Protein AF-0000000068918480 (afdb_homodimer)

Secondary structure (DSSP, 8-state):
-----TTS-TTS----EEESS--S--B-TTT-PBPPTT--EEEETTTTEEEETTTTT--SEE-SBTTBTTSPEEEEE-TT------SS----S--PPPPTTS-B-TTT-PBP-SEEEEETTTTEEEEHHHHSSPPPSEE--SSS-SS--EEEPSS--S-B-TTT-SBTTSSS--EEEETTTTEEEEHHHHHH--SEE-BTT-SS-EEEES----TTS-----BBTTT-PBPPTTS-EEEETT--S-EEEHHHHT-TTTB-S---TT------------SEEE-SSSEEEETT-SSEEEEE-S-----SS--B-TTT-PBP-TT--EEEESSSS-EEEHHHHT--SEE--TT-SS-EEEESS--S-EEEETTEEEES-EE-TTT--EE-S-EEEE-STT---EEEHHHHT--SEEE-TT-SSEEEEESS---BTTT--S-S-SSEEEETTTTEEEEHHHHT--SEE--TT-SSPEEEE---SS--S-EEE-TTT--EEETTS-EEE-TTT--EEEHHHHH-S-TB--SSEEEEETTEEEEEEE---SSPPBBTTT--B--SSEEEEETTTTEEESSHHHHHHHHHHHHHHHHHHHHHHHHHTT--/-----TTS-TTS----EEESS-SS--B-TTT-PBPPTT--EEEETTTTEEEETTTTT--SEE-SBTTBTTSPEEEEE-TT------SS----S--PPPPTTS-B-TTT-PBP-SEEEEETTTTEEEEHHHHSSPPPSEE--SSS-SS--EEEPSS--S-B-TTT-SBTTSSS--EEEETTTTEEEEHHHHHH--SEE--TTSSS-EEEES----TTS-----BBTTT-PBPPTTS-EEEETT--S-EEEHHHHT-TTT--S---TT------------SEEE-SSSEEEETT-SSEEEEE-S-----SS--B-TTT-PBP-TT--EEEESSSS-EEEHHHHT--SEE--TT-SS-EEEESS--S-EEEETTEEEES-EE-TTT--EE-S-EEEE-STT---EEEHHHHT--SEEE-TT-SSEEEEESS---BTTT--S-S-SSEEEETTTTEEEEHHHHT--SEE--TT-SSPEEEE---SS--S-EEE-TTT--EEETTS-EEE-TTT--EEEHHHHH-S-TB--SSEEEEETTEEEEEEE---SSPPBBTTT-SB--SSEEEEETTTTEEESSHHHHHHHHHHHHHHHHHHHHHHHHHTT--

InterPro domains:
  IPR004146 DC1 [PF03107] (143-190)
  IPR004146 DC1 [PF03107] (201-253)
  IPR004146 DC1 [PF03107] (293-341)
  IPR004146 DC1 [PF03107] (350-408)
  IPR004146 DC1 [PF03107] (470-517)
  IPR046349 C1-like domain superfamily [SSF57889] (108-204)
  IPR046349 C1-like domain superfamily [SSF57889] (324-421)
  IPR046349 C1-like domain superfamily [SSF57889] (441-529)
  IPR053192 Vacuole Formation Regulator [PTHR32410] (22-569)
  IPR054483 DC1-like, C-terminal [PF22926] (538-579)

Organism: Brassica napus (NCBI:txid3708)

Foldseek 3Di:
DQPDQLADPDDDRQPFDWDQFDQDWDQAPQPRDIDDHRAIWTAGPVVRHIHHPLRRLDYQWDACFLLDHPFIWGKAAAPPQPDRDDLFDPLDPDADADDPVADAAQALRHGAGRIWIADPVVRHIHHPNCRGPGDDQWDAFDAADPDGIKGWDNYQDQAAALQFGHGRSRGRFTWTADPVVGHIHTPCSRHPQAAWFDWLLDPAIWGKDSFQDDPPDDLPDEAASAARHDDHRNGIWIDGPVDPSYTHGSCRCPDVFTGVRDHCVVPPPPPCVVVQPWQWADPDPFWIRGVLDDAIWGKDAAQDPPLQQAAAAQAQRDTDDRHFIWTAGPVDSHIHTPVRRGDTQWGRDRRGRAIWGKDAFDPDFDDPDDPKTKGQWDAAQQQRAIARGIKTAGPDPPGGHIHGPLNRPDDQWDDAPLHDAIWGKHQDFDQAPAPRDRPRTNIWTADPVVRHIHGPNRRSADQWHDDNVDSDIWGKDQADPPPPDDWDAAPQPRDIDDRNHIWIADPVPGHTHHSCQRCNRRNHYHAQGWMAIVNAIKGKHAQPDVVAFAAPQPRHGQRTRIWIAHPVVRGIHNDPVSVVVVVVVVVVVVVVVVVVVVVVVPPD/DQPDQLADPDDDRQPWDWDQFDQDWDQAPAPRDIDDHRAIWTAGPVVRHIHHPLRRLDYQWDACFLLDHPFIWGKAAAPPAPDRDDLFDPQDADADADDPPADAAQALRHGAGRIWIADPVVRHIHHPNCRRPGDDQWAAFDAADPDGIWGWDNYQDQAAALQFGHGRSRGRFTWTADPVVGHIHTPCSRHPQAAWFDWLLDPAIWGKDSFQDDPPDDLPDEAASAARHDDHRNGIWIDGPVPPSYIHGSCRCPDVFTGVRDHCVVPPPPPCVVVQPWQWADPDPFWIRGVLDDAIWGKDAAQDPPLQQAAAAQAQLDTDDRHFIWTAGPVDSHIHTPVRRGDTQWGRDRRGRAIWGKDAFDPDFDDPDDPKGKGQWDAAQAQRAIARGIKTAGPDPPGGHIHGPLVRVDDQWDDAPLHDAIWGKHQDFDQAPAPRDRPRTNIWTADPVVRHIHGPNRRSADQWHDDNVDSDIWGKDQADPPPPDDWDAAPQPRDIDDRNHIWIADPVPGHTHHSCQRCNRRNHYHAQGWMAIVNAIKGKHAQPDVVAFAAPQPRHGQRTRIWIAHPVVRGIHNDPVSVVVNVVVVVVVVVVVVVVVVVVVPPD

Nearest PDB structures (foldseek):
  4b6d-assembly3_C  TM=8.065E-01  e=4.496E-01  Homo sapiens
  7mfe-assembly1_A  TM=3.381E-01  e=8.169E-01  Homo sapiens
  3a9h-assembly1_A  TM=1.470E-01  e=2.171E+00  Pyrobaculum aerophilum
  4b6d-assembly3_C  TM=8.067E-01  e=5.357E-01  Homo sapiens
  7egb-assembly1_2  TM=3.037E-01  e=7.216E-02  Homo sapiens

Structure (mmCIF, N/CA/C/O backbone):
data_AF-0000000068918480-model_v1
#
loop_
_entity.id
_entity.type
_entity.pdbx_description
1 polymer '(rape) hypothetical protein'
#
loop_
_atom_site.group_PDB
_atom_site.id
_atom_site.type_symbol
_atom_site.label_atom_id
_atom_site.label_alt_id
_atom_site.label_comp_id
_atom_site.label_asym_id
_atom_site.label_entity_id
_atom_site.label_seq_id
_atom_site.pdbx_PDB_ins_code
_atom_site.Cartn_x
_atom_site.Cartn_y
_atom_site.Cartn_z
_atom_site.occupancy
_atom_site.B_iso_or_equiv
_atom_site.auth_seq_id
_atom_site.auth_comp_id
_atom_site.auth_asym_id
_atom_site.auth_atom_id
_atom_site.pdbx_PDB_model_num
ATOM 1 N N . MET A 1 1 ? 25.484 34.281 -13.383 1 24.31 1 MET A N 1
ATOM 2 C CA . MET A 1 1 ? 25.312 32.812 -13.391 1 24.31 1 MET A CA 1
ATOM 3 C C . MET A 1 1 ? 25.578 32.25 -14.781 1 24.31 1 MET A C 1
ATOM 5 O O . MET A 1 1 ? 24.906 32.594 -15.742 1 24.31 1 MET A O 1
ATOM 9 N N . ALA A 1 2 ? 26.781 31.938 -15.188 1 30.66 2 ALA A N 1
ATOM 10 C CA . ALA A 1 2 ? 27.312 31.516 -16.484 1 30.66 2 ALA A CA 1
ATOM 11 C C . ALA A 1 2 ? 26.547 30.312 -17.031 1 30.66 2 ALA A C 1
ATOM 13 O O . ALA A 1 2 ? 26.344 29.328 -16.312 1 30.66 2 ALA A O 1
ATOM 14 N N . HIS A 1 3 ? 25.672 30.344 -17.984 1 34.75 3 HIS A N 1
ATOM 15 C CA . HIS A 1 3 ? 24.703 29.406 -18.547 1 34.75 3 HIS A CA 1
ATOM 16 C C . HIS A 1 3 ? 25.391 28.203 -19.188 1 34.75 3 HIS A C 1
ATOM 18 O O . HIS A 1 3 ? 26.328 28.375 -19.969 1 34.75 3 HIS A O 1
ATOM 24 N N . GLU A 1 4 ? 25.656 27.109 -18.688 1 46.12 4 GLU A N 1
ATOM 25 C CA . GLU A 1 4 ? 26.219 25.797 -19 1 46.12 4 GLU A CA 1
ATOM 26 C C . GLU A 1 4 ? 25.609 25.219 -20.281 1 46.12 4 GLU A C 1
ATOM 28 O O . GLU A 1 4 ? 24.391 25.203 -20.438 1 46.12 4 GLU A O 1
ATOM 33 N N . CYS A 1 5 ? 26.438 25.203 -21.391 1 55.38 5 CYS A N 1
ATOM 34 C CA . CYS A 1 5 ? 26 24.562 -22.625 1 55.38 5 CYS A CA 1
ATOM 35 C C . CYS A 1 5 ? 25.5 23.141 -22.344 1 55.38 5 CYS A C 1
ATOM 37 O O . CYS A 1 5 ? 26.234 22.312 -21.828 1 55.38 5 CYS A O 1
ATOM 39 N N . PRO A 1 6 ? 24.328 22.984 -22.234 1 54.62 6 PRO A N 1
ATOM 40 C CA . PRO A 1 6 ? 23.75 21.688 -21.891 1 54.62 6 PRO A CA 1
ATOM 41 C C . PRO A 1 6 ? 24.281 20.547 -22.766 1 54.62 6 PRO A C 1
ATOM 43 O O . PRO A 1 6 ? 24.062 19.375 -22.453 1 54.62 6 PRO A O 1
ATOM 46 N N . PHE A 1 7 ? 24.922 20.891 -23.969 1 57.16 7 PHE A N 1
ATOM 47 C CA . PHE A 1 7 ? 25.375 19.859 -24.891 1 57.16 7 PHE A CA 1
ATOM 48 C C . PHE A 1 7 ? 26.781 19.391 -24.547 1 57.16 7 PHE A C 1
ATOM 50 O O . PHE A 1 7 ? 27.25 18.375 -25.078 1 57.16 7 PHE A O 1
ATOM 57 N N . SER A 1 8 ? 27.641 20.25 -24.031 1 51.16 8 SER A N 1
ATOM 58 C CA . SER A 1 8 ? 28.984 19.828 -23.672 1 51.16 8 SER A CA 1
ATOM 59 C C . SER A 1 8 ? 29 19.094 -22.328 1 51.16 8 SER A C 1
ATOM 61 O O . SER A 1 8 ? 28.062 19.219 -21.547 1 51.16 8 SER A O 1
ATOM 63 N N . ASP A 1 9 ? 29.984 18.125 -22.078 1 47.19 9 ASP A N 1
ATOM 64 C CA . ASP A 1 9 ? 30.234 17.562 -20.75 1 47.19 9 ASP A CA 1
ATOM 65 C C . ASP A 1 9 ? 30.078 18.625 -19.656 1 47.19 9 ASP A C 1
ATOM 67 O O . ASP A 1 9 ? 30.125 19.828 -19.953 1 47.19 9 ASP A O 1
ATOM 71 N N . HIS A 1 10 ? 30.172 18.266 -18.234 1 39.88 10 HIS A N 1
ATOM 72 C CA . HIS A 1 10 ? 29.797 19 -17.031 1 39.88 10 HIS A CA 1
ATOM 73 C C . HIS A 1 10 ? 30.266 20.438 -17.094 1 39.88 10 HIS A C 1
ATOM 75 O O . HIS A 1 10 ? 29.641 21.328 -16.5 1 39.88 10 HIS A O 1
ATOM 81 N N . LEU A 1 11 ? 31.625 20.719 -17.078 1 36.25 11 LEU A N 1
ATOM 82 C CA . LEU A 1 11 ? 32.281 21.812 -16.375 1 36.25 11 LEU A CA 1
ATOM 83 C C . LEU A 1 11 ? 32.125 23.125 -17.156 1 36.25 11 LEU A C 1
ATOM 85 O O . LEU A 1 11 ? 32.562 24.188 -16.688 1 36.25 11 LEU A O 1
ATOM 89 N N . SER A 1 12 ? 32.125 23.156 -18.469 1 37.53 12 SER A N 1
ATOM 90 C CA . SER A 1 12 ? 32.469 24.453 -19.016 1 37.53 12 SER A CA 1
ATOM 91 C C . SER A 1 12 ? 31.234 25.359 -19.094 1 37.53 12 SER A C 1
ATOM 93 O O . SER A 1 12 ? 30.109 24.891 -19.203 1 37.53 12 SER A O 1
ATOM 95 N N . LYS A 1 13 ? 31.375 26.688 -18.891 1 42.31 13 LYS A N 1
ATOM 96 C CA . LYS A 1 13 ? 30.469 27.844 -18.828 1 42.31 13 LYS A CA 1
ATOM 97 C C . LYS A 1 13 ? 29.609 27.922 -20.078 1 42.31 13 LYS A C 1
ATOM 99 O O . LYS A 1 13 ? 30.125 27.938 -21.203 1 42.31 13 LYS A O 1
ATOM 104 N N . PRO A 1 14 ? 28.297 27.516 -20.062 1 44.5 14 PRO A N 1
ATOM 105 C CA . PRO A 1 14 ? 27.453 27.531 -21.266 1 44.5 14 PRO A CA 1
ATOM 106 C C . PRO A 1 14 ? 27.359 28.922 -21.906 1 44.5 14 PRO A C 1
ATOM 108 O O . PRO A 1 14 ? 27.094 29.906 -21.203 1 44.5 14 PRO A O 1
ATOM 111 N N . LEU A 1 15 ? 27.984 29.328 -22.844 1 46.12 15 LEU A N 1
ATOM 112 C CA . LEU A 1 15 ? 27.719 30.531 -23.641 1 46.12 15 LEU A CA 1
ATOM 113 C C . LEU A 1 15 ? 26.453 30.359 -24.469 1 46.12 15 LEU A C 1
ATOM 115 O O . LEU A 1 15 ? 26.453 29.672 -25.484 1 46.12 15 LEU A O 1
ATOM 119 N N . ASN A 1 16 ? 25.203 29.938 -23.969 1 52.41 16 ASN A N 1
ATOM 120 C CA . ASN A 1 16 ? 24.016 29.766 -24.797 1 52.41 16 ASN A CA 1
ATOM 121 C C . ASN A 1 16 ? 23.547 31.094 -25.391 1 52.41 16 ASN A C 1
ATOM 123 O O . ASN A 1 16 ? 23.219 32.031 -24.656 1 52.41 16 ASN A O 1
ATOM 127 N N . ASP A 1 17 ? 23.828 31.344 -26.641 1 63.06 17 ASP A N 1
ATOM 128 C CA . ASP A 1 17 ? 23.344 32.5 -27.375 1 63.06 17 ASP A CA 1
ATOM 129 C C . ASP A 1 17 ? 21.891 32.312 -27.828 1 63.06 17 ASP A C 1
ATOM 131 O O . ASP A 1 17 ? 21.578 31.375 -28.562 1 63.06 17 ASP A O 1
ATOM 135 N N . PHE A 1 18 ? 20.891 32.781 -27.031 1 69.69 18 PHE A N 1
ATOM 136 C CA . PHE A 1 18 ? 19.5 32.875 -27.469 1 69.69 18 PHE A CA 1
ATOM 137 C C . PHE A 1 18 ? 19.406 33.531 -28.828 1 69.69 18 PHE A C 1
ATOM 139 O O . PHE A 1 18 ? 19.938 34.625 -29.031 1 69.69 18 PHE A O 1
ATOM 146 N N . ARG A 1 19 ? 19.062 32.688 -29.797 1 71.25 19 ARG A N 1
ATOM 147 C CA . ARG A 1 19 ? 18.812 33.25 -31.109 1 71.25 19 ARG A CA 1
ATOM 148 C C . ARG A 1 19 ? 17.328 33.562 -31.312 1 71.25 19 ARG A C 1
ATOM 150 O O . ARG A 1 19 ? 16.5 32.625 -31.281 1 71.25 19 ARG A O 1
ATOM 157 N N . GLY A 1 20 ? 16.859 34.656 -31.031 1 65.25 20 GLY A N 1
ATOM 158 C CA . GLY A 1 20 ? 15.477 35.094 -31.156 1 65.25 20 GLY A CA 1
ATOM 159 C C . GLY A 1 20 ? 14.828 34.562 -32.438 1 65.25 20 GLY A C 1
ATOM 160 O O . GLY A 1 20 ? 13.75 33.969 -32.375 1 65.25 20 GLY A O 1
ATOM 161 N N . ASP A 1 21 ? 15.07 35.031 -33.625 1 61.41 21 ASP A N 1
ATOM 162 C CA . ASP A 1 21 ? 14.523 34.656 -34.906 1 61.41 21 ASP A CA 1
ATOM 163 C C . ASP A 1 21 ? 15.586 34 -35.812 1 61.41 21 ASP A C 1
ATOM 165 O O . ASP A 1 21 ? 16.531 34.688 -36.219 1 61.41 21 ASP A O 1
ATOM 169 N N . SER A 1 22 ? 15.695 32.781 -35.625 1 59.03 22 SER A N 1
ATOM 170 C CA . SER A 1 22 ? 16.656 32.188 -36.531 1 59.03 22 SER A CA 1
ATOM 171 C C . SER A 1 22 ? 16.078 32.094 -37.938 1 59.03 22 SER A C 1
ATOM 173 O O . SER A 1 22 ? 15.023 31.484 -38.156 1 59.03 22 SER A O 1
ATOM 175 N N . PRO A 1 23 ? 16.5 32.812 -38.812 1 57.84 23 PRO A N 1
ATOM 176 C CA . PRO A 1 23 ? 15.977 32.812 -40.188 1 57.84 23 PRO A CA 1
ATOM 177 C C . PRO A 1 23 ? 16.062 31.453 -40.844 1 57.84 23 PRO A C 1
ATOM 179 O O . PRO A 1 23 ? 15.266 31.141 -41.75 1 57.84 23 PRO A O 1
ATOM 182 N N . GLN A 1 24 ? 17.016 30.609 -40.594 1 65.75 24 GLN A N 1
ATOM 183 C CA . GLN A 1 24 ? 17.172 29.344 -41.312 1 65.75 24 GLN A CA 1
ATOM 184 C C . GLN A 1 24 ? 16.656 28.172 -40.5 1 65.75 24 GLN A C 1
ATOM 186 O O . GLN A 1 24 ? 16.734 28.188 -39.281 1 65.75 24 GLN A O 1
ATOM 191 N N . LEU A 1 25 ? 15.953 27.344 -41.188 1 76.31 25 LEU A N 1
ATOM 192 C CA . LEU A 1 25 ? 15.477 26.094 -40.625 1 76.31 25 LEU A CA 1
ATOM 193 C C . LEU A 1 25 ? 16.641 25.281 -40.031 1 76.31 25 LEU A C 1
ATOM 195 O O . LEU A 1 25 ? 17.719 25.219 -40.656 1 76.31 25 LEU A O 1
ATOM 199 N N . PHE A 1 26 ? 16.609 25.094 -38.812 1 81.38 26 PHE A N 1
ATOM 200 C CA . PHE A 1 26 ? 17.641 24.25 -38.219 1 81.38 26 PHE A CA 1
ATOM 201 C C . PHE A 1 26 ? 17.031 22.953 -37.688 1 81.38 26 PHE A C 1
ATOM 203 O O . PHE A 1 26 ? 15.805 22.844 -37.531 1 81.38 26 PHE A O 1
ATOM 210 N N . ARG A 1 27 ? 17.938 21.891 -37.594 1 85.62 27 ARG A N 1
ATOM 211 C CA . ARG A 1 27 ? 17.547 20.625 -36.969 1 85.62 27 ARG A CA 1
ATOM 212 C C . ARG A 1 27 ? 17.984 20.578 -35.5 1 85.62 27 ARG A C 1
ATOM 214 O O . ARG A 1 27 ? 19.172 20.672 -35.188 1 85.62 27 ARG A O 1
ATOM 221 N N . CYS A 1 28 ? 17 20.516 -34.688 1 82.62 28 CYS A N 1
ATOM 222 C CA . CYS A 1 28 ? 17.266 20.516 -33.25 1 82.62 28 CYS A CA 1
ATOM 223 C C . CYS A 1 28 ? 18.188 19.359 -32.875 1 82.62 28 CYS A C 1
ATOM 225 O O . CYS A 1 28 ? 17.922 18.203 -33.219 1 82.62 28 CYS A O 1
ATOM 227 N N . PHE A 1 29 ? 19.203 19.656 -32.219 1 80.94 29 PHE A N 1
ATOM 228 C CA . PHE A 1 29 ? 20.188 18.656 -31.828 1 80.94 29 PHE A CA 1
ATOM 229 C C . PHE A 1 29 ? 19.578 17.656 -30.844 1 80.94 29 PHE A C 1
ATOM 231 O O . PHE A 1 29 ? 20.078 16.531 -30.719 1 80.94 29 PHE A O 1
ATOM 238 N N . VAL A 1 30 ? 18.547 18.016 -30.172 1 78.94 30 VAL A N 1
ATOM 239 C CA . VAL A 1 30 ? 17.984 17.203 -29.109 1 78.94 30 VAL A CA 1
ATOM 240 C C . VAL A 1 30 ? 16.875 16.312 -29.672 1 78.94 30 VAL A C 1
ATOM 242 O O . VAL A 1 30 ? 16.969 15.078 -29.609 1 78.94 30 VAL A O 1
ATOM 245 N N . CYS A 1 31 ? 15.883 16.891 -30.25 1 74.56 31 CYS A N 1
ATOM 246 C CA . CYS A 1 31 ? 14.75 16.094 -30.703 1 74.56 31 CYS A CA 1
ATOM 247 C C . CYS A 1 31 ? 14.93 15.68 -32.156 1 74.56 31 CYS A C 1
ATOM 249 O O . CYS A 1 31 ? 14.195 14.828 -32.656 1 74.56 31 CYS A O 1
ATOM 251 N N . ASN A 1 32 ? 15.859 16.156 -32.812 1 77.88 32 ASN A N 1
ATOM 252 C CA . ASN A 1 32 ? 16.172 15.859 -34.219 1 77.88 32 ASN A CA 1
ATOM 253 C C . ASN A 1 32 ? 15.039 16.281 -35.156 1 77.88 32 ASN A C 1
ATOM 255 O O . ASN A 1 32 ? 14.898 15.727 -36.25 1 77.88 32 ASN A O 1
ATOM 259 N N . GLU A 1 33 ? 14.25 17.188 -34.625 1 77.69 33 GLU A N 1
ATOM 260 C CA . GLU A 1 33 ? 13.18 17.719 -35.469 1 77.69 33 GLU A CA 1
ATOM 261 C C . GLU A 1 33 ? 13.57 19.062 -36.062 1 77.69 33 GLU A C 1
ATOM 263 O O . GLU A 1 33 ? 14.359 19.797 -35.5 1 77.69 33 GLU A O 1
ATOM 268 N N . GLU A 1 34 ? 12.984 19.219 -37.188 1 81 34 GLU A N 1
ATOM 269 C CA . GLU A 1 34 ? 13.258 20.469 -37.875 1 81 34 GLU A CA 1
ATOM 270 C C . GLU A 1 34 ? 12.445 21.625 -37.281 1 81 34 GLU A C 1
ATOM 272 O O . GLU A 1 34 ? 11.273 21.438 -36.938 1 81 34 GLU A O 1
ATOM 277 N N . SER A 1 35 ? 13.125 22.719 -37.031 1 76.31 35 SER A N 1
ATOM 278 C CA . SER A 1 35 ? 12.453 23.891 -36.5 1 76.31 35 SER A CA 1
ATOM 279 C C . SER A 1 35 ? 11.453 24.469 -37.469 1 76.31 35 SER A C 1
ATOM 281 O O . SER A 1 35 ? 11.562 24.234 -38.688 1 76.31 35 SER A O 1
ATOM 283 N N . LYS A 1 36 ? 10.375 25.109 -36.844 1 71.12 36 LYS A N 1
ATOM 284 C CA . LYS A 1 36 ? 9.508 25.906 -37.688 1 71.12 36 LYS A CA 1
ATOM 285 C C . LYS A 1 36 ? 10.195 27.203 -38.125 1 71.12 36 LYS A C 1
ATOM 287 O O . LYS A 1 36 ? 11.219 27.578 -37.531 1 71.12 36 LYS A O 1
ATOM 292 N N . GLU A 1 37 ? 9.641 27.719 -39.094 1 66.69 37 GLU A N 1
ATOM 293 C CA . GLU A 1 37 ? 10.172 29 -39.562 1 66.69 37 GLU A CA 1
ATOM 294 C C . GLU A 1 37 ? 10.094 30.047 -38.469 1 66.69 37 GLU A C 1
ATOM 296 O O . GLU A 1 37 ? 9.094 30.141 -37.75 1 66.69 37 GLU A O 1
ATOM 301 N N . TYR A 1 38 ? 11.109 30.844 -38.188 1 62.41 38 TYR A N 1
ATOM 302 C CA . TYR A 1 38 ? 11.242 31.953 -37.25 1 62.41 38 TYR A CA 1
ATOM 303 C C . TYR A 1 38 ? 11.039 31.484 -35.812 1 62.41 38 TYR A C 1
ATOM 305 O O . TYR A 1 38 ? 10.203 32.031 -35.094 1 62.41 38 TYR A O 1
ATOM 313 N N . SER A 1 39 ? 11.664 30.406 -35.531 1 71.62 39 SER A N 1
ATOM 314 C CA . SER A 1 39 ? 11.484 29.906 -34.156 1 71.62 39 SER A CA 1
ATOM 315 C C . SER A 1 39 ? 12.68 30.25 -33.281 1 71.62 39 SER A C 1
ATOM 317 O O . SER A 1 39 ? 13.797 30.406 -33.781 1 71.62 39 SER A O 1
ATOM 319 N N . GLU A 1 40 ? 12.344 30.641 -32.125 1 77 40 GLU A N 1
ATOM 320 C CA . GLU A 1 40 ? 13.383 30.891 -31.125 1 77 40 GLU A CA 1
ATOM 321 C C . GLU A 1 40 ? 14.164 29.609 -30.828 1 77 40 GLU A C 1
ATOM 323 O O . GLU A 1 40 ? 13.617 28.516 -30.859 1 77 40 GLU A O 1
ATOM 328 N N . SER A 1 41 ? 15.562 29.859 -30.922 1 79.25 41 SER A N 1
ATOM 329 C CA . SER A 1 41 ? 16.391 28.688 -30.672 1 79.25 41 SER A CA 1
ATOM 330 C C . SER A 1 41 ? 17.594 29.047 -29.797 1 79.25 41 SER A C 1
ATOM 332 O O . SER A 1 41 ? 17.875 30.219 -29.562 1 79.25 41 SER A O 1
ATOM 334 N N . TYR A 1 42 ? 18.109 28.062 -29.156 1 79.88 42 TYR A N 1
ATOM 335 C CA . TYR A 1 42 ? 19.406 28.188 -28.484 1 79.88 42 TYR A CA 1
ATOM 336 C C . TYR A 1 42 ? 20.531 27.625 -29.359 1 79.88 42 TYR A C 1
ATOM 338 O O . TYR A 1 42 ? 20.359 26.578 -29.984 1 79.88 42 TYR A O 1
ATOM 346 N N . TYR A 1 43 ? 21.562 28.469 -29.609 1 79.5 43 TYR A N 1
ATOM 347 C CA . TYR A 1 43 ? 22.672 28.062 -30.484 1 79.5 43 TYR A CA 1
ATOM 348 C C . TYR A 1 43 ? 24.016 28.188 -29.75 1 79.5 43 TYR A C 1
ATOM 350 O O . TYR A 1 43 ? 24.25 29.188 -29.062 1 79.5 43 TYR A O 1
ATOM 358 N N . CYS A 1 44 ? 24.766 27.047 -29.656 1 77.12 44 CYS A N 1
ATOM 359 C CA . CYS A 1 44 ? 26.125 27.078 -29.125 1 77.12 44 CYS A CA 1
ATOM 360 C C . CYS A 1 44 ? 27.141 27.234 -30.25 1 77.12 44 CYS A C 1
ATOM 362 O O . CYS A 1 44 ? 27.281 26.359 -31.094 1 77.12 44 CYS A O 1
ATOM 364 N N . PRO A 1 45 ? 27.844 28.203 -30.312 1 74.56 45 PRO A N 1
ATOM 365 C CA . PRO A 1 45 ? 28.828 28.438 -31.391 1 74.56 45 PRO A CA 1
ATOM 366 C C . PRO A 1 45 ? 30.016 27.5 -31.312 1 74.56 45 PRO A C 1
ATOM 368 O O . PRO A 1 45 ? 30.656 27.234 -32.344 1 74.56 45 PRO A O 1
ATOM 371 N N . THR A 1 46 ? 30.297 27.031 -30.156 1 75.31 46 THR A N 1
ATOM 372 C CA . THR A 1 46 ? 31.438 26.156 -29.969 1 75.31 46 THR A CA 1
ATOM 373 C C . THR A 1 46 ? 31.156 24.766 -30.547 1 75.31 46 THR A C 1
ATOM 375 O O . THR A 1 46 ? 31.953 24.219 -31.312 1 75.31 46 THR A O 1
ATOM 378 N N . CYS A 1 47 ? 30 24.281 -30.203 1 75.06 47 CYS A N 1
ATOM 379 C CA . CYS A 1 47 ? 29.641 22.938 -30.641 1 75.06 47 CYS A CA 1
ATOM 380 C C . CYS A 1 47 ? 28.906 22.984 -31.984 1 75.06 47 CYS A C 1
ATOM 382 O O . CYS A 1 47 ? 28.734 21.969 -32.656 1 75.06 47 CYS A O 1
ATOM 384 N N . LYS A 1 48 ? 28.547 24.219 -32.406 1 78.38 48 LYS A N 1
ATOM 385 C CA . LYS A 1 48 ? 27.781 24.438 -33.625 1 78.38 48 LYS A CA 1
ATOM 386 C C . LYS A 1 48 ? 26.484 23.641 -33.594 1 78.38 48 LYS A C 1
ATOM 388 O O . LYS A 1 48 ? 26.156 22.969 -34.594 1 78.38 48 LYS A O 1
ATOM 393 N N . LYS A 1 49 ? 25.953 23.531 -32.469 1 81 49 LYS A N 1
ATOM 394 C CA . LYS A 1 49 ? 24.703 22.812 -32.312 1 81 49 LYS A CA 1
ATOM 395 C C . LYS A 1 49 ? 23.562 23.781 -31.922 1 81 49 LYS A C 1
ATOM 397 O O . LYS A 1 49 ? 23.797 24.766 -31.219 1 81 49 LYS A O 1
ATOM 402 N N . GLU A 1 50 ? 22.406 23.547 -32.562 1 81.5 50 GLU A N 1
ATOM 403 C CA . GLU A 1 50 ? 21.234 24.375 -32.312 1 81.5 50 GLU A CA 1
ATOM 404 C C . GLU A 1 50 ? 20.078 23.547 -31.781 1 81.5 50 GLU A C 1
ATOM 406 O O . GLU A 1 50 ? 19.922 22.375 -32.125 1 81.5 50 GLU A O 1
ATOM 411 N N . SER A 1 51 ? 19.344 24.141 -30.75 1 80.5 51 SER A N 1
ATOM 412 C CA . SER A 1 51 ? 18.234 23.391 -30.156 1 80.5 51 SER A CA 1
ATOM 413 C C . SER A 1 51 ? 17.016 24.281 -29.969 1 80.5 51 SER A C 1
ATOM 415 O O . SER A 1 51 ? 17.141 25.516 -29.906 1 80.5 51 SER A O 1
ATOM 417 N N . HIS A 1 52 ? 15.898 23.609 -29.969 1 79.25 52 HIS A N 1
ATOM 418 C CA . HIS A 1 52 ? 14.688 24.312 -29.562 1 79.25 52 HIS A CA 1
ATOM 419 C C . HIS A 1 52 ? 14.805 24.844 -28.141 1 79.25 52 HIS A C 1
ATOM 421 O O . HIS A 1 52 ? 15.578 24.312 -27.344 1 79.25 52 HIS A O 1
ATOM 427 N N . ILE A 1 53 ? 14.008 25.859 -27.844 1 75.44 53 ILE A N 1
ATOM 428 C CA . ILE A 1 53 ? 14.016 26.438 -26.516 1 75.44 53 ILE A CA 1
ATOM 429 C C . ILE A 1 53 ? 13.555 25.391 -25.5 1 75.44 53 ILE A C 1
ATOM 431 O O . ILE A 1 53 ? 14.125 25.281 -24.406 1 75.44 53 ILE A O 1
ATOM 435 N N . GLY A 1 54 ? 12.523 24.641 -25.859 1 74.19 54 GLY A N 1
ATOM 436 C CA . GLY A 1 54 ? 11.992 23.625 -24.969 1 74.19 54 GLY A CA 1
ATOM 437 C C . GLY A 1 54 ? 12.883 22.406 -24.844 1 74.19 54 GLY A C 1
ATOM 438 O O . GLY A 1 54 ? 12.805 21.656 -23.859 1 74.19 54 GLY A O 1
ATOM 439 N N . CYS A 1 55 ? 13.797 22.281 -25.812 1 77.25 55 CYS A N 1
ATOM 440 C CA . CYS A 1 55 ? 14.656 21.109 -25.859 1 77.25 55 CYS A CA 1
ATOM 441 C C . CYS A 1 55 ? 15.984 21.375 -25.156 1 77.25 55 CYS A C 1
ATOM 443 O O . CYS A 1 55 ? 16.703 20.453 -24.812 1 77.25 55 CYS A O 1
ATOM 445 N N . PHE A 1 56 ? 16.141 22.562 -24.938 1 76.44 56 PHE A N 1
ATOM 446 C CA . PHE A 1 56 ? 17.453 22.969 -24.469 1 76.44 56 PHE A CA 1
ATOM 447 C C . PHE A 1 56 ? 17.781 22.312 -23.125 1 76.44 56 PHE A C 1
ATOM 449 O O . PHE A 1 56 ? 18.938 22.031 -22.844 1 76.44 56 PHE A O 1
ATOM 456 N N . LYS A 1 57 ? 16.797 21.984 -22.266 1 77.56 57 LYS A N 1
ATOM 457 C CA . LYS A 1 57 ? 17.031 21.422 -20.938 1 77.56 57 LYS A CA 1
ATOM 458 C C . LYS A 1 57 ? 17.391 19.953 -21.016 1 77.56 57 LYS A C 1
ATOM 460 O O . LYS A 1 57 ? 17.906 19.375 -20.047 1 77.56 57 LYS A O 1
ATOM 465 N N . PHE A 1 58 ? 17.297 19.391 -22.234 1 83.38 58 PHE A N 1
ATOM 466 C CA . PHE A 1 58 ? 17.484 17.953 -22.359 1 83.38 58 PHE A CA 1
ATOM 467 C C . PHE A 1 58 ? 18.766 17.625 -23.109 1 83.38 58 PHE A C 1
ATOM 469 O O . PHE A 1 58 ? 19.109 18.297 -24.094 1 83.38 58 PHE A O 1
ATOM 476 N N . GLN A 1 59 ? 19.547 16.688 -22.547 1 83.69 59 GLN A N 1
ATOM 477 C CA . GLN A 1 59 ? 20.734 16.172 -23.219 1 83.69 59 GLN A CA 1
ATOM 478 C C . GLN A 1 59 ? 20.422 14.859 -23.938 1 83.69 59 GLN A C 1
ATOM 480 O O . GLN A 1 59 ? 19.688 14.016 -23.406 1 83.69 59 GLN A O 1
ATOM 485 N N . PRO A 1 60 ? 20.938 14.773 -25.094 1 84.19 60 PRO A N 1
ATOM 486 C CA . PRO A 1 60 ? 20.688 13.523 -25.812 1 84.19 60 PRO A CA 1
ATOM 487 C C . PRO A 1 60 ? 21.188 12.297 -25.047 1 84.19 60 PRO A C 1
ATOM 489 O O . PRO A 1 60 ? 20.578 11.227 -25.125 1 84.19 60 PRO A O 1
ATOM 492 N N . GLN A 1 61 ? 22.281 12.516 -24.375 1 90.31 61 GLN A N 1
ATOM 493 C CA . GLN A 1 61 ? 22.844 11.438 -23.578 1 90.31 61 GLN A CA 1
ATOM 494 C C . GLN A 1 61 ? 23.375 11.953 -22.234 1 90.31 61 GLN A C 1
ATOM 496 O O . GLN A 1 61 ? 23.984 13.023 -22.172 1 90.31 61 GLN A O 1
ATOM 501 N N . ILE A 1 62 ? 23.047 11.211 -21.219 1 92.06 62 ILE A N 1
ATOM 502 C CA . ILE A 1 62 ? 23.547 11.531 -19.875 1 92.06 62 ILE A CA 1
ATOM 503 C C . ILE A 1 62 ? 24.469 10.422 -19.391 1 92.06 62 ILE A C 1
ATOM 505 O O . ILE A 1 62 ? 24.062 9.258 -19.312 1 92.06 62 ILE A O 1
ATOM 509 N N . LYS A 1 63 ? 25.656 10.812 -19.062 1 92.25 63 LYS A N 1
ATOM 510 C CA . LYS A 1 63 ? 26.609 9.828 -18.547 1 92.25 63 LYS A CA 1
ATOM 511 C C . LYS A 1 63 ? 26.656 9.875 -17.016 1 92.25 63 LYS A C 1
ATOM 513 O O . LYS A 1 63 ? 26.453 10.93 -16.422 1 92.25 63 LYS A O 1
ATOM 518 N N . GLN A 1 64 ? 26.875 8.75 -16.406 1 92.38 64 GLN A N 1
ATOM 519 C CA . GLN A 1 64 ? 27.094 8.594 -14.969 1 92.38 64 GLN A CA 1
ATOM 520 C C . GLN A 1 64 ? 26 9.273 -14.164 1 92.38 64 GLN A C 1
ATOM 522 O O . GLN A 1 64 ? 26.266 10.047 -13.242 1 92.38 64 GLN A O 1
ATOM 527 N N . HIS A 1 65 ? 24.766 9.141 -14.586 1 93.5 65 HIS A N 1
ATOM 528 C CA . HIS A 1 65 ? 23.656 9.641 -13.789 1 93.5 65 HIS A CA 1
ATOM 529 C C . HIS A 1 65 ? 23.625 8.977 -12.414 1 93.5 65 HIS A C 1
ATOM 531 O O . HIS A 1 65 ? 23.828 7.766 -12.297 1 93.5 65 HIS A O 1
ATOM 537 N N . PRO A 1 66 ? 23.344 9.688 -11.383 1 93.56 66 PRO A N 1
ATOM 538 C CA . PRO A 1 66 ? 23.422 9.125 -10.031 1 93.56 66 PRO A CA 1
ATOM 539 C C . PRO A 1 66 ? 22.484 7.922 -9.844 1 93.56 66 PRO A C 1
ATOM 541 O O . PRO A 1 66 ? 22.812 6.996 -9.094 1 93.56 66 PRO A O 1
ATOM 544 N N . TYR A 1 67 ? 21.359 7.848 -10.5 1 93.94 67 TYR A N 1
ATOM 545 C CA . TYR A 1 67 ? 20.438 6.727 -10.391 1 93.94 67 TYR A CA 1
ATOM 546 C C . TYR A 1 67 ? 20.891 5.555 -11.25 1 93.94 67 TYR A C 1
ATOM 548 O O . TYR A 1 67 ? 20.375 4.445 -11.133 1 93.94 67 TYR A O 1
ATOM 556 N N . HIS A 1 68 ? 21.781 5.793 -12.133 1 93.88 68 HIS A N 1
ATOM 557 C CA . HIS A 1 68 ? 22.297 4.785 -13.062 1 93.88 68 HIS A CA 1
ATOM 558 C C . HIS A 1 68 ? 23.703 5.129 -13.523 1 93.88 68 HIS A C 1
ATOM 560 O O . HIS A 1 68 ? 23.922 5.41 -14.703 1 93.88 68 HIS A O 1
ATOM 566 N N . PRO A 1 69 ? 24.703 4.859 -12.727 1 92 69 PRO A N 1
ATOM 567 C CA . PRO A 1 69 ? 26.047 5.383 -12.977 1 92 69 PRO A CA 1
ATOM 568 C C . PRO A 1 69 ? 26.828 4.547 -13.992 1 92 69 PRO A C 1
ATOM 570 O O . PRO A 1 69 ? 27.75 5.051 -14.633 1 92 69 PRO A O 1
ATOM 573 N N . SER A 1 70 ? 26.547 3.381 -14.219 1 90.62 70 SER A N 1
ATOM 574 C CA . SER A 1 70 ? 27.406 2.457 -14.953 1 90.62 70 SER A CA 1
ATOM 575 C C . SER A 1 70 ? 27.219 2.604 -16.453 1 90.62 70 SER A C 1
ATOM 577 O O . SER A 1 70 ? 28.125 2.293 -17.234 1 90.62 70 SER A O 1
ATOM 579 N N . HIS A 1 71 ? 26.031 3.018 -16.891 1 93.94 71 HIS A N 1
ATOM 580 C CA . HIS A 1 71 ? 25.75 3.107 -18.328 1 93.94 71 HIS A CA 1
ATOM 581 C C . HIS A 1 71 ? 25.141 4.457 -18.688 1 93.94 71 HIS A C 1
ATOM 583 O O . HIS A 1 71 ? 24.438 5.062 -17.859 1 93.94 71 HIS A O 1
ATOM 589 N N . PRO A 1 72 ? 25.406 4.867 -19.875 1 95.06 72 PRO A N 1
ATOM 590 C CA . PRO A 1 72 ? 24.797 6.121 -20.312 1 95.06 72 PRO A CA 1
ATOM 591 C C . PRO A 1 72 ? 23.297 5.984 -20.578 1 95.06 72 PRO A C 1
ATOM 593 O O . PRO A 1 72 ? 22.828 4.914 -20.984 1 95.06 72 PRO A O 1
ATOM 596 N N . LEU A 1 73 ? 22.562 7.051 -20.281 1 95.12 73 LEU A N 1
ATOM 597 C CA . LEU A 1 73 ? 21.125 7.129 -20.547 1 95.12 73 LEU A CA 1
ATOM 598 C C . LEU A 1 73 ? 20.859 7.934 -21.828 1 95.12 73 LEU A C 1
ATOM 600 O O . LEU A 1 73 ? 21.375 9.039 -21.984 1 95.12 73 LEU A O 1
ATOM 604 N N . THR A 1 74 ? 20.109 7.363 -22.719 1 94.62 74 THR A N 1
ATOM 605 C CA . THR A 1 74 ? 19.797 8.016 -23.984 1 94.62 74 THR A CA 1
ATOM 606 C C . THR A 1 74 ? 18.391 8.594 -23.969 1 94.62 74 THR A C 1
ATOM 608 O O . THR A 1 74 ? 17.453 7.945 -23.484 1 94.62 74 THR A O 1
ATOM 611 N N . LEU A 1 75 ? 18.266 9.758 -24.516 1 91.88 75 LEU A N 1
ATOM 612 C CA . LEU A 1 75 ? 16.969 10.422 -24.562 1 91.88 75 LEU A CA 1
ATOM 613 C C . LEU A 1 75 ? 16.078 9.797 -25.625 1 91.88 75 LEU A C 1
ATOM 615 O O . LEU A 1 75 ? 16.516 9.57 -26.75 1 91.88 75 LEU A O 1
ATOM 619 N N . VAL A 1 76 ? 14.906 9.445 -25.172 1 91.06 76 VAL A N 1
ATOM 620 C CA . VAL A 1 76 ? 13.906 8.914 -26.094 1 91.06 76 VAL A CA 1
ATOM 621 C C . VAL A 1 76 ? 12.711 9.859 -26.156 1 91.06 76 VAL A C 1
ATOM 623 O O . VAL A 1 76 ? 12.188 10.281 -25.125 1 91.06 76 VAL A O 1
ATOM 626 N N . ILE A 1 77 ? 12.344 10.219 -27.328 1 84.44 77 ILE A N 1
ATOM 627 C CA . ILE A 1 77 ? 11.203 11.102 -27.547 1 84.44 77 ILE A CA 1
ATOM 628 C C . ILE A 1 77 ? 10.117 10.359 -28.312 1 84.44 77 ILE A C 1
ATOM 630 O O . ILE A 1 77 ? 10.359 9.836 -29.406 1 84.44 77 ILE A O 1
ATOM 634 N N . THR A 1 78 ? 8.992 10.156 -27.547 1 77.94 78 THR A N 1
ATOM 635 C CA . THR A 1 78 ? 7.883 9.5 -28.234 1 77.94 78 THR A CA 1
ATOM 636 C C . THR A 1 78 ? 7.309 10.398 -29.312 1 77.94 78 THR A C 1
ATOM 638 O O . THR A 1 78 ? 7.199 11.609 -29.141 1 77.94 78 THR A O 1
ATOM 641 N N . PRO A 1 79 ? 7.016 9.773 -30.391 1 67.62 79 PRO A N 1
ATOM 642 C CA . PRO A 1 79 ? 6.477 10.57 -31.5 1 67.62 79 PRO A CA 1
ATOM 643 C C . PRO A 1 79 ? 5.148 11.234 -31.156 1 67.62 79 PRO A C 1
ATOM 645 O O . PRO A 1 79 ? 4.34 10.664 -30.422 1 67.62 79 PRO A O 1
ATOM 648 N N . ASN A 1 80 ? 4.816 12.414 -31.516 1 59.25 80 ASN A N 1
ATOM 649 C CA . ASN A 1 80 ? 3.592 13.203 -31.438 1 59.25 80 ASN A CA 1
ATOM 650 C C . ASN A 1 80 ? 3.395 13.805 -30.062 1 59.25 80 ASN A C 1
ATOM 652 O O . ASN A 1 80 ? 2.277 14.172 -29.688 1 59.25 80 ASN A O 1
ATOM 656 N N . SER A 1 81 ? 4.426 13.625 -29.281 1 57.41 81 SER A N 1
ATOM 657 C CA . SER A 1 81 ? 4.211 14.102 -27.922 1 57.41 81 SER A CA 1
ATOM 658 C C . SER A 1 81 ? 4.422 15.609 -27.828 1 57.41 81 SER A C 1
ATOM 660 O O . SER A 1 81 ? 5.445 16.125 -28.281 1 57.41 81 SER A O 1
ATOM 662 N N . ASN A 1 82 ? 3.43 16.328 -27.906 1 53.69 82 ASN A N 1
ATOM 663 C CA . ASN A 1 82 ? 3.445 17.766 -27.719 1 53.69 82 ASN A CA 1
ATOM 664 C C . ASN A 1 82 ? 3.533 18.141 -26.234 1 53.69 82 ASN A C 1
ATOM 666 O O . ASN A 1 82 ? 3.311 19.297 -25.859 1 53.69 82 ASN A O 1
ATOM 670 N N . SER A 1 83 ? 3.824 17.219 -25.484 1 52.69 83 SER A N 1
ATOM 671 C CA . SER A 1 83 ? 3.518 17.562 -24.094 1 52.69 83 SER A CA 1
ATOM 672 C C . SER A 1 83 ? 4.676 18.312 -23.438 1 52.69 83 SER A C 1
ATOM 674 O O . SER A 1 83 ? 5.844 18 -23.688 1 52.69 83 SER A O 1
ATOM 676 N N . LEU A 1 84 ? 4.398 19.547 -23.031 1 51.06 84 LEU A N 1
ATOM 677 C CA . LEU A 1 84 ? 5.297 20.328 -22.188 1 51.06 84 LEU A CA 1
ATOM 678 C C . LEU A 1 84 ? 5.703 19.531 -20.938 1 51.06 84 LEU A C 1
ATOM 680 O O . LEU A 1 84 ? 4.859 18.922 -20.297 1 51.06 84 LEU A O 1
ATOM 684 N N . ILE A 1 85 ? 6.953 19.172 -20.812 1 55.38 85 ILE A N 1
ATOM 685 C CA . ILE A 1 85 ? 7.477 18.422 -19.672 1 55.38 85 ILE A CA 1
ATOM 686 C C . ILE A 1 85 ? 7.488 19.312 -18.422 1 55.38 85 ILE A C 1
ATOM 688 O O . ILE A 1 85 ? 8.086 20.391 -18.422 1 55.38 85 ILE A O 1
ATOM 692 N N . PRO A 1 86 ? 6.719 18.969 -17.422 1 54.5 86 PRO A N 1
ATOM 693 C CA . PRO A 1 86 ? 6.781 19.766 -16.203 1 54.5 86 PRO A CA 1
ATOM 694 C C . PRO A 1 86 ? 8.148 19.719 -15.531 1 54.5 86 PRO A C 1
ATOM 696 O O . PRO A 1 86 ? 8.883 18.734 -15.68 1 54.5 86 PRO A O 1
ATOM 699 N N . ASN A 1 87 ? 8.656 20.781 -15.062 1 51.16 87 ASN A N 1
ATOM 700 C CA . ASN A 1 87 ? 9.922 20.875 -14.336 1 51.16 87 ASN A CA 1
ATOM 701 C C . ASN A 1 87 ? 9.93 20 -13.094 1 51.16 87 ASN A C 1
ATOM 703 O O . ASN A 1 87 ? 10.977 19.516 -12.68 1 51.16 87 ASN A O 1
ATOM 707 N N . SER A 1 88 ? 8.828 19.922 -12.375 1 56.31 88 SER A N 1
ATOM 708 C CA . SER A 1 88 ? 8.688 19.109 -11.172 1 56.31 88 SER A CA 1
ATOM 709 C C . SER A 1 88 ? 7.32 18.422 -11.125 1 56.31 88 SER A C 1
ATOM 711 O O . SER A 1 88 ? 6.379 18.859 -11.789 1 56.31 88 SER A O 1
ATOM 713 N N . TRP A 1 89 ? 7.426 17.203 -10.594 1 56.09 89 TRP A N 1
ATOM 714 C CA . TRP A 1 89 ? 6.125 16.562 -10.414 1 56.09 89 TRP A CA 1
ATOM 715 C C . TRP A 1 89 ? 5.305 17.297 -9.352 1 56.09 89 TRP A C 1
ATOM 717 O O . TRP A 1 89 ? 5.855 17.781 -8.359 1 56.09 89 TRP A O 1
ATOM 727 N N . PRO A 1 90 ? 4.055 17.578 -9.703 1 53.25 90 PRO A N 1
ATOM 728 C CA . PRO A 1 90 ? 3.219 18.156 -8.656 1 53.25 90 PRO A CA 1
ATOM 729 C C . PRO A 1 90 ? 3.154 17.281 -7.402 1 53.25 90 PRO A C 1
ATOM 731 O O . PRO A 1 90 ? 3.326 16.062 -7.488 1 53.25 90 PRO A O 1
ATOM 734 N N . ASP A 1 91 ? 3.297 17.875 -6.305 1 56.59 91 ASP A N 1
ATOM 735 C CA . ASP A 1 91 ? 3.137 17.203 -5.02 1 56.59 91 ASP A CA 1
ATOM 736 C C . ASP A 1 91 ? 1.828 16.406 -4.973 1 56.59 91 ASP A C 1
ATOM 738 O O . ASP A 1 91 ? 0.753 16.984 -4.816 1 56.59 91 ASP A O 1
ATOM 742 N N . GLU A 1 92 ? 1.809 15.391 -5.844 1 56.91 92 GLU A N 1
ATOM 743 C CA . GLU A 1 92 ? 0.575 14.609 -5.797 1 56.91 92 GLU A CA 1
ATOM 744 C C . GLU A 1 92 ? 0.596 13.609 -4.645 1 56.91 92 GLU A C 1
ATOM 746 O O . GLU A 1 92 ? 1.661 13.125 -4.254 1 56.91 92 GLU A O 1
ATOM 751 N N . GLU A 1 93 ? -0.595 13.492 -3.939 1 58.91 93 GLU A N 1
ATOM 752 C CA . GLU A 1 93 ? -0.82 12.672 -2.75 1 58.91 93 GLU A CA 1
ATOM 753 C C . GLU A 1 93 ? -0.572 11.195 -3.043 1 58.91 93 GLU A C 1
ATOM 755 O O . GLU A 1 93 ? -0.046 10.469 -2.195 1 58.91 93 GLU A O 1
ATOM 760 N N . VAL A 1 94 ? -1.106 10.711 -4.207 1 61.38 94 VAL A N 1
ATOM 761 C CA . VAL A 1 94 ? -0.992 9.266 -4.398 1 61.38 94 VAL A CA 1
ATOM 762 C C . VAL A 1 94 ? -0.429 8.977 -5.789 1 61.38 94 VAL A C 1
ATOM 764 O O . VAL A 1 94 ? -0.964 9.453 -6.793 1 61.38 94 VAL A O 1
ATOM 767 N N . ILE A 1 95 ? 0.749 8.359 -5.805 1 69 95 ILE A N 1
ATOM 768 C CA . ILE A 1 95 ? 1.352 7.961 -7.07 1 69 95 ILE A CA 1
ATOM 769 C C . ILE A 1 95 ? 0.726 6.652 -7.551 1 69 95 ILE A C 1
ATOM 771 O O . ILE A 1 95 ? 0.751 5.645 -6.836 1 69 95 ILE A O 1
ATOM 775 N N . SER A 1 96 ? 0.029 6.715 -8.664 1 74.88 96 SER A N 1
ATOM 776 C CA . SER A 1 96 ? -0.512 5.496 -9.258 1 74.88 96 SER A CA 1
ATOM 777 C C . SER A 1 96 ? 0.578 4.695 -9.961 1 74.88 96 SER A C 1
ATOM 779 O O . SER A 1 96 ? 1.408 5.262 -10.672 1 74.88 96 SER A O 1
ATOM 781 N N . PRO A 1 97 ? 0.634 3.461 -9.625 1 78.38 97 PRO A N 1
ATOM 782 C CA . PRO A 1 97 ? 1.62 2.641 -10.328 1 78.38 97 PRO A CA 1
ATOM 783 C C . PRO A 1 97 ? 1.396 2.621 -11.836 1 78.38 97 PRO A C 1
ATOM 785 O O . PRO A 1 97 ? 0.277 2.848 -12.305 1 78.38 97 PRO A O 1
ATOM 788 N N . PRO A 1 98 ? 2.445 2.514 -12.547 1 83 98 PRO A N 1
ATOM 789 C CA . PRO A 1 98 ? 2.307 2.451 -14 1 83 98 PRO A CA 1
ATOM 790 C C . PRO A 1 98 ? 1.479 1.254 -14.461 1 83 98 PRO A C 1
ATOM 792 O O . PRO A 1 98 ? 1.411 0.239 -13.766 1 83 98 PRO A O 1
ATOM 795 N N . ASP A 1 99 ? 0.925 1.474 -15.633 1 87.5 99 ASP A N 1
ATOM 796 C CA . ASP A 1 99 ? 0.241 0.367 -16.297 1 87.5 99 ASP A CA 1
ATOM 797 C C . ASP A 1 99 ? 1.206 -0.78 -16.594 1 87.5 99 ASP A C 1
ATOM 799 O O . ASP A 1 99 ? 2.348 -0.55 -17 1 87.5 99 ASP A O 1
ATOM 803 N N . GLU A 1 100 ? 0.75 -1.961 -16.438 1 87.75 100 GLU A N 1
ATOM 804 C CA . GLU A 1 100 ? 1.581 -3.15 -16.594 1 87.75 100 GLU A CA 1
ATOM 805 C C . GLU A 1 100 ? 2.057 -3.301 -18.047 1 87.75 100 GLU A C 1
ATOM 807 O O . GLU A 1 100 ? 3.031 -4.008 -18.312 1 87.75 100 GLU A O 1
ATOM 812 N N . ASN A 1 101 ? 1.398 -2.635 -18.984 1 87.94 101 ASN A N 1
ATOM 813 C CA . ASN A 1 101 ? 1.715 -2.775 -20.391 1 87.94 101 ASN A CA 1
ATOM 814 C C . ASN A 1 101 ? 2.6 -1.635 -20.891 1 87.94 101 ASN A C 1
ATOM 816 O O . ASN A 1 101 ? 3.047 -1.643 -22.031 1 87.94 101 ASN A O 1
ATOM 820 N N . LEU A 1 102 ? 2.795 -0.701 -19.953 1 89.31 102 LEU A N 1
ATOM 821 C CA . LEU A 1 102 ? 3.562 0.474 -20.359 1 89.31 102 LEU A CA 1
ATOM 822 C C . LEU A 1 102 ? 4.809 0.629 -19.484 1 89.31 102 LEU A C 1
ATOM 824 O O . LEU A 1 102 ? 4.879 0.072 -18.391 1 89.31 102 LEU A O 1
ATOM 828 N N . GLY A 1 103 ? 5.699 1.394 -20.016 1 91 103 GLY A N 1
ATOM 829 C CA . GLY A 1 103 ? 6.922 1.621 -19.266 1 91 103 GLY A CA 1
ATOM 830 C C . GLY A 1 103 ? 6.738 2.564 -18.094 1 91 103 GLY A C 1
ATOM 831 O O . GLY A 1 103 ? 5.98 3.533 -18.172 1 91 103 GLY A O 1
ATOM 832 N N . GLY A 1 104 ? 7.434 2.197 -17.062 1 92.25 104 GLY A N 1
ATOM 833 C CA . GLY A 1 104 ? 7.387 3.043 -15.883 1 92.25 104 GLY A CA 1
ATOM 834 C C . GLY A 1 104 ? 8.742 3.602 -15.492 1 92.25 104 GLY A C 1
ATOM 835 O O . GLY A 1 104 ? 9.773 2.986 -15.766 1 92.25 104 GLY A O 1
ATOM 836 N N . CYS A 1 105 ? 8.727 4.805 -14.875 1 92.62 105 CYS A N 1
ATOM 837 C CA . CYS A 1 105 ? 9.945 5.406 -14.344 1 92.62 105 CYS A CA 1
ATOM 838 C C . CYS A 1 105 ? 10.461 4.633 -13.141 1 92.62 105 CYS A C 1
ATOM 840 O O . CYS A 1 105 ? 9.719 4.391 -12.188 1 92.62 105 CYS A O 1
ATOM 842 N N . LYS A 1 106 ? 11.734 4.309 -13.188 1 92.25 106 LYS A N 1
ATOM 843 C CA . LYS A 1 106 ? 12.297 3.514 -12.102 1 92.25 106 LYS A CA 1
ATOM 844 C C . LYS A 1 106 ? 12.547 4.371 -10.867 1 92.25 106 LYS A C 1
ATOM 846 O O . LYS A 1 106 ? 12.789 3.848 -9.773 1 92.25 106 LYS A O 1
ATOM 851 N N . CYS A 1 107 ? 12.438 5.652 -10.93 1 89.5 107 CYS A N 1
ATOM 852 C CA . CYS A 1 107 ? 12.695 6.57 -9.828 1 89.5 107 CYS A CA 1
ATOM 853 C C . CYS A 1 107 ? 11.398 6.965 -9.133 1 89.5 107 CYS A C 1
ATOM 855 O O . CYS A 1 107 ? 11.164 6.59 -7.984 1 89.5 107 CYS A O 1
ATOM 857 N N . CYS A 1 108 ? 10.508 7.625 -9.875 1 85.25 108 CYS A N 1
ATOM 858 C CA . CYS A 1 108 ? 9.289 8.141 -9.258 1 85.25 108 CYS A CA 1
ATOM 859 C C . CYS A 1 108 ? 8.148 7.137 -9.383 1 85.25 108 CYS A C 1
ATOM 861 O O . CYS A 1 108 ? 7.105 7.289 -8.742 1 85.25 108 CYS A O 1
ATOM 863 N N . ARG A 1 109 ? 8.297 6.16 -10.289 1 86.69 109 ARG A N 1
ATOM 864 C CA . ARG A 1 109 ? 7.363 5.047 -10.453 1 86.69 109 ARG A CA 1
ATOM 865 C C . ARG A 1 109 ? 6.102 5.496 -11.188 1 86.69 109 ARG A C 1
ATOM 867 O O . ARG A 1 109 ? 5.074 4.812 -11.141 1 86.69 109 ARG A O 1
ATOM 874 N N . ARG A 1 110 ? 6.203 6.566 -11.852 1 87.38 110 ARG A N 1
ATOM 875 C CA . ARG A 1 110 ? 5.113 7.02 -12.711 1 87.38 110 ARG A CA 1
ATOM 876 C C . ARG A 1 110 ? 5.277 6.484 -14.133 1 87.38 110 ARG A C 1
ATOM 878 O O . ARG A 1 110 ? 6.348 5.996 -14.5 1 87.38 110 ARG A O 1
ATOM 885 N N . GLN A 1 111 ? 4.141 6.613 -14.852 1 89.88 111 GLN A N 1
ATOM 886 C CA . GLN A 1 111 ? 4.195 6.227 -16.25 1 89.88 111 GLN A CA 1
ATOM 887 C C . GLN A 1 111 ? 5.141 7.133 -17.031 1 89.88 111 GLN A C 1
ATOM 889 O O . GLN A 1 111 ? 5.164 8.352 -16.828 1 89.88 111 GLN A O 1
ATOM 894 N N . LEU A 1 112 ? 5.91 6.488 -17.844 1 90.38 112 LEU A N 1
ATOM 895 C CA . LEU A 1 112 ? 6.832 7.266 -18.672 1 90.38 112 LEU A CA 1
ATOM 896 C C . LEU A 1 112 ? 6.074 8.273 -19.531 1 90.38 112 LEU A C 1
ATOM 898 O O . LEU A 1 112 ? 5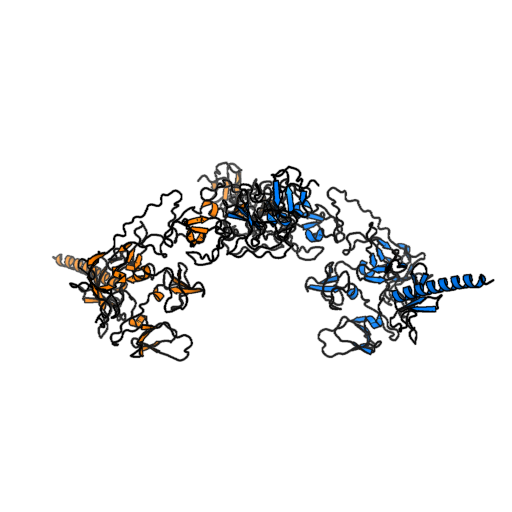.02 7.953 -20.078 1 90.38 112 LEU A O 1
ATOM 902 N N . GLN A 1 113 ? 6.609 9.375 -19.609 1 83.06 113 GLN A N 1
ATOM 903 C CA . GLN A 1 113 ? 6.035 10.438 -20.422 1 83.06 113 GLN A CA 1
ATOM 904 C C . GLN A 1 113 ? 6.582 10.398 -21.844 1 83.06 113 GLN A C 1
ATOM 906 O O . GLN A 1 113 ? 7.148 9.391 -22.266 1 83.06 113 GLN A O 1
ATOM 911 N N . ASP A 1 114 ? 6.383 11.547 -22.547 1 83.38 114 ASP A N 1
ATOM 912 C CA . ASP A 1 114 ? 6.797 11.633 -23.953 1 83.38 114 ASP A CA 1
ATOM 913 C C . ASP A 1 114 ? 8.32 11.688 -24.062 1 83.38 114 ASP A C 1
ATOM 915 O O . ASP A 1 114 ? 8.875 11.398 -25.125 1 83.38 114 ASP A O 1
ATOM 919 N N . LYS A 1 115 ? 8.844 12.25 -23.016 1 87.69 115 LYS A N 1
ATOM 920 C CA . LYS A 1 115 ? 10.297 12.312 -22.984 1 87.69 115 LYS A CA 1
ATOM 921 C C . LYS A 1 115 ? 10.859 11.547 -21.797 1 87.69 115 LYS A C 1
ATOM 923 O O . LYS A 1 115 ? 10.461 11.789 -20.656 1 87.69 115 LYS A O 1
ATOM 928 N N . TYR A 1 116 ? 11.734 10.617 -22.062 1 92.38 116 TYR A N 1
ATOM 929 C CA . TYR A 1 116 ? 12.352 9.852 -20.984 1 92.38 116 TYR A CA 1
ATOM 930 C C . TYR A 1 116 ? 13.734 9.359 -21.391 1 92.38 116 TYR A C 1
ATOM 932 O O . TYR A 1 116 ? 14.125 9.477 -22.547 1 92.38 116 TYR A O 1
ATOM 940 N N . TYR A 1 117 ? 14.5 9 -20.484 1 94.44 117 TYR A N 1
ATOM 941 C CA . TYR A 1 117 ? 15.844 8.469 -20.719 1 94.44 117 TYR A CA 1
ATOM 942 C C . TYR A 1 117 ? 15.859 6.953 -20.547 1 94.44 117 TYR A C 1
ATOM 944 O O . TYR A 1 117 ? 15.164 6.41 -19.688 1 94.44 117 TYR A O 1
ATOM 952 N N . HIS A 1 118 ? 16.641 6.285 -21.375 1 95.94 118 HIS A N 1
ATOM 953 C CA . HIS A 1 118 ? 16.609 4.828 -21.406 1 95.94 118 HIS A CA 1
ATOM 954 C C . HIS A 1 118 ? 18.016 4.254 -21.578 1 95.94 118 HIS A C 1
ATOM 956 O O . HIS A 1 118 ? 18.844 4.812 -22.312 1 95.94 118 HIS A O 1
ATOM 962 N N . CYS A 1 119 ? 18.406 3.27 -20.781 1 95.25 119 CYS A N 1
ATOM 963 C CA . CYS A 1 119 ? 19.594 2.453 -20.984 1 95.25 119 CYS A CA 1
ATOM 964 C C . CYS A 1 119 ? 19.234 1.124 -21.641 1 95.25 119 CYS A C 1
ATOM 966 O O . CYS A 1 119 ? 18.531 0.305 -21.062 1 95.25 119 CYS A O 1
ATOM 968 N N . SER A 1 120 ? 19.719 0.811 -22.766 1 91.94 120 SER A N 1
ATOM 969 C CA . SER A 1 120 ? 19.375 -0.386 -23.516 1 91.94 120 SER A CA 1
ATOM 970 C C . SER A 1 120 ? 20.047 -1.624 -22.938 1 91.94 120 SER A C 1
ATOM 972 O O . SER A 1 120 ? 19.578 -2.744 -23.125 1 91.94 120 SER A O 1
ATOM 974 N N . ILE A 1 121 ? 21.109 -1.438 -22.203 1 90.31 121 ILE A N 1
ATOM 975 C CA . ILE A 1 121 ? 21.859 -2.555 -21.641 1 90.31 121 ILE A CA 1
ATOM 976 C C . ILE A 1 121 ? 21.109 -3.109 -20.422 1 90.31 121 ILE A C 1
ATOM 978 O O . ILE A 1 121 ? 20.859 -4.316 -20.344 1 90.31 121 ILE A O 1
ATOM 982 N N . CYS A 1 122 ? 20.641 -2.238 -19.562 1 90.75 122 CYS A N 1
ATOM 983 C CA . CYS A 1 122 ? 20.016 -2.641 -18.312 1 90.75 122 CYS A CA 1
ATOM 984 C C . CYS A 1 122 ? 18.5 -2.578 -18.422 1 90.75 122 CYS A C 1
ATOM 986 O O . CYS A 1 122 ? 17.781 -2.965 -17.5 1 90.75 122 CYS A O 1
ATOM 988 N N . LYS A 1 123 ? 17.969 -2.086 -19.562 1 91.62 123 LYS A N 1
ATOM 989 C CA . LYS A 1 123 ? 16.547 -1.867 -19.75 1 91.62 123 LYS A CA 1
ATOM 990 C C . LYS A 1 123 ? 15.969 -0.992 -18.625 1 91.62 123 LYS A C 1
ATOM 992 O O . LYS A 1 123 ? 14.922 -1.307 -18.062 1 91.62 123 LYS A O 1
ATOM 997 N N . PHE A 1 124 ? 16.781 0.027 -18.375 1 93.94 124 PHE A N 1
ATOM 998 C CA . PHE A 1 124 ? 16.469 0.989 -17.328 1 93.94 124 PHE A CA 1
ATOM 999 C C . PHE A 1 124 ? 15.898 2.273 -17.922 1 93.94 124 PHE A C 1
ATOM 1001 O O . PHE A 1 124 ? 16.469 2.83 -18.859 1 93.94 124 PHE A O 1
ATOM 1008 N N . SER A 1 125 ? 14.719 2.725 -17.344 1 94.56 125 SER A N 1
ATOM 1009 C CA . SER A 1 125 ? 14.102 3.941 -17.875 1 94.56 125 SER A CA 1
ATOM 1010 C C . SER A 1 125 ? 13.719 4.895 -16.734 1 94.56 125 SER A C 1
ATOM 1012 O O . SER A 1 125 ? 13.273 4.461 -15.68 1 94.56 125 SER A O 1
ATOM 1014 N N . ILE A 1 126 ? 13.93 6.191 -17 1 93.88 126 ILE A N 1
ATOM 1015 C CA . ILE A 1 126 ? 13.516 7.234 -16.078 1 93.88 126 ILE A CA 1
ATOM 1016 C C . ILE A 1 126 ? 12.891 8.398 -16.859 1 93.88 126 ILE A C 1
ATOM 1018 O O . ILE A 1 126 ? 13.336 8.719 -17.953 1 93.88 126 ILE A O 1
ATOM 1022 N N . THR A 1 127 ? 11.898 8.945 -16.25 1 90.94 127 THR A N 1
ATOM 1023 C CA . THR A 1 127 ? 11.273 10.109 -16.891 1 90.94 127 THR A CA 1
ATOM 1024 C C . THR A 1 127 ? 12.266 11.266 -16.984 1 90.94 127 THR A C 1
ATOM 1026 O O . THR A 1 127 ? 13.195 11.359 -16.188 1 90.94 127 THR A O 1
ATOM 1029 N N . ALA A 1 128 ? 12.078 12.133 -17.922 1 89.06 128 ALA A N 1
ATOM 1030 C CA . ALA A 1 128 ? 12.984 13.258 -18.109 1 89.06 128 ALA A CA 1
ATOM 1031 C C . ALA A 1 128 ? 13.016 14.156 -16.891 1 89.06 128 ALA A C 1
ATOM 1033 O O . ALA A 1 128 ? 14.07 14.68 -16.516 1 89.06 128 ALA A O 1
ATOM 1034 N N . THR A 1 129 ? 11.93 14.305 -16.219 1 83.5 129 THR A N 1
ATOM 1035 C CA . THR A 1 129 ? 11.836 15.148 -15.031 1 83.5 129 THR A CA 1
ATOM 1036 C C . THR A 1 129 ? 12.719 14.602 -13.914 1 83.5 129 THR A C 1
ATOM 1038 O O . THR A 1 129 ? 13.312 15.367 -13.148 1 83.5 129 THR A O 1
ATOM 1041 N N . CYS A 1 130 ? 12.805 13.312 -13.82 1 87.88 130 CYS A N 1
ATOM 1042 C CA . CYS A 1 130 ? 13.609 12.672 -12.789 1 87.88 130 CYS A CA 1
ATOM 1043 C C . CYS A 1 130 ? 15.078 12.656 -13.18 1 87.88 130 CYS A C 1
ATOM 1045 O O . CYS A 1 130 ? 15.953 12.461 -12.328 1 87.88 130 CYS A O 1
ATOM 1047 N N . ALA A 1 131 ? 15.281 12.859 -14.414 1 89.88 131 ALA A N 1
ATOM 1048 C CA . ALA A 1 131 ? 16.656 12.742 -14.898 1 89.88 131 ALA A CA 1
ATOM 1049 C C . ALA A 1 131 ? 17.344 14.102 -14.922 1 89.88 131 ALA A C 1
ATOM 1051 O O . ALA A 1 131 ? 18.562 14.18 -14.773 1 89.88 131 ALA A O 1
ATOM 1052 N N . ILE A 1 132 ? 16.406 15.094 -15.062 1 84.31 132 ILE A N 1
ATOM 1053 C CA . ILE A 1 132 ? 16.969 16.422 -15.211 1 84.31 132 ILE A CA 1
ATOM 1054 C C . ILE A 1 132 ? 17.328 16.984 -13.828 1 84.31 132 ILE A C 1
ATOM 1056 O O . ILE A 1 132 ? 16.609 16.75 -12.859 1 84.31 132 ILE A O 1
ATOM 1060 N N . ASN A 1 133 ? 18.422 17.484 -13.492 1 82.19 133 ASN A N 1
ATOM 1061 C CA . ASN A 1 133 ? 18.922 18.016 -12.234 1 82.19 133 ASN A CA 1
ATOM 1062 C C . ASN A 1 133 ? 19.203 16.891 -11.234 1 82.19 133 ASN A C 1
ATOM 1064 O O . ASN A 1 133 ? 18.547 16.812 -10.195 1 82.19 133 ASN A O 1
ATOM 1068 N N . PRO A 1 134 ? 20.016 16.125 -11.547 1 87.62 134 PRO A N 1
ATOM 1069 C CA . PRO A 1 134 ? 20.312 14.953 -10.734 1 87.62 134 PRO A CA 1
ATOM 10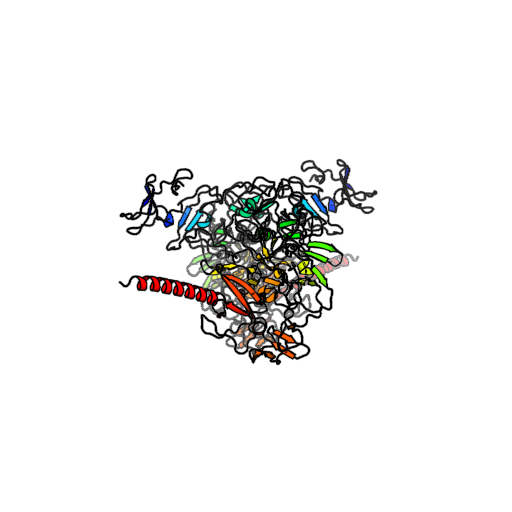70 C C . PRO A 1 134 ? 20.766 15.312 -9.32 1 87.62 134 PRO A C 1
ATOM 1072 O O . PRO A 1 134 ? 21.5 16.297 -9.133 1 87.62 134 PRO A O 1
ATOM 1075 N N . PRO A 1 135 ? 20.266 14.602 -8.344 1 89.56 135 PRO A N 1
ATOM 1076 C CA . PRO A 1 135 ? 20.75 14.789 -6.977 1 89.56 135 PRO A CA 1
ATOM 1077 C C . PRO A 1 135 ? 22.172 14.258 -6.777 1 89.56 135 PRO A C 1
ATOM 1079 O O . PRO A 1 135 ? 22.641 13.453 -7.578 1 89.56 135 PRO A O 1
ATOM 1082 N N . PRO A 1 136 ? 22.844 14.812 -5.75 1 92.06 136 PRO A N 1
ATOM 1083 C CA . PRO A 1 136 ? 24.156 14.227 -5.461 1 92.06 136 PRO A CA 1
ATOM 1084 C C . PRO A 1 136 ? 24.062 12.789 -4.969 1 92.06 136 PRO A C 1
ATOM 1086 O O . PRO A 1 136 ? 23.078 12.414 -4.312 1 92.06 136 PRO A O 1
ATOM 1089 N N . LEU A 1 137 ? 25.031 12.055 -5.277 1 92 137 LEU A N 1
ATOM 1090 C CA . LEU A 1 137 ? 25.062 10.656 -4.883 1 92 137 LEU A CA 1
ATOM 1091 C C . LEU A 1 137 ? 25.156 10.516 -3.367 1 92 137 LEU A C 1
ATOM 1093 O O . LEU A 1 137 ? 24.578 9.602 -2.783 1 92 137 LEU A O 1
ATOM 1097 N N . THR A 1 138 ? 25.938 11.43 -2.771 1 92.25 138 THR A N 1
ATOM 1098 C CA . THR A 1 138 ? 26.125 11.406 -1.326 1 92.25 138 THR A CA 1
ATOM 1099 C C . THR A 1 138 ? 25.906 12.789 -0.729 1 92.25 138 THR A C 1
ATOM 1101 O O . THR A 1 138 ? 26.172 13.805 -1.376 1 92.25 138 THR A O 1
ATOM 1104 N N . ILE A 1 139 ? 25.328 12.75 0.442 1 91.38 139 ILE A N 1
ATOM 1105 C CA . ILE A 1 139 ? 25.172 14.016 1.152 1 91.38 139 ILE A CA 1
ATOM 1106 C C . ILE A 1 139 ? 25.672 13.867 2.586 1 91.38 139 ILE A C 1
ATOM 1108 O O . ILE A 1 139 ? 25.703 12.766 3.127 1 91.38 139 ILE A O 1
ATOM 1112 N N . VAL A 1 140 ? 26.141 14.914 3.166 1 86.44 140 VAL A N 1
ATOM 1113 C CA . VAL A 1 140 ? 26.609 14.953 4.551 1 86.44 140 VAL A CA 1
ATOM 1114 C C . VAL A 1 140 ? 25.625 15.758 5.395 1 86.44 140 VAL A C 1
ATOM 1116 O O . VAL A 1 140 ? 25.312 16.906 5.074 1 86.44 140 VAL A O 1
ATOM 1119 N N . PRO A 1 141 ? 25.109 14.953 6.375 1 79.75 141 PRO A N 1
ATOM 1120 C CA . PRO A 1 141 ? 24.156 15.68 7.219 1 79.75 141 PRO A CA 1
ATOM 1121 C C . PRO A 1 141 ? 24.812 16.781 8.031 1 79.75 141 PRO A C 1
ATOM 1123 O O . PRO A 1 141 ? 25.969 16.656 8.445 1 79.75 141 PRO A O 1
ATOM 1126 N N . THR A 1 142 ? 24.188 17.906 8.18 1 65.38 142 THR A N 1
ATOM 1127 C CA . THR A 1 142 ? 24.781 19.016 8.922 1 65.38 142 THR A CA 1
ATOM 1128 C C . THR A 1 142 ? 24.203 19.078 10.336 1 65.38 142 THR A C 1
ATOM 1130 O O . THR A 1 142 ? 24.781 19.719 11.219 1 65.38 142 THR A O 1
ATOM 1133 N N . LYS A 1 143 ? 23.203 18.406 10.664 1 67.69 143 LYS A N 1
ATOM 1134 C CA . LYS A 1 143 ? 22.547 18.781 11.914 1 67.69 143 LYS A CA 1
ATOM 1135 C C . LYS A 1 143 ? 22.344 17.562 12.805 1 67.69 143 LYS A C 1
ATOM 1137 O O . LYS A 1 143 ? 23.016 17.406 13.82 1 67.69 143 LYS A O 1
ATOM 1142 N N . SER A 1 144 ? 21.312 16.672 12.516 1 64.44 144 SER A N 1
ATOM 1143 C CA . SER A 1 144 ? 20.688 15.812 13.516 1 64.44 144 SER A CA 1
ATOM 1144 C C . SER A 1 144 ? 21.156 14.367 13.383 1 64.44 144 SER A C 1
ATOM 1146 O O . SER A 1 144 ? 20.719 13.5 14.148 1 64.44 144 SER A O 1
ATOM 1148 N N . HIS A 1 145 ? 22.188 14.008 12.586 1 76.56 145 HIS A N 1
ATOM 1149 C CA . HIS A 1 145 ? 22.578 12.609 12.43 1 76.56 145 HIS A CA 1
ATOM 1150 C C . HIS A 1 145 ? 24.062 12.414 12.68 1 76.56 145 HIS A C 1
ATOM 1152 O O . HIS A 1 145 ? 24.891 13.203 12.203 1 76.56 145 HIS A O 1
ATOM 1158 N N . GLU A 1 146 ? 24.391 11.523 13.516 1 74.62 146 GLU A N 1
ATOM 1159 C CA . GLU A 1 146 ? 25.75 11.312 13.984 1 74.62 146 GLU A CA 1
ATOM 1160 C C . GLU A 1 146 ? 26.656 10.797 12.867 1 74.62 146 GLU A C 1
ATOM 1162 O O . GLU A 1 146 ? 27.844 11.094 12.836 1 74.62 146 GLU A O 1
ATOM 1167 N N . HIS A 1 147 ? 26.016 10.109 11.969 1 77.31 147 HIS A N 1
ATOM 1168 C CA . HIS A 1 147 ? 26.828 9.5 10.922 1 77.31 147 HIS A CA 1
ATOM 1169 C C . HIS A 1 147 ? 26.984 10.438 9.727 1 77.31 147 HIS A C 1
ATOM 1171 O O . HIS A 1 147 ? 26.078 11.211 9.422 1 77.31 147 HIS A O 1
ATOM 1177 N N . MET A 1 148 ? 28.094 10.414 9.078 1 72.5 148 MET A N 1
ATOM 1178 C CA . MET A 1 148 ? 28.5 11.477 8.156 1 72.5 148 MET A CA 1
ATOM 1179 C C . MET A 1 148 ? 28.078 11.141 6.727 1 72.5 148 MET A C 1
ATOM 1181 O O . MET A 1 148 ? 28.141 12 5.844 1 72.5 148 MET A O 1
ATOM 1185 N N . ALA A 1 149 ? 27.562 9.984 6.465 1 85.88 149 ALA A N 1
ATOM 1186 C CA . ALA A 1 149 ? 27.391 9.75 5.035 1 85.88 149 ALA A CA 1
ATOM 1187 C C . ALA A 1 149 ? 26.016 9.164 4.738 1 85.88 149 ALA A C 1
ATOM 1189 O O . ALA A 1 149 ? 25.609 8.172 5.344 1 85.88 149 ALA A O 1
ATOM 1190 N N . PHE A 1 150 ? 25.25 9.922 3.896 1 92.31 150 PHE A N 1
ATOM 1191 C CA . PHE A 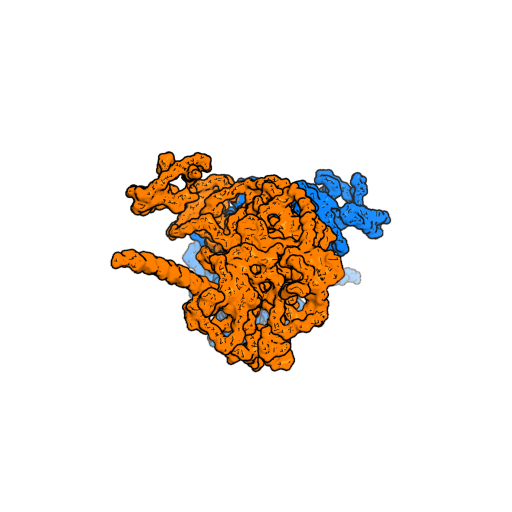1 150 ? 23.984 9.438 3.35 1 92.31 150 PHE A CA 1
ATOM 1192 C C . PHE A 1 150 ? 24.125 9.148 1.859 1 92.31 150 PHE A C 1
ATOM 1194 O O . PHE A 1 150 ? 24.719 9.922 1.12 1 92.31 150 PHE A O 1
ATOM 1201 N N . THR A 1 151 ? 23.688 8.008 1.474 1 93.06 151 THR A N 1
ATOM 1202 C CA . THR A 1 151 ? 23.734 7.605 0.073 1 93.06 151 THR A CA 1
ATOM 1203 C C . THR A 1 151 ? 22.359 7.715 -0.568 1 93.06 151 THR A C 1
ATOM 1205 O O . THR A 1 151 ? 21.344 7.398 0.065 1 93.06 151 THR A O 1
ATOM 1208 N N . LEU A 1 152 ? 22.422 8.109 -1.845 1 93.75 152 LEU A N 1
ATOM 1209 C CA . LEU A 1 152 ? 21.172 8.234 -2.594 1 93.75 152 LEU A CA 1
ATOM 1210 C C . LEU A 1 152 ? 20.438 6.898 -2.664 1 93.75 152 LEU A C 1
ATOM 1212 O O . LEU A 1 152 ? 21.031 5.875 -3.006 1 93.75 152 LEU A O 1
ATOM 1216 N N . PHE A 1 153 ? 19.156 6.977 -2.258 1 92.31 153 PHE A N 1
ATOM 1217 C CA . PHE A 1 153 ? 18.297 5.797 -2.32 1 92.31 153 PHE A CA 1
ATOM 1218 C C . PHE A 1 153 ? 17.797 5.57 -3.74 1 92.31 153 PHE A C 1
ATOM 1220 O O . PHE A 1 153 ? 17.469 6.52 -4.449 1 92.31 153 PHE A O 1
ATOM 1227 N N . PRO A 1 154 ? 17.75 4.355 -4.184 1 87.25 154 PRO A N 1
ATOM 1228 C CA . PRO A 1 154 ? 17.547 4.074 -5.605 1 87.25 154 PRO A CA 1
ATOM 1229 C C . PRO A 1 154 ? 16.156 4.484 -6.094 1 87.25 154 PRO A C 1
ATOM 1231 O O . PRO A 1 154 ? 15.953 4.684 -7.293 1 87.25 154 PRO A O 1
ATOM 1234 N N . ARG A 1 155 ? 15.203 4.516 -5.301 1 87.19 155 ARG A N 1
ATOM 1235 C CA . ARG A 1 155 ? 13.859 4.84 -5.777 1 87.19 155 ARG A CA 1
ATOM 1236 C C . ARG A 1 155 ? 13.023 5.461 -4.668 1 87.19 155 ARG A C 1
ATOM 1238 O O . ARG A 1 155 ? 13.359 5.34 -3.488 1 87.19 155 ARG A O 1
ATOM 1245 N N . ARG A 1 156 ? 11.992 6.109 -5.176 1 84.44 156 ARG A N 1
ATOM 1246 C CA . ARG A 1 156 ? 10.992 6.602 -4.234 1 84.44 156 ARG A CA 1
ATOM 1247 C C . ARG A 1 156 ? 10.008 5.504 -3.863 1 84.44 156 ARG A C 1
ATOM 1249 O O . ARG A 1 156 ? 9.539 4.758 -4.727 1 84.44 156 ARG A O 1
ATOM 1256 N N . ILE A 1 157 ? 9.883 5.297 -2.582 1 82.25 157 ILE A N 1
ATOM 1257 C CA . ILE A 1 157 ? 9.062 4.176 -2.133 1 82.25 157 ILE A CA 1
ATOM 1258 C C . ILE A 1 157 ? 7.996 4.668 -1.16 1 82.25 157 ILE A C 1
ATOM 1260 O O . ILE A 1 157 ? 8.18 5.695 -0.502 1 82.25 157 ILE A O 1
ATOM 1264 N N . SER A 1 158 ? 6.891 3.951 -1.167 1 83.88 158 SER A N 1
ATOM 1265 C CA . SER A 1 158 ? 5.816 4.273 -0.23 1 83.88 158 SER A CA 1
ATOM 1266 C C . SER A 1 158 ? 6.113 3.721 1.159 1 83.88 158 SER A C 1
ATOM 1268 O O . SER A 1 158 ? 5.43 2.805 1.626 1 83.88 158 SER A O 1
ATOM 1270 N N . PHE A 1 159 ? 7.078 4.297 1.729 1 88 159 PHE A N 1
ATOM 1271 C CA . PHE A 1 159 ? 7.551 3.934 3.061 1 88 159 PHE A CA 1
ATOM 1272 C C . PHE A 1 159 ? 7.758 5.176 3.918 1 88 159 PHE A C 1
ATOM 1274 O O . PHE A 1 159 ? 8.117 6.238 3.402 1 88 159 PHE A O 1
ATOM 1281 N N . PRO A 1 160 ? 7.562 4.934 5.184 1 91.56 160 PRO A N 1
ATOM 1282 C CA . PRO A 1 160 ? 7.676 6.121 6.031 1 91.56 160 PRO A CA 1
ATOM 1283 C C . PRO A 1 160 ? 9.117 6.602 6.18 1 91.56 160 PRO A C 1
ATOM 1285 O O . PRO A 1 160 ? 10.039 5.789 6.277 1 91.56 160 PRO A O 1
ATOM 1288 N N . CYS A 1 161 ? 9.273 7.855 6.152 1 94.56 161 CYS A N 1
ATOM 1289 C CA . CYS A 1 161 ? 10.547 8.492 6.449 1 94.56 161 CYS A CA 1
ATOM 1290 C C . CYS A 1 161 ? 10.922 8.305 7.914 1 94.56 161 CYS A C 1
ATOM 1292 O O . CYS A 1 161 ? 10.094 8.523 8.805 1 94.56 161 CYS A O 1
ATOM 1294 N N . ASP A 1 162 ? 12.117 7.973 8.188 1 94.31 162 ASP A N 1
ATOM 1295 C CA . ASP A 1 162 ? 12.539 7.727 9.562 1 94.31 162 ASP A CA 1
ATOM 1296 C C . ASP A 1 162 ? 12.602 9.031 10.359 1 94.31 162 ASP A C 1
ATOM 1298 O O . ASP A 1 162 ? 12.578 9.008 11.594 1 94.31 162 ASP A O 1
ATOM 1302 N N . ALA A 1 163 ? 12.664 10.117 9.688 1 94.44 163 ALA A N 1
ATOM 1303 C CA . ALA A 1 163 ? 12.852 11.406 10.352 1 94.44 163 ALA A CA 1
ATOM 1304 C C . ALA A 1 163 ? 11.508 12.078 10.641 1 94.44 163 ALA A C 1
ATOM 1306 O O . ALA A 1 163 ? 11.391 12.852 11.594 1 94.44 163 ALA A O 1
ATOM 1307 N N . CYS A 1 164 ? 10.547 11.805 9.797 1 94.88 164 CYS A N 1
ATOM 1308 C CA . CYS A 1 164 ? 9.312 12.555 9.977 1 94.88 164 CYS A CA 1
ATOM 1309 C C . CYS A 1 164 ? 8.102 11.625 9.984 1 94.88 164 CYS A C 1
ATOM 1311 O O . CYS A 1 164 ? 7.012 12.023 10.391 1 94.88 164 CYS A O 1
ATOM 1313 N N . GLY A 1 165 ? 8.242 10.461 9.484 1 93.06 165 GLY A N 1
ATOM 1314 C CA . GLY A 1 165 ? 7.152 9.492 9.523 1 93.06 165 GLY A CA 1
ATOM 1315 C C . GLY A 1 165 ? 6.23 9.594 8.32 1 93.06 165 GLY A C 1
ATOM 1316 O O . GLY A 1 165 ? 5.336 8.766 8.148 1 93.06 165 GLY A O 1
ATOM 1317 N N . VAL A 1 166 ? 6.414 10.539 7.512 1 92.44 166 VAL A N 1
ATOM 1318 C CA . VAL A 1 166 ? 5.613 10.688 6.297 1 92.44 166 VAL A CA 1
ATOM 1319 C C . VAL A 1 166 ? 6.148 9.766 5.207 1 92.44 166 VAL A C 1
ATOM 1321 O O . VAL A 1 166 ? 7.34 9.445 5.184 1 92.44 166 VAL A O 1
ATOM 1324 N N . LEU A 1 167 ? 5.293 9.406 4.34 1 90.06 167 LEU A N 1
ATOM 1325 C CA . LEU A 1 167 ? 5.695 8.492 3.271 1 90.06 167 LEU A CA 1
ATOM 1326 C C . LEU A 1 167 ? 6.777 9.125 2.4 1 90.06 167 LEU A C 1
ATOM 1328 O O . LEU A 1 167 ? 6.703 10.312 2.076 1 90.06 167 LEU A O 1
ATOM 1332 N N . LEU A 1 168 ? 7.727 8.344 2.002 1 90.25 168 LEU A N 1
ATOM 1333 C CA . LEU A 1 168 ? 8.906 8.82 1.288 1 90.25 168 LEU A CA 1
ATOM 1334 C C . LEU A 1 168 ? 8.562 9.203 -0.146 1 90.25 168 LEU A C 1
ATOM 1336 O O . LEU A 1 168 ? 9.312 9.922 -0.8 1 90.25 168 LEU A O 1
ATOM 1340 N N . ASP A 1 169 ? 7.516 8.656 -0.654 1 85.12 169 ASP A N 1
ATOM 1341 C CA . ASP A 1 169 ? 7.16 8.961 -2.035 1 85.12 169 ASP A CA 1
ATOM 1342 C C . ASP A 1 169 ? 6.211 10.156 -2.107 1 85.12 169 ASP A C 1
ATOM 1344 O O . ASP A 1 169 ? 5.762 10.531 -3.193 1 85.12 169 ASP A O 1
ATOM 1348 N N . LYS A 1 170 ? 5.902 10.594 -0.885 1 78.38 170 LYS A N 1
ATOM 1349 C CA . LYS A 1 170 ? 5.055 11.781 -0.875 1 78.38 170 LYS A CA 1
ATOM 1350 C C . LYS A 1 170 ? 5.859 13.031 -1.228 1 78.38 170 LYS A C 1
ATOM 1352 O O . LYS A 1 170 ? 6.848 13.352 -0.562 1 78.38 170 LYS A O 1
ATOM 1357 N N . GLY A 1 171 ? 5.602 13.555 -2.408 1 71.75 171 GLY A N 1
ATOM 1358 C CA . GLY A 1 171 ? 6.305 14.742 -2.861 1 71.75 171 GLY A CA 1
ATOM 1359 C C . GLY A 1 171 ? 7.406 14.438 -3.857 1 71.75 171 GLY A C 1
ATOM 1360 O O . GLY A 1 171 ? 7.48 13.328 -4.395 1 71.75 171 GLY A O 1
ATOM 1361 N N . SER A 1 172 ? 8.266 15.414 -4.094 1 75.75 172 SER A N 1
ATOM 1362 C CA . SER A 1 172 ? 9.297 15.273 -5.121 1 75.75 172 SER A CA 1
ATOM 1363 C C . SER A 1 172 ? 10.688 15.18 -4.504 1 75.75 172 SER A C 1
ATOM 1365 O O . SER A 1 172 ? 11.688 15.188 -5.223 1 75.75 172 SER A O 1
ATOM 1367 N N . ASP A 1 173 ? 10.625 15.023 -3.213 1 85.38 173 ASP A N 1
ATOM 1368 C CA . ASP A 1 173 ? 11.93 15.008 -2.549 1 85.38 173 ASP A CA 1
ATOM 1369 C C . ASP A 1 173 ? 12.648 13.688 -2.785 1 85.38 173 ASP A C 1
ATOM 1371 O O . ASP A 1 173 ? 12.016 12.641 -2.922 1 85.38 173 ASP A O 1
ATOM 1375 N N . HIS A 1 174 ? 13.969 13.797 -2.852 1 90.25 174 HIS A N 1
ATOM 1376 C CA . HIS A 1 174 ? 14.789 12.602 -2.992 1 90.25 174 HIS A CA 1
ATOM 1377 C C . HIS A 1 174 ? 14.969 11.891 -1.652 1 90.25 174 HIS A C 1
ATOM 1379 O O . HIS A 1 174 ? 14.75 12.492 -0.597 1 90.25 174 HIS A O 1
ATOM 1385 N N . VAL A 1 175 ? 15.234 10.648 -1.744 1 92.62 175 VAL A N 1
ATOM 1386 C CA . VAL A 1 175 ? 15.383 9.828 -0.549 1 92.62 175 VAL A CA 1
ATOM 1387 C C . VAL A 1 175 ? 16.828 9.391 -0.391 1 92.62 175 VAL A C 1
ATOM 1389 O O . VAL A 1 175 ? 17.516 9.102 -1.379 1 92.62 175 VAL A O 1
ATOM 1392 N N . TYR A 1 176 ? 17.359 9.445 0.825 1 93.69 176 TYR A N 1
ATOM 1393 C CA . TYR A 1 176 ? 18.719 9.023 1.132 1 93.69 176 TYR A CA 1
ATOM 1394 C C . TYR A 1 176 ? 18.734 7.996 2.258 1 93.69 176 TYR A C 1
ATOM 1396 O O . TYR A 1 176 ? 17.781 7.902 3.029 1 93.69 176 TYR A O 1
ATOM 1404 N N . THR A 1 177 ? 19.781 7.211 2.332 1 93.12 177 THR A N 1
ATOM 1405 C CA . THR A 1 177 ? 19.906 6.18 3.357 1 93.12 177 THR A CA 1
ATOM 1406 C C . THR A 1 177 ? 21.297 6.207 3.99 1 93.12 177 THR A C 1
ATOM 1408 O O . THR A 1 177 ? 22.281 6.477 3.312 1 93.12 177 THR A O 1
ATOM 1411 N N . CYS A 1 178 ? 21.312 6.219 5.273 1 92.94 178 CYS A N 1
ATOM 1412 C CA . CYS A 1 178 ? 22.531 5.938 6.008 1 92.94 178 CYS A CA 1
ATOM 1413 C C . CYS A 1 178 ? 22.688 4.441 6.258 1 92.94 178 CYS A C 1
ATOM 1415 O O . CYS A 1 178 ? 22.047 3.885 7.148 1 92.94 178 CYS A O 1
ATOM 1417 N N . LEU A 1 179 ? 23.562 3.779 5.57 1 88 179 LEU A N 1
ATOM 1418 C CA . LEU A 1 179 ? 23.734 2.332 5.629 1 88 179 LEU A CA 1
ATOM 1419 C C . LEU A 1 179 ? 24.344 1.911 6.969 1 88 179 LEU A C 1
ATOM 1421 O O . LEU A 1 179 ? 24.109 0.794 7.434 1 88 179 LEU A O 1
ATOM 1425 N N . SER A 1 180 ? 25.047 2.846 7.602 1 88.81 180 SER A N 1
ATOM 1426 C CA . SER A 1 180 ? 25.703 2.547 8.867 1 88.81 180 SER A CA 1
ATOM 1427 C C . SER A 1 180 ? 24.688 2.348 9.984 1 88.81 180 SER A C 1
ATOM 1429 O O . SER A 1 180 ? 24.891 1.515 10.875 1 88.81 180 SER A O 1
ATOM 1431 N N . SER A 1 181 ? 23.609 3.033 9.938 1 89.94 181 SER A N 1
ATOM 1432 C CA . SER A 1 181 ? 22.625 2.945 11 1 89.94 181 SER A CA 1
ATOM 1433 C C . SER A 1 181 ? 21.281 2.459 10.461 1 89.94 181 SER A C 1
ATOM 1435 O O . SER A 1 181 ? 20.312 2.342 11.211 1 89.94 181 SER A O 1
ATOM 1437 N N . ASN A 1 182 ? 21.188 2.152 9.242 1 91.5 182 ASN A N 1
ATOM 1438 C CA . ASN A 1 182 ? 19.938 1.736 8.633 1 91.5 182 ASN A CA 1
ATOM 1439 C C . ASN A 1 182 ? 18.859 2.805 8.789 1 91.5 182 ASN A C 1
ATOM 1441 O O . ASN A 1 182 ? 17.766 2.525 9.305 1 91.5 182 ASN A O 1
ATOM 1445 N N . TYR A 1 183 ? 19.203 3.994 8.289 1 93.12 183 TYR A N 1
ATOM 1446 C CA . TYR A 1 183 ? 18.344 5.164 8.391 1 93.12 183 TYR A CA 1
ATOM 1447 C C . TYR A 1 183 ? 17.953 5.672 7.012 1 93.12 183 TYR A C 1
ATOM 1449 O O . TYR A 1 183 ? 18.812 5.957 6.176 1 93.12 183 TYR A O 1
ATOM 1457 N N . ILE A 1 184 ? 16.625 5.68 6.707 1 93.56 184 ILE A N 1
ATOM 1458 C CA . ILE A 1 184 ? 16.125 6.145 5.418 1 93.56 184 ILE A CA 1
ATOM 1459 C C . ILE A 1 184 ? 15.258 7.383 5.617 1 93.56 184 ILE A C 1
ATOM 1461 O O . ILE A 1 184 ? 14.297 7.359 6.391 1 93.56 184 ILE A O 1
ATOM 1465 N N . ALA A 1 185 ? 15.562 8.477 4.906 1 93.81 185 ALA A N 1
ATOM 1466 C CA . ALA A 1 185 ? 14.82 9.711 5.145 1 93.81 185 ALA A CA 1
ATOM 1467 C C . ALA A 1 185 ? 14.805 10.594 3.896 1 93.81 185 ALA A C 1
ATOM 1469 O O . ALA A 1 185 ? 15.547 10.344 2.945 1 93.81 185 ALA A O 1
ATOM 1470 N N . HIS A 1 186 ? 13.914 11.539 3.928 1 93.44 186 HIS A N 1
ATOM 1471 C CA . HIS A 1 186 ? 13.891 12.586 2.91 1 93.44 186 HIS A CA 1
ATOM 1472 C C . HIS A 1 186 ? 15.164 13.414 2.947 1 93.44 186 HIS A C 1
ATOM 1474 O O . HIS A 1 186 ? 15.734 13.641 4.02 1 93.44 186 HIS A O 1
ATOM 1480 N N . ARG A 1 187 ? 15.531 13.828 1.758 1 92.31 187 ARG A N 1
ATOM 1481 C CA . ARG A 1 187 ? 16.672 14.734 1.716 1 92.31 187 ARG A CA 1
ATOM 1482 C C . ARG A 1 187 ? 16.406 15.984 2.551 1 92.31 187 ARG A C 1
ATOM 1484 O O . ARG A 1 187 ? 17.25 16.391 3.348 1 92.31 187 ARG A O 1
ATOM 1491 N N . LYS A 1 188 ? 15.242 16.562 2.387 1 91.44 188 LYS A N 1
ATOM 1492 C CA . LYS A 1 188 ? 14.867 17.766 3.117 1 91.44 188 LYS A CA 1
ATOM 1493 C C . LYS A 1 188 ? 14.891 17.531 4.625 1 91.44 188 LYS A C 1
ATOM 1495 O O . LYS A 1 188 ? 15.289 18.406 5.391 1 91.44 188 LYS A O 1
ATOM 1500 N N . CYS A 1 189 ? 14.422 16.375 5.055 1 92.56 189 CYS A N 1
ATOM 1501 C CA . CYS A 1 189 ? 14.414 16.047 6.48 1 92.56 189 CYS A CA 1
ATOM 1502 C C . CYS A 1 189 ? 15.836 15.945 7.023 1 92.56 189 CYS A C 1
ATOM 1504 O O . CYS A 1 189 ? 16.109 16.359 8.148 1 92.56 189 CYS A O 1
ATOM 1506 N N . ILE A 1 190 ? 16.703 15.398 6.246 1 92.19 190 ILE A N 1
ATOM 1507 C CA . ILE A 1 190 ? 18.094 15.227 6.66 1 92.19 190 ILE A CA 1
ATOM 1508 C C . ILE A 1 190 ? 18.781 16.594 6.754 1 92.19 190 ILE A C 1
ATOM 1510 O O . ILE A 1 190 ? 19.531 16.859 7.695 1 92.19 190 ILE A O 1
ATOM 1514 N N . GLU A 1 191 ? 18.422 17.453 5.855 1 90 191 GLU A N 1
ATOM 1515 C CA . GLU A 1 191 ? 19.141 18.719 5.727 1 90 191 GLU A CA 1
ATOM 1516 C C . GLU A 1 191 ? 18.484 19.828 6.543 1 90 191 GLU A C 1
ATOM 1518 O O . GLU A 1 191 ? 19.156 20.75 7.02 1 90 191 GLU A O 1
ATOM 1523 N N . GLU A 1 192 ? 17.188 19.766 6.695 1 89.81 192 GLU A N 1
ATOM 1524 C CA . GLU A 1 192 ? 16.484 20.969 7.152 1 89.81 192 GLU A CA 1
ATOM 1525 C C . GLU A 1 192 ? 15.93 20.766 8.562 1 89.81 192 GLU A C 1
ATOM 1527 O O . GLU A 1 192 ? 15.672 21.75 9.273 1 89.81 192 GLU A O 1
ATOM 1532 N N . LEU A 1 193 ? 15.672 19.609 9.039 1 92.88 193 LEU A N 1
ATOM 1533 C CA . LEU A 1 193 ? 15.086 19.438 10.367 1 92.88 193 LEU A CA 1
ATOM 1534 C C . LEU A 1 193 ? 16.062 19.875 11.453 1 92.88 193 LEU A C 1
ATOM 1536 O O . LEU A 1 193 ? 17.219 19.406 11.484 1 92.88 193 LEU A O 1
ATOM 1540 N N . PRO A 1 194 ? 15.609 20.75 12.344 1 94.31 194 PRO A N 1
ATOM 1541 C CA . PRO A 1 194 ? 16.484 21.172 13.445 1 94.31 194 PRO A CA 1
ATOM 1542 C C . PRO A 1 194 ? 16.625 20.094 14.531 1 94.31 194 PRO A C 1
ATOM 1544 O O . PRO A 1 194 ? 15.82 19.172 14.594 1 94.31 194 PRO A O 1
ATOM 1547 N N . CYS A 1 195 ? 17.594 20.266 15.375 1 93.94 195 CYS A N 1
ATOM 1548 C CA . CYS A 1 195 ? 17.875 19.281 16.422 1 93.94 195 CYS A CA 1
ATOM 1549 C C . CYS A 1 195 ? 17.078 19.594 17.672 1 93.94 195 CYS A C 1
ATOM 1551 O O . CYS A 1 195 ? 16.359 18.719 18.188 1 93.94 195 CYS A O 1
ATOM 1553 N N . VAL A 1 196 ? 17.234 20.812 18.188 1 95.56 196 VAL A N 1
ATOM 1554 C CA . VAL A 1 196 ? 16.562 21.25 19.406 1 95.56 196 VAL A CA 1
ATOM 1555 C C . VAL A 1 196 ? 15.75 22.516 19.125 1 95.56 196 VAL A C 1
ATOM 1557 O O . VAL A 1 196 ? 16.281 23.484 18.578 1 95.56 196 VAL A O 1
ATOM 1560 N N . ILE A 1 197 ? 14.508 22.484 19.516 1 96.44 197 ILE A N 1
ATOM 1561 C CA . ILE A 1 197 ? 13.664 23.641 19.25 1 96.44 197 ILE A CA 1
ATOM 1562 C C . ILE A 1 197 ? 12.836 23.969 20.5 1 96.44 197 ILE A C 1
ATOM 1564 O O . ILE A 1 197 ? 12.859 23.219 21.484 1 96.44 197 ILE A O 1
ATOM 1568 N N . LYS A 1 198 ? 12.266 25.125 20.438 1 95.38 198 LYS A N 1
ATOM 1569 C CA . LYS A 1 198 ? 11.305 25.547 21.453 1 95.38 198 LYS A CA 1
ATOM 1570 C C . LYS A 1 198 ? 10.023 26.047 20.812 1 95.38 198 LYS A C 1
ATOM 1572 O O . LYS A 1 198 ? 10.062 26.844 19.859 1 95.38 198 LYS A O 1
ATOM 1577 N N . ILE A 1 199 ? 8.953 25.484 21.297 1 94.56 199 ILE A N 1
ATOM 1578 C CA . ILE A 1 199 ? 7.664 25.969 20.828 1 94.56 199 ILE A CA 1
ATOM 1579 C C . ILE A 1 199 ? 6.844 26.484 22.016 1 94.56 199 ILE A C 1
ATOM 1581 O O . ILE A 1 199 ? 7.145 26.156 23.156 1 94.56 199 ILE A O 1
ATOM 1585 N N . THR A 1 200 ? 5.793 27.234 21.766 1 91.88 200 THR A N 1
ATOM 1586 C CA . THR A 1 200 ? 5.023 27.906 22.812 1 91.88 200 THR A CA 1
ATOM 1587 C C . THR A 1 200 ? 4.047 26.922 23.469 1 91.88 200 THR A C 1
ATOM 1589 O O . THR A 1 200 ? 3.514 27.203 24.547 1 91.88 200 THR A O 1
ATOM 1592 N N . ARG A 1 201 ? 3.891 25.797 22.938 1 91.94 201 ARG A N 1
ATOM 1593 C CA . ARG A 1 201 ? 2.891 24.844 23.406 1 91.94 201 ARG A CA 1
ATOM 1594 C C . ARG A 1 201 ? 3.449 23.953 24.516 1 91.94 201 ARG A C 1
ATOM 1596 O O . ARG A 1 201 ? 2.713 23.188 25.125 1 91.94 201 ARG A O 1
ATOM 1603 N N . HIS A 1 202 ? 4.707 24.094 24.719 1 92.94 202 HIS A N 1
ATOM 1604 C CA . HIS A 1 202 ? 5.371 23.344 25.781 1 92.94 202 HIS A CA 1
ATOM 1605 C C . HIS A 1 202 ? 6.445 24.172 26.469 1 92.94 202 HIS A C 1
ATOM 1607 O O . HIS A 1 202 ? 7.117 24.984 25.812 1 92.94 202 HIS A O 1
ATOM 1613 N N . SER A 1 203 ? 6.645 24 27.75 1 90.56 203 SER A N 1
ATOM 1614 C CA . SER A 1 203 ? 7.535 24.844 28.547 1 90.56 203 SER A CA 1
ATOM 1615 C C . SER A 1 203 ? 9 24.469 28.328 1 90.56 203 SER A C 1
ATOM 1617 O O . SER A 1 203 ? 9.883 25.312 28.422 1 90.56 203 SER A O 1
ATOM 1619 N N . HIS A 1 204 ? 9.227 23.203 27.969 1 94.31 204 HIS A N 1
ATOM 1620 C CA . HIS A 1 204 ? 10.594 22.734 27.812 1 94.31 204 HIS A CA 1
ATOM 1621 C C . HIS A 1 204 ? 11 22.688 26.344 1 94.31 204 HIS A C 1
ATOM 1623 O O . HIS A 1 204 ? 10.141 22.719 25.469 1 94.31 204 HIS A O 1
ATOM 1629 N N . ARG A 1 205 ? 12.281 22.672 26.172 1 96.31 205 ARG A N 1
ATOM 1630 C CA . ARG A 1 205 ? 12.805 22.469 24.812 1 96.31 205 ARG A CA 1
ATOM 1631 C C . ARG A 1 205 ? 12.492 21.062 24.312 1 96.31 205 ARG A C 1
ATOM 1633 O O . ARG A 1 205 ? 12.305 20.141 25.109 1 96.31 205 ARG A O 1
ATOM 1640 N N . LEU A 1 206 ? 12.359 20.984 23.047 1 97 206 LEU A N 1
ATOM 1641 C CA . LEU A 1 206 ? 12.078 19.719 22.406 1 97 206 LEU A CA 1
ATOM 1642 C C . LEU A 1 206 ? 13.266 19.266 21.562 1 97 206 LEU A C 1
ATOM 1644 O O . LEU A 1 206 ? 13.922 20.078 20.906 1 97 206 LEU A O 1
ATOM 1648 N N . GLN A 1 207 ? 13.531 18.047 21.594 1 95.94 207 GLN A N 1
ATOM 1649 C CA . GLN A 1 207 ? 14.625 17.469 20.828 1 95.94 207 GLN A CA 1
ATOM 1650 C C . GLN A 1 207 ? 14.102 16.484 19.781 1 95.94 207 GLN A C 1
ATOM 1652 O O . GLN A 1 207 ? 13.18 15.711 20.062 1 95.94 207 GLN A O 1
ATOM 1657 N N . HIS A 1 208 ? 14.727 16.578 18.562 1 95.75 208 HIS A N 1
ATOM 1658 C CA . HIS A 1 208 ? 14.375 15.617 17.531 1 95.75 208 HIS A CA 1
ATOM 1659 C C . HIS A 1 208 ? 14.961 14.242 17.828 1 95.75 208 HIS A C 1
ATOM 1661 O O . HIS A 1 208 ? 16.156 14.125 18.094 1 95.75 208 HIS A O 1
ATOM 1667 N N . THR A 1 209 ? 14.109 13.242 17.828 1 92.75 209 THR A N 1
ATOM 1668 C CA . THR A 1 209 ? 14.531 11.859 18.047 1 92.75 209 THR A CA 1
ATOM 1669 C C . THR A 1 209 ? 13.977 10.945 16.953 1 92.75 209 THR A C 1
ATOM 1671 O O . THR A 1 209 ? 12.82 11.094 16.547 1 92.75 209 THR A O 1
ATOM 1674 N N . PRO A 1 210 ? 14.82 10.039 16.516 1 91.75 210 PRO A N 1
ATOM 1675 C CA . PRO A 1 210 ? 14.359 9.164 15.43 1 91.75 210 PRO A CA 1
ATOM 1676 C C . PRO A 1 210 ? 13.266 8.195 15.875 1 91.75 210 PRO A C 1
ATOM 1678 O O . PRO A 1 210 ? 12.562 7.633 15.039 1 91.75 210 PRO A O 1
ATOM 1681 N N . SER A 1 211 ? 13.109 7.945 17.172 1 93.12 211 SER A N 1
ATOM 1682 C CA . SER A 1 211 ? 12.086 7.055 17.703 1 93.12 211 SER A CA 1
ATOM 1683 C C . SER A 1 211 ? 11.797 7.359 19.172 1 93.12 211 SER A C 1
ATOM 1685 O O . SER A 1 211 ? 12.68 7.824 19.906 1 93.12 211 SER A O 1
ATOM 1687 N N . LEU A 1 212 ? 10.531 7.152 19.531 1 93.25 212 LEU A N 1
ATOM 1688 C CA . LEU A 1 212 ? 10.133 7.309 20.922 1 93.25 212 LEU A CA 1
ATOM 1689 C C . LEU A 1 212 ? 10.18 5.973 21.656 1 93.25 212 LEU A C 1
ATOM 1691 O O . LEU A 1 212 ? 10.125 5.93 22.891 1 93.25 212 LEU A O 1
ATOM 1695 N N . PHE A 1 213 ? 10.344 4.984 20.922 1 92.75 213 PHE A N 1
ATOM 1696 C CA . PHE A 1 213 ? 10.32 3.652 21.516 1 92.75 213 PHE A CA 1
ATOM 1697 C C . PHE A 1 213 ? 11.57 3.406 22.344 1 92.75 213 PHE A C 1
ATOM 1699 O O . PHE A 1 213 ? 12.68 3.742 21.922 1 92.75 213 PHE A O 1
ATOM 1706 N N . SER A 1 214 ? 11.344 2.955 23.453 1 88.69 214 SER A N 1
ATOM 1707 C CA . SER A 1 214 ? 12.406 2.516 24.359 1 88.69 214 SER A CA 1
ATOM 1708 C C . SER A 1 214 ? 12.062 1.181 25.016 1 88.69 214 SER A C 1
ATOM 1710 O O . SER A 1 214 ? 10.914 0.949 25.391 1 88.69 214 SER A O 1
ATOM 1712 N N . PRO A 1 215 ? 13.094 0.356 25.078 1 88.19 215 PRO A N 1
ATOM 1713 C CA . PRO A 1 215 ? 12.828 -0.953 25.688 1 88.19 215 PRO A CA 1
ATOM 1714 C C . PRO A 1 215 ? 12.289 -0.85 27.109 1 88.19 215 PRO A C 1
ATOM 1716 O O . PRO A 1 215 ? 12.781 -0.047 27.906 1 88.19 215 PRO A O 1
ATOM 1719 N N . ASN A 1 216 ? 11.344 -1.607 27.438 1 79.62 216 ASN A N 1
ATOM 1720 C CA . ASN A 1 216 ? 10.805 -1.812 28.781 1 79.62 216 ASN A CA 1
ATOM 1721 C C . ASN A 1 216 ? 10.164 -0.538 29.328 1 79.62 216 ASN A C 1
ATOM 1723 O O . ASN A 1 216 ? 10.055 -0.364 30.531 1 79.62 216 ASN A O 1
ATOM 1727 N N . VAL A 1 217 ? 9.992 0.482 28.516 1 83.25 217 VAL A N 1
ATOM 1728 C CA . VAL A 1 217 ? 9.289 1.698 28.906 1 83.25 217 VAL A CA 1
ATOM 1729 C C . VAL A 1 217 ? 7.977 1.807 28.141 1 83.25 217 VAL A C 1
ATOM 1731 O O . VAL A 1 217 ? 7.91 1.463 26.953 1 83.25 217 VAL A O 1
ATOM 1734 N N . ASP A 1 218 ? 6.984 2.168 28.828 1 83.31 218 ASP A N 1
ATOM 1735 C CA . ASP A 1 218 ? 5.695 2.357 28.172 1 83.31 218 ASP A CA 1
ATOM 1736 C C . ASP A 1 218 ? 5.699 3.617 27.312 1 83.31 218 ASP A C 1
ATOM 1738 O O . ASP A 1 218 ? 5.789 4.73 27.828 1 83.31 218 ASP A O 1
ATOM 1742 N N . THR A 1 219 ? 5.633 3.387 26.109 1 82 219 THR A N 1
ATOM 1743 C CA . THR A 1 219 ? 5.656 4.5 25.156 1 82 219 THR A CA 1
ATOM 1744 C C . THR A 1 219 ? 4.309 4.637 24.453 1 82 219 THR A C 1
ATOM 1746 O O . THR A 1 219 ? 4.234 5.18 23.344 1 82 219 THR A O 1
ATOM 1749 N N . SER A 1 220 ? 3.297 4.211 25.062 1 84.94 220 SER A N 1
ATOM 1750 C CA . SER A 1 220 ? 1.999 4.285 24.406 1 84.94 220 SER A CA 1
ATOM 1751 C C . SER A 1 220 ? 1.302 5.609 24.703 1 84.94 220 SER A C 1
ATOM 1753 O O . SER A 1 220 ? 1.663 6.305 25.656 1 84.94 220 SER A O 1
ATOM 1755 N N . GLY A 1 221 ? 0.527 6.039 23.891 1 86.56 221 GLY A N 1
ATOM 1756 C CA . GLY A 1 221 ? -0.437 7.09 24.188 1 86.56 221 GLY A CA 1
ATOM 1757 C C . GLY A 1 221 ? 0.072 8.477 23.859 1 86.56 221 GLY A C 1
ATOM 1758 O O . GLY A 1 221 ? -0.341 9.461 24.484 1 86.56 221 GLY A O 1
ATOM 1759 N N . PHE A 1 222 ? 1.025 8.594 23.016 1 91.88 222 PHE A N 1
ATOM 1760 C CA . PHE A 1 222 ? 1.478 9.93 22.625 1 91.88 222 PHE A CA 1
ATOM 1761 C C . PHE A 1 222 ? 0.556 10.531 21.578 1 91.88 222 PHE A C 1
ATOM 1763 O O . PHE A 1 222 ? 0.28 9.906 20.547 1 91.88 222 PHE A O 1
ATOM 1770 N N . ALA A 1 223 ? 0.064 11.672 21.938 1 92.81 223 ALA A N 1
ATOM 1771 C CA . ALA A 1 223 ? -0.647 12.484 20.953 1 92.81 223 ALA A CA 1
ATOM 1772 C C . ALA A 1 223 ? 0.148 13.742 20.609 1 92.81 223 ALA A C 1
ATOM 1774 O O . ALA A 1 223 ? 0.762 14.359 21.484 1 92.81 223 ALA A O 1
ATOM 1775 N N . CYS A 1 224 ? 0.19 14.102 19.359 1 94.88 224 CYS A N 1
ATOM 1776 C CA . CYS A 1 224 ? 0.95 15.258 18.891 1 94.88 224 CYS A CA 1
ATOM 1777 C C . CYS A 1 224 ? 0.482 16.531 19.594 1 94.88 224 CYS A C 1
ATOM 1779 O O . CYS A 1 224 ? -0.716 16.812 19.625 1 94.88 224 CYS A O 1
ATOM 1781 N N . GLY A 1 225 ? 1.349 17.312 20.078 1 93.56 225 GLY A N 1
ATOM 1782 C CA . GLY A 1 225 ? 1.027 18.531 20.781 1 93.56 225 GLY A CA 1
ATOM 1783 C C . GLY A 1 225 ? 0.461 19.609 19.891 1 93.56 225 GLY A C 1
ATOM 1784 O O . GLY A 1 225 ? -0.022 20.641 20.359 1 93.56 225 GLY A O 1
ATOM 1785 N N . VAL A 1 226 ? 0.463 19.344 18.609 1 92.94 226 VAL A N 1
ATOM 1786 C CA . VAL A 1 226 ? 0.014 20.359 17.672 1 92.94 226 VAL A CA 1
ATOM 1787 C C . VAL A 1 226 ? -1.252 19.891 16.969 1 92.94 226 VAL A C 1
ATOM 1789 O O . VAL A 1 226 ? -2.314 20.5 17.109 1 92.94 226 VAL A O 1
ATOM 1792 N N . CYS A 1 227 ? -1.26 18.781 16.359 1 89.56 227 CYS A N 1
ATOM 1793 C CA . CYS A 1 227 ? -2.416 18.328 15.586 1 89.56 227 CYS A CA 1
ATOM 1794 C C . CYS A 1 227 ? -3.275 17.375 16.406 1 89.56 227 CYS A C 1
ATOM 1796 O O . CYS A 1 227 ? -4.406 17.078 16.031 1 89.56 227 CYS A O 1
ATOM 1798 N N . HIS A 1 228 ? -2.678 16.75 17.453 1 90.38 228 HIS A N 1
ATOM 1799 C CA . HIS A 1 228 ? -3.369 15.922 18.438 1 90.38 228 HIS A CA 1
ATOM 1800 C C . HIS A 1 228 ? -3.689 14.547 17.859 1 90.38 228 HIS A C 1
ATOM 1802 O O . HIS A 1 228 ? -4.484 13.805 18.438 1 90.38 228 HIS A O 1
ATOM 1808 N N . LYS A 1 229 ? -3.129 14.227 16.797 1 90.5 229 LYS A N 1
ATOM 1809 C CA . LYS A 1 229 ? -3.182 12.867 16.281 1 90.5 229 LYS A CA 1
ATOM 1810 C C . LYS A 1 229 ? -2.115 11.984 16.922 1 90.5 229 LYS A C 1
ATOM 1812 O O . LYS A 1 229 ? -1.15 12.492 17.5 1 90.5 229 LYS A O 1
ATOM 1817 N N . PRO A 1 230 ? -2.383 10.703 16.797 1 92.75 230 PRO A N 1
ATOM 1818 C CA . PRO A 1 230 ? -1.406 9.812 17.422 1 92.75 230 PRO A CA 1
ATOM 1819 C C . PRO A 1 230 ? -0.018 9.922 16.797 1 92.75 230 PRO A C 1
ATOM 1821 O O . PRO A 1 230 ? 0.104 10.086 15.586 1 92.75 230 PRO A O 1
ATOM 1824 N N . VAL A 1 231 ? 0.963 9.844 17.609 1 95.62 231 VAL A N 1
ATOM 1825 C CA . VAL A 1 231 ? 2.354 9.867 17.156 1 95.62 231 VAL A CA 1
ATOM 1826 C C . VAL A 1 231 ? 2.883 8.438 17.062 1 95.62 231 VAL A C 1
ATOM 1828 O O . VAL A 1 231 ? 2.822 7.672 18.031 1 95.62 231 VAL A O 1
ATOM 1831 N N . ASP A 1 232 ? 3.32 8.07 15.898 1 95.19 232 ASP A N 1
ATOM 1832 C CA . ASP A 1 232 ? 3.957 6.773 15.727 1 95.19 232 ASP A CA 1
ATOM 1833 C C . ASP A 1 232 ? 5.328 6.738 16.391 1 95.19 232 ASP A C 1
ATOM 1835 O O . ASP A 1 232 ? 6.242 7.461 15.992 1 95.19 232 ASP A O 1
ATOM 1839 N N . VAL A 1 233 ? 5.508 5.875 17.328 1 95 233 VAL A N 1
ATOM 1840 C CA . VAL A 1 233 ? 6.688 5.891 18.188 1 95 233 VAL A CA 1
ATOM 1841 C C . VAL A 1 233 ? 7.895 5.367 17.422 1 95 233 VAL A C 1
ATOM 1843 O O . VAL A 1 233 ? 9.031 5.496 17.875 1 95 233 VAL A O 1
ATOM 1846 N N . ASN A 1 234 ? 7.727 4.816 16.266 1 94.56 234 ASN A N 1
ATOM 1847 C CA . ASN A 1 234 ? 8.805 4.18 15.523 1 94.56 234 ASN A CA 1
ATOM 1848 C C . ASN A 1 234 ? 9.531 5.176 14.625 1 94.56 234 ASN A C 1
ATOM 1850 O O . ASN A 1 234 ? 10.57 4.855 14.039 1 94.56 234 ASN A O 1
ATOM 1854 N N . TYR A 1 235 ? 9.039 6.387 14.523 1 95.44 235 TYR A N 1
ATOM 1855 C CA . TYR A 1 235 ? 9.609 7.348 13.594 1 95.44 235 TYR A CA 1
ATOM 1856 C C . TYR A 1 235 ? 9.953 8.656 14.297 1 95.44 235 TYR A C 1
ATOM 1858 O O . TYR A 1 235 ? 9.664 8.82 15.477 1 95.44 235 TYR A O 1
ATOM 1866 N N . GLY A 1 236 ? 10.57 9.453 13.508 1 95.81 236 GLY A N 1
ATOM 1867 C CA . GLY A 1 236 ? 11.117 10.672 14.086 1 95.81 236 GLY A CA 1
ATOM 1868 C C . GLY A 1 236 ? 10.047 11.664 14.5 1 95.81 236 GLY A C 1
ATOM 1869 O O . GLY A 1 236 ? 9.031 11.812 13.828 1 95.81 236 GLY A O 1
ATOM 1870 N N . GLN A 1 237 ? 10.281 12.289 15.641 1 96.75 237 GLN A N 1
ATOM 1871 C CA . GLN A 1 237 ? 9.43 13.305 16.25 1 96.75 237 GLN A CA 1
ATOM 1872 C C . GLN A 1 237 ? 10.219 14.18 17.219 1 96.75 237 GLN A C 1
ATOM 1874 O O . GLN A 1 237 ? 11.406 13.938 17.453 1 96.75 237 GLN A O 1
ATOM 1879 N N . TYR A 1 238 ? 9.594 15.195 17.641 1 97.5 238 TYR A N 1
ATOM 1880 C CA . TYR A 1 238 ? 10.203 16.016 18.672 1 97.5 238 TYR A CA 1
ATOM 1881 C C . TYR A 1 238 ? 9.625 15.695 20.047 1 97.5 238 TYR A C 1
ATOM 1883 O O . TYR A 1 238 ? 8.406 15.68 20.234 1 97.5 238 TYR A O 1
ATOM 1891 N N . SER A 1 239 ? 10.5 15.375 20.969 1 96.5 239 SER A N 1
ATOM 1892 C CA . SER A 1 239 ? 10.078 15.055 22.328 1 96.5 239 SER A CA 1
ATOM 1893 C C . SER A 1 239 ? 10.789 15.938 23.344 1 96.5 239 SER A C 1
ATOM 1895 O O . SER A 1 239 ? 11.805 16.562 23.031 1 96.5 239 SER A O 1
ATOM 1897 N N . CYS A 1 240 ? 10.227 16.031 24.531 1 96.62 240 CYS A N 1
ATOM 1898 C CA . CYS A 1 240 ? 10.719 16.922 25.578 1 96.62 240 CYS A CA 1
ATOM 1899 C C . CYS A 1 240 ? 12.07 16.453 26.094 1 96.62 240 CYS A C 1
ATOM 1901 O O . CYS A 1 240 ? 12.234 15.266 26.422 1 96.62 240 CYS A O 1
ATOM 1903 N N . ILE A 1 241 ? 12.977 17.328 26.25 1 94.12 241 ILE A N 1
ATOM 1904 C CA . ILE A 1 241 ? 14.328 17.016 26.688 1 94.12 241 ILE A CA 1
ATOM 1905 C C . ILE A 1 241 ? 14.312 16.625 28.172 1 94.12 241 ILE A C 1
ATOM 1907 O O . ILE A 1 241 ? 15.164 15.859 28.625 1 94.12 241 ILE A O 1
ATOM 1911 N N . LYS A 1 242 ? 13.352 17.109 28.891 1 94.5 242 LYS A N 1
ATOM 1912 C CA . LYS A 1 242 ? 13.273 16.844 30.328 1 94.5 242 LYS A CA 1
ATOM 1913 C C . LYS A 1 242 ? 12.5 15.555 30.609 1 94.5 242 LYS A C 1
ATOM 1915 O O . LYS A 1 242 ? 12.32 15.18 31.766 1 94.5 242 LYS A O 1
ATOM 1920 N N . GLY A 1 243 ? 12 14.969 29.578 1 91.19 243 GLY A N 1
ATOM 1921 C CA . GLY A 1 243 ? 11.391 13.656 29.734 1 91.19 243 GLY A CA 1
ATOM 1922 C C . GLY A 1 243 ? 9.891 13.711 29.969 1 91.19 243 GLY A C 1
ATOM 1923 O O . GLY A 1 243 ? 9.289 12.75 30.438 1 91.19 243 GLY A O 1
ATOM 1924 N N . CYS A 1 244 ? 9.289 14.867 29.719 1 93.62 244 CYS A N 1
ATOM 1925 C CA . CYS A 1 244 ? 7.836 14.945 29.812 1 93.62 244 CYS A CA 1
ATOM 1926 C C . CYS A 1 244 ? 7.172 14.039 28.797 1 93.62 244 CYS A C 1
ATOM 1928 O O . CYS A 1 244 ? 7.77 13.711 27.766 1 93.62 244 CYS A O 1
ATOM 1930 N N . HIS A 1 245 ? 6 13.492 29.125 1 93.5 245 HIS A N 1
ATOM 1931 C CA . HIS A 1 245 ? 5.215 12.727 28.172 1 93.5 245 HIS A CA 1
ATOM 1932 C C . HIS A 1 245 ? 4.594 13.641 27.109 1 93.5 245 HIS A C 1
ATOM 1934 O O . HIS A 1 245 ? 3.373 13.797 27.062 1 93.5 245 HIS A O 1
ATOM 1940 N N . TYR A 1 246 ? 5.488 14.25 26.312 1 95.5 246 TYR A N 1
ATOM 1941 C CA . TYR A 1 246 ? 5.094 15.219 25.297 1 95.5 246 TYR A CA 1
ATOM 1942 C C . TYR A 1 246 ? 5.871 14.992 24 1 95.5 246 TYR A C 1
ATOM 1944 O O . TYR A 1 246 ? 7.098 14.844 24.031 1 95.5 246 TYR A O 1
ATOM 1952 N N . ALA A 1 247 ? 5.113 14.883 22.938 1 96.81 247 ALA A N 1
ATOM 1953 C CA . ALA A 1 247 ? 5.738 14.688 21.625 1 96.81 247 ALA A CA 1
ATOM 1954 C C . ALA A 1 247 ? 4.973 15.43 20.531 1 96.81 247 ALA A C 1
ATOM 1956 O O . ALA A 1 247 ? 3.779 15.695 20.688 1 96.81 247 ALA A O 1
ATOM 1957 N N . VAL A 1 248 ? 5.723 15.812 19.547 1 97.5 248 VAL A N 1
ATOM 1958 C CA . VAL A 1 248 ? 5.141 16.516 18.406 1 97.5 248 VAL A CA 1
ATOM 1959 C C . VAL A 1 248 ? 5.695 15.922 17.109 1 97.5 248 VAL A C 1
ATOM 1961 O O . VAL A 1 248 ? 6.891 15.625 17.016 1 97.5 248 VAL A O 1
ATOM 1964 N N . HIS A 1 249 ? 4.809 15.766 16.125 1 97 249 HIS A N 1
ATOM 1965 C CA . HIS A 1 249 ? 5.289 15.336 14.812 1 97 249 HIS A CA 1
ATOM 1966 C C . HIS A 1 249 ? 6.375 16.281 14.297 1 97 249 HIS A C 1
ATOM 1968 O O . HIS A 1 249 ? 6.324 17.484 14.539 1 97 249 HIS A O 1
ATOM 1974 N N . SER A 1 250 ? 7.262 15.68 13.539 1 96.88 250 SER A N 1
ATOM 1975 C CA . SER A 1 250 ? 8.352 16.484 13 1 96.88 250 SER A CA 1
ATOM 1976 C C . SER A 1 250 ? 7.828 17.594 12.086 1 96.88 250 SER A C 1
ATOM 1978 O O . SER A 1 250 ? 8.25 18.75 12.195 1 96.88 250 SER A O 1
ATOM 1980 N N . LYS A 1 251 ? 6.879 17.234 11.266 1 94.06 251 LYS A N 1
ATOM 1981 C CA . LYS A 1 251 ? 6.355 18.219 10.312 1 94.06 251 LYS A CA 1
ATOM 1982 C C . LYS A 1 251 ? 5.441 19.219 11 1 94.06 251 LYS A C 1
ATOM 1984 O O . LYS A 1 251 ? 5.344 20.375 10.57 1 94.06 251 LYS A O 1
ATOM 1989 N N . CYS A 1 252 ? 4.805 18.859 12.094 1 95.12 252 CYS A N 1
ATOM 1990 C CA . CYS A 1 252 ? 3.979 19.766 12.875 1 95.12 252 CYS A CA 1
ATOM 1991 C C . CYS A 1 252 ? 4.844 20.75 13.656 1 95.12 252 CYS A C 1
ATOM 1993 O O . CYS A 1 252 ? 4.527 21.938 13.734 1 95.12 252 CYS A O 1
ATOM 1995 N N . ALA A 1 253 ? 5.875 20.266 14.164 1 96.5 253 ALA A N 1
ATOM 1996 C CA . ALA A 1 253 ? 6.766 21.062 15.008 1 96.5 253 ALA A CA 1
ATOM 1997 C C . ALA A 1 253 ? 7.488 22.125 14.195 1 96.5 253 ALA A C 1
ATOM 1999 O O . ALA A 1 253 ? 7.836 23.188 14.727 1 96.5 253 ALA A O 1
ATOM 2000 N N . THR A 1 254 ? 7.668 21.875 12.961 1 95.38 254 THR A N 1
ATOM 2001 C CA . THR A 1 254 ? 8.492 22.781 12.164 1 95.38 254 THR A CA 1
ATOM 2002 C C . THR A 1 254 ? 7.621 23.609 11.227 1 95.38 254 THR A C 1
ATOM 2004 O O . THR A 1 254 ? 8.125 24.203 10.273 1 95.38 254 THR A O 1
ATOM 2007 N N . ARG A 1 255 ? 6.43 23.625 11.445 1 93.62 255 ARG A N 1
ATOM 2008 C CA . ARG A 1 255 ? 5.559 24.516 10.695 1 93.62 255 ARG A CA 1
ATOM 2009 C C . ARG A 1 255 ? 5.93 25.984 10.945 1 93.62 255 ARG A C 1
ATOM 2011 O O . ARG A 1 255 ? 6.324 26.344 12.055 1 93.62 255 ARG A O 1
ATOM 2018 N N . LYS A 1 256 ? 5.625 26.781 9.992 1 91.94 256 LYS A N 1
ATOM 2019 C CA . LYS A 1 256 ? 5.98 28.188 10.086 1 91.94 256 LYS A CA 1
ATOM 2020 C C . LYS A 1 256 ? 5.148 28.891 11.148 1 91.94 256 LYS A C 1
ATOM 2022 O O . LYS A 1 256 ? 5.602 29.875 11.75 1 91.94 256 LYS A O 1
ATOM 2027 N N . ASP A 1 257 ? 3.977 28.422 11.414 1 90 257 ASP A N 1
ATOM 2028 C CA . ASP A 1 257 ? 3.092 29.062 12.383 1 90 257 ASP A CA 1
ATOM 2029 C C . ASP A 1 257 ? 3.32 28.5 13.789 1 90 257 ASP A C 1
ATOM 2031 O O . ASP A 1 257 ? 2.754 29 14.758 1 90 257 ASP A O 1
ATOM 2035 N N . VAL A 1 258 ? 4.125 27.5 13.961 1 9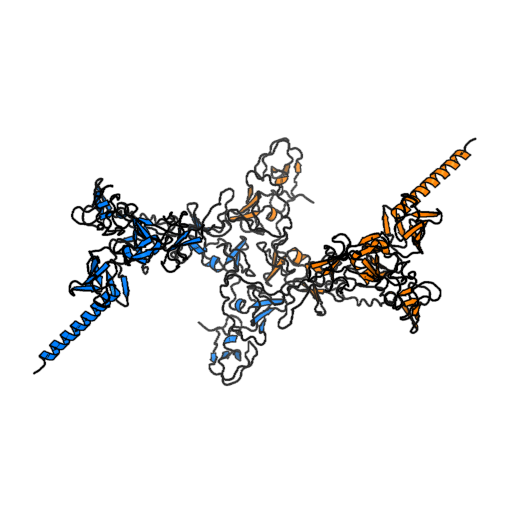3.5 258 VAL A N 1
ATOM 2036 C CA . VAL A 1 258 ? 4.328 26.844 15.25 1 93.5 258 VAL A CA 1
ATOM 2037 C C . VAL A 1 258 ? 5.73 27.156 15.773 1 93.5 258 VAL A C 1
ATOM 2039 O O . VAL A 1 258 ? 5.914 27.453 16.953 1 93.5 258 VAL A O 1
ATOM 2042 N N . TRP A 1 259 ? 6.68 27.078 14.891 1 94.88 259 TRP A N 1
ATOM 2043 C CA . TRP A 1 259 ? 8.094 27.219 15.234 1 94.88 259 TRP A CA 1
ATOM 2044 C C . TRP A 1 259 ? 8.672 28.516 14.68 1 94.88 259 TRP A C 1
ATOM 2046 O O . TRP A 1 259 ? 8.359 28.906 13.547 1 94.88 259 TRP A O 1
ATOM 2056 N N . ASP A 1 260 ? 9.531 29.203 15.422 1 92.94 260 ASP A N 1
ATOM 2057 C CA . ASP A 1 260 ? 10.055 30.516 15.039 1 92.94 260 ASP A CA 1
ATOM 2058 C C . ASP A 1 260 ? 11.289 30.375 14.148 1 92.94 260 ASP A C 1
ATOM 2060 O O . ASP A 1 260 ? 11.898 31.359 13.75 1 92.94 260 ASP A O 1
ATOM 2064 N N . GLY A 1 261 ? 11.789 29.109 13.898 1 93.38 261 GLY A N 1
ATOM 2065 C CA . GLY A 1 261 ? 12.883 28.906 12.961 1 93.38 261 GLY A CA 1
ATOM 2066 C C . GLY A 1 261 ? 14.242 28.875 13.633 1 93.38 261 GLY A C 1
ATOM 2067 O O . GLY A 1 261 ? 15.273 28.734 12.961 1 93.38 261 GLY A O 1
ATOM 2068 N N . LYS A 1 262 ? 14.273 28.953 14.938 1 92.31 262 LYS A N 1
ATOM 2069 C CA . LYS A 1 262 ? 15.555 29.078 15.625 1 92.31 262 LYS A CA 1
ATOM 2070 C C . LYS A 1 262 ? 16.047 27.719 16.109 1 92.31 262 LYS A C 1
ATOM 2072 O O . LYS A 1 262 ? 15.32 26.984 16.781 1 92.31 262 LYS A O 1
ATOM 2077 N N . GLU A 1 263 ? 17.234 27.328 15.742 1 93.31 263 GLU A N 1
ATOM 2078 C CA . GLU A 1 263 ? 17.922 26.141 16.234 1 93.31 263 GLU A CA 1
ATOM 2079 C C . GLU A 1 263 ? 18.562 26.406 17.594 1 93.31 263 GLU A C 1
ATOM 2081 O O . GLU A 1 263 ? 19.297 27.391 17.75 1 93.31 263 GLU A O 1
ATOM 2086 N N . LEU A 1 264 ? 18.328 25.578 18.562 1 94 264 LEU A N 1
ATOM 2087 C CA . LEU A 1 264 ? 18.75 25.875 19.938 1 94 264 LEU A CA 1
ATOM 2088 C C . LEU A 1 264 ? 19.797 24.859 20.406 1 94 264 LEU A C 1
ATOM 2090 O O . LEU A 1 264 ? 20.156 24.844 21.578 1 94 264 LEU A O 1
ATOM 2094 N N . LYS A 1 265 ? 20.172 24.031 19.516 1 90.81 265 LYS A N 1
ATOM 2095 C CA . LYS A 1 265 ? 21.25 23.125 19.906 1 90.81 265 LYS A CA 1
ATOM 2096 C C . LYS A 1 265 ? 22.484 23.875 20.375 1 90.81 265 LYS A C 1
ATOM 2098 O O . LYS A 1 265 ? 22.969 24.766 19.672 1 90.81 265 LYS A O 1
ATOM 2103 N N . GLY A 1 266 ? 22.984 23.531 21.5 1 87.5 266 GLY A N 1
ATOM 2104 C CA . GLY A 1 266 ? 24.172 24.172 22.031 1 87.5 266 GLY A CA 1
ATOM 2105 C C . GLY A 1 266 ? 23.906 25.516 22.656 1 87.5 266 GLY A C 1
ATOM 2106 O O . GLY A 1 266 ? 24.812 26.172 23.172 1 87.5 266 GLY A O 1
ATOM 2107 N N . VAL A 1 267 ? 22.719 26.031 22.5 1 90.5 267 VAL A N 1
ATOM 2108 C CA . VAL A 1 267 ? 22.359 27.328 23.078 1 90.5 267 VAL A CA 1
ATOM 2109 C C . VAL A 1 267 ? 21.969 27.141 24.547 1 90.5 267 VAL A C 1
ATOM 2111 O O . VAL A 1 267 ? 21.172 26.266 24.875 1 90.5 267 VAL A O 1
ATOM 2114 N N . ARG A 1 268 ? 22.719 27.859 25.438 1 87.31 268 ARG A N 1
ATOM 2115 C CA . ARG A 1 268 ? 22.453 27.766 26.859 1 87.31 268 ARG A CA 1
ATOM 2116 C C . ARG A 1 268 ? 21.047 28.219 27.188 1 87.31 268 ARG A C 1
ATOM 2118 O O . ARG A 1 268 ? 20.531 29.172 26.594 1 87.31 268 ARG A O 1
ATOM 2125 N N . GLU A 1 269 ? 20.281 27.344 27.844 1 80.56 269 GLU A N 1
ATOM 2126 C CA . GLU A 1 269 ? 18.938 27.703 28.25 1 80.56 269 GLU A CA 1
ATOM 2127 C C . GLU A 1 269 ? 18.938 28.953 29.141 1 80.56 269 GLU A C 1
ATOM 2129 O O . GLU A 1 269 ? 19.656 29 30.141 1 80.56 269 GLU A O 1
ATOM 2134 N N . GLU A 1 270 ? 18.797 30.109 28.562 1 62.34 270 GLU A N 1
ATOM 2135 C CA . GLU A 1 270 ? 18.75 31.281 29.422 1 62.34 270 GLU A CA 1
ATOM 2136 C C . GLU A 1 270 ? 17.625 31.172 30.453 1 62.34 270 GLU A C 1
ATOM 2138 O O . GLU A 1 270 ? 16.547 30.688 30.156 1 62.34 270 GLU A O 1
ATOM 2143 N N . GLN A 1 271 ? 18.047 30.906 31.703 1 54.62 271 GLN A N 1
ATOM 2144 C CA . GLN A 1 271 ? 17.062 30.953 32.781 1 54.62 271 GLN A CA 1
ATOM 2145 C C . GLN A 1 271 ? 16.094 32.125 32.594 1 54.62 271 GLN A C 1
ATOM 2147 O O . GLN A 1 271 ? 16.5 33.281 32.625 1 54.62 271 GLN A O 1
ATOM 2152 N N . GLU A 1 272 ? 15.336 32.125 31.625 1 51.81 272 GLU A N 1
ATOM 2153 C CA . GLU A 1 272 ? 14.352 33.188 31.531 1 51.81 272 GLU A CA 1
ATOM 2154 C C . GLU A 1 272 ? 13.82 33.594 32.906 1 51.81 272 GLU A C 1
ATOM 2156 O O . GLU A 1 272 ? 12.992 32.875 33.5 1 51.81 272 GLU A O 1
ATOM 2161 N N . ASN A 1 273 ? 14.703 33.844 33.844 1 47.84 273 ASN A N 1
ATOM 2162 C CA . ASN A 1 273 ? 14.133 34.531 35 1 47.84 273 ASN A CA 1
ATOM 2163 C C . ASN A 1 273 ? 13.117 35.594 34.594 1 47.84 273 ASN A C 1
ATOM 2165 O O . ASN A 1 273 ? 13.445 36.781 34.562 1 47.84 273 ASN A O 1
ATOM 2169 N N . ASP A 1 274 ? 12.594 35.438 33.562 1 47.41 274 ASP A N 1
ATOM 2170 C CA . ASP A 1 274 ? 11.688 36.562 33.344 1 47.41 274 ASP A CA 1
ATOM 2171 C C . ASP A 1 274 ? 10.898 36.906 34.594 1 47.41 274 ASP A C 1
ATOM 2173 O O . ASP A 1 274 ? 10.133 36.062 35.094 1 47.41 274 ASP A O 1
ATOM 2177 N N . GLY A 1 275 ? 11.539 37.469 35.5 1 45.12 275 GLY A N 1
ATOM 2178 C CA . GLY A 1 275 ? 10.812 38.094 36.594 1 45.12 275 GLY A CA 1
ATOM 2179 C C . GLY A 1 275 ? 9.344 38.312 36.281 1 45.12 275 GLY A C 1
ATOM 2180 O O . GLY A 1 275 ? 9.008 39.094 35.375 1 45.12 275 GLY A O 1
ATOM 2181 N N . VAL A 1 276 ? 8.562 37.375 36.375 1 52.06 276 VAL A N 1
ATOM 2182 C CA . VAL A 1 276 ? 7.113 37.562 36.375 1 52.06 276 VAL A CA 1
ATOM 2183 C C . VAL A 1 276 ? 6.773 38.938 36.938 1 52.06 276 VAL A C 1
ATOM 2185 O O . VAL A 1 276 ? 6.922 39.188 38.125 1 52.06 276 VAL A O 1
ATOM 2188 N N . VAL A 1 277 ? 7.207 39.938 36.375 1 56.5 277 VAL A N 1
ATOM 2189 C CA . VAL A 1 277 ? 6.691 41.219 36.844 1 56.5 277 VAL A CA 1
ATOM 2190 C C . VAL A 1 277 ? 5.164 41.188 36.844 1 56.5 277 VAL A C 1
ATOM 2192 O O . VAL A 1 277 ? 4.543 41.031 35.812 1 56.5 277 VAL A O 1
ATOM 2195 N N . GLU A 1 278 ? 4.617 40.875 38 1 65 278 GLU A N 1
ATOM 2196 C CA . GLU A 1 278 ? 3.178 40.906 38.219 1 65 278 GLU A CA 1
ATOM 2197 C C . GLU A 1 278 ? 2.576 42.25 37.812 1 65 278 GLU A C 1
ATOM 2199 O O . GLU A 1 278 ? 3.238 43.281 37.906 1 65 278 GLU A O 1
ATOM 2204 N N . LEU A 1 279 ? 1.569 42.281 37.031 1 75.06 279 LEU A N 1
ATOM 2205 C CA . LEU A 1 279 ? 0.846 43.438 36.562 1 75.06 279 LEU A CA 1
ATOM 2206 C C . LEU A 1 279 ? 0.178 44.188 37.719 1 75.06 279 LEU A C 1
ATOM 2208 O O . LEU A 1 279 ? -0.364 45.281 37.531 1 75.06 279 LEU A O 1
ATOM 2212 N N . PHE A 1 280 ? 0.219 43.562 38.906 1 79.81 280 PHE A N 1
ATOM 2213 C CA . PHE A 1 280 ? -0.456 44.188 40.031 1 79.81 280 PHE A CA 1
ATOM 2214 C C . PHE A 1 280 ? 0.367 44.062 41.281 1 79.81 280 PHE A C 1
ATOM 2216 O O . PHE A 1 280 ? 1.229 43.188 41.406 1 79.81 280 PHE A O 1
ATOM 2223 N N . GLN A 1 281 ? 0.276 45.062 42.094 1 84.06 281 GLN A N 1
ATOM 2224 C CA . GLN A 1 281 ? 0.862 45.062 43.406 1 84.06 281 GLN A CA 1
ATOM 2225 C C . GLN A 1 281 ? -0.216 44.938 44.5 1 84.06 281 GLN A C 1
ATOM 2227 O O . GLN A 1 281 ? -1.217 45.656 44.469 1 84.06 281 GLN A O 1
ATOM 2232 N N . ARG A 1 282 ? -0.009 43.906 45.25 1 86.44 282 ARG A N 1
ATOM 2233 C CA . ARG A 1 282 ? -0.952 43.75 46.344 1 86.44 282 ARG A CA 1
ATOM 2234 C C . ARG A 1 282 ? -0.659 44.719 47.469 1 86.44 282 ARG A C 1
ATOM 2236 O O . ARG A 1 282 ? 0.445 44.75 48 1 86.44 282 ARG A O 1
ATOM 2243 N N . ILE A 1 283 ? -1.531 45.562 47.781 1 88 283 ILE A N 1
ATOM 2244 C CA . ILE A 1 283 ? -1.387 46.562 48.844 1 88 283 ILE A CA 1
ATOM 2245 C C . ILE A 1 283 ? -1.877 45.969 50.156 1 88 283 ILE A C 1
ATOM 2247 O O . ILE A 1 283 ? -1.201 46.062 51.188 1 88 283 ILE A O 1
ATOM 2251 N N . ASP A 1 284 ? -3.004 45.344 50.125 1 87.19 284 ASP A N 1
ATOM 2252 C CA . ASP A 1 284 ? -3.549 44.594 51.25 1 87.19 284 ASP A CA 1
ATOM 2253 C C . ASP A 1 284 ? -4.379 43.406 50.75 1 87.19 284 ASP A C 1
ATOM 2255 O O . ASP A 1 284 ? -4.32 43.031 49.562 1 87.19 284 ASP A O 1
ATOM 2259 N N . ASP A 1 285 ? -5.129 42.75 51.719 1 85.75 285 ASP A N 1
ATOM 2260 C CA . ASP A 1 285 ? -5.844 41.5 51.375 1 85.75 285 ASP A CA 1
ATOM 2261 C C . ASP A 1 285 ? -6.969 41.781 50.375 1 85.75 285 ASP A C 1
ATOM 2263 O O . ASP A 1 285 ? -7.41 40.875 49.688 1 85.75 285 ASP A O 1
ATOM 2267 N N . GLU A 1 286 ? -7.387 43 50.344 1 89.94 286 GLU A N 1
ATOM 2268 C CA . GLU A 1 286 ? -8.555 43.281 49.5 1 89.94 286 GLU A CA 1
ATOM 2269 C C . GLU A 1 286 ? -8.273 44.375 48.5 1 89.94 286 GLU A C 1
ATOM 2271 O O . GLU A 1 286 ? -9.18 44.844 47.812 1 89.94 286 GLU A O 1
ATOM 2276 N N . THR A 1 287 ? -7.043 44.844 48.438 1 91.81 287 THR A N 1
ATOM 2277 C CA . THR A 1 287 ? -6.73 45.969 47.594 1 91.81 287 THR A CA 1
ATOM 2278 C C . THR A 1 287 ? -5.492 45.688 46.75 1 91.81 287 THR A C 1
ATOM 2280 O O . THR A 1 287 ? -4.508 45.156 47.25 1 91.81 287 THR A O 1
ATOM 2283 N N . ILE A 1 288 ? -5.676 46.062 45.438 1 91.62 288 ILE A N 1
ATOM 2284 C CA . ILE A 1 288 ? -4.527 45.875 44.562 1 91.62 288 ILE A CA 1
ATOM 2285 C C . ILE A 1 288 ? -4.289 47.188 43.781 1 91.62 288 ILE A C 1
ATOM 2287 O O . ILE A 1 288 ? -5.172 48.031 43.719 1 91.62 288 ILE A O 1
ATOM 2291 N N . LEU A 1 289 ? -3.018 47.344 43.344 1 91.06 289 LEU A N 1
ATOM 2292 C CA . LEU A 1 289 ? -2.662 48.375 42.344 1 91.06 289 LEU A CA 1
ATOM 2293 C C . LEU A 1 289 ? -2.289 47.719 41.031 1 91.06 289 LEU A C 1
ATOM 2295 O O . LEU A 1 289 ? -1.321 46.969 40.938 1 91.06 289 LEU A O 1
ATOM 2299 N N . HIS A 1 290 ? -3.139 47.906 40.125 1 88.88 290 HIS A N 1
ATOM 2300 C CA . HIS A 1 290 ? -2.93 47.344 38.781 1 88.88 290 HIS A CA 1
ATOM 2301 C C . HIS A 1 290 ? -2.121 48.25 37.906 1 88.88 290 HIS A C 1
ATOM 2303 O O . HIS A 1 290 ? -2.312 49.469 37.938 1 88.88 290 HIS A O 1
ATOM 2309 N N . CYS A 1 291 ? -1.219 47.812 37.125 1 81.88 291 CYS A N 1
ATOM 2310 C CA . CYS A 1 291 ? -0.302 48.625 36.312 1 81.88 291 CYS A CA 1
ATOM 2311 C C . CYS A 1 291 ? -1.063 49.438 35.281 1 81.88 291 CYS A C 1
ATOM 2313 O O . CYS A 1 291 ? -0.586 50.5 34.875 1 81.88 291 CYS A O 1
ATOM 2315 N N . ASN A 1 292 ? -2.271 49.031 34.938 1 80.88 292 ASN A N 1
ATOM 2316 C CA . ASN A 1 292 ? -3.02 49.719 33.906 1 80.88 292 ASN A CA 1
ATOM 2317 C C . ASN A 1 292 ? -4.031 50.688 34.469 1 80.88 292 ASN A C 1
ATOM 2319 O O . ASN A 1 292 ? -4.926 51.156 33.781 1 80.88 292 ASN A O 1
ATOM 2323 N N . HIS A 1 293 ? -3.9 50.844 35.656 1 86.88 293 HIS A N 1
ATOM 2324 C CA . HIS A 1 293 ? -4.781 51.781 36.344 1 86.88 293 HIS A CA 1
ATOM 2325 C C . HIS A 1 293 ? -4.047 52.5 37.469 1 86.88 293 HIS A C 1
ATOM 2327 O O . HIS A 1 293 ? -3.229 51.906 38.188 1 86.88 293 HIS A O 1
ATOM 2333 N N . GLU A 1 294 ? -4.352 53.781 37.656 1 87.12 294 GLU A N 1
ATOM 2334 C CA . GLU A 1 294 ? -3.6 54.625 38.594 1 87.12 294 GLU A CA 1
ATOM 2335 C C . GLU A 1 294 ? -4.113 54.469 40 1 87.12 294 GLU A C 1
ATOM 2337 O O . GLU A 1 294 ? -3.365 54.688 40.969 1 87.12 294 GLU A O 1
ATOM 2342 N N . HIS A 1 295 ? -5.379 54.094 40.156 1 91.94 295 HIS A N 1
ATOM 2343 C CA . HIS A 1 295 ? -5.98 54.031 41.469 1 91.94 295 HIS A CA 1
ATOM 2344 C C . HIS A 1 295 ? -5.973 52.594 42.031 1 91.94 295 HIS A C 1
ATOM 2346 O O . HIS A 1 295 ? -5.777 51.656 41.281 1 91.94 295 HIS A O 1
ATOM 2352 N N . TYR A 1 296 ? -6.234 52.594 43.312 1 92.62 296 TYR A N 1
ATOM 2353 C CA . TYR A 1 296 ? -6.371 51.312 43.969 1 92.62 296 TYR A CA 1
ATOM 2354 C C . TYR A 1 296 ? -7.688 50.625 43.594 1 92.62 296 TYR A C 1
ATOM 2356 O O . TYR A 1 296 ? -8.711 51.312 43.438 1 92.62 296 TYR A O 1
ATOM 2364 N N . LEU A 1 297 ? -7.555 49.375 43.375 1 93.56 297 LEU A N 1
ATOM 2365 C CA . LEU A 1 297 ? -8.742 48.594 43.094 1 93.56 297 LEU A CA 1
ATOM 2366 C C . LEU A 1 297 ? -9.117 47.719 44.312 1 93.56 297 LEU A C 1
ATOM 2368 O O . LEU A 1 297 ? -8.266 47.062 44.906 1 93.56 297 LEU A O 1
ATOM 2372 N N . LYS A 1 298 ? -10.367 47.812 44.656 1 93.88 298 LYS A N 1
ATOM 2373 C CA . LYS A 1 298 ? -10.859 47.062 45.812 1 93.88 298 LYS A CA 1
ATOM 2374 C C . LYS A 1 298 ? -11.617 45.812 45.406 1 93.88 298 LYS A C 1
ATOM 2376 O O . LYS A 1 298 ? -12.414 45.844 44.469 1 93.88 298 LYS A O 1
ATOM 2381 N N . TYR A 1 299 ? -11.383 44.75 46.156 1 92.31 299 TYR A N 1
ATOM 2382 C CA . TYR A 1 299 ? -12 43.469 45.875 1 92.31 299 TYR A CA 1
ATOM 2383 C C . TYR A 1 299 ? -13.43 43.406 46.406 1 92.31 299 TYR A C 1
ATOM 2385 O O . TYR A 1 299 ? -13.719 43.906 47.469 1 92.31 299 TYR A O 1
ATOM 2393 N N . SER A 1 300 ? -14.258 43.031 45.531 1 87.12 300 SER A N 1
ATOM 2394 C CA . SER A 1 300 ? -15.633 42.75 45.906 1 87.12 300 SER A CA 1
ATOM 2395 C C . SER A 1 300 ? -16.031 41.312 45.531 1 87.12 300 SER A C 1
ATOM 2397 O O . SER A 1 300 ? -15.922 40.969 44.344 1 87.12 300 SER A O 1
ATOM 2399 N N . GLY A 1 301 ? -16.234 40.438 46.469 1 77.06 301 GLY A N 1
ATOM 2400 C CA . GLY A 1 301 ? -16.672 39.094 46.219 1 77.06 301 GLY A CA 1
ATOM 2401 C C . GLY A 1 301 ? -18 39 45.5 1 77.06 301 GLY A C 1
ATOM 2402 O O . GLY A 1 301 ? -18.453 40 44.906 1 77.06 301 GLY A O 1
ATOM 2403 N N . GLY A 1 302 ? -18.562 37.875 45.594 1 70.56 302 GLY A N 1
ATOM 2404 C CA . GLY A 1 302 ? -19.875 37.594 45.031 1 70.56 302 GLY A CA 1
ATOM 2405 C C . GLY A 1 302 ? -21 38.406 45.656 1 70.56 302 GLY A C 1
ATOM 2406 O O . GLY A 1 302 ? -20.797 39.031 46.688 1 70.56 302 GLY A O 1
ATOM 2407 N N . ASN A 1 303 ? -21.969 38.969 44.938 1 67.44 303 ASN A N 1
ATOM 2408 C CA . ASN A 1 303 ? -23.156 39.688 45.344 1 67.44 303 ASN A CA 1
ATOM 2409 C C . ASN A 1 303 ? -23.062 41.188 44.969 1 67.44 303 ASN A C 1
ATOM 2411 O O . ASN A 1 303 ? -23.094 42.031 45.875 1 67.44 303 ASN A O 1
ATOM 2415 N N . ASN A 1 304 ? -22.641 41.25 43.781 1 68.06 304 ASN A N 1
ATOM 2416 C CA . ASN A 1 304 ? -22.531 42.594 43.281 1 68.06 304 ASN A CA 1
ATOM 2417 C C . ASN A 1 304 ? -23.891 43.156 42.844 1 68.06 304 ASN A C 1
ATOM 2419 O O . ASN A 1 304 ? -24.766 42.406 42.406 1 68.06 304 ASN A O 1
ATOM 2423 N N . ASP A 1 305 ? -24.531 43.969 43.469 1 62.16 305 ASP A N 1
ATOM 2424 C CA . ASP A 1 305 ? -25.828 44.562 43.094 1 62.16 305 ASP A CA 1
ATOM 2425 C C . ASP A 1 305 ? -25.75 45.281 41.75 1 62.16 305 ASP A C 1
ATOM 2427 O O . ASP A 1 305 ? -25.875 46.5 41.688 1 62.16 305 ASP A O 1
ATOM 2431 N N . VAL A 1 306 ? -25.266 44.594 40.781 1 60.75 306 VAL A N 1
ATOM 2432 C CA . VAL A 1 306 ? -25 45.312 39.531 1 60.75 306 VAL A CA 1
ATOM 2433 C C . VAL A 1 306 ? -25.969 44.812 38.438 1 60.75 306 VAL A C 1
ATOM 2435 O O . VAL A 1 306 ? -25.656 43.875 37.688 1 60.75 306 VAL A O 1
ATOM 2438 N N . CYS A 1 307 ? -27.281 44.688 38.688 1 55.56 307 CYS A N 1
ATOM 2439 C CA . CYS A 1 307 ? -28.203 44.125 37.719 1 55.56 307 CYS A CA 1
ATOM 2440 C C . CYS A 1 307 ? -28.578 45.125 36.625 1 55.56 307 CYS A C 1
ATOM 2442 O O . CYS A 1 307 ? -29.766 45.344 36.375 1 55.56 307 CYS A O 1
ATOM 2444 N N . ASP A 1 308 ? -27.719 46.125 36.188 1 61.34 308 ASP A N 1
ATOM 2445 C CA . ASP A 1 308 ? -28.375 47 35.25 1 61.34 308 ASP A CA 1
ATOM 2446 C C . ASP A 1 308 ? -27.797 46.844 33.844 1 61.34 308 ASP A C 1
ATOM 2448 O O . ASP A 1 308 ? -28.219 47.562 32.906 1 61.34 308 ASP A O 1
ATOM 2452 N N . GLY A 1 309 ? -26.953 45.906 33.531 1 63.91 309 GLY A N 1
ATOM 2453 C CA . GLY A 1 309 ? -26.5 45.656 32.156 1 63.91 309 GLY A CA 1
ATOM 2454 C C . GLY A 1 309 ? -25.578 46.75 31.641 1 63.91 309 GLY A C 1
ATOM 2455 O O . GLY A 1 309 ? -25.328 46.812 30.438 1 63.91 309 GLY A O 1
ATOM 2456 N N . ASN A 1 310 ? -24.953 47.562 32.469 1 77.5 310 ASN A N 1
ATOM 2457 C CA . ASN A 1 310 ? -24.172 48.688 31.984 1 77.5 310 ASN A CA 1
ATOM 2458 C C . ASN A 1 310 ? -22.734 48.625 32.469 1 77.5 310 ASN A C 1
ATOM 2460 O O . ASN A 1 310 ? -21.938 49.531 32.219 1 77.5 310 ASN A O 1
ATOM 2464 N N . LYS A 1 311 ? -22.453 47.625 33.156 1 86.44 311 LYS A N 1
ATOM 2465 C CA . LYS A 1 311 ? -21.094 47.531 33.688 1 86.44 311 LYS A CA 1
ATOM 2466 C C . LYS A 1 311 ? -20.312 46.438 32.969 1 86.44 311 LYS A C 1
ATOM 2468 O O . LYS A 1 311 ? -20.781 45.312 32.844 1 86.44 311 LYS A O 1
ATOM 2473 N N . TYR A 1 312 ? -19.172 46.844 32.5 1 90.69 312 TYR A N 1
ATOM 2474 C CA . TYR A 1 312 ? -18.312 45.938 31.75 1 90.69 312 TYR A CA 1
ATOM 2475 C C . TYR A 1 312 ? -16.938 45.844 32.406 1 90.69 312 TYR A C 1
ATOM 2477 O O . TYR A 1 312 ? -16.422 46.812 32.938 1 90.69 312 TYR A O 1
ATOM 2485 N N . CYS A 1 313 ? -16.422 44.656 32.312 1 93.06 313 CYS A N 1
ATOM 2486 C CA . CYS A 1 313 ? -15.016 44.5 32.656 1 93.06 313 CYS A CA 1
ATOM 2487 C C . CYS A 1 313 ? -14.133 45.25 31.672 1 93.06 313 CYS A C 1
ATOM 2489 O O . CYS A 1 313 ? -14.312 45.125 30.469 1 93.06 313 CYS A O 1
ATOM 2491 N N . GLN A 1 314 ? -13.18 45.969 32.156 1 91.31 314 GLN A N 1
ATOM 2492 C CA . GLN A 1 314 ? -12.367 46.812 31.281 1 91.31 314 GLN A CA 1
ATOM 2493 C C . GLN A 1 314 ? -11.352 45.969 30.516 1 91.31 314 GLN A C 1
ATOM 2495 O O . GLN A 1 314 ? -10.766 46.438 29.531 1 91.31 314 GLN A O 1
ATOM 2500 N N . ALA A 1 315 ? -11.188 44.75 30.875 1 93.38 315 ALA A N 1
ATOM 2501 C CA . ALA A 1 315 ? -10.203 43.906 30.234 1 93.38 315 ALA A CA 1
ATOM 2502 C C . ALA A 1 315 ? -10.867 43 29.203 1 93.38 315 ALA A C 1
ATOM 2504 O O . ALA A 1 315 ? -10.641 43.125 28 1 93.38 315 ALA A O 1
ATOM 2505 N N . CYS A 1 316 ? -11.789 42.156 29.609 1 93.75 316 CYS A N 1
ATOM 2506 C CA . CYS A 1 316 ? -12.398 41.188 28.703 1 93.75 316 CYS A CA 1
ATOM 2507 C C . CYS A 1 316 ? -13.664 41.75 28.062 1 93.75 316 CYS A C 1
ATOM 2509 O O . CYS A 1 316 ? -14.172 41.188 27.094 1 93.75 316 CYS A O 1
ATOM 2511 N N . LEU A 1 317 ? -14.211 42.75 28.547 1 92.69 317 LEU A N 1
ATOM 2512 C CA . LEU A 1 317 ? -15.367 43.5 28.031 1 92.69 317 LEU A CA 1
ATOM 2513 C C . LEU A 1 317 ? -16.641 42.656 28.172 1 92.69 317 LEU A C 1
ATOM 2515 O O . LEU A 1 317 ? -17.641 42.938 27.484 1 92.69 317 LEU A O 1
ATOM 2519 N N . LEU A 1 318 ? -16.578 41.656 29.016 1 92.94 318 LEU A N 1
ATOM 2520 C CA . LEU A 1 318 ? -17.797 40.938 29.344 1 92.94 318 LEU A CA 1
ATOM 2521 C C . LEU A 1 318 ? -18.625 41.656 30.391 1 92.94 318 LEU A C 1
ATOM 2523 O O . LEU A 1 318 ? -18.062 42.375 31.219 1 92.94 318 LEU A O 1
ATOM 2527 N N . LEU A 1 319 ? -19.875 41.438 30.281 1 89.56 319 LEU A N 1
ATOM 2528 C CA . LEU A 1 319 ? -20.797 42.031 31.234 1 89.56 319 LEU A CA 1
ATOM 2529 C C . LEU A 1 319 ? -20.562 41.438 32.625 1 89.56 319 LEU A C 1
ATOM 2531 O O . LEU A 1 319 ? -20.344 40.25 32.781 1 89.56 319 LEU A O 1
ATOM 2535 N N . ILE A 1 320 ? -20.625 42.375 33.562 1 89.94 320 ILE A N 1
ATOM 2536 C CA . ILE A 1 320 ? -20.453 41.969 34.938 1 89.94 320 ILE A CA 1
ATOM 2537 C C . ILE A 1 320 ? -21.781 41.438 35.5 1 89.94 320 ILE A C 1
ATOM 2539 O O . ILE A 1 320 ? -22.812 42.094 35.344 1 89.94 320 ILE A O 1
ATOM 2543 N N . VAL A 1 321 ? -21.719 40.281 36.094 1 85 321 VAL A N 1
ATOM 2544 C CA . VAL A 1 321 ? -22.906 39.688 36.719 1 85 321 VAL A CA 1
ATOM 2545 C C . VAL A 1 321 ? -22.75 39.688 38.219 1 85 321 VAL A C 1
ATOM 2547 O O . VAL A 1 321 ? -21.656 39.906 38.75 1 85 321 VAL A O 1
ATOM 2550 N N . ASP A 1 322 ? -23.812 39.438 38.906 1 83.38 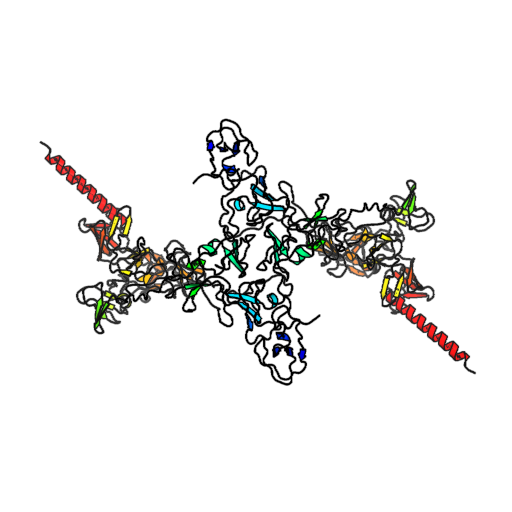322 ASP A N 1
ATOM 2551 C CA . ASP A 1 322 ? -23.859 39.562 40.375 1 83.38 322 ASP A CA 1
ATOM 2552 C C . ASP A 1 322 ? -22.953 38.531 41.031 1 83.38 322 ASP A C 1
ATOM 2554 O O . ASP A 1 322 ? -22.391 38.781 42.094 1 83.38 322 ASP A O 1
ATOM 2558 N N . SER A 1 323 ? -22.797 37.531 40.438 1 85 323 SER A N 1
ATOM 2559 C CA . SER A 1 323 ? -22.047 36.438 41.031 1 85 323 SER A CA 1
ATOM 2560 C C . SER A 1 323 ? -20.547 36.562 40.781 1 85 323 SER A C 1
ATOM 2562 O O . SER A 1 323 ? -19.75 35.812 41.312 1 85 323 SER A O 1
ATOM 2564 N N . ASP A 1 324 ? -20.109 37.625 40.094 1 89.75 324 ASP A N 1
ATOM 2565 C CA . ASP A 1 324 ? -18.703 37.75 39.688 1 89.75 324 ASP A CA 1
ATOM 2566 C C . ASP A 1 324 ? -17.859 38.344 40.812 1 89.75 324 ASP A C 1
ATOM 2568 O O . ASP A 1 324 ? -18.359 39.125 41.625 1 89.75 324 ASP A O 1
ATOM 2572 N N . SER A 1 325 ? -16.656 37.875 40.875 1 91.94 325 SER A N 1
ATOM 2573 C CA . SER A 1 325 ? -15.656 38.5 41.719 1 91.94 325 SER A CA 1
ATOM 2574 C C . SER A 1 325 ? -14.938 39.625 41 1 91.94 325 SER A C 1
ATOM 2576 O O . SER A 1 325 ? -14.43 39.406 39.875 1 91.94 325 SER A O 1
ATOM 2578 N N . LEU A 1 326 ? -14.875 40.812 41.688 1 93 326 LEU A N 1
ATOM 2579 C CA . LEU A 1 326 ? -14.43 41.969 40.938 1 93 326 LEU A CA 1
ATOM 2580 C C . LEU A 1 326 ? -13.391 42.781 41.75 1 93 326 LEU A C 1
ATOM 2582 O O . LEU A 1 326 ? -13.32 42.656 42.969 1 93 326 LEU A O 1
ATOM 2586 N N . TYR A 1 327 ? -12.57 43.406 41.031 1 92.75 327 TYR A N 1
ATOM 2587 C CA . TYR A 1 327 ? -11.781 44.531 41.531 1 92.75 327 TYR A CA 1
ATOM 2588 C C . TYR A 1 327 ? -12.281 45.844 40.938 1 92.75 327 TYR A C 1
ATOM 2590 O O . TYR A 1 327 ? -12.336 46.031 39.719 1 92.75 327 TYR A O 1
ATOM 2598 N N . SER A 1 328 ? -12.703 46.75 41.75 1 92.12 328 SER A N 1
ATOM 2599 C CA . SER A 1 328 ? -13.266 48 41.281 1 92.12 328 SER A CA 1
ATOM 2600 C C . SER A 1 328 ? -12.531 49.188 41.875 1 92.12 328 SER A C 1
ATOM 2602 O O . SER A 1 328 ? -12.023 49.125 43 1 92.12 328 SER A O 1
ATOM 2604 N N . CYS A 1 329 ? -12.375 50.156 41.031 1 92.44 329 CYS A N 1
ATOM 2605 C CA . CYS A 1 329 ? -11.805 51.406 41.5 1 92.44 329 CYS A CA 1
ATOM 2606 C C . CYS A 1 329 ? -12.812 52.219 42.312 1 92.44 329 CYS A C 1
ATOM 2608 O O . CYS A 1 329 ? -13.984 52.312 41.938 1 92.44 329 CYS A O 1
ATOM 2610 N N . MET A 1 330 ? -12.484 52.781 43.438 1 84.81 330 MET A N 1
ATOM 2611 C CA . MET A 1 330 ? -13.383 53.531 44.281 1 84.81 330 MET A CA 1
ATOM 2612 C C . MET A 1 330 ? -13.562 54.969 43.781 1 84.81 330 MET A C 1
ATOM 2614 O O . MET A 1 330 ? -14.539 55.625 44.125 1 84.81 330 MET A O 1
ATOM 2618 N N . LYS A 1 331 ? -12.672 55.438 42.969 1 90.62 331 LYS A N 1
ATOM 2619 C CA . LYS A 1 331 ? -12.68 56.812 42.531 1 90.62 331 LYS A CA 1
ATOM 2620 C C . LYS A 1 331 ? -13.273 56.938 41.125 1 90.62 331 LYS A C 1
ATOM 2622 O O . LYS A 1 331 ? -13.703 58.031 40.719 1 90.62 331 LYS A O 1
ATOM 2627 N N . CYS A 1 332 ? -13.219 55.844 40.344 1 88.62 332 CYS A N 1
ATOM 2628 C CA . CYS A 1 332 ? -13.719 55.906 39 1 88.62 332 CYS A CA 1
ATOM 2629 C C . CYS A 1 332 ? -14.484 54.625 38.625 1 88.62 332 CYS A C 1
ATOM 2631 O O . CYS A 1 332 ? -14.688 53.75 39.5 1 88.62 332 CYS A O 1
ATOM 2633 N N . ASN A 1 333 ? -14.992 54.531 37.438 1 85.5 333 ASN A N 1
ATOM 2634 C CA . ASN A 1 333 ? -15.82 53.406 37 1 85.5 333 ASN A CA 1
ATOM 2635 C C . ASN A 1 333 ? -14.984 52.312 36.375 1 85.5 333 ASN A C 1
ATOM 2637 O O . ASN A 1 333 ? -15.43 51.625 35.438 1 85.5 333 ASN A O 1
ATOM 2641 N N . PHE A 1 334 ? -13.812 52.188 36.938 1 90.88 334 PHE A N 1
ATOM 2642 C CA . PHE A 1 334 ? -12.938 51.125 36.469 1 90.88 334 PHE A CA 1
ATOM 2643 C C . PHE A 1 334 ? -13.172 49.812 37.219 1 90.88 334 PHE A C 1
ATOM 2645 O O . PHE A 1 334 ? -13.039 49.781 38.438 1 90.88 334 PHE A O 1
ATOM 2652 N N . ILE A 1 335 ? -13.562 48.75 36.438 1 92 335 ILE A N 1
ATOM 2653 C CA . ILE A 1 335 ? -13.891 47.469 37.031 1 92 335 ILE A CA 1
ATOM 2654 C C . ILE A 1 335 ? -13.195 46.344 36.281 1 92 335 ILE A C 1
ATOM 2656 O O . ILE A 1 335 ? -13.148 46.375 35.031 1 92 335 ILE A O 1
ATOM 2660 N N . LEU A 1 336 ? -12.617 45.438 37.031 1 93.19 336 LEU A N 1
ATOM 2661 C CA . LEU A 1 336 ? -12.023 44.25 36.438 1 93.19 336 LEU A CA 1
ATOM 2662 C C . LEU A 1 336 ? -12.539 43 37.125 1 93.19 336 LEU A C 1
ATOM 2664 O O . LEU A 1 336 ? -12.719 42.969 38.344 1 93.19 336 LEU A O 1
ATOM 2668 N N . HIS A 1 337 ? -12.82 42 36.25 1 93.94 337 HIS A N 1
ATOM 2669 C CA . HIS A 1 337 ? -12.992 40.688 36.875 1 93.94 337 HIS A CA 1
ATOM 2670 C C . HIS A 1 337 ? -11.742 40.281 37.656 1 93.94 337 HIS A C 1
ATOM 2672 O O . HIS A 1 337 ? -10.633 40.719 37.312 1 93.94 337 HIS A O 1
ATOM 2678 N N . GLU A 1 338 ? -11.922 39.438 38.594 1 92.75 338 GLU A N 1
ATOM 2679 C CA . GLU A 1 338 ? -10.773 38.938 39.375 1 92.75 338 GLU A CA 1
ATOM 2680 C C . GLU A 1 338 ? -9.766 38.25 38.438 1 92.75 338 GLU A C 1
ATOM 2682 O O . GLU A 1 338 ? -8.562 38.5 38.562 1 92.75 338 GLU A O 1
ATOM 2687 N N . ALA A 1 339 ? -10.273 37.375 37.625 1 92 339 ALA A N 1
ATOM 2688 C CA . ALA A 1 339 ? -9.422 36.656 36.688 1 92 339 ALA A CA 1
ATOM 2689 C C . ALA A 1 339 ? -8.672 37.594 35.75 1 92 339 ALA A C 1
ATOM 2691 O O . ALA A 1 339 ? -7.531 37.312 35.375 1 92 339 ALA A O 1
ATOM 2692 N N . CYS A 1 340 ? -9.289 38.719 35.312 1 93.12 340 CYS A N 1
ATOM 2693 C CA . CYS A 1 340 ? -8.695 39.688 34.406 1 93.12 340 CYS A CA 1
ATOM 2694 C C . CYS A 1 340 ? -7.676 40.562 35.125 1 93.12 340 CYS A C 1
ATOM 2696 O O . CYS A 1 340 ? -6.719 41.031 34.5 1 93.12 340 CYS A O 1
ATOM 2698 N N . ALA A 1 341 ? -7.855 40.75 36.375 1 91.19 341 ALA A N 1
ATOM 2699 C CA . ALA A 1 341 ? -6.934 41.562 37.188 1 91.19 341 ALA A CA 1
ATOM 2700 C C . ALA A 1 341 ? -5.617 40.812 37.406 1 91.19 341 ALA A C 1
ATOM 2702 O O . ALA A 1 341 ? -4.566 41.438 37.562 1 91.19 341 ALA A O 1
ATOM 2703 N N . LEU A 1 342 ? -5.715 39.562 37.375 1 89.19 342 LEU A N 1
ATOM 2704 C CA . LEU A 1 342 ? -4.555 38.75 37.75 1 89.19 342 LEU A CA 1
ATOM 2705 C C . LEU A 1 342 ? -3.908 38.156 36.5 1 89.19 342 LEU A C 1
ATOM 2707 O O . LEU A 1 342 ? -3.215 37.125 36.594 1 89.19 342 LEU A O 1
ATOM 2711 N N . LEU A 1 343 ? -4.137 38.688 35.375 1 90.94 343 LEU A N 1
ATOM 2712 C CA . LEU A 1 343 ? -3.543 38.188 34.156 1 90.94 343 LEU A CA 1
ATOM 2713 C C . LEU A 1 343 ? -2.029 38.375 34.156 1 90.94 343 LEU A C 1
ATOM 2715 O O . LEU A 1 343 ? -1.523 39.406 34.656 1 90.94 343 LEU A O 1
ATOM 2719 N N . PRO A 1 344 ? -1.285 37.406 33.625 1 89.19 344 PRO A N 1
ATOM 2720 C CA . PRO A 1 344 ? 0.171 37.531 33.531 1 89.19 344 PRO A CA 1
ATOM 2721 C C . PRO A 1 344 ? 0.609 38.531 32.469 1 89.19 344 PRO A C 1
ATOM 2723 O O . PRO A 1 344 ? -0.079 38.688 31.453 1 89.19 344 PRO A O 1
ATOM 2726 N N . ARG A 1 345 ? 1.716 39.156 32.656 1 87.88 345 ARG A N 1
ATOM 2727 C CA . ARG A 1 345 ? 2.244 40.125 31.734 1 87.88 345 ARG A CA 1
ATOM 2728 C C . ARG A 1 345 ? 2.658 39.469 30.422 1 87.88 345 ARG A C 1
ATOM 2730 O O . ARG A 1 345 ? 2.479 40.062 29.344 1 87.88 345 ARG A O 1
ATOM 2737 N N . LYS A 1 346 ? 3.258 38.344 30.562 1 90.19 346 LYS A N 1
ATOM 2738 C CA . LYS A 1 346 ? 3.721 37.594 29.391 1 90.19 346 LYS A CA 1
ATOM 2739 C C . LYS A 1 346 ? 3.162 36.156 29.391 1 90.19 346 LYS A C 1
ATOM 2741 O O . LYS A 1 346 ? 3.104 35.531 30.422 1 90.19 346 LYS A O 1
ATOM 2746 N N . ILE A 1 347 ? 2.701 35.812 28.219 1 91.5 347 ILE A N 1
ATOM 2747 C CA . ILE A 1 347 ? 2.16 34.438 28.141 1 91.5 347 ILE A CA 1
ATOM 2748 C C . ILE A 1 347 ? 2.646 33.781 26.859 1 91.5 347 ILE A C 1
ATOM 2750 O O . ILE A 1 347 ? 3 34.438 25.891 1 91.5 347 ILE A O 1
ATOM 2754 N N . ALA A 1 348 ? 2.771 32.438 26.984 1 92.19 348 ALA A N 1
ATOM 2755 C CA . ALA A 1 348 ? 2.887 31.578 25.797 1 92.19 348 ALA A CA 1
ATOM 2756 C C . ALA A 1 348 ? 1.529 31.016 25.391 1 92.19 348 ALA A C 1
ATOM 2758 O O . ALA A 1 348 ? 0.797 30.484 26.234 1 92.19 348 ALA A O 1
ATOM 2759 N N . HIS A 1 349 ? 1.163 31.312 24.188 1 93.31 349 HIS A N 1
ATOM 2760 C CA . HIS A 1 349 ? -0.143 30.859 23.719 1 93.31 349 HIS A CA 1
ATOM 2761 C C . HIS A 1 349 ? -0.016 29.984 22.484 1 93.31 349 HIS A C 1
ATOM 2763 O O . HIS A 1 349 ? 0.781 30.281 21.594 1 93.31 349 HIS A O 1
ATOM 2769 N N . PRO A 1 350 ? -0.771 28.922 22.359 1 92.12 350 PRO A N 1
ATOM 2770 C CA . PRO A 1 350 ? -0.646 27.953 21.266 1 92.12 350 PRO A CA 1
ATOM 2771 C C . PRO A 1 350 ? -0.958 28.562 19.906 1 92.12 350 PRO A C 1
ATOM 2773 O O . PRO A 1 350 ? -0.546 28.016 18.875 1 92.12 350 PRO A O 1
ATOM 2776 N N . LEU A 1 351 ? -1.604 29.656 19.797 1 93.38 351 LEU A N 1
ATOM 2777 C CA . LEU A 1 351 ? -2.025 30.234 18.531 1 93.38 351 LEU A CA 1
ATOM 2778 C C . LEU A 1 351 ? -0.89 31.016 17.875 1 93.38 351 LEU A C 1
ATOM 2780 O O . LEU A 1 351 ? -1.002 31.438 16.719 1 93.38 351 LEU A O 1
ATOM 2784 N N . HIS A 1 352 ? 0.17 31.188 18.641 1 93.81 352 HIS A N 1
ATOM 2785 C CA . HIS A 1 352 ? 1.266 31.984 18.094 1 93.81 352 HIS A CA 1
ATOM 2786 C C . HIS A 1 352 ? 2.617 31.422 18.516 1 93.81 352 HIS A C 1
ATOM 2788 O O . HIS A 1 352 ? 2.76 30.875 19.609 1 93.81 352 HIS A O 1
ATOM 2794 N N . LYS A 1 353 ? 3.625 31.594 17.734 1 93.56 353 LYS A N 1
ATOM 2795 C CA . LYS A 1 353 ? 4.934 30.984 17.938 1 93.56 353 LYS A CA 1
ATOM 2796 C C . LYS A 1 353 ? 5.801 31.812 18.875 1 93.56 353 LYS A C 1
ATOM 2798 O O . LYS A 1 353 ? 6.832 31.328 19.359 1 93.56 353 LYS A O 1
ATOM 2803 N N . HIS A 1 354 ? 5.406 33.125 19.188 1 93.06 354 HIS A N 1
ATOM 2804 C CA . HIS A 1 354 ? 6.16 34 20.094 1 93.06 354 HIS A CA 1
ATOM 2805 C C . HIS A 1 354 ? 5.375 34.281 21.359 1 93.06 354 HIS A C 1
ATOM 2807 O O . HIS A 1 354 ? 4.141 34.25 21.359 1 93.06 354 HIS A O 1
ATOM 2813 N N . PRO A 1 355 ? 6.105 34.531 22.422 1 91.5 355 PRO A N 1
ATOM 2814 C CA . PRO A 1 355 ? 5.395 34.969 23.609 1 91.5 355 PRO A CA 1
ATOM 2815 C C . PRO A 1 355 ? 4.656 36.312 23.375 1 91.5 355 PRO A C 1
ATOM 2817 O O . PRO A 1 355 ? 5.102 37.125 22.594 1 91.5 355 PRO A O 1
ATOM 2820 N N . LEU A 1 356 ? 3.564 36.438 24.094 1 93.25 356 LEU A N 1
ATOM 2821 C CA . LEU A 1 356 ? 2.738 37.625 23.969 1 93.25 356 LEU A CA 1
ATOM 2822 C C . LEU A 1 356 ? 2.797 38.469 25.25 1 93.25 356 LEU A C 1
ATOM 2824 O O . LEU A 1 356 ? 2.91 37.938 26.344 1 93.25 356 LEU A O 1
ATOM 2828 N N . THR A 1 357 ? 2.725 39.75 25.078 1 91.44 357 THR A N 1
ATOM 2829 C CA . THR A 1 357 ? 2.785 40.688 26.203 1 91.44 357 THR A CA 1
ATOM 2830 C C . THR A 1 357 ? 1.463 41.406 26.375 1 91.44 357 THR A C 1
ATOM 2832 O O . THR A 1 357 ? 0.862 41.844 25.375 1 91.44 357 THR A O 1
ATOM 2835 N N . LEU A 1 358 ? 1.044 41.531 27.594 1 92.12 358 LEU A N 1
ATOM 2836 C CA . LEU A 1 358 ? -0.221 42.188 27.922 1 92.12 358 LEU A CA 1
ATOM 2837 C C . LEU A 1 358 ? -0.101 43.719 27.781 1 92.12 358 LEU A C 1
ATOM 2839 O O . LEU A 1 358 ? 0.836 44.312 28.297 1 92.12 358 LEU A O 1
ATOM 2843 N N . LEU A 1 359 ? -1.029 44.281 27 1 87.62 359 LEU A N 1
ATOM 2844 C CA . LEU A 1 359 ? -1.104 45.75 26.844 1 87.62 359 LEU A CA 1
ATOM 2845 C C . LEU A 1 359 ? -2.475 46.25 27.266 1 87.62 359 LEU A C 1
ATOM 2847 O O . LEU A 1 359 ? -3.494 45.625 27.016 1 87.62 359 LEU A O 1
ATOM 2851 N N . PRO A 1 360 ? -2.498 47.312 28.047 1 76.5 360 PRO A N 1
ATOM 2852 C CA . PRO A 1 360 ? -3.779 47.844 28.5 1 76.5 360 PRO A CA 1
ATOM 2853 C C . PRO A 1 360 ? -4.59 48.5 27.391 1 76.5 360 PRO A C 1
ATOM 2855 O O . PRO A 1 360 ? -5.812 48.594 27.484 1 76.5 360 PRO A O 1
ATOM 2858 N N . PHE A 1 361 ? -3.9 49.125 26.422 1 73.81 361 PHE A N 1
ATOM 2859 C CA . PHE A 1 361 ? -4.629 49.812 25.359 1 73.81 361 PHE A CA 1
ATOM 2860 C C . PHE A 1 361 ? -4.098 49.406 23.984 1 73.81 361 PHE A C 1
ATOM 2862 O O . PHE A 1 361 ? -2.918 49.062 23.844 1 73.81 361 PHE A O 1
ATOM 2869 N N . PRO A 1 362 ? -5.125 49.25 23.094 1 66.69 362 PRO A N 1
ATOM 2870 C CA . PRO A 1 362 ? -4.664 48.938 21.734 1 66.69 362 PRO A CA 1
ATOM 2871 C C . PRO A 1 362 ? -3.682 49.969 21.188 1 66.69 362 PRO A C 1
ATOM 2873 O O . PRO A 1 362 ? -3.982 51.156 21.188 1 66.69 362 PRO A O 1
ATOM 2876 N N . THR A 1 363 ? -2.477 49.688 21.281 1 60.06 363 THR A N 1
ATOM 2877 C CA . THR A 1 363 ? -1.488 50.625 20.812 1 60.06 363 THR A CA 1
ATOM 2878 C C . THR A 1 363 ? -1.386 50.625 19.297 1 60.06 363 THR A C 1
ATOM 2880 O O . THR A 1 363 ? -0.942 51.594 18.672 1 60.06 363 THR A O 1
ATOM 2883 N N . ASN A 1 364 ? -1.815 49.5 18.734 1 58.88 364 ASN A N 1
ATOM 2884 C CA . ASN A 1 364 ? -1.582 49.406 17.297 1 58.88 364 ASN A CA 1
ATOM 2885 C C . ASN A 1 364 ? -2.719 50.062 16.5 1 58.88 364 ASN A C 1
ATOM 2887 O O . ASN A 1 364 ? -3.879 50 16.906 1 58.88 364 ASN A O 1
ATOM 2891 N N . LEU A 1 365 ? -2.271 50.812 15.531 1 56.03 365 LEU A N 1
ATOM 2892 C CA . LEU A 1 365 ? -3.188 51.406 14.555 1 56.03 365 LEU A CA 1
ATOM 2893 C C . LEU A 1 365 ? -3.934 50.312 13.797 1 56.03 365 LEU A C 1
ATOM 2895 O O . LEU A 1 365 ? -3.332 49.312 13.367 1 56.03 365 LEU A O 1
ATOM 2899 N N . TYR A 1 366 ? -5.176 50.25 14.125 1 65.69 366 TYR A N 1
ATOM 2900 C CA . TYR A 1 366 ? -6.012 49.344 13.359 1 65.69 366 TYR A CA 1
ATOM 2901 C C . TYR A 1 366 ? -6.375 49.938 12 1 65.69 366 TYR A C 1
ATOM 2903 O O . TYR A 1 366 ? -6.941 51.031 11.938 1 65.69 366 TYR A O 1
ATOM 2911 N N . LEU A 1 367 ? -5.723 49.281 10.945 1 55.25 367 LEU A N 1
ATOM 2912 C CA . LEU A 1 367 ? -5.945 49.781 9.602 1 55.25 367 LEU A CA 1
ATOM 2913 C C . LEU A 1 367 ? -7.301 49.344 9.062 1 55.25 367 LEU A C 1
ATOM 2915 O O . LEU A 1 367 ? -7.574 48.125 8.984 1 55.25 367 LEU A O 1
ATOM 2919 N N . ILE A 1 368 ? -8.273 50.062 8.984 1 55.5 368 ILE A N 1
ATOM 2920 C CA . ILE A 1 368 ? -9.578 49.719 8.422 1 55.5 368 ILE A CA 1
ATOM 2921 C C . ILE A 1 368 ? -9.516 49.781 6.898 1 55.5 368 ILE A C 1
ATOM 2923 O O . ILE A 1 368 ? -10.016 48.906 6.211 1 55.5 368 ILE A O 1
ATOM 2927 N N . GLN A 1 369 ? -9.133 50.875 6.297 1 55.53 369 GLN A N 1
ATOM 2928 C CA . GLN A 1 369 ? -8.992 51.125 4.859 1 55.53 369 GLN A CA 1
ATOM 2929 C C . GLN A 1 369 ? -7.68 51.812 4.539 1 55.53 369 GLN A C 1
ATOM 2931 O O . GLN A 1 369 ? -6.938 52.188 5.445 1 55.53 369 GLN A O 1
ATOM 2936 N N . PHE A 1 370 ? -7.457 52.031 3.256 1 58.19 370 PHE A N 1
ATOM 2937 C CA . PHE A 1 370 ? -6.234 52.625 2.734 1 58.19 370 PHE A CA 1
ATOM 2938 C C . PHE A 1 370 ? -5.887 53.906 3.506 1 58.19 370 PHE A C 1
ATOM 2940 O O . PHE A 1 370 ? -6.613 54.906 3.443 1 58.19 370 PHE A O 1
ATOM 2947 N N . LYS A 1 371 ? -4.812 53.969 4.383 1 63 371 LYS A N 1
ATOM 2948 C CA . LYS A 1 371 ? -4.137 55.094 5.043 1 63 371 LYS A CA 1
ATOM 2949 C C . LYS A 1 371 ? -4.969 55.625 6.207 1 63 371 LYS A C 1
ATOM 2951 O O . LYS A 1 371 ? -4.918 56.812 6.512 1 63 371 LYS A O 1
ATOM 2956 N N . VAL A 1 372 ? -6.062 54.844 6.652 1 69.81 372 VAL A N 1
ATOM 2957 C CA . VAL A 1 372 ? -6.84 55.312 7.797 1 69.81 372 VAL A CA 1
ATOM 2958 C C . VAL A 1 372 ? -6.535 54.469 9.016 1 69.81 372 VAL A C 1
ATOM 2960 O O . VAL A 1 372 ? -6.719 53.25 8.992 1 69.81 372 VAL A O 1
ATOM 2963 N N . PHE A 1 373 ? -6.016 55.125 10.102 1 75.81 373 PHE A N 1
ATOM 2964 C CA . PHE A 1 373 ? -5.656 54.438 11.328 1 75.81 373 PHE A CA 1
ATOM 2965 C C . PHE A 1 373 ? -6.637 54.781 12.445 1 75.81 373 PHE A C 1
ATOM 2967 O O . PHE A 1 373 ? -7.09 55.906 12.57 1 75.81 373 PHE A O 1
ATOM 2974 N N . VAL A 1 374 ? -7.113 53.719 13.031 1 81.69 374 VAL A N 1
ATOM 2975 C CA . VAL A 1 374 ? -8.023 53.906 14.156 1 81.69 374 VAL A CA 1
ATOM 2976 C C . VAL A 1 374 ? -7.312 53.562 15.461 1 81.69 374 VAL A C 1
ATOM 2978 O O . VAL A 1 374 ? -6.582 52.562 15.539 1 81.69 374 VAL A O 1
ATOM 2981 N N . G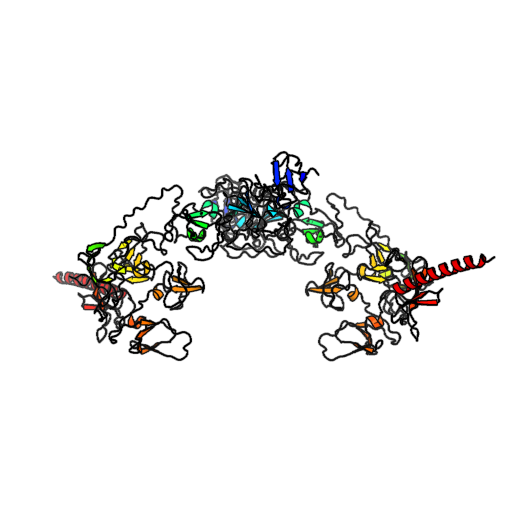LU A 1 375 ? -7.402 54.5 16.422 1 83.5 375 GLU A N 1
ATOM 2982 C CA . GLU A 1 375 ? -6.871 54.25 17.766 1 83.5 375 GLU A CA 1
ATOM 2983 C C . GLU A 1 375 ? -7.996 53.969 18.766 1 83.5 375 GLU A C 1
ATOM 2985 O O . GLU A 1 375 ? -9.117 54.438 18.578 1 83.5 375 GLU A O 1
ATOM 2990 N N . GLY A 1 376 ? -7.676 53.156 19.734 1 86.56 376 GLY A N 1
ATOM 2991 C CA . GLY A 1 376 ? -8.656 52.875 20.781 1 86.56 376 GLY A CA 1
ATOM 2992 C C . GLY A 1 376 ? -9.406 51.562 20.562 1 86.56 376 GLY A C 1
ATOM 2993 O O . GLY A 1 376 ? -10.328 51.25 21.312 1 86.56 376 GLY A O 1
ATOM 2994 N N . MET A 1 377 ? -9.133 50.938 19.531 1 89.19 377 MET A N 1
ATOM 2995 C CA . MET A 1 377 ? -9.711 49.625 19.266 1 89.19 377 MET A CA 1
ATOM 2996 C C . MET A 1 377 ? -8.727 48.719 18.531 1 89.19 377 MET A C 1
ATOM 2998 O O . MET A 1 377 ? -7.723 49.188 18 1 89.19 377 MET A O 1
ATOM 3002 N N . PHE A 1 378 ? -8.938 47.5 18.562 1 90.06 378 PHE A N 1
ATOM 3003 C CA . PHE A 1 378 ? -8.086 46.562 17.844 1 90.06 378 PHE A CA 1
ATOM 3004 C C . PHE A 1 378 ? -8.898 45.344 17.375 1 90.06 378 PHE A C 1
ATOM 3006 O O . PHE A 1 378 ? -10.039 45.156 17.797 1 90.06 378 PHE A O 1
ATOM 3013 N N . LYS A 1 379 ? -8.344 44.656 16.469 1 91.62 379 LYS A N 1
ATOM 3014 C CA . LYS A 1 379 ? -8.953 43.438 15.953 1 91.62 379 LYS A CA 1
ATOM 3015 C C . LYS A 1 379 ? -8.188 42.219 16.438 1 91.62 379 LYS A C 1
ATOM 3017 O O . LYS A 1 379 ? -6.977 42.094 16.203 1 91.62 379 LYS A O 1
ATOM 3022 N N . CYS A 1 380 ? -8.859 41.344 17.109 1 94.06 380 CYS A N 1
ATOM 3023 C CA . CYS A 1 380 ? -8.242 40.156 17.625 1 94.06 380 CYS A CA 1
ATOM 3024 C C . CYS A 1 380 ? -7.816 39.219 16.5 1 94.06 380 CYS A C 1
ATOM 3026 O O . CYS A 1 380 ? -8.602 38.938 15.594 1 94.06 380 CYS A O 1
ATOM 3028 N N . SER A 1 381 ? -6.609 38.688 16.562 1 94.19 381 SER A N 1
ATOM 3029 C CA . SER A 1 381 ? -6.109 37.781 15.531 1 94.19 381 SER A CA 1
ATOM 3030 C C . SER A 1 381 ? -6.746 36.406 15.664 1 94.19 381 SER A C 1
ATOM 3032 O O . SER A 1 381 ? -6.695 35.594 14.727 1 94.19 381 SER A O 1
ATOM 3034 N N . GLY A 1 382 ? -7.348 36.094 16.766 1 94.19 382 GLY A N 1
ATOM 3035 C CA . GLY A 1 382 ? -7.961 34.781 17.016 1 94.19 382 GLY A CA 1
ATOM 3036 C C . GLY A 1 382 ? -9.391 34.688 16.516 1 94.19 382 GLY A C 1
ATOM 3037 O O . GLY A 1 382 ? -9.68 33.938 15.586 1 94.19 382 GLY A O 1
ATOM 3038 N N . CYS A 1 383 ? -10.266 35.531 17.062 1 94.12 383 CYS A N 1
ATOM 3039 C CA . CYS A 1 383 ? -11.688 35.5 16.734 1 94.12 383 CYS A CA 1
ATOM 3040 C C . CYS A 1 383 ? -12.031 36.531 15.68 1 94.12 383 CYS A C 1
ATOM 3042 O O . CYS A 1 383 ? -13.133 36.531 15.125 1 94.12 383 CYS A O 1
ATOM 3044 N N . HIS A 1 384 ? -11.164 37.469 15.43 1 92.69 384 HIS A N 1
ATOM 3045 C CA . HIS A 1 384 ? -11.32 38.5 14.438 1 92.69 384 HIS A CA 1
ATOM 3046 C C . HIS A 1 384 ? -12.438 39.469 14.836 1 92.69 384 HIS A C 1
ATOM 3048 O O . HIS A 1 384 ? -13.047 40.125 13.977 1 92.69 384 HIS A O 1
ATOM 3054 N N . GLN A 1 385 ? -12.727 39.5 16.031 1 92.75 385 GLN A N 1
ATOM 3055 C CA . GLN A 1 385 ? -13.648 40.5 16.562 1 92.75 385 GLN A CA 1
ATOM 3056 C C . GLN A 1 385 ? -12.906 41.75 17.016 1 92.75 385 GLN A C 1
ATOM 3058 O O . GLN A 1 385 ? -11.742 41.688 17.422 1 92.75 385 GLN A O 1
ATOM 3063 N N . ARG A 1 386 ? -13.625 42.781 16.891 1 90.75 386 ARG A N 1
ATOM 3064 C CA . ARG A 1 386 ? -13.039 44.031 17.359 1 90.75 386 ARG A CA 1
ATOM 3065 C C . ARG A 1 386 ? -13.352 44.281 18.828 1 90.75 386 ARG A C 1
ATOM 3067 O O . ARG A 1 386 ? -14.414 43.906 19.312 1 90.75 386 ARG A O 1
ATOM 3074 N N . GLY A 1 387 ? -12.336 44.781 19.484 1 90.25 387 GLY A N 1
ATOM 3075 C CA . GLY A 1 387 ? -12.5 45.062 20.906 1 90.25 387 GLY A CA 1
ATOM 3076 C C . GLY A 1 387 ? -11.711 46.281 21.375 1 90.25 387 GLY A C 1
ATOM 3077 O O . GLY A 1 387 ? -10.891 46.812 20.625 1 90.25 387 GLY A O 1
ATOM 3078 N N . CYS A 1 388 ? -12.07 46.75 22.562 1 90.69 388 CYS A N 1
ATOM 3079 C CA . CYS A 1 388 ? -11.383 47.938 23.125 1 90.69 388 CYS A CA 1
ATOM 3080 C C . CYS A 1 388 ? -10.852 47.625 24.516 1 90.69 388 CYS A C 1
ATOM 3082 O O . CYS A 1 388 ? -10.539 48.562 25.266 1 90.69 388 CYS A O 1
ATOM 3084 N N . GLY A 1 389 ? -10.766 46.375 24.859 1 91.56 389 GLY A N 1
ATOM 3085 C CA . GLY A 1 389 ? -10.219 45.969 26.141 1 91.56 389 GLY A CA 1
ATOM 3086 C C . GLY A 1 389 ? -8.727 45.688 26.094 1 91.56 389 GLY A C 1
ATOM 3087 O O . GLY A 1 389 ? -8.016 46.219 25.234 1 91.56 389 GLY A O 1
ATOM 3088 N N . PHE A 1 390 ? -8.273 44.938 27.141 1 92.19 390 PHE A N 1
ATOM 3089 C CA . PHE A 1 390 ? -6.867 44.562 27.172 1 92.19 390 PHE A CA 1
ATOM 3090 C C . PHE A 1 390 ? -6.539 43.594 26.031 1 92.19 390 PHE A C 1
ATOM 3092 O O . PHE A 1 390 ? -7.434 42.938 25.5 1 92.19 390 PHE A O 1
ATOM 3099 N N . MET A 1 391 ? -5.316 43.625 25.641 1 92.75 391 MET A N 1
ATOM 3100 C CA . MET A 1 391 ? -4.914 42.719 24.578 1 92.75 391 MET A CA 1
ATOM 3101 C C . MET A 1 391 ? -3.496 42.188 24.812 1 92.75 391 MET A C 1
ATOM 3103 O O . MET A 1 391 ? -2.697 42.844 25.484 1 92.75 391 MET A O 1
ATOM 3107 N N . TYR A 1 392 ? -3.254 41.031 24.375 1 94.06 392 TYR A N 1
ATOM 3108 C CA . TYR A 1 392 ? -1.911 40.469 24.297 1 94.06 392 TYR A CA 1
ATOM 3109 C C . TYR A 1 392 ? -1.328 40.656 22.906 1 94.06 392 TYR A C 1
ATOM 3111 O O . TYR A 1 392 ? -1.969 40.312 21.906 1 94.06 392 TYR A O 1
ATOM 3119 N N . GLN A 1 393 ? -0.144 41.219 22.828 1 93.44 393 GLN A N 1
ATOM 3120 C CA . GLN A 1 393 ? 0.458 41.5 21.516 1 93.44 393 GLN A CA 1
ATOM 3121 C C . GLN A 1 393 ? 1.861 40.906 21.422 1 93.44 393 GLN A C 1
ATOM 3123 O O . GLN A 1 393 ? 2.584 40.844 22.422 1 93.44 393 GLN A O 1
ATOM 3128 N N . CYS A 1 394 ? 2.164 40.406 20.234 1 93.75 394 CYS A N 1
ATOM 3129 C CA . CYS A 1 394 ? 3.523 39.938 19.969 1 93.75 394 CYS A CA 1
ATOM 3130 C C . CYS A 1 394 ? 4.473 41.125 19.812 1 93.75 394 CYS A C 1
ATOM 3132 O O . CYS A 1 394 ? 4.168 42.094 19.094 1 93.75 394 CYS A O 1
ATOM 3134 N N . THR A 1 395 ? 5.621 41.125 20.453 1 88.81 395 THR A N 1
ATOM 3135 C CA . THR A 1 395 ? 6.555 42.25 20.438 1 88.81 395 THR A CA 1
ATOM 3136 C C . THR A 1 395 ? 7.695 42 19.453 1 88.81 395 THR A C 1
ATOM 3138 O O . THR A 1 395 ? 8.617 42.812 19.344 1 88.81 395 THR A O 1
ATOM 3141 N N . GLU A 1 396 ? 7.672 40.875 18.812 1 90.62 396 GLU A N 1
ATOM 3142 C CA . GLU A 1 396 ? 8.711 40.562 17.844 1 90.62 396 GLU A CA 1
ATOM 3143 C C . GLU A 1 396 ? 8.633 41.5 16.625 1 90.62 396 GLU A C 1
ATOM 3145 O O . GLU A 1 396 ? 7.539 41.812 16.172 1 90.62 396 GLU A O 1
ATOM 3150 N N . LYS A 1 397 ? 9.781 41.844 16.125 1 89.06 397 LYS A N 1
ATOM 3151 C CA . LYS A 1 397 ? 9.859 42.781 15.016 1 89.06 397 LYS A CA 1
ATOM 3152 C C . LYS A 1 397 ? 9.148 42.25 13.781 1 89.06 397 LYS A C 1
ATOM 3154 O O . LYS A 1 397 ? 9.406 41.094 13.359 1 89.06 397 LYS A O 1
ATOM 3159 N N . GLY A 1 398 ? 8.258 43 13.305 1 85.81 398 GLY A N 1
ATOM 3160 C CA . GLY A 1 398 ? 7.578 42.656 12.07 1 85.81 398 GLY A CA 1
ATOM 3161 C C . GLY A 1 398 ? 6.332 41.812 12.297 1 85.81 398 GLY A C 1
ATOM 3162 O O . GLY A 1 398 ? 5.578 41.531 11.359 1 85.81 398 GLY A O 1
ATOM 3163 N N . CYS A 1 399 ? 6.055 41.406 13.531 1 89.75 399 CYS A N 1
ATOM 3164 C CA . CYS A 1 399 ? 4.891 40.562 13.836 1 89.75 399 CYS A CA 1
ATOM 3165 C C . CYS A 1 399 ? 3.762 41.438 14.414 1 89.75 399 CYS A C 1
ATOM 3167 O O . CYS A 1 399 ? 3.994 42.281 15.281 1 89.75 399 CYS A O 1
ATOM 3169 N N . ARG A 1 400 ? 2.533 41.344 13.875 1 87.69 400 ARG A N 1
ATOM 3170 C CA . ARG A 1 400 ? 1.392 42.125 14.328 1 87.69 400 ARG A CA 1
ATOM 3171 C C . ARG A 1 400 ? 0.314 41.219 14.938 1 87.69 400 ARG A C 1
ATOM 3173 O O . ARG A 1 400 ? -0.873 41.562 14.883 1 87.69 400 ARG A O 1
ATOM 3180 N N . PHE A 1 401 ? 0.793 40.188 15.508 1 93.31 401 PHE A N 1
ATOM 3181 C CA . PHE A 1 401 ? -0.161 39.25 16.109 1 93.31 401 PHE A CA 1
ATOM 3182 C C . PHE A 1 401 ? -0.652 39.781 17.453 1 93.31 401 PHE A C 1
ATOM 3184 O O . PHE A 1 401 ? 0.14 40.25 18.266 1 93.31 401 PHE A O 1
ATOM 3191 N N . GLN A 1 402 ? -1.982 39.781 17.656 1 94.31 402 GLN A N 1
ATOM 3192 C CA . GLN A 1 402 ? -2.561 40.25 18.906 1 94.31 402 GLN A CA 1
ATOM 3193 C C . GLN A 1 402 ? -3.836 39.5 19.25 1 94.31 402 GLN A C 1
ATOM 3195 O O . GLN A 1 402 ? -4.613 39.156 18.359 1 94.31 402 GLN A O 1
ATOM 3200 N N . LEU A 1 403 ? -3.996 39.25 20.516 1 95.38 403 LEU A N 1
ATOM 3201 C CA . LEU A 1 403 ? -5.164 38.531 21.016 1 95.38 403 LEU A CA 1
ATOM 3202 C C . LEU A 1 403 ? -5.879 39.312 22.094 1 95.38 403 LEU A C 1
ATOM 3204 O O . LEU A 1 403 ? -5.234 39.969 22.938 1 95.38 403 LEU A O 1
ATOM 3208 N N . ASP A 1 404 ? -7.246 39.344 21.953 1 94.62 404 ASP A N 1
ATOM 3209 C CA . ASP A 1 404 ? -7.992 39.844 23.094 1 94.62 404 ASP A CA 1
ATOM 3210 C C . ASP A 1 404 ? -7.859 38.938 24.312 1 94.62 404 ASP A C 1
ATOM 3212 O O . ASP A 1 404 ? -7.406 37.781 24.172 1 94.62 404 ASP A O 1
ATOM 3216 N N . VAL A 1 405 ? -8.203 39.438 25.422 1 94.94 405 VAL A N 1
ATOM 3217 C CA . VAL A 1 405 ? -7.988 38.719 26.672 1 94.94 405 VAL A CA 1
ATOM 3218 C C . VAL A 1 405 ? -8.82 37.438 26.688 1 94.94 405 VAL A C 1
ATOM 3220 O O . VAL A 1 405 ? -8.406 36.406 27.25 1 94.94 405 VAL A O 1
ATOM 3223 N N . ARG A 1 406 ? -9.922 37.406 26.031 1 95.25 406 ARG A N 1
ATOM 3224 C CA . ARG A 1 406 ? -10.781 36.25 25.984 1 95.25 406 ARG A CA 1
ATOM 3225 C C . ARG A 1 406 ? -10.117 35.094 25.219 1 95.25 406 ARG A C 1
ATOM 3227 O O . ARG A 1 406 ? -10.023 33.969 25.719 1 95.25 406 ARG A O 1
ATOM 3234 N N . CYS A 1 407 ? -9.633 35.406 24.062 1 95.56 407 CYS A N 1
ATOM 3235 C CA . CYS A 1 407 ? -8.953 34.406 23.234 1 95.56 407 CYS A CA 1
ATOM 3236 C C . CYS A 1 407 ? -7.637 34 23.875 1 95.56 407 CYS A C 1
ATOM 3238 O O . CYS A 1 407 ? -7.266 32.812 23.828 1 95.56 407 CYS A O 1
ATOM 3240 N N . ALA A 1 408 ? -6.961 34.906 24.469 1 95.88 408 ALA A N 1
ATOM 3241 C CA . ALA A 1 408 ? -5.656 34.625 25.078 1 95.88 408 ALA A CA 1
ATOM 3242 C C . ALA A 1 408 ? -5.793 33.75 26.312 1 95.88 408 ALA A C 1
ATOM 3244 O O . ALA A 1 408 ? -4.848 33.062 26.703 1 95.88 408 ALA A O 1
ATOM 3245 N N . SER A 1 409 ? -6.918 33.781 26.922 1 94.81 409 SER A N 1
ATOM 3246 C CA . SER A 1 409 ? -7.113 33.062 28.172 1 94.81 409 SER A CA 1
ATOM 3247 C C . SER A 1 409 ? -7.633 31.656 27.922 1 94.81 409 SER A C 1
ATOM 3249 O O . SER A 1 409 ? -7.84 30.891 28.859 1 94.81 409 SER A O 1
ATOM 3251 N N . LEU A 1 410 ? -7.793 31.312 26.719 1 93.62 410 LEU A N 1
ATOM 3252 C CA . LEU A 1 410 ? -8.258 29.969 26.391 1 93.62 410 LEU A CA 1
ATOM 3253 C C . LEU A 1 410 ? -7.176 28.938 26.656 1 93.62 410 LEU A C 1
ATOM 3255 O O . LEU A 1 410 ? -6.027 29.109 26.25 1 93.62 410 LEU A O 1
ATOM 3259 N N . PRO A 1 411 ? -7.645 27.938 27.359 1 90.75 411 PRO A N 1
ATOM 3260 C CA . PRO A 1 411 ? -6.695 26.844 27.516 1 90.75 411 PRO A CA 1
ATOM 3261 C C . PRO A 1 411 ? -6.512 26.031 26.234 1 90.75 411 PRO A C 1
ATOM 3263 O O . PRO A 1 411 ? -7.23 26.25 25.25 1 90.75 411 PRO A O 1
ATOM 3266 N N . GLU A 1 412 ? -5.535 25.188 26.281 1 88.12 412 GLU A N 1
ATOM 3267 C CA . GLU A 1 412 ? -5.25 24.375 25.109 1 88.12 412 GLU A CA 1
ATOM 3268 C C . GLU A 1 412 ? -6.445 23.5 24.75 1 88.12 412 GLU A C 1
ATOM 3270 O O . GLU A 1 412 ? -6.715 23.266 23.562 1 88.12 412 GLU A O 1
ATOM 3275 N N . SER A 1 413 ? -7.078 22.953 25.75 1 91.75 413 SER A N 1
ATOM 3276 C CA . SER A 1 413 ? -8.281 22.156 25.562 1 91.75 413 SER A CA 1
ATOM 3277 C C . SER A 1 413 ? -9.312 22.422 26.641 1 91.75 413 SER A C 1
ATOM 3279 O O . SER A 1 413 ? -8.953 22.75 27.781 1 91.75 413 SER A O 1
ATOM 3281 N N . PHE A 1 414 ? -10.578 22.453 26.266 1 93.62 414 PHE A N 1
ATOM 3282 C CA . PHE A 1 414 ? -11.664 22.656 27.219 1 93.62 414 PHE A CA 1
ATOM 3283 C C . PHE A 1 414 ? -12.984 22.172 26.656 1 93.62 414 PHE A C 1
ATOM 3285 O O . PHE A 1 414 ? -13.086 21.891 25.453 1 93.62 414 PHE A O 1
ATOM 3292 N N . ILE A 1 415 ? -13.867 22 27.5 1 94.94 415 ILE A N 1
ATOM 3293 C CA . ILE A 1 415 ? -15.203 21.594 27.078 1 94.94 415 ILE A CA 1
ATOM 3294 C C . ILE A 1 415 ? -16.078 22.828 26.859 1 94.94 415 ILE A C 1
ATOM 3296 O O . ILE A 1 415 ? -16.312 23.609 27.797 1 94.94 415 ILE A O 1
ATOM 3300 N N . HIS A 1 416 ? -16.453 23.062 25.75 1 94.69 416 HIS A N 1
ATOM 3301 C CA . HIS A 1 416 ? -17.359 24.141 25.422 1 94.69 416 HIS A CA 1
ATOM 3302 C C . HIS A 1 416 ? -18.812 23.734 25.656 1 94.69 416 HIS A C 1
ATOM 3304 O O . HIS A 1 416 ? -19.172 22.578 25.469 1 94.69 416 HIS A O 1
ATOM 3310 N N . GLY A 1 417 ? -19.609 24.594 26.016 1 91.69 417 GLY A N 1
ATOM 3311 C CA . GLY A 1 417 ? -21 24.312 26.344 1 91.69 417 GLY A CA 1
ATOM 3312 C C . GLY A 1 417 ? -21.766 23.734 25.172 1 91.69 417 GLY A C 1
ATOM 3313 O O . GLY A 1 417 ? -22.75 23 25.359 1 91.69 417 GLY A O 1
ATOM 3314 N N . SER A 1 418 ? -21.328 23.969 23.984 1 92.75 418 SER A N 1
ATOM 3315 C CA . SER A 1 418 ? -22.047 23.531 22.797 1 92.75 418 SER A CA 1
ATOM 3316 C C . SER A 1 418 ? -21.688 22.094 22.422 1 92.75 418 SER A C 1
ATOM 3318 O O . SER A 1 418 ? -22.344 21.484 21.578 1 92.75 418 SER A O 1
ATOM 3320 N N . HIS A 1 419 ? -20.672 21.562 22.984 1 93.19 419 HIS A N 1
ATOM 3321 C CA . HIS A 1 419 ? -20.156 20.25 22.594 1 93.19 419 HIS A CA 1
ATOM 3322 C C . HIS A 1 419 ? -19.719 19.453 23.812 1 93.19 419 HIS A C 1
ATOM 3324 O O . HIS A 1 419 ? -19.172 20 24.766 1 93.19 419 HIS A O 1
ATOM 3330 N N . GLY A 1 420 ? -19.922 18.156 23.875 1 93 420 GLY A N 1
ATOM 3331 C CA . GLY A 1 420 ? -19.656 17.312 25.031 1 93 420 GLY A CA 1
ATOM 3332 C C . GLY A 1 420 ? -18.219 16.859 25.125 1 93 420 GLY A C 1
ATOM 3333 O O . GLY A 1 420 ? -17.75 16.453 26.188 1 93 420 GLY A O 1
ATOM 3334 N N . HIS A 1 421 ? -17.5 16.922 24.078 1 94.38 421 HIS A N 1
ATOM 3335 C CA . HIS A 1 421 ? -16.109 16.516 24.078 1 94.38 421 HIS A CA 1
ATOM 3336 C C . HIS A 1 421 ? -15.18 17.719 24.234 1 94.38 421 HIS A C 1
ATOM 3338 O O . HIS A 1 421 ? -15.562 18.844 23.922 1 94.38 421 HIS A O 1
ATOM 3344 N N . PRO A 1 422 ? -14 17.422 24.688 1 94.44 422 PRO A N 1
ATOM 3345 C CA . PRO A 1 422 ? -13.031 18.516 24.75 1 94.44 422 PRO A CA 1
ATOM 3346 C C . PRO A 1 422 ? -12.648 19.047 23.359 1 94.44 422 PRO A C 1
ATOM 3348 O O . PRO A 1 422 ? -12.461 18.25 22.438 1 94.44 422 PRO A O 1
ATOM 3351 N N . LEU A 1 423 ? -12.594 20.359 23.266 1 95.06 423 LEU A N 1
ATOM 3352 C CA . LEU A 1 423 ? -12.18 21.016 22.031 1 95.06 423 LEU A CA 1
ATOM 3353 C C . LEU A 1 423 ? -10.742 21.516 22.141 1 95.06 423 LEU A C 1
ATOM 3355 O O . LEU A 1 423 ? -10.328 22 23.188 1 95.06 423 LEU A O 1
ATOM 3359 N N . PHE A 1 424 ? -10.047 21.344 21.047 1 94.38 424 PHE A N 1
ATOM 3360 C CA . PHE A 1 424 ? -8.648 21.781 21.016 1 94.38 424 PHE A CA 1
ATOM 3361 C C . PHE A 1 424 ? -8.484 22.969 20.078 1 94.38 424 PHE A C 1
ATOM 3363 O O . PHE A 1 424 ? -9.141 23.047 19.047 1 94.38 424 PHE A O 1
ATOM 3370 N N . LEU A 1 425 ? -7.594 23.891 20.547 1 93.06 425 LEU A N 1
ATOM 3371 C CA . LEU A 1 425 ? -7.227 24.984 19.656 1 93.06 425 LEU A CA 1
ATOM 3372 C C . LEU A 1 425 ? -6.527 24.453 18.406 1 93.06 425 LEU A C 1
ATOM 3374 O O . LEU A 1 425 ? -5.586 23.672 18.5 1 93.06 425 LEU A O 1
ATOM 3378 N N . SER A 1 426 ? -7.074 24.797 17.281 1 87.88 426 SER A N 1
ATOM 3379 C CA . SER A 1 426 ? -6.543 24.25 16.031 1 87.88 426 SER A CA 1
ATOM 3380 C C . SER A 1 426 ? -6.18 25.359 15.062 1 87.88 426 SER A C 1
ATOM 3382 O O . SER A 1 426 ? -6.852 26.391 15.008 1 87.88 426 SER A O 1
ATOM 3384 N N . VAL A 1 427 ? -5.102 25.094 14.352 1 78.5 427 VAL A N 1
ATOM 3385 C CA . VAL A 1 427 ? -4.688 26.031 13.312 1 78.5 427 VAL A CA 1
ATOM 3386 C C . VAL A 1 427 ? -5.316 25.625 11.984 1 78.5 427 VAL A C 1
ATOM 3388 O O . VAL A 1 427 ? -5.301 26.406 11.023 1 78.5 427 VAL A O 1
ATOM 3391 N N . THR A 1 428 ? -6.008 24.531 11.969 1 82.38 428 THR A N 1
ATOM 3392 C CA . THR A 1 428 ? -6.695 24.062 10.766 1 82.38 428 THR A CA 1
ATOM 3393 C C . THR A 1 428 ? -8.141 24.547 10.758 1 82.38 428 THR A C 1
ATOM 3395 O O . THR A 1 428 ? -8.797 24.578 11.797 1 82.38 428 THR A O 1
ATOM 3398 N N . LYS A 1 429 ? -8.562 24.891 9.57 1 87.94 429 LYS A N 1
ATOM 3399 C CA . LYS A 1 429 ? -9.93 25.375 9.414 1 87.94 429 LYS A CA 1
ATOM 3400 C C . LYS A 1 429 ? -10.891 24.234 9.102 1 87.94 429 LYS A C 1
ATOM 3402 O O . LYS A 1 429 ? -10.484 23.203 8.57 1 87.94 429 LYS A O 1
ATOM 3407 N N . GLY A 1 430 ? -12.094 24.391 9.602 1 91.25 430 GLY A N 1
ATOM 3408 C CA . GLY A 1 430 ? -13.148 23.438 9.312 1 91.25 430 GLY A CA 1
ATOM 3409 C C . GLY A 1 430 ? -14.539 24.062 9.328 1 91.25 430 GLY A C 1
ATOM 3410 O O . GLY A 1 430 ? -14.688 25.25 9.586 1 91.25 430 GLY A O 1
ATOM 3411 N N . LYS A 1 431 ? -15.477 23.234 8.977 1 94.12 431 LYS A N 1
ATOM 3412 C CA . LYS A 1 431 ? -16.859 23.703 8.984 1 94.12 431 LYS A CA 1
ATOM 3413 C C . LYS A 1 431 ? -17.344 23.938 10.414 1 94.12 431 LYS A C 1
ATOM 3415 O O . LYS A 1 431 ? -17.391 23.016 11.227 1 94.12 431 LYS A O 1
ATOM 3420 N N . CYS A 1 432 ? -17.766 25.188 10.703 1 95.44 432 CYS A N 1
ATOM 3421 C CA . CYS A 1 432 ? -18.172 25.578 12.047 1 95.44 432 CYS A CA 1
ATOM 3422 C C . CYS A 1 432 ? -19.5 24.953 12.422 1 95.44 432 CYS A C 1
ATOM 3424 O O . CYS A 1 432 ? -20.438 24.953 11.625 1 95.44 432 CYS A O 1
ATOM 3426 N N . MET A 1 433 ? -19.625 24.469 13.578 1 92.5 433 MET A N 1
ATOM 3427 C CA . MET A 1 433 ? -20.828 23.781 14.055 1 92.5 433 MET A CA 1
ATOM 3428 C C . MET A 1 433 ? -22 24.75 14.172 1 92.5 433 MET A C 1
ATOM 3430 O O . MET A 1 433 ? -23.156 24.328 14.125 1 92.5 433 MET A O 1
ATOM 3434 N N . ARG A 1 434 ? -21.688 26.031 14.289 1 92.69 434 ARG A N 1
ATOM 3435 C CA . ARG A 1 434 ? -22.766 27.016 14.469 1 92.69 434 ARG A CA 1
ATOM 3436 C C . ARG A 1 434 ? -23.188 27.609 13.141 1 92.69 434 ARG A C 1
ATOM 3438 O O . ARG A 1 434 ? -24.375 27.625 12.805 1 92.69 434 ARG A O 1
ATOM 3445 N N . CYS A 1 435 ? -22.266 28.141 12.414 1 91.62 435 CYS A N 1
ATOM 3446 C CA . CYS A 1 435 ? -22.625 28.938 11.242 1 91.62 435 CYS A CA 1
ATOM 3447 C C . CYS A 1 435 ? -22.453 28.125 9.961 1 91.62 435 CYS A C 1
ATOM 3449 O O . CYS A 1 435 ? -22.75 28.609 8.867 1 91.62 435 CYS A O 1
ATOM 3451 N N . ASP A 1 436 ? -21.844 26.969 9.945 1 91.69 436 ASP A N 1
ATOM 3452 C CA . ASP A 1 436 ? -21.719 26.031 8.836 1 91.69 436 ASP A CA 1
ATOM 3453 C C . ASP A 1 436 ? -20.781 26.578 7.762 1 91.69 436 ASP A C 1
ATOM 3455 O O . ASP A 1 436 ? -20.922 26.266 6.582 1 91.69 436 ASP A O 1
ATOM 3459 N N . THR A 1 437 ? -19.891 27.484 8.211 1 93.44 437 THR A N 1
ATOM 3460 C CA . THR A 1 437 ? -18.875 28.016 7.297 1 93.44 437 THR A CA 1
ATOM 3461 C C . THR A 1 437 ? -17.469 27.734 7.824 1 93.44 437 THR A C 1
ATOM 3463 O O . THR A 1 437 ? -17.297 27.422 9 1 93.44 437 THR A O 1
ATOM 3466 N N . ASN A 1 438 ? -16.562 27.812 6.918 1 92.69 438 ASN A N 1
ATOM 3467 C CA . ASN A 1 438 ? -15.172 27.641 7.312 1 92.69 438 ASN A CA 1
ATOM 3468 C C . ASN A 1 438 ? -14.406 28.969 7.25 1 92.69 438 ASN A C 1
ATOM 3470 O O . ASN A 1 438 ? -13.172 28.984 7.195 1 92.69 438 ASN A O 1
ATOM 3474 N N . GLN A 1 439 ? -15.188 30.094 7.25 1 92.44 439 GLN A N 1
ATOM 3475 C CA . GLN A 1 439 ? -14.531 31.391 7.086 1 92.44 439 GLN A CA 1
ATOM 3476 C C . GLN A 1 439 ? -14.922 32.344 8.203 1 92.44 439 GLN A C 1
ATOM 3478 O O . GLN A 1 439 ? -14.664 33.531 8.117 1 92.44 439 GLN A O 1
ATOM 3483 N N . CYS A 1 440 ? -15.492 31.844 9.211 1 91.12 440 CYS A N 1
ATOM 3484 C CA . CYS A 1 440 ? -16.016 32.75 10.227 1 91.12 440 CYS A CA 1
ATOM 3485 C C . CYS A 1 440 ? -14.898 33.25 11.133 1 91.12 440 CYS A C 1
ATOM 3487 O O . CYS A 1 440 ? -15.039 34.281 11.789 1 91.12 440 CYS A O 1
ATOM 3489 N N . SER A 1 441 ? -13.781 32.469 11.219 1 93.44 441 SER A N 1
ATOM 3490 C CA . SER A 1 441 ? -12.656 32.906 12.062 1 93.44 441 SER A CA 1
ATOM 3491 C C . SER A 1 441 ? -11.328 32.406 11.492 1 93.44 441 SER A C 1
ATOM 3493 O O . SER A 1 441 ? -11.297 31.484 10.688 1 93.44 441 SER A O 1
ATOM 3495 N N . PRO A 1 442 ? -10.242 33.125 11.906 1 93.38 442 PRO A N 1
ATOM 3496 C CA . PRO A 1 442 ? -8.922 32.625 11.484 1 93.38 442 PRO A CA 1
ATOM 3497 C C . PRO A 1 442 ? -8.539 31.312 12.164 1 93.38 442 PRO A C 1
ATOM 3499 O O . PRO A 1 442 ? -7.871 30.469 11.547 1 93.38 442 PRO A O 1
ATOM 3502 N N . PHE A 1 443 ? -9.008 31.219 13.43 1 94.69 443 PHE A N 1
ATOM 3503 C CA . PHE A 1 443 ? -8.672 30.016 14.18 1 94.69 443 PHE A CA 1
ATOM 3504 C C . PHE A 1 443 ? -9.938 29.312 14.648 1 94.69 443 PHE A C 1
ATOM 3506 O O . PHE A 1 443 ? -11.008 29.922 14.727 1 94.69 443 PHE A O 1
ATOM 3513 N N . TYR A 1 444 ? -9.742 28.016 14.859 1 95.25 444 TYR A N 1
ATOM 3514 C CA . TYR A 1 444 ? -10.891 27.172 15.18 1 95.25 444 TYR A CA 1
ATOM 3515 C C . TYR A 1 444 ? -10.602 26.281 16.375 1 95.25 444 TYR A C 1
ATOM 3517 O O . TYR A 1 444 ? -9.445 26.125 16.766 1 95.25 444 TYR A O 1
ATOM 3525 N N . LEU A 1 445 ? -11.656 25.891 16.984 1 95.62 445 LEU A N 1
ATOM 3526 C CA . LEU A 1 445 ? -11.625 24.781 17.938 1 95.62 445 LEU A CA 1
ATOM 3527 C C . LEU A 1 445 ? -12.008 23.484 17.25 1 95.62 445 LEU A C 1
ATOM 3529 O O . LEU A 1 445 ? -12.898 23.453 16.391 1 95.62 445 LEU A O 1
ATOM 3533 N N . GLU A 1 446 ? -11.273 22.453 17.594 1 94.94 446 GLU A N 1
ATOM 3534 C CA . GLU A 1 446 ? -11.5 21.188 16.922 1 94.94 446 GLU A CA 1
ATOM 3535 C C . GLU A 1 446 ? -11.758 20.062 17.922 1 94.94 446 GLU A C 1
ATOM 3537 O O . GLU A 1 446 ? -11.094 19.984 18.953 1 94.94 446 GLU A O 1
ATOM 3542 N N . CYS A 1 447 ? -12.797 19.328 17.656 1 94.75 447 CYS A N 1
ATOM 3543 C CA . CYS A 1 447 ? -12.961 18.062 18.344 1 94.75 447 CYS A CA 1
ATOM 3544 C C . CYS A 1 447 ? -12.312 16.922 17.562 1 94.75 447 CYS A C 1
ATOM 3546 O O . CYS A 1 447 ? -12.797 16.547 16.484 1 94.75 447 CYS A O 1
ATOM 3548 N N . VAL A 1 448 ? -11.32 16.344 18.031 1 89.56 448 VAL A N 1
ATOM 3549 C CA . VAL A 1 448 ? -10.539 15.336 17.328 1 89.56 448 VAL A CA 1
ATOM 3550 C C . VAL A 1 448 ? -11.367 14.055 17.188 1 89.56 448 VAL A C 1
ATOM 3552 O O . VAL A 1 448 ? -11.289 13.367 16.172 1 89.56 448 VAL A O 1
ATOM 3555 N N . GLU A 1 449 ? -12.188 13.727 18.078 1 89.31 449 GLU A N 1
ATOM 3556 C CA . GLU A 1 449 ? -12.992 12.508 18.078 1 89.31 449 GLU A CA 1
ATOM 3557 C C . GLU A 1 449 ? -14.109 12.578 17.047 1 89.31 449 GLU A C 1
ATOM 3559 O O . GLU A 1 449 ? -14.344 11.617 16.312 1 89.31 449 GLU A O 1
ATOM 3564 N N . CYS A 1 450 ? -14.711 13.719 16.969 1 92.5 450 CYS A N 1
ATOM 3565 C CA . CYS A 1 450 ? -15.875 13.859 16.109 1 92.5 450 CYS A CA 1
ATOM 3566 C C . CYS A 1 450 ? -15.492 14.5 14.781 1 92.5 450 CYS A C 1
ATOM 3568 O O . CYS A 1 450 ? -16.281 14.492 13.828 1 92.5 450 CYS A O 1
ATOM 3570 N N . THR A 1 451 ? -14.344 14.984 14.688 1 91.12 451 THR A N 1
ATOM 3571 C CA . THR A 1 451 ? -13.875 15.711 13.516 1 91.12 451 THR A CA 1
ATOM 3572 C C . THR A 1 451 ? -14.797 16.891 13.211 1 91.12 451 THR A C 1
ATOM 3574 O O . THR A 1 451 ? -15.227 17.062 12.07 1 91.12 451 THR A O 1
ATOM 3577 N N . LEU A 1 452 ? -15.156 17.594 14.25 1 94.19 452 LEU A N 1
ATOM 3578 C CA . LEU A 1 452 ? -15.984 18.781 14.141 1 94.19 452 LEU A CA 1
ATOM 3579 C C . LEU A 1 452 ? -15.188 20.031 14.5 1 94.19 452 LEU A C 1
ATOM 3581 O O . LEU A 1 452 ? -14.211 19.953 15.25 1 94.19 452 LEU A O 1
ATOM 3585 N N . PHE A 1 453 ? -15.664 21.219 13.977 1 96 453 PHE A N 1
ATOM 3586 C CA . PHE A 1 453 ? -14.945 22.469 14.203 1 96 453 PHE A CA 1
ATOM 3587 C C . PHE A 1 453 ? -15.891 23.547 14.719 1 96 453 PHE A C 1
ATOM 3589 O O . PHE A 1 453 ? -17.109 23.469 14.5 1 96 453 PHE A O 1
ATOM 3596 N N . LEU A 1 454 ? -15.383 24.438 15.445 1 96.5 454 LEU A N 1
ATOM 3597 C CA . LEU A 1 454 ? -16.062 25.625 15.938 1 96.5 454 LEU A CA 1
ATOM 3598 C C . LEU A 1 454 ? -15.18 26.859 15.812 1 96.5 454 LEU A C 1
ATOM 3600 O O . LEU A 1 454 ? -14.133 26.938 16.453 1 96.5 454 LEU A O 1
ATOM 3604 N N . GLY A 1 455 ? -15.617 27.812 15 1 96.12 455 GLY A N 1
ATOM 3605 C CA . GLY A 1 455 ? -14.844 29.031 14.875 1 96.12 455 GLY A CA 1
ATOM 3606 C C . GLY A 1 455 ? -14.758 29.828 16.172 1 96.12 455 GLY A C 1
ATOM 3607 O O . GLY A 1 455 ? -15.711 29.859 16.938 1 96.12 455 GLY A O 1
ATOM 3608 N N . LEU A 1 456 ? -13.617 30.422 16.391 1 95.81 456 LEU A N 1
ATOM 3609 C CA . LEU A 1 456 ? -13.422 31.156 17.641 1 95.81 456 LEU A CA 1
ATOM 3610 C C . LEU A 1 456 ? -14.422 32.312 17.75 1 95.81 456 LEU A C 1
ATOM 3612 O O . LEU A 1 456 ? -14.852 32.656 18.859 1 95.81 456 LEU A O 1
ATOM 3616 N N . LYS A 1 457 ? -14.75 32.906 16.625 1 95.88 457 LYS A N 1
ATOM 3617 C CA . LYS A 1 457 ? -15.758 33.969 16.641 1 95.88 457 LYS A CA 1
ATOM 3618 C C . LYS A 1 457 ? -17.078 33.469 17.219 1 95.88 457 LYS A C 1
ATOM 3620 O O . LYS A 1 457 ? -17.672 34.094 18.078 1 95.88 457 LYS A O 1
ATOM 3625 N N . CYS A 1 458 ? -17.484 32.281 16.75 1 95.19 458 CYS A N 1
ATOM 3626 C CA . CYS A 1 458 ? -18.734 31.688 17.203 1 95.19 458 CYS A CA 1
ATOM 3627 C C . CYS A 1 458 ? -18.578 31.094 18.594 1 95.19 458 CYS A C 1
ATOM 3629 O O . CYS A 1 458 ? -19.5 31.141 19.406 1 95.19 458 CYS A O 1
ATOM 3631 N N . GLY A 1 459 ? -17.438 30.625 18.891 1 95.06 459 GLY A N 1
ATOM 3632 C CA . GLY A 1 459 ? -17.203 29.938 20.156 1 95.06 459 GLY A CA 1
ATOM 3633 C C . GLY A 1 459 ? -17.016 30.891 21.328 1 95.06 459 GLY A C 1
ATOM 3634 O O . GLY A 1 459 ? -17.234 30.531 22.484 1 95.06 459 GLY A O 1
ATOM 3635 N N . MET A 1 460 ? -16.656 32.125 21.047 1 95 460 MET A N 1
ATOM 3636 C CA . MET A 1 460 ? -16.328 33.062 22.125 1 95 460 MET A CA 1
ATOM 3637 C C . MET A 1 460 ? -17.516 34 22.422 1 95 460 MET A C 1
ATOM 3639 O O . MET A 1 460 ? -17.344 35.031 23.062 1 95 460 MET A O 1
ATOM 3643 N N . LEU A 1 461 ? -18.688 33.625 22 1 95.38 461 LEU A N 1
ATOM 3644 C CA . LEU A 1 461 ? -19.875 34.406 22.344 1 95.38 461 LEU A CA 1
ATOM 3645 C C . LEU A 1 461 ? -20.109 34.406 23.844 1 95.38 461 LEU A C 1
ATOM 3647 O O . LEU A 1 461 ? -19.859 33.406 24.516 1 95.38 461 LEU A O 1
ATOM 3651 N N . PRO A 1 462 ? -20.531 35.562 24.359 1 94.25 462 PRO A N 1
ATOM 3652 C CA . PRO A 1 462 ? -20.781 35.594 25.797 1 94.25 462 PRO A CA 1
ATOM 3653 C C . PRO A 1 462 ? -21.859 34.594 26.234 1 94.25 462 PRO A C 1
ATOM 3655 O O . PRO A 1 462 ? -22.875 34.438 25.562 1 94.25 462 PRO A O 1
ATOM 3658 N N . SER A 1 463 ? -21.656 34 27.375 1 93.12 463 SER A N 1
ATOM 3659 C CA . SER A 1 463 ? -22.625 33.031 27.891 1 93.12 463 SER A CA 1
ATOM 3660 C C . SER A 1 463 ? -23.859 33.719 28.438 1 93.12 463 SER A C 1
ATOM 3662 O O . SER A 1 463 ? -24.953 33.156 28.453 1 93.12 463 SER A O 1
ATOM 3664 N N . VAL A 1 464 ? -23.609 34.938 28.906 1 91.38 464 VAL A N 1
ATOM 3665 C CA . VAL A 1 464 ? -24.703 35.719 29.484 1 91.38 464 VAL A CA 1
ATOM 3666 C C . VAL A 1 464 ? -24.766 37.094 28.812 1 91.38 464 VAL A C 1
ATOM 3668 O O . VAL A 1 464 ? -23.734 37.688 28.469 1 91.38 464 VAL A O 1
ATOM 3671 N N . ALA A 1 465 ? -26 37.562 28.609 1 91.06 465 ALA A N 1
ATOM 3672 C CA . ALA A 1 465 ? -26.25 38.875 28.047 1 91.06 465 ALA A CA 1
ATOM 3673 C C . ALA A 1 465 ? -27.484 39.5 28.656 1 91.06 465 ALA A C 1
ATOM 3675 O O . ALA A 1 465 ? -28.234 38.844 29.391 1 91.06 465 ALA A O 1
ATOM 3676 N N . TYR A 1 466 ? -27.547 40.781 28.422 1 88 466 TYR A N 1
ATOM 3677 C CA . TYR A 1 466 ? -28.688 41.5 29 1 88 466 TYR A CA 1
ATOM 3678 C C . TYR A 1 466 ? -29.562 42.094 27.906 1 88 466 TYR A C 1
ATOM 3680 O O . TYR A 1 466 ? -29.047 42.562 26.875 1 88 466 TYR A O 1
ATOM 3688 N N . TYR A 1 467 ? -30.828 42.062 28.219 1 86.88 467 TYR A N 1
ATOM 3689 C CA . TYR A 1 467 ? -31.844 42.625 27.359 1 86.88 467 TYR A CA 1
ATOM 3690 C C . TYR A 1 467 ? -32.625 43.75 28.078 1 86.88 467 TYR A C 1
ATOM 3692 O O . TYR A 1 467 ? -33.094 43.531 29.203 1 86.88 467 TYR A O 1
ATOM 3700 N N . LYS A 1 468 ? -32.781 44.875 27.5 1 81.62 468 LYS A N 1
ATOM 3701 C CA . LYS A 1 468 ? -33.344 46.094 28.109 1 81.62 468 LYS A CA 1
ATOM 3702 C C . LYS A 1 468 ? -34.75 45.812 28.625 1 81.62 468 LYS A C 1
ATOM 3704 O O . LYS A 1 468 ? -35.188 46.438 29.609 1 81.62 468 LYS A O 1
ATOM 3709 N N . PHE A 1 469 ? -35.5 44.938 27.969 1 84.12 469 PHE A N 1
ATOM 3710 C CA . PHE A 1 469 ? -36.906 44.781 28.328 1 84.12 469 PHE A CA 1
ATOM 3711 C C . PHE A 1 469 ? -37.094 43.562 29.219 1 84.12 469 PHE A C 1
ATOM 3713 O O . PHE A 1 469 ? -38.219 43.125 29.438 1 84.12 469 PHE A O 1
ATOM 3720 N N . ASP A 1 470 ? -36 43 29.656 1 86.56 470 ASP A N 1
ATOM 3721 C CA . ASP A 1 470 ? -36.062 41.844 30.562 1 86.56 470 ASP A CA 1
ATOM 3722 C C . ASP A 1 470 ? -35.219 42.094 31.797 1 86.56 470 ASP A C 1
ATOM 3724 O O . ASP A 1 470 ? -34.062 42.5 31.688 1 86.56 470 ASP A O 1
ATOM 3728 N N . LYS A 1 471 ? -35.688 41.875 32.938 1 82.19 471 LYS A N 1
ATOM 3729 C CA . LYS A 1 471 ? -34.969 42.156 34.188 1 82.19 471 LYS A CA 1
ATOM 3730 C C . LYS A 1 471 ? -33.969 41.062 34.5 1 82.19 471 LYS A C 1
ATOM 3732 O O . LYS A 1 471 ? -33.062 41.25 35.312 1 82.19 471 LYS A O 1
ATOM 3737 N N . HIS A 1 472 ? -34.125 39.969 33.812 1 86.5 472 HIS A N 1
ATOM 3738 C CA . HIS A 1 472 ? -33.25 38.844 34.094 1 86.5 472 HIS A CA 1
ATOM 3739 C C . HIS A 1 472 ? -32.156 38.719 33.031 1 86.5 472 HIS A C 1
ATOM 3741 O O . HIS A 1 472 ? -32.375 39.062 31.859 1 86.5 472 HIS A O 1
ATOM 3747 N N . PRO A 1 473 ? -30.969 38.25 33.469 1 88.12 473 PRO A N 1
ATOM 3748 C CA . PRO A 1 473 ? -29.953 37.938 32.469 1 88.12 473 PRO A CA 1
ATOM 3749 C C . PRO A 1 473 ? -30.359 36.812 31.531 1 88.12 473 PRO A C 1
ATOM 3751 O O . PRO A 1 473 ? -31 35.844 31.969 1 88.12 473 PRO A O 1
ATOM 3754 N N . LEU A 1 474 ? -30.031 37 30.281 1 92.81 474 LEU A N 1
ATOM 3755 C CA . LEU A 1 474 ? -30.312 35.969 29.297 1 92.81 474 LEU A CA 1
ATOM 3756 C C . LEU A 1 474 ? -29.125 35 29.141 1 92.81 474 LEU A C 1
ATOM 3758 O O . LEU A 1 474 ? -27.969 35.438 29.281 1 92.81 474 LEU A O 1
ATOM 3762 N N . THR A 1 475 ? -29.422 33.781 28.922 1 93.69 475 THR A N 1
ATOM 3763 C CA . THR A 1 475 ? -28.375 32.781 28.734 1 93.69 475 THR A CA 1
ATOM 3764 C C . THR A 1 475 ? -28.359 32.281 27.297 1 93.69 475 THR A C 1
ATOM 3766 O O . THR A 1 475 ? -29.406 32.156 26.656 1 93.69 475 THR A O 1
ATOM 3769 N N . LEU A 1 476 ? -27.125 32.031 26.859 1 95.44 476 LEU A N 1
ATOM 3770 C CA . LEU A 1 476 ? -26.953 31.531 25.5 1 95.44 476 LEU A CA 1
ATOM 3771 C C . LEU A 1 476 ? -27.359 30.047 25.406 1 95.44 476 LEU A C 1
ATOM 3773 O O . LEU A 1 476 ? -26.797 29.203 26.109 1 95.44 476 LEU A O 1
ATOM 3777 N N . CYS A 1 477 ? -28.266 29.719 24.547 1 93.69 477 CYS A N 1
ATOM 3778 C CA . CYS A 1 477 ? -28.688 28.359 24.25 1 93.69 477 CYS A CA 1
ATOM 3779 C C . CYS A 1 477 ? -28.078 27.859 22.953 1 93.69 477 CYS A C 1
ATOM 3781 O O . CYS A 1 477 ? -28.156 28.547 21.922 1 93.69 477 CYS A O 1
ATOM 3783 N N . TYR A 1 478 ? -27.516 26.703 22.938 1 92.25 478 TYR A N 1
ATOM 3784 C CA . TYR A 1 478 ? -26.781 26.188 21.781 1 92.25 478 TYR A CA 1
ATOM 3785 C C . TYR A 1 478 ? -27.672 25.312 20.922 1 92.25 478 TYR A C 1
ATOM 3787 O O . TYR A 1 478 ? -27.188 24.438 20.188 1 92.25 478 TYR A O 1
ATOM 3795 N N . GLY A 1 479 ? -28.812 25.391 20.953 1 84.19 479 GLY A N 1
ATOM 3796 C CA . GLY A 1 479 ? -29.734 24.641 20.109 1 84.19 479 GLY A CA 1
ATOM 3797 C C . GLY A 1 479 ? -30.266 23.391 20.781 1 84.19 479 GLY A C 1
ATOM 3798 O O . GLY A 1 479 ? -29.594 22.812 21.641 1 84.19 479 GLY A O 1
ATOM 3799 N N . GLU A 1 480 ? -31.422 23.062 20.516 1 75 480 GLU A N 1
ATOM 3800 C CA . GLU A 1 480 ? -32.031 21.844 21.016 1 75 480 GLU A CA 1
ATOM 3801 C C . GLU A 1 480 ? -32.156 20.797 19.906 1 75 480 GLU A C 1
ATOM 3803 O O . GLU A 1 480 ? -32.719 21.062 18.844 1 75 480 GLU A O 1
ATOM 3808 N N . LYS A 1 481 ? -31.203 19.797 19.891 1 60.91 481 LYS A N 1
ATOM 3809 C CA . LYS A 1 481 ? -31.312 18.734 18.906 1 60.91 481 LYS A CA 1
ATOM 3810 C C . LYS A 1 481 ? -32.531 17.859 19.172 1 60.91 481 LYS A C 1
ATOM 3812 O O . LYS A 1 481 ? -32.844 17.547 20.328 1 60.91 481 LYS A O 1
ATOM 3817 N N . GLY A 1 482 ? -33.406 17.422 18.109 1 60.06 482 GLY A N 1
ATOM 3818 C CA . GLY A 1 482 ? -34.5 16.484 18.125 1 60.06 482 GLY A CA 1
ATOM 3819 C C . GLY A 1 482 ? -35.844 17.156 18.344 1 60.06 482 GLY A C 1
ATOM 3820 O O . GLY A 1 482 ? -36.875 16.484 18.359 1 60.06 482 GLY A O 1
ATOM 3821 N N . THR A 1 483 ? -35.781 18.234 19 1 54.25 483 THR A N 1
ATOM 3822 C CA . THR A 1 483 ? -37.125 18.719 19.234 1 54.25 483 THR A CA 1
ATOM 3823 C C . THR A 1 483 ? -37.75 19.312 17.969 1 54.25 483 THR A C 1
ATOM 3825 O O . THR A 1 483 ? -37.156 20.203 17.344 1 54.25 483 THR A O 1
ATOM 3828 N N . SER A 1 484 ? -38.281 18.453 17.203 1 50.78 484 SER A N 1
ATOM 3829 C CA . SER A 1 484 ? -39 18.734 15.969 1 50.78 484 SER A CA 1
ATOM 3830 C C . SER A 1 484 ? -39.562 20.156 15.984 1 50.78 484 SER A C 1
ATOM 3832 O O . SER A 1 484 ? -39.562 20.844 14.961 1 50.78 484 SER A O 1
ATOM 3834 N N . SER A 1 485 ? -40.781 20.422 16.688 1 52.06 485 SER A N 1
ATOM 3835 C CA . SER A 1 485 ? -41.875 21.328 16.422 1 52.06 485 SER A CA 1
ATOM 3836 C C . SER A 1 485 ? -41.656 22.688 17.062 1 52.06 485 SER A C 1
ATOM 3838 O O . SER A 1 485 ? -42.531 23.578 16.969 1 52.06 485 SER A O 1
ATOM 3840 N N . GLY A 1 486 ? -40.594 22.984 17.828 1 59.16 486 GLY A N 1
ATOM 3841 C CA . GLY A 1 486 ? -40.812 24.203 18.594 1 59.16 486 GLY A CA 1
ATOM 3842 C C . GLY A 1 486 ? -40.25 25.438 17.906 1 59.16 486 GLY A C 1
ATOM 3843 O O . GLY A 1 486 ? -39.125 25.422 17.422 1 59.16 486 GLY A O 1
ATOM 3844 N N . GLN A 1 487 ? -41 26.234 17.281 1 71.38 487 GLN A N 1
ATOM 3845 C CA . GLN A 1 487 ? -40.719 27.531 16.703 1 71.38 487 GLN A CA 1
ATOM 3846 C C . GLN A 1 487 ? -40.656 28.609 17.766 1 71.38 487 GLN A C 1
ATOM 3848 O O . GLN A 1 487 ? -41.531 28.672 18.641 1 71.38 487 GLN A O 1
ATOM 3853 N N . TYR A 1 488 ? -39.469 29.172 17.891 1 83.25 488 TYR A N 1
ATOM 3854 C CA . TYR A 1 488 ? -39.312 30.344 18.734 1 83.25 488 TYR A CA 1
ATOM 3855 C C . TYR A 1 488 ? -39.406 31.625 17.906 1 83.25 488 TYR A C 1
ATOM 3857 O O . TYR A 1 488 ? -39.5 31.578 16.688 1 83.25 488 TYR A O 1
ATOM 3865 N N . TRP A 1 489 ? -39.656 32.75 18.641 1 90.38 489 TRP A N 1
ATOM 3866 C CA . TRP A 1 489 ? -39.719 34.062 17.984 1 90.38 489 TRP A CA 1
ATOM 3867 C C . TRP A 1 489 ? -38.75 35.031 18.641 1 90.38 489 TRP A C 1
ATOM 3869 O O . TRP A 1 489 ? -38.625 35.031 19.875 1 90.38 489 TRP A O 1
ATOM 3879 N N . CYS A 1 490 ? -38.062 35.781 17.844 1 94 490 CYS A N 1
ATOM 3880 C CA . CYS A 1 490 ? -37.188 36.812 18.375 1 94 490 CYS A CA 1
ATOM 3881 C C . CYS A 1 490 ? -37.969 38.062 18.734 1 94 490 CYS A C 1
ATOM 3883 O O . CYS A 1 490 ? -38.688 38.625 17.906 1 94 490 CYS A O 1
ATOM 3885 N N . GLU A 1 491 ? -37.844 38.562 19.875 1 90.81 491 GLU A N 1
ATOM 3886 C CA . GLU A 1 491 ? -38.625 39.688 20.359 1 90.81 491 GLU A CA 1
ATOM 3887 C C . GLU A 1 491 ? -38.156 41 19.719 1 90.81 491 GLU A C 1
ATOM 3889 O O . GLU A 1 491 ? -38.906 41.969 19.688 1 90.81 491 GLU A O 1
ATOM 3894 N N . LEU A 1 492 ? -37.031 40.969 19.172 1 88.75 492 LEU A N 1
ATOM 3895 C CA . LEU A 1 492 ? -36.469 42.219 18.609 1 88.75 492 LEU A CA 1
ATOM 3896 C C . LEU A 1 492 ? -36.812 42.344 17.141 1 88.75 492 LEU A C 1
ATOM 3898 O O . LEU A 1 492 ? -37.344 43.406 16.719 1 88.75 492 LEU A O 1
ATOM 3902 N N . CYS A 1 493 ? -36.531 41.375 16.312 1 88.5 493 CYS A N 1
ATOM 3903 C CA . CYS A 1 493 ? -36.812 41.5 14.875 1 88.5 493 CYS A CA 1
ATOM 3904 C C . CYS A 1 493 ? -38.125 40.844 14.523 1 88.5 493 CYS A C 1
ATOM 3906 O O . CYS A 1 493 ? -38.625 41 13.406 1 88.5 493 CYS A O 1
ATOM 3908 N N . GLU A 1 494 ? -38.656 40.062 15.375 1 89 494 GLU A N 1
ATOM 3909 C CA . GLU A 1 494 ? -39.969 39.438 15.234 1 89 494 GLU A CA 1
ATOM 3910 C C . GLU A 1 494 ? -39.969 38.375 14.125 1 89 494 GLU A C 1
ATOM 3912 O O . GLU A 1 494 ? -41 38.125 13.508 1 89 494 GLU A O 1
ATOM 3917 N N . SER A 1 495 ? -38.812 37.938 13.875 1 91.38 495 SER A N 1
ATOM 3918 C CA . SER A 1 495 ? -38.719 36.844 12.906 1 91.38 495 SER A CA 1
ATOM 3919 C C . SER A 1 495 ? -38.625 35.5 13.594 1 91.38 495 SER A C 1
ATOM 3921 O O . SER A 1 495 ? -38.375 35.438 14.805 1 91.38 495 SER A O 1
ATOM 3923 N N . LYS A 1 496 ? -38.844 34.469 12.82 1 89.69 496 LYS A N 1
ATOM 3924 C CA . LYS A 1 496 ? -38.844 33.125 13.328 1 89.69 496 LYS A CA 1
ATOM 3925 C C . LYS A 1 496 ? -37.406 32.688 13.688 1 89.69 496 LYS A C 1
ATOM 3927 O O . LYS A 1 496 ? -36.469 33.062 13.008 1 89.69 496 LYS A O 1
ATOM 3932 N N . LEU A 1 497 ? -37.344 32.031 14.812 1 88.75 497 LEU A N 1
ATOM 3933 C CA . LEU A 1 497 ? -36.094 31.422 15.297 1 88.75 497 LEU A CA 1
ATOM 3934 C C . LEU A 1 497 ? -36.219 29.906 15.344 1 88.75 497 LEU A C 1
ATOM 3936 O O . LEU A 1 497 ? -37.094 29.359 16.031 1 88.75 497 LEU A O 1
ATOM 3940 N N . HIS A 1 498 ? -35.406 29.266 14.555 1 85.62 498 HIS A N 1
ATOM 3941 C CA . HIS A 1 498 ? -35.438 27.812 14.562 1 85.62 498 HIS A CA 1
ATOM 3942 C C . HIS A 1 498 ? -34.812 27.25 15.828 1 85.62 498 HIS A C 1
ATOM 3944 O O . HIS A 1 498 ? -33.812 27.766 16.312 1 85.62 498 HIS A O 1
ATOM 3950 N N . SER A 1 499 ? -35.219 26.156 16.219 1 84.56 499 SER A N 1
ATOM 3951 C CA . SER A 1 499 ? -34.812 25.562 17.5 1 84.56 499 SER A CA 1
ATOM 3952 C C . SER A 1 499 ? -33.375 25.062 17.422 1 84.56 499 SER A C 1
ATOM 3954 O O . SER A 1 499 ? -32.719 24.938 18.453 1 84.56 499 SER A O 1
ATOM 3956 N N . SER A 1 500 ? -32.875 24.828 16.266 1 84.94 500 SER A N 1
ATOM 3957 C CA . SER A 1 500 ? -31.516 24.297 16.125 1 84.94 500 SER A CA 1
ATOM 3958 C C . SER A 1 500 ? -30.484 25.422 16.125 1 84.94 500 SER A C 1
ATOM 3960 O O . SER A 1 500 ? -29.281 25.156 16.281 1 84.94 500 SER A O 1
ATOM 3962 N N . GLU A 1 501 ? -30.922 26.641 16.094 1 90.06 501 GLU A N 1
ATOM 3963 C CA . GLU A 1 501 ? -30.016 27.781 16.062 1 90.06 501 GLU A CA 1
ATOM 3964 C C . GLU A 1 501 ? -29.594 28.203 17.453 1 90.06 501 GLU A C 1
ATOM 3966 O O . GLU A 1 501 ? -30.266 27.875 18.438 1 90.06 501 GLU A O 1
ATOM 3971 N N . TRP A 1 502 ? -28.453 28.844 17.531 1 93.88 502 TRP A N 1
ATOM 3972 C CA . TRP A 1 502 ? -28.047 29.438 18.797 1 93.88 502 TRP A CA 1
ATOM 3973 C C . TRP A 1 502 ? -28.844 30.703 19.078 1 93.88 502 TRP A C 1
ATOM 3975 O O . TRP A 1 502 ? -29.047 31.531 18.172 1 93.88 502 TRP A O 1
ATOM 3985 N N . PHE A 1 503 ? -29.344 30.812 20.234 1 95 503 PHE A N 1
ATOM 3986 C CA . PHE A 1 503 ? -30.094 32 20.609 1 95 503 PHE A CA 1
ATOM 3987 C C . PHE A 1 503 ? -30.016 32.25 22.109 1 95 503 PHE A C 1
ATOM 3989 O O . PHE A 1 503 ? -29.562 31.391 22.859 1 95 503 PHE A O 1
ATOM 3996 N N . TYR A 1 504 ? -30.266 33.5 22.484 1 95.56 504 TYR A N 1
ATOM 3997 C CA . TYR A 1 504 ? -30.312 33.812 23.906 1 95.56 504 TYR A CA 1
ATOM 3998 C C . TYR A 1 504 ? -31.719 33.688 24.453 1 95.56 504 TYR A C 1
ATOM 4000 O O . TYR A 1 504 ? -32.688 34.031 23.766 1 95.56 504 TYR A O 1
ATOM 4008 N N . THR A 1 505 ? -31.875 33.188 25.719 1 94.25 505 THR A N 1
ATOM 4009 C CA . THR A 1 505 ? -33.188 33 26.281 1 94.25 505 THR A CA 1
ATOM 4010 C C . THR A 1 505 ? -33.188 33.25 27.797 1 94.25 505 THR A C 1
ATOM 4012 O O . THR A 1 505 ? -32.125 33.25 28.422 1 94.25 505 THR A O 1
ATOM 4015 N N . CYS A 1 506 ? -34.281 33.719 28.234 1 93 506 CYS A N 1
ATOM 4016 C CA . CYS A 1 506 ? -34.5 33.844 29.672 1 93 506 CYS A CA 1
ATOM 4017 C C . CYS A 1 506 ? -35.312 32.688 30.219 1 93 506 CYS A C 1
ATOM 4019 O O . CYS A 1 506 ? -36.438 32.469 29.75 1 93 506 CYS A O 1
ATOM 4021 N N . ASP A 1 507 ? -34.844 32.062 31.188 1 87.25 507 ASP A N 1
ATOM 4022 C CA . ASP A 1 507 ? -35.531 30.875 31.734 1 87.25 507 ASP A CA 1
ATOM 4023 C C . ASP A 1 507 ? -36.781 31.281 32.5 1 87.25 507 ASP A C 1
ATOM 4025 O O . ASP A 1 507 ? -37.719 30.469 32.656 1 87.25 507 ASP A O 1
ATOM 4029 N N . ILE A 1 508 ? -36.844 32.438 32.938 1 89.75 508 ILE A N 1
ATOM 4030 C CA . ILE A 1 508 ? -37.938 32.875 33.781 1 89.75 508 ILE A CA 1
ATOM 4031 C C . ILE A 1 508 ? -39.031 33.5 32.906 1 89.75 508 ILE A C 1
ATOM 4033 O O . ILE A 1 508 ? -40.188 33.156 33.031 1 89.75 508 ILE A O 1
ATOM 4037 N N . CYS A 1 509 ? -38.719 34.375 31.953 1 90.56 509 CYS A N 1
ATOM 4038 C CA . CYS A 1 509 ? -39.688 35.156 31.188 1 90.56 509 CYS A CA 1
ATOM 4039 C C . CYS A 1 509 ? -40 34.469 29.859 1 90.56 509 CYS A C 1
ATOM 4041 O O . CYS A 1 509 ? -41 34.781 29.219 1 90.56 509 CYS A O 1
ATOM 4043 N N . GLY A 1 510 ? -39.125 33.562 29.422 1 88.94 510 GLY A N 1
ATOM 4044 C CA . GLY A 1 510 ? -39.344 32.844 28.172 1 88.94 510 GLY A CA 1
ATOM 4045 C C . GLY A 1 510 ? -39 33.688 26.953 1 88.94 510 GLY A C 1
ATOM 4046 O O . GLY A 1 510 ? -39.5 33.406 25.844 1 88.94 510 GLY A O 1
ATOM 4047 N N . VAL A 1 511 ? -38.25 34.719 27.172 1 92.06 511 VAL A N 1
ATOM 4048 C CA . VAL A 1 511 ? -37.844 35.594 26.062 1 92.06 511 VAL A CA 1
ATOM 4049 C C . VAL A 1 511 ? -36.75 34.906 25.25 1 92.06 511 VAL A C 1
ATOM 4051 O O . VAL A 1 511 ? -35.875 34.219 25.812 1 92.06 511 VAL A O 1
ATOM 4054 N N . THR A 1 512 ? -36.969 35.062 23.859 1 93.38 512 THR A N 1
ATOM 4055 C CA . THR A 1 512 ? -35.938 34.531 22.953 1 93.38 512 THR A CA 1
ATOM 4056 C C . THR A 1 512 ? -35.469 35.594 21.984 1 93.38 512 THR A C 1
ATOM 4058 O O . THR A 1 512 ? -36.25 36.375 21.484 1 93.38 512 THR A O 1
ATOM 4061 N N . LEU A 1 513 ? -34.125 35.625 21.812 1 95.5 513 LEU A N 1
ATOM 4062 C CA . LEU A 1 513 ? -33.562 36.625 20.922 1 95.5 513 LEU A CA 1
ATOM 4063 C C . LEU A 1 513 ? -32.469 36.031 20.047 1 95.5 513 LEU A C 1
ATOM 4065 O O . LEU A 1 513 ? -31.688 35.156 20.5 1 95.5 513 LEU A O 1
ATOM 4069 N N . HIS A 1 514 ? -32.469 36.562 18.812 1 94.56 514 HIS A N 1
ATOM 4070 C CA . HIS A 1 514 ? -31.328 36.219 17.953 1 94.56 514 HIS A CA 1
ATOM 4071 C C . HIS A 1 514 ? -30.016 36.719 18.547 1 94.56 514 HIS A C 1
ATOM 4073 O O . HIS A 1 514 ? -30 37.75 19.234 1 94.56 514 HIS A O 1
ATOM 4079 N N . VAL A 1 515 ? -28.938 35.969 18.266 1 94.56 515 VAL A N 1
ATOM 4080 C CA . VAL A 1 515 ? -27.625 36.375 18.734 1 94.56 515 VAL A CA 1
ATOM 4081 C C . VAL A 1 515 ? -27.266 37.75 18.156 1 94.56 515 VAL A C 1
ATOM 4083 O O . VAL A 1 515 ? -26.859 38.625 18.906 1 94.56 515 VAL A O 1
ATOM 4086 N N . THR A 1 516 ? -27.484 37.969 16.922 1 92.81 516 THR A N 1
ATOM 4087 C CA . THR A 1 516 ? -27.094 39.219 16.25 1 92.81 516 THR A CA 1
ATOM 4088 C C . THR A 1 516 ? -28.016 40.375 16.641 1 92.81 516 THR A C 1
ATOM 4090 O O . THR A 1 516 ? -27.578 41.531 16.703 1 92.81 516 THR A O 1
ATOM 4093 N N . CYS A 1 517 ? -29.266 40.031 16.906 1 92.31 517 CYS A N 1
ATOM 4094 C CA . CYS A 1 517 ? -30.219 41.062 17.312 1 92.31 517 CYS A CA 1
ATOM 4095 C C . CYS A 1 517 ? -29.875 41.594 18.688 1 92.31 517 CYS A C 1
ATOM 4097 O O . CYS A 1 517 ? -29.953 42.812 18.922 1 92.31 517 CYS A O 1
ATOM 4099 N N . LEU A 1 518 ? -29.484 40.719 19.5 1 92.88 518 LEU A N 1
ATOM 4100 C CA . LEU A 1 518 ? -29.219 41.125 20.875 1 92.88 518 LEU A CA 1
ATOM 4101 C C . LEU A 1 518 ? -27.844 41.781 21 1 92.88 518 LEU A C 1
ATOM 4103 O O . LEU A 1 518 ? -27.703 42.812 21.625 1 92.88 518 LEU A O 1
ATOM 4107 N N . LEU A 1 519 ? -26.828 41.156 20.453 1 93 519 LEU A N 1
ATOM 4108 C CA . LEU A 1 519 ? -25.438 41.562 20.688 1 93 519 LEU A CA 1
ATOM 4109 C C . LEU A 1 519 ? -24.984 42.562 19.641 1 93 519 LEU A C 1
ATOM 4111 O O . LEU A 1 519 ? -24.047 43.344 19.875 1 93 519 LEU A O 1
ATOM 4115 N N . GLY A 1 520 ? -25.562 42.562 18.453 1 91.69 520 GLY A N 1
ATOM 4116 C CA . GLY A 1 520 ? -25.109 43.406 17.359 1 91.69 520 GLY A CA 1
ATOM 4117 C C . GLY A 1 520 ? -23.875 42.875 16.672 1 91.69 520 GLY A C 1
ATOM 4118 O O . GLY A 1 520 ? -23.516 41.719 16.859 1 91.69 520 GLY A O 1
ATOM 4119 N N . LYS A 1 521 ? -23.188 43.75 15.836 1 88.69 521 LYS A N 1
ATOM 4120 C CA . LYS A 1 521 ? -22.016 43.344 15.055 1 88.69 521 LYS A CA 1
ATOM 4121 C C . LYS A 1 521 ? -20.734 43.469 15.867 1 88.69 521 LYS A C 1
ATOM 4123 O O . LYS A 1 521 ? -19.812 42.688 15.719 1 88.69 521 LYS A O 1
ATOM 4128 N N . GLU A 1 522 ? -20.734 44.469 16.703 1 89.75 522 GLU A N 1
ATOM 4129 C CA . GLU A 1 522 ? -19.578 44.719 17.547 1 89.75 522 GLU A CA 1
ATOM 4130 C C . GLU A 1 522 ? -19.812 44.219 18.969 1 89.75 522 GLU A C 1
ATOM 4132 O O . GLU A 1 522 ? -19.984 45.031 19.891 1 89.75 522 GLU A O 1
ATOM 4137 N N . VAL A 1 523 ? -19.562 42.938 19.141 1 90.88 523 VAL A N 1
ATOM 4138 C CA . VAL A 1 523 ? -19.969 42.25 20.359 1 90.88 523 VAL A CA 1
ATOM 4139 C C . VAL A 1 523 ? -19.109 42.719 21.531 1 90.88 523 VAL A C 1
ATOM 4141 O O . VAL A 1 523 ? -19.594 42.812 22.672 1 90.88 523 VAL A O 1
ATOM 4144 N N . TYR A 1 524 ? -17.906 43.031 21.25 1 92.62 524 TYR A N 1
ATOM 4145 C CA . TYR A 1 524 ? -17 43.312 22.359 1 92.62 524 TYR A CA 1
ATOM 4146 C C . TYR A 1 524 ? -16.484 44.75 22.312 1 92.62 524 TYR A C 1
ATOM 4148 O O . TYR A 1 524 ? -15.328 45.031 22.625 1 92.62 524 TYR A O 1
ATOM 4156 N N . MET A 1 525 ? -17.328 45.562 21.891 1 90.25 525 MET A N 1
ATOM 4157 C CA . MET A 1 525 ? -17.156 47 22.031 1 90.25 525 MET A CA 1
ATOM 4158 C C . MET A 1 525 ? -18.062 47.562 23.125 1 90.25 525 MET A C 1
ATOM 4160 O O . MET A 1 525 ? -19.219 47.125 23.266 1 90.25 525 MET A O 1
ATOM 4164 N N . LYS A 1 526 ? -17.594 48.375 23.922 1 87.88 526 LYS A N 1
ATOM 4165 C CA . LYS A 1 526 ? -18.422 48.938 25 1 87.88 526 LYS A CA 1
ATOM 4166 C C . LYS A 1 526 ? -18.984 50.281 24.609 1 87.88 526 LYS A C 1
ATOM 4168 O O . LYS A 1 526 ? -18.344 51.062 23.891 1 87.88 526 LYS A O 1
ATOM 4173 N N . PRO A 1 527 ? -20.156 50.531 25.141 1 87.81 527 PRO A N 1
ATOM 4174 C CA . PRO A 1 527 ? -20.703 51.875 24.906 1 87.81 527 PRO A CA 1
ATOM 4175 C C . PRO A 1 527 ? -19.953 52.969 25.641 1 87.81 527 PRO A C 1
ATOM 4177 O O . PRO A 1 527 ? -19.281 52.688 26.641 1 87.81 527 PRO A O 1
ATOM 4180 N N . ASN A 1 528 ? -20.062 54.188 25.109 1 87 528 ASN A N 1
ATOM 4181 C CA . ASN A 1 528 ? -19.422 55.344 25.672 1 87 528 ASN A CA 1
ATOM 4182 C C . ASN A 1 528 ? -17.906 55.25 25.625 1 87 528 ASN A C 1
ATOM 4184 O O . ASN A 1 528 ? -17.219 55.562 26.609 1 87 528 ASN A O 1
ATOM 4188 N N . HIS A 1 529 ? -17.531 54.625 24.688 1 90.06 529 HIS A N 1
ATOM 4189 C CA . HIS A 1 529 ? -16.094 54.531 24.391 1 90.06 529 HIS A CA 1
ATOM 4190 C C . HIS A 1 529 ? -15.727 55.469 23.25 1 90.06 529 HIS A C 1
ATOM 4192 O O . HIS A 1 529 ? -16.516 55.688 22.328 1 90.06 529 HIS A O 1
ATOM 4198 N N . THR A 1 530 ? -14.531 56.031 23.438 1 89.94 530 THR A N 1
ATOM 4199 C CA . THR A 1 530 ? -14.086 57 22.422 1 89.94 530 THR A CA 1
ATOM 4200 C C . THR A 1 530 ? -12.922 56.406 21.609 1 89.94 530 THR A C 1
ATOM 4202 O O . THR A 1 530 ? -11.969 55.875 22.188 1 89.94 530 THR A O 1
ATOM 4205 N N . ILE A 1 531 ? -13.117 56.531 20.359 1 89.19 531 ILE A N 1
ATOM 4206 C CA . ILE A 1 531 ? -12.039 56.125 19.469 1 89.19 531 ILE A CA 1
ATOM 4207 C C . ILE A 1 531 ? -11.531 57.312 18.688 1 89.19 531 ILE A C 1
ATOM 4209 O O . ILE A 1 531 ? -12.195 58.344 18.625 1 89.19 531 ILE A O 1
ATOM 4213 N N . ASN A 1 532 ? -10.312 57.156 18.172 1 88.12 532 ASN A N 1
ATOM 4214 C CA . ASN A 1 532 ? -9.727 58.188 17.359 1 88.12 532 ASN A CA 1
ATOM 4215 C C . ASN A 1 532 ? -9.477 57.719 15.93 1 88.12 532 ASN A C 1
ATOM 4217 O O . ASN A 1 532 ? -8.758 56.75 15.711 1 88.12 532 ASN A O 1
ATOM 4221 N N . ILE A 1 533 ? -10.141 58.406 15.008 1 86.81 533 ILE A N 1
ATOM 4222 C CA . ILE A 1 533 ? -9.891 58.156 13.594 1 86.81 533 ILE A CA 1
ATOM 4223 C C . ILE A 1 533 ? -9.086 59.312 12.992 1 86.81 533 ILE A C 1
ATOM 4225 O O . ILE A 1 533 ? -9.578 60.438 12.891 1 86.81 533 ILE A O 1
ATOM 4229 N N . ASN A 1 534 ? -7.895 59.062 12.547 1 80.31 534 ASN A N 1
ATOM 4230 C CA . ASN A 1 534 ? -7.012 60.094 12.055 1 80.31 534 ASN A CA 1
ATOM 4231 C C . ASN A 1 534 ? -6.984 61.312 12.992 1 80.31 534 ASN A C 1
ATOM 4233 O O . ASN A 1 534 ? -7.215 62.438 12.562 1 80.31 534 ASN A O 1
ATOM 4237 N N . ASP A 1 535 ? -6.93 61.094 14.32 1 80.19 535 ASP A N 1
ATOM 4238 C CA . ASP A 1 535 ? -6.766 62.094 15.375 1 80.19 535 ASP A CA 1
ATOM 4239 C C . ASP A 1 535 ? -8.078 62.812 15.656 1 80.19 535 ASP A C 1
ATOM 4241 O O . ASP A 1 535 ? -8.086 63.844 16.312 1 80.19 535 ASP A O 1
ATOM 4245 N N . GLU A 1 536 ? -9.117 62.344 15.094 1 87.06 536 GLU A N 1
ATOM 4246 C CA . GLU A 1 536 ? -10.438 62.906 15.398 1 87.06 536 GLU A CA 1
ATOM 4247 C C . GLU A 1 536 ? -11.203 61.969 16.328 1 87.06 536 GLU A C 1
ATOM 4249 O O . GLU A 1 536 ? -11.289 60.75 16.094 1 87.06 536 GLU A O 1
ATOM 4254 N N . LYS A 1 537 ? -11.812 62.562 17.219 1 90.81 537 LYS A N 1
ATOM 4255 C CA . LYS A 1 537 ? -12.516 61.781 18.25 1 90.81 537 LYS A CA 1
ATOM 4256 C C . LYS A 1 537 ? -13.898 61.375 17.766 1 90.81 537 LYS A C 1
ATOM 4258 O O . LYS A 1 537 ? -14.641 62.156 17.203 1 90.81 537 LYS A O 1
ATOM 4263 N N . VAL A 1 538 ? -14.164 60.125 17.922 1 92.44 538 VAL A N 1
ATOM 4264 C CA . VAL A 1 538 ? -15.461 59.531 17.609 1 92.44 538 VAL A CA 1
ATOM 4265 C C . VAL A 1 538 ? -15.977 58.719 18.797 1 92.44 538 VAL A C 1
ATOM 4267 O O . VAL A 1 538 ? -15.258 57.875 19.344 1 92.44 538 VAL A O 1
ATOM 4270 N N . ASN A 1 539 ? -17.172 59 19.141 1 93.5 539 ASN A N 1
ATOM 4271 C CA . ASN A 1 539 ? -17.75 58.312 20.281 1 93.5 539 ASN A CA 1
ATOM 4272 C C . ASN A 1 539 ? -18.625 57.125 19.859 1 93.5 539 ASN A C 1
ATOM 4274 O O . ASN A 1 539 ? -19.328 57.219 18.859 1 93.5 539 ASN A O 1
ATOM 4278 N N . ILE A 1 540 ? -18.469 56.125 20.609 1 92.31 540 ILE A N 1
ATOM 4279 C CA . ILE A 1 540 ? -19.359 54.969 20.438 1 92.31 540 ILE A CA 1
ATOM 4280 C C . ILE A 1 540 ? -20.5 55.031 21.453 1 92.31 540 ILE A C 1
ATOM 4282 O O . ILE A 1 540 ? -20.234 55.094 22.656 1 92.31 540 ILE A O 1
ATOM 4286 N N . VAL A 1 541 ? -21.688 55 20.938 1 91.25 541 VAL A N 1
ATOM 4287 C CA . VAL A 1 541 ? -22.828 55.188 21.828 1 91.25 541 VAL A CA 1
ATOM 4288 C C . VAL A 1 541 ? -23.844 54.062 21.609 1 91.25 541 VAL A C 1
ATOM 4290 O O . VAL A 1 541 ? -23.891 53.438 20.531 1 91.25 541 VAL A O 1
ATOM 4293 N N . ARG A 1 542 ? -24.609 53.812 22.641 1 89.69 542 ARG A N 1
ATOM 4294 C CA . ARG A 1 542 ? -25.672 52.844 22.547 1 89.69 542 ARG A CA 1
ATOM 4295 C C . ARG A 1 542 ? -26.812 53.344 21.656 1 89.69 542 ARG A C 1
ATOM 4297 O O . ARG A 1 542 ? -27.172 54.531 21.719 1 89.69 542 ARG A O 1
ATOM 4304 N N . ASN A 1 543 ? -27.266 52.438 20.875 1 87.75 543 ASN A N 1
ATOM 4305 C CA . ASN A 1 543 ? -28.375 52.781 19.984 1 87.75 543 ASN A CA 1
ATOM 4306 C C . ASN A 1 543 ? -29.719 52.531 20.656 1 87.75 543 ASN A C 1
ATOM 4308 O O . ASN A 1 543 ? -30.469 51.656 20.25 1 87.75 543 ASN A O 1
ATOM 4312 N N . ASN A 1 544 ? -30.062 53.25 21.75 1 74.81 544 ASN A N 1
ATOM 4313 C CA . ASN A 1 544 ? -31.281 53 22.516 1 74.81 544 ASN A CA 1
ATOM 4314 C C . ASN A 1 544 ? -32.344 54.062 22.203 1 74.81 544 ASN A C 1
ATOM 4316 O O . ASN A 1 544 ? -33.406 54.062 22.812 1 74.81 544 ASN A O 1
ATOM 4320 N N . GLY A 1 545 ? -32.125 54.812 21.312 1 68.56 545 GLY A N 1
ATOM 4321 C CA . GLY A 1 545 ? -33.062 55.906 21.047 1 68.56 545 GLY A CA 1
ATOM 4322 C C . GLY A 1 545 ? -34.281 55.438 20.25 1 68.56 545 GLY A C 1
ATOM 4323 O O . GLY A 1 545 ? -34.219 54.438 19.547 1 68.56 545 GLY A O 1
ATOM 4324 N N . ASN A 1 546 ? -35.469 55.906 20.688 1 72.5 546 ASN A N 1
ATOM 4325 C CA . ASN A 1 546 ? -36.688 55.781 19.906 1 72.5 546 ASN A CA 1
ATOM 4326 C C . ASN A 1 546 ? -37.125 57.156 19.344 1 72.5 546 ASN A C 1
ATOM 4328 O O . ASN A 1 546 ? -37.562 58 20.094 1 72.5 546 ASN A O 1
ATOM 4332 N N . PRO A 1 547 ? -36.938 57.375 17.906 1 77.81 547 PRO A N 1
ATOM 4333 C CA . PRO A 1 547 ? -36.562 56.5 16.781 1 77.81 547 PRO A CA 1
ATOM 4334 C C . PRO A 1 547 ? -35.062 56.312 16.656 1 77.81 547 PRO A C 1
ATOM 4336 O O . PRO A 1 547 ? -34.281 57.094 17.234 1 77.81 547 PRO A O 1
ATOM 4339 N N . ARG A 1 548 ? -34.625 55.344 15.969 1 86.69 548 ARG A N 1
ATOM 4340 C CA . ARG A 1 548 ? -33.219 55.094 15.656 1 86.69 548 ARG A CA 1
ATOM 4341 C C . ARG A 1 548 ? -32.688 56.156 14.742 1 86.69 548 ARG A C 1
ATOM 4343 O O . ARG A 1 548 ? -33.375 56.656 13.844 1 86.69 548 ARG A O 1
ATOM 4350 N N . PRO A 1 549 ? -31.516 56.531 14.977 1 90.25 549 PRO A N 1
ATOM 4351 C CA . PRO A 1 549 ? -30.953 57.625 14.18 1 90.25 549 PRO A CA 1
ATOM 4352 C C . PRO A 1 549 ? -30.625 57.188 12.75 1 90.25 549 PRO A C 1
ATOM 4354 O O . PRO A 1 549 ? -30.531 56 12.469 1 90.25 549 PRO A O 1
ATOM 4357 N N . PHE A 1 550 ? -30.547 58.188 11.867 1 92.81 550 PHE A N 1
ATOM 4358 C CA . PHE A 1 550 ? -30.141 57.969 10.484 1 92.81 550 PHE A CA 1
ATOM 4359 C C . PHE A 1 550 ? -28.641 58.156 10.32 1 92.81 550 PHE A C 1
ATOM 4361 O O . PHE A 1 550 ? -28.047 59.031 10.945 1 92.81 550 PHE A O 1
ATOM 4368 N N . CYS A 1 551 ? -28.109 57.344 9.523 1 94.31 551 CYS A N 1
ATOM 4369 C CA . CYS A 1 551 ? -26.688 57.469 9.227 1 94.31 551 CYS A CA 1
ATOM 4370 C C . CYS A 1 551 ? -26.391 58.719 8.414 1 94.31 551 CYS A C 1
ATOM 4372 O O . CYS A 1 551 ? -27.078 59 7.43 1 94.31 551 CYS A O 1
ATOM 4374 N N . GLY A 1 552 ? -25.453 59.438 8.773 1 91.5 552 GLY A N 1
ATOM 4375 C CA . GLY A 1 552 ? -25.109 60.688 8.125 1 91.5 552 GLY A CA 1
ATOM 4376 C C . GLY A 1 552 ? -24.484 60.5 6.754 1 91.5 552 GLY A C 1
ATOM 4377 O O . GLY A 1 552 ? -24.406 61.438 5.965 1 91.5 552 GLY A O 1
ATOM 4378 N N . LYS A 1 553 ? -24.094 59.281 6.5 1 90.75 553 LYS A N 1
ATOM 4379 C CA . LYS A 1 553 ? -23.438 59.031 5.223 1 90.75 553 LYS A CA 1
ATOM 4380 C C . LYS A 1 553 ? -24.359 58.25 4.281 1 90.75 553 LYS A C 1
ATOM 4382 O O . LYS A 1 553 ? -24.688 58.719 3.189 1 90.75 553 LYS A O 1
ATOM 4387 N N . CYS A 1 554 ? -24.844 57.062 4.719 1 91.56 554 CYS A N 1
ATOM 4388 C CA . CYS A 1 554 ? -25.641 56.219 3.822 1 91.56 554 CYS A CA 1
ATOM 4389 C C . CYS A 1 554 ? -27.109 56.562 3.922 1 91.56 554 CYS A C 1
ATOM 4391 O O . CYS A 1 554 ? -27.922 56.062 3.141 1 91.56 554 CYS A O 1
ATOM 4393 N N . ASN A 1 555 ? -27.531 57.344 4.75 1 90.44 555 ASN A N 1
ATOM 4394 C CA . ASN A 1 555 ? -28.891 57.812 4.953 1 90.44 555 ASN A CA 1
ATOM 4395 C C . ASN A 1 555 ? -29.844 56.688 5.324 1 90.44 555 ASN A C 1
ATOM 4397 O O . ASN A 1 555 ? -31.062 56.844 5.254 1 90.44 555 ASN A O 1
ATOM 4401 N N . GLY A 1 556 ? -29.281 55.625 5.68 1 90.5 556 GLY A N 1
ATOM 4402 C CA . GLY A 1 556 ? -30.078 54.531 6.184 1 90.5 556 GLY A CA 1
ATOM 4403 C C . GLY A 1 556 ? -30.281 54.562 7.688 1 90.5 556 GLY A C 1
ATOM 4404 O O . GLY A 1 556 ? -29.594 55.312 8.383 1 90.5 556 GLY A O 1
ATOM 4405 N N . ARG A 1 557 ? -31.203 53.781 8.172 1 89.5 557 ARG A N 1
ATOM 4406 C CA . ARG A 1 557 ? -31.406 53.688 9.609 1 89.5 557 ARG A CA 1
ATOM 4407 C C . ARG A 1 557 ? -30.312 52.844 10.266 1 89.5 557 ARG A C 1
ATOM 4409 O O . ARG A 1 557 ? -29.969 51.781 9.766 1 89.5 557 ARG A O 1
ATOM 4416 N N . CYS A 1 558 ? -29.797 53.406 11.328 1 90.75 558 CYS A N 1
ATOM 4417 C CA . CYS A 1 558 ? -28.828 52.625 12.102 1 90.75 558 CYS A CA 1
ATOM 4418 C C . CYS A 1 558 ? -29.516 51.531 12.906 1 90.75 558 CYS A C 1
ATOM 4420 O O . CYS A 1 558 ? -30.172 51.812 13.914 1 90.75 558 CYS A O 1
ATOM 4422 N N . VAL A 1 559 ? -29.312 50.312 12.547 1 86.62 559 VAL A N 1
ATOM 4423 C CA . VAL A 1 559 ? -30.078 49.219 13.125 1 86.62 559 VAL A CA 1
ATOM 4424 C C . VAL A 1 559 ? -29.25 48.469 14.172 1 86.62 559 VAL A C 1
ATOM 4426 O O . VAL A 1 559 ? -29.781 47.812 15.055 1 86.62 559 VAL A O 1
ATOM 4429 N N . ASP A 1 560 ? -27.969 48.75 14.25 1 90.38 560 ASP A N 1
ATOM 4430 C CA . ASP A 1 560 ? -27.109 48 15.156 1 90.38 560 ASP A CA 1
ATOM 4431 C C . ASP A 1 560 ? -27.234 48.5 16.594 1 90.38 560 ASP A C 1
ATOM 4433 O O . ASP A 1 560 ? -27.797 49.594 16.812 1 90.38 560 ASP A O 1
ATOM 4437 N N . THR A 1 561 ? -26.719 47.719 17.516 1 89.12 561 THR A N 1
ATOM 4438 C CA . THR A 1 561 ? -26.844 48.031 18.922 1 89.12 561 THR A CA 1
ATOM 4439 C C . THR A 1 561 ? -25.938 49.219 19.281 1 89.12 561 THR A C 1
ATOM 4441 O O . THR A 1 561 ? -26.188 49.906 20.266 1 89.12 561 THR A O 1
ATOM 4444 N N . LEU A 1 562 ? -24.906 49.406 18.516 1 91.38 562 LEU A N 1
ATOM 4445 C CA . LEU A 1 562 ? -23.984 50.5 18.719 1 91.38 562 LEU A CA 1
ATOM 4446 C C . LEU A 1 562 ? -23.891 51.375 17.469 1 91.38 562 LEU A C 1
ATOM 4448 O O . LEU A 1 562 ? -24.031 50.875 16.359 1 91.38 562 LEU A O 1
ATOM 4452 N N . VAL A 1 563 ? -23.734 52.688 17.734 1 93.25 563 VAL A N 1
ATOM 4453 C CA . VAL A 1 563 ? -23.562 53.625 16.625 1 93.25 563 VAL A CA 1
ATOM 4454 C C . VAL A 1 563 ? -22.375 54.531 16.891 1 93.25 563 VAL A C 1
ATOM 4456 O O . VAL A 1 563 ? -21.969 54.719 18.047 1 93.25 563 VAL A O 1
ATOM 4459 N N . PHE A 1 564 ? -21.859 55.031 15.875 1 92.88 564 PHE A N 1
ATOM 4460 C CA . PHE A 1 564 ? -20.766 55.969 15.961 1 92.88 564 PHE A CA 1
ATOM 4461 C C . PHE A 1 564 ? -21.266 57.406 15.906 1 92.88 564 PHE A C 1
ATOM 4463 O O . PHE A 1 564 ? -22.156 57.719 15.109 1 92.88 564 PHE A O 1
ATOM 4470 N N . PHE A 1 565 ? -20.781 58.188 16.828 1 94.25 565 PHE A N 1
ATOM 4471 C CA . PHE A 1 565 ? -21.281 59.562 16.953 1 94.25 565 PHE A CA 1
ATOM 4472 C C . PHE A 1 565 ? -20.141 60.562 16.906 1 94.25 565 PHE A C 1
ATOM 4474 O O . PHE A 1 565 ? -19.188 60.469 17.688 1 94.25 565 PHE A O 1
ATOM 4481 N N . LYS A 1 566 ? -20.281 61.5 16.031 1 93.94 566 LYS A N 1
ATOM 4482 C CA . LYS A 1 566 ? -19.344 62.594 15.961 1 93.94 566 LYS A CA 1
ATOM 4483 C C . LYS A 1 566 ? -19.938 63.875 16.578 1 93.94 566 LYS A C 1
ATOM 4485 O O . LYS A 1 566 ? -20.781 64.5 15.977 1 93.94 566 LYS A O 1
ATOM 4490 N N . GLU A 1 567 ? -19.406 64.312 17.656 1 90.44 567 GLU A N 1
ATOM 4491 C CA . GLU A 1 567 ? -19.969 65.375 18.469 1 90.44 567 GLU A CA 1
ATOM 4492 C C . GLU A 1 567 ? -19.953 66.688 17.719 1 90.44 567 GLU A C 1
ATOM 4494 O O . GLU A 1 567 ? -20.906 67.5 17.812 1 90.44 567 GLU A O 1
ATOM 4499 N N . ASP A 1 568 ? -18.906 67.062 17.031 1 86.69 568 ASP A N 1
ATOM 4500 C CA . ASP A 1 568 ? -18.766 68.375 16.344 1 86.69 568 ASP A CA 1
ATOM 4501 C C . ASP A 1 568 ? -19.766 68.5 15.195 1 86.69 568 ASP A C 1
ATOM 4503 O O . ASP A 1 568 ? -20.266 69.562 14.922 1 86.69 568 ASP A O 1
ATOM 4507 N N . LEU A 1 569 ? -20.078 67.375 14.633 1 89.5 569 LEU A N 1
ATOM 4508 C CA . LEU A 1 569 ? -20.984 67.375 13.492 1 89.5 569 LEU A CA 1
ATOM 4509 C C . LEU A 1 569 ? -22.406 67 13.938 1 89.5 569 LEU A C 1
ATOM 4511 O O . LEU A 1 569 ? -23.359 67.25 13.188 1 89.5 569 LEU A O 1
ATOM 4515 N N . ARG A 1 570 ? -22.547 66.5 15.094 1 90.88 570 ARG A N 1
ATOM 4516 C CA . ARG A 1 570 ? -23.812 66 15.648 1 90.88 570 ARG A CA 1
ATOM 4517 C C . ARG A 1 570 ? -24.5 65 14.695 1 90.88 570 ARG A C 1
ATOM 4519 O O . ARG A 1 570 ? -25.672 65.188 14.383 1 90.88 570 ARG A O 1
ATOM 4526 N N . LYS A 1 571 ? -23.703 64.188 14.172 1 93.12 571 LYS A N 1
ATOM 4527 C CA . LYS A 1 571 ? -24.203 63.156 13.242 1 93.12 571 LYS A CA 1
ATOM 4528 C C . LYS A 1 571 ? -23.859 61.75 13.727 1 93.12 571 LYS A C 1
ATOM 4530 O O . LYS A 1 571 ? -22.828 61.562 14.367 1 93.12 571 LYS A O 1
ATOM 4535 N N . TYR A 1 572 ? -24.734 60.844 13.352 1 93.69 572 TYR A N 1
ATOM 4536 C CA . TYR A 1 572 ? -24.562 59.438 13.648 1 93.69 572 TYR A CA 1
ATOM 4537 C C . TYR A 1 572 ? -24.203 58.656 12.391 1 93.69 572 TYR A C 1
ATOM 4539 O O . TYR A 1 572 ? -24.578 59.031 11.281 1 93.69 572 TYR A O 1
ATOM 4547 N N . CYS A 1 573 ? -23.375 57.625 12.586 1 93.75 573 CYS A N 1
ATOM 4548 C CA . CYS A 1 573 ? -23.078 56.688 11.484 1 93.75 573 CYS A CA 1
ATOM 4549 C C . CYS A 1 573 ? -23.25 55.25 11.922 1 93.75 573 CYS A C 1
ATOM 4551 O O . CYS A 1 573 ? -23 54.906 13.07 1 93.75 573 CYS A O 1
ATOM 4553 N N . CYS A 1 574 ? -23.594 54.406 10.945 1 90.5 574 CYS A N 1
ATOM 4554 C CA . CYS A 1 574 ? -23.906 53 11.234 1 90.5 574 CYS A CA 1
ATOM 4555 C C . CYS A 1 574 ? -22.641 52.156 11.266 1 90.5 574 CYS A C 1
ATOM 4557 O O . CYS A 1 574 ? -22.578 51.125 11.945 1 90.5 574 CYS A O 1
ATOM 4559 N N . THR A 1 575 ? -21.656 52.531 10.438 1 88.81 575 THR A N 1
ATOM 4560 C CA . THR A 1 575 ? -20.422 51.75 10.367 1 88.81 575 THR A CA 1
ATOM 4561 C C . THR A 1 575 ? -19.203 52.656 10.391 1 88.81 575 THR A C 1
ATOM 4563 O O . THR A 1 575 ? -19.312 53.844 10.211 1 88.81 575 THR A O 1
ATOM 4566 N N . LEU A 1 576 ? -18.078 51.938 10.625 1 86.25 576 LEU A N 1
ATOM 4567 C CA . LEU A 1 576 ? -16.828 52.656 10.656 1 86.25 576 LEU A CA 1
ATOM 4568 C C . LEU A 1 576 ? -16.5 53.25 9.281 1 86.25 576 LEU A C 1
ATOM 4570 O O . LEU A 1 576 ? -16.062 54.406 9.18 1 86.25 576 LEU A O 1
ATOM 4574 N N . PRO A 1 577 ? -16.766 52.469 8.242 1 85.06 577 PRO A N 1
ATOM 4575 C CA . PRO A 1 577 ? -16.531 53.062 6.926 1 85.06 577 PRO A CA 1
ATOM 4576 C C . PRO A 1 577 ? -17.422 54.281 6.645 1 85.06 577 PRO A C 1
ATOM 4578 O O . PRO A 1 577 ? -16.984 55.25 6.039 1 85.06 577 PRO A O 1
ATOM 4581 N N . CYS A 1 578 ? -18.656 54.219 7.105 1 89.38 578 CYS A N 1
ATOM 4582 C CA . CYS A 1 578 ? -19.562 55.375 6.941 1 89.38 578 CYS A CA 1
ATOM 4583 C C . CYS A 1 578 ? -19.031 56.594 7.676 1 89.38 578 CYS A C 1
ATOM 4585 O O . CYS A 1 578 ? -19.109 57.719 7.164 1 89.38 578 CYS A O 1
ATOM 4587 N N . MET A 1 579 ? -18.484 56.406 8.773 1 89.62 579 MET A N 1
ATOM 4588 C CA . MET A 1 579 ? -17.938 57.531 9.57 1 89.62 579 MET A CA 1
ATOM 4589 C C . MET A 1 579 ? -16.719 58.125 8.891 1 89.62 579 MET A C 1
ATOM 4591 O O . MET A 1 579 ? -16.562 59.344 8.836 1 89.62 579 MET A O 1
ATOM 4595 N N . GLN A 1 580 ? -15.93 57.219 8.398 1 86.38 580 GLN A N 1
ATOM 4596 C CA . GLN A 1 580 ? -14.742 57.688 7.695 1 86.38 580 GLN A CA 1
ATOM 4597 C C . GLN A 1 580 ? -15.117 58.531 6.469 1 86.38 580 GLN A C 1
ATOM 4599 O O . GLN A 1 580 ? -14.523 59.562 6.215 1 86.38 580 GLN A O 1
ATOM 4604 N N . LYS A 1 581 ? -16.062 58.062 5.742 1 87 581 LYS A N 1
ATOM 4605 C CA . LYS A 1 581 ? -16.5 58.781 4.535 1 87 581 LYS A CA 1
ATOM 4606 C C . LYS A 1 581 ? -17.156 60.094 4.883 1 87 581 LYS A C 1
ATOM 4608 O O . LYS A 1 581 ? -17.016 61.094 4.141 1 87 581 LYS A O 1
ATOM 4613 N N . LEU A 1 582 ? -17.828 60.094 5.926 1 89.56 582 LEU A N 1
ATOM 4614 C CA . LEU A 1 582 ? -18.453 61.344 6.395 1 89.56 582 LEU A CA 1
ATOM 4615 C C . LEU A 1 582 ? -17.406 62.375 6.766 1 89.56 582 LEU A C 1
ATOM 4617 O O . LEU A 1 582 ? -17.531 63.531 6.41 1 89.56 582 LEU A O 1
ATOM 4621 N N . MET A 1 583 ? -16.422 61.969 7.41 1 87.38 583 MET A N 1
ATOM 4622 C CA . MET A 1 583 ? -15.359 62.875 7.848 1 87.38 583 MET A CA 1
ATOM 4623 C C . MET A 1 583 ? -14.562 63.375 6.656 1 87.38 583 MET A C 1
ATOM 4625 O O . MET A 1 583 ? -14.164 64.562 6.625 1 87.38 583 MET A O 1
ATOM 4629 N N . ASP A 1 584 ? -14.414 62.531 5.707 1 85.31 584 ASP A N 1
ATOM 4630 C CA . ASP A 1 584 ? -13.711 62.938 4.492 1 85.31 584 ASP A CA 1
ATOM 4631 C C . ASP A 1 584 ? -14.508 64 3.721 1 85.31 584 ASP A C 1
ATOM 4633 O O . ASP A 1 584 ? -13.945 64.938 3.184 1 85.31 584 ASP A O 1
ATOM 4637 N N . ARG A 1 585 ? -15.688 63.781 3.629 1 85.5 585 ARG A N 1
ATOM 4638 C CA . ARG A 1 585 ? -16.562 64.688 2.928 1 85.5 585 ARG A CA 1
ATOM 4639 C C . ARG A 1 585 ? -16.578 66.062 3.609 1 85.5 585 ARG A C 1
ATOM 4641 O O . ARG A 1 585 ? -16.547 67.125 2.939 1 85.5 585 ARG A O 1
ATOM 4648 N N . GLU A 1 586 ? -16.609 66.062 4.887 1 83.69 586 GLU A N 1
ATOM 4649 C CA . GLU A 1 586 ? -16.641 67.312 5.637 1 83.69 586 GLU A CA 1
ATOM 4650 C C . GLU A 1 586 ? -15.312 68.062 5.496 1 83.69 586 GLU A C 1
ATOM 4652 O O . GLU A 1 586 ? -15.305 69.312 5.438 1 83.69 586 GLU A O 1
ATOM 4657 N N . LYS A 1 587 ? -14.273 67.5 5.379 1 82.75 587 LYS A N 1
ATOM 4658 C CA . LYS A 1 587 ? -12.969 68.125 5.172 1 82.75 587 LYS A CA 1
ATOM 4659 C C . LYS A 1 587 ? -12.875 68.75 3.779 1 82.75 587 LYS A C 1
ATOM 4661 O O . LYS A 1 587 ? -12.312 69.812 3.613 1 82.75 587 LYS A O 1
ATOM 4666 N N . GLN A 1 588 ? -13.477 68.062 2.9 1 77.38 588 GLN A N 1
ATOM 4667 C CA . GLN A 1 588 ? -13.477 68.625 1.546 1 77.38 588 GLN A CA 1
ATOM 4668 C C . GLN A 1 588 ? -14.359 69.875 1.448 1 77.38 588 GLN A C 1
ATOM 4670 O O . GLN A 1 588 ? -14.016 70.812 0.765 1 77.38 588 GLN A O 1
ATOM 4675 N N . GLU A 1 589 ? -15.438 69.75 2.096 1 74.81 589 GLU A N 1
ATOM 4676 C CA . GLU A 1 589 ? -16.344 70.875 2.066 1 74.81 589 GLU A CA 1
ATOM 4677 C C . GLU A 1 589 ? -15.75 72.125 2.787 1 74.81 589 GLU A C 1
ATOM 4679 O O . GLU A 1 589 ? -15.93 73.25 2.35 1 74.81 589 GLU A O 1
ATOM 4684 N N . LYS A 1 590 ? -14.984 72.062 3.789 1 71.44 590 LYS A N 1
ATOM 4685 C CA . LYS A 1 590 ? -14.305 73.125 4.484 1 71.44 590 LYS A CA 1
ATOM 4686 C C . LYS A 1 590 ? -13.188 73.688 3.629 1 71.44 590 LYS A C 1
ATOM 4688 O O . LYS A 1 590 ? -12.938 74.938 3.662 1 71.44 590 LYS A O 1
ATOM 4693 N N . LYS A 1 591 ? -12.578 72.938 2.871 1 73.12 591 LYS A N 1
ATOM 4694 C CA . LYS A 1 591 ? -11.547 73.438 1.951 1 73.12 591 LYS A CA 1
ATOM 4695 C C . LYS A 1 591 ? -12.156 74.25 0.811 1 73.12 591 LYS A C 1
ATOM 4697 O O . LYS A 1 591 ? -11.602 75.25 0.403 1 73.12 591 LYS A O 1
ATOM 4702 N N . ASN A 1 592 ? -13.242 73.688 0.457 1 68.88 592 ASN A N 1
ATOM 4703 C CA . ASN A 1 592 ? -13.898 74.438 -0.625 1 68.88 592 ASN A CA 1
ATOM 4704 C C . ASN A 1 592 ? -14.453 75.812 -0.147 1 68.88 592 ASN A C 1
ATOM 4706 O O . ASN A 1 592 ? -14.383 76.812 -0.865 1 68.88 592 ASN A O 1
ATOM 4710 N N . LYS A 1 593 ? -14.953 76 1.084 1 71.19 593 LYS A N 1
ATOM 4711 C CA . LYS A 1 593 ? -15.461 77.25 1.609 1 71.19 593 LYS A CA 1
ATOM 4712 C C . LYS A 1 593 ? -14.312 78.188 1.956 1 71.19 593 LYS A C 1
ATOM 4714 O O . LYS A 1 593 ? -14.469 79.438 1.882 1 71.19 593 LYS A O 1
ATOM 4719 N N . GLY A 1 594 ? -13.297 77.562 2.416 1 61.44 594 GLY A N 1
ATOM 4720 C CA . GLY A 1 594 ? -12.148 78.438 2.66 1 61.44 594 GLY A CA 1
ATOM 4721 C C . GLY A 1 594 ? -11.562 79 1.393 1 61.44 594 GLY A C 1
ATOM 4722 O O . GLY A 1 594 ? -11.156 80.188 1.381 1 61.44 594 GLY A O 1
ATOM 4723 N N . GLU A 1 595 ? -11.617 78.312 0.369 1 64.88 595 GLU A N 1
ATOM 4724 C CA . GLU A 1 595 ? -11.156 78.812 -0.919 1 64.88 595 GLU A CA 1
ATOM 4725 C C . GLU A 1 595 ? -12.133 79.812 -1.492 1 64.88 595 GLU A C 1
ATOM 4727 O O . GLU A 1 595 ? -11.727 80.812 -2.127 1 64.88 595 GLU A O 1
ATOM 4732 N N . GLU A 1 596 ? -13.312 79.625 -1.262 1 59.38 596 GLU A N 1
ATOM 4733 C CA . GLU A 1 596 ? -14.297 80.562 -1.76 1 59.38 596 GLU A CA 1
ATOM 4734 C C . GLU A 1 596 ? -14.211 81.875 -0.993 1 59.38 596 GLU A C 1
ATOM 4736 O O . GLU A 1 596 ? -14.367 82.938 -1.576 1 59.38 596 GLU A O 1
ATOM 4741 N N . LYS A 1 597 ? -13.891 82.062 0.232 1 62.75 597 LYS A N 1
ATOM 4742 C CA . LYS A 1 597 ? -13.727 83.312 0.968 1 62.75 597 LYS A CA 1
ATOM 4743 C C . LYS A 1 597 ? -12.477 84.062 0.507 1 62.75 597 LYS A C 1
ATOM 4745 O O . LYS A 1 597 ? -12.438 85.25 0.524 1 62.75 597 LYS A O 1
ATOM 4750 N N . THR A 1 598 ? -11.602 83.312 0.105 1 60.06 598 THR A N 1
ATOM 4751 C CA . THR A 1 598 ? -10.422 83.938 -0.41 1 60.06 598 THR A CA 1
ATOM 4752 C C . THR A 1 598 ? -10.695 84.562 -1.797 1 60.06 598 THR A C 1
ATOM 4754 O O . THR A 1 598 ? -10.164 85.625 -2.15 1 60.06 598 THR A O 1
ATOM 4757 N N . MET A 1 599 ? -11.555 83.938 -2.521 1 60.16 599 MET A N 1
ATOM 4758 C CA . MET A 1 599 ? -11.844 84.5 -3.855 1 60.16 599 MET A CA 1
ATOM 4759 C C . MET A 1 599 ? -12.758 85.688 -3.777 1 60.16 599 MET A C 1
ATOM 4761 O O . MET A 1 599 ? -12.703 86.562 -4.637 1 60.16 599 MET A O 1
ATOM 4765 N N . ASP A 1 600 ? -13.586 85.75 -2.84 1 54.28 600 ASP A N 1
ATOM 4766 C CA . ASP A 1 600 ? -14.492 86.938 -2.758 1 54.28 600 ASP A CA 1
ATOM 4767 C C . ASP A 1 600 ? -13.766 88.125 -2.219 1 54.28 600 ASP A C 1
ATOM 4769 O O . ASP A 1 600 ? -14.25 89.25 -2.357 1 54.28 600 ASP A O 1
ATOM 4773 N N . GLN A 1 601 ? -12.82 88.062 -1.438 1 48.88 601 GLN A N 1
ATOM 4774 C CA . GLN A 1 601 ? -12.117 89.25 -0.945 1 48.88 601 GLN A CA 1
ATOM 4775 C C . GLN A 1 601 ? -11.297 89.875 -2.053 1 48.88 601 GLN A C 1
ATOM 4777 O O . GLN A 1 601 ? -10.797 91 -1.887 1 48.88 601 GLN A O 1
ATOM 4782 N N . ASN A 1 602 ? -10.992 89.125 -3.062 1 41 602 ASN A N 1
ATOM 4783 C CA . ASN A 1 602 ? -10.188 89.75 -4.125 1 41 602 ASN A CA 1
ATOM 4784 C C . ASN A 1 602 ? -11.062 90.375 -5.18 1 41 602 ASN A C 1
ATOM 4786 O O . ASN A 1 602 ? -10.641 90.562 -6.328 1 41 602 ASN A O 1
ATOM 4790 N N . ARG A 1 603 ? -12.438 90.5 -4.871 1 43.91 603 ARG A N 1
ATOM 4791 C CA . ARG A 1 603 ? -13.133 91.375 -5.828 1 43.91 603 ARG A CA 1
ATOM 4792 C C . ARG A 1 603 ? -12.828 92.875 -5.559 1 43.91 603 ARG A C 1
ATOM 4794 O O . ARG A 1 603 ? -12.953 93.312 -4.422 1 43.91 603 ARG A O 1
ATOM 4801 N N . PRO A 1 604 ? -12.141 93.5 -6.594 1 38.31 604 PRO A N 1
ATOM 4802 C CA . PRO A 1 604 ? -11.93 94.938 -6.457 1 38.31 604 PRO A CA 1
ATOM 4803 C C . PRO A 1 604 ? -13.234 95.688 -6.203 1 38.31 604 PRO A C 1
ATOM 4805 O O . PRO A 1 604 ? -14.305 95.25 -6.621 1 38.31 604 PRO A O 1
ATOM 4808 N N . MET B 1 1 ? 30.469 -30.844 11.859 1 23.91 1 MET B N 1
ATOM 4809 C CA . MET B 1 1 ? 30.016 -29.453 11.883 1 23.91 1 MET B CA 1
ATOM 4810 C C . MET B 1 1 ? 30.312 -28.797 13.227 1 23.91 1 MET B C 1
ATOM 4812 O O . MET B 1 1 ? 29.812 -29.25 14.266 1 23.91 1 MET B O 1
ATOM 4816 N N . ALA B 1 2 ? 31.5 -28.328 13.461 1 30.55 2 ALA B N 1
ATOM 4817 C CA . ALA B 1 2 ? 32.094 -27.781 14.68 1 30.55 2 ALA B CA 1
ATOM 4818 C C . ALA B 1 2 ? 31.188 -26.703 15.281 1 30.55 2 ALA B C 1
ATOM 4820 O O . ALA B 1 2 ? 30.781 -25.766 14.578 1 30.55 2 ALA B O 1
ATOM 4821 N N . HIS B 1 3 ? 30.406 -26.844 16.297 1 34.44 3 HIS B N 1
ATOM 4822 C CA . HIS B 1 3 ? 29.375 -26.016 16.922 1 34.44 3 HIS B CA 1
ATOM 4823 C C . HIS B 1 3 ? 29.969 -24.734 17.5 1 34.44 3 HIS B C 1
ATOM 4825 O O . HIS B 1 3 ? 30.969 -24.781 18.219 1 34.44 3 HIS B O 1
ATOM 4831 N N . GLU B 1 4 ? 30.047 -23.594 17.016 1 45.38 4 GLU B N 1
ATOM 4832 C CA . GLU B 1 4 ? 30.469 -22.234 17.297 1 45.38 4 GLU B CA 1
ATOM 4833 C C . GLU B 1 4 ? 29.891 -21.734 18.625 1 45.38 4 GLU B C 1
ATOM 4835 O O . GLU B 1 4 ? 28.688 -21.891 18.875 1 45.38 4 GLU B O 1
ATOM 4840 N N . CYS B 1 5 ? 30.781 -21.547 19.672 1 54.28 5 CYS B N 1
ATOM 4841 C CA . CYS B 1 5 ? 30.344 -20.969 20.938 1 54.28 5 CYS B CA 1
ATOM 4842 C C . CYS B 1 5 ? 29.625 -19.641 20.703 1 54.28 5 CYS B C 1
ATOM 4844 O O . CYS B 1 5 ? 30.203 -18.703 20.141 1 54.28 5 CYS B O 1
ATOM 4846 N N . PRO B 1 6 ? 28.438 -19.641 20.656 1 54.03 6 PRO B N 1
ATOM 4847 C CA . PRO B 1 6 ? 27.656 -18.438 20.359 1 54.03 6 PRO B CA 1
ATOM 4848 C C . PRO B 1 6 ? 28.062 -17.25 21.203 1 54.03 6 PRO B C 1
ATOM 4850 O O . PRO B 1 6 ? 27.641 -16.109 20.938 1 54.03 6 PRO B O 1
ATOM 4853 N N . PHE B 1 7 ? 28.828 -17.5 22.375 1 56.44 7 PHE B N 1
ATOM 4854 C CA . PHE B 1 7 ? 29.156 -16.406 23.281 1 56.44 7 PHE B CA 1
ATOM 4855 C C . PHE B 1 7 ? 30.453 -15.719 22.859 1 56.44 7 PHE B C 1
ATOM 4857 O O . PHE B 1 7 ? 30.797 -14.656 23.375 1 56.44 7 PHE B O 1
ATOM 4864 N N . SER B 1 8 ? 31.422 -16.422 22.266 1 50.72 8 SER B N 1
ATOM 4865 C CA . SER B 1 8 ? 32.656 -15.805 21.828 1 50.72 8 SER B CA 1
ATOM 4866 C C . SER B 1 8 ? 32.469 -15.039 20.531 1 50.72 8 SER B C 1
ATOM 4868 O O . SER B 1 8 ? 31.516 -15.289 19.797 1 50.72 8 SER B O 1
ATOM 4870 N N . ASP B 1 9 ? 33.312 -13.938 20.234 1 47.38 9 ASP B N 1
ATOM 4871 C CA . ASP B 1 9 ? 33.438 -13.312 18.906 1 47.38 9 ASP B CA 1
ATOM 4872 C C . ASP B 1 9 ? 33.344 -14.359 17.812 1 47.38 9 ASP B C 1
ATOM 4874 O O . ASP B 1 9 ? 33.594 -15.547 18.047 1 47.38 9 ASP B O 1
ATOM 4878 N N . HIS B 1 10 ? 33.125 -13.984 16.453 1 40 10 HIS B N 1
ATOM 4879 C CA . HIS B 1 10 ? 32.781 -14.773 15.281 1 40 10 HIS B CA 1
ATOM 4880 C C . HIS B 1 10 ? 33.594 -16.047 15.211 1 40 10 HIS B C 1
ATOM 4882 O O . HIS B 1 10 ? 33.219 -17 14.523 1 40 10 HIS B O 1
ATOM 4888 N N . LEU B 1 11 ? 35 -15.984 15.211 1 36.41 11 LEU B N 1
ATOM 4889 C CA . LEU B 1 11 ? 35.812 -16.938 14.484 1 36.41 11 LEU B CA 1
ATOM 4890 C C . LEU B 1 11 ? 35.938 -18.266 15.227 1 36.41 11 LEU B C 1
ATOM 4892 O O . LEU B 1 11 ? 36.5 -19.219 14.711 1 36.41 11 LEU B O 1
ATOM 4896 N N . SER B 1 12 ? 36.094 -18.312 16.562 1 37.88 12 SER B N 1
ATOM 4897 C CA . SER B 1 12 ? 36.688 -19.547 17.078 1 37.88 12 SER B CA 1
ATOM 4898 C C . SER B 1 12 ? 35.656 -20.641 17.25 1 37.88 12 SER B C 1
ATOM 4900 O O . SER B 1 12 ? 34.469 -20.344 17.453 1 37.88 12 SER B O 1
ATOM 4902 N N . LYS B 1 13 ? 35.938 -21.922 16.984 1 42.84 13 LYS B N 1
ATOM 4903 C CA . LYS B 1 13 ? 35.25 -23.203 16.984 1 42.84 13 LYS B CA 1
ATOM 4904 C C . LYS B 1 13 ? 34.562 -23.453 18.328 1 42.84 13 LYS B C 1
ATOM 4906 O O . LYS B 1 13 ? 35.219 -23.469 19.375 1 42.84 13 LYS B O 1
ATOM 4911 N N . PRO B 1 14 ? 33.219 -23.125 18.562 1 44.69 14 PRO B N 1
ATOM 4912 C CA . PRO B 1 14 ? 32.625 -23.297 19.891 1 44.69 14 PRO B CA 1
ATOM 4913 C C . PRO B 1 14 ? 32.625 -24.75 20.359 1 44.69 14 PRO B C 1
ATOM 4915 O O . PRO B 1 14 ? 32.312 -25.656 19.578 1 44.69 14 PRO B O 1
ATOM 4918 N N . LEU B 1 15 ? 33.344 -25.203 21.188 1 47.34 15 LEU B N 1
ATOM 4919 C CA . LEU B 1 15 ? 33.219 -26.484 21.891 1 47.34 15 LEU B CA 1
ATOM 4920 C C . LEU B 1 15 ? 32 -26.5 22.812 1 47.34 15 LEU B C 1
ATOM 4922 O O . LEU B 1 15 ? 32 -25.859 23.859 1 47.34 15 LEU B O 1
ATOM 4926 N N . ASN B 1 16 ? 30.719 -26.203 22.391 1 53.19 16 ASN B N 1
ATOM 4927 C CA . ASN B 1 16 ? 29.578 -26.188 23.312 1 53.19 16 ASN B CA 1
ATOM 4928 C C . ASN B 1 16 ? 29.266 -27.578 23.844 1 53.19 16 ASN B C 1
ATOM 4930 O O . ASN B 1 16 ? 29.047 -28.5 23.062 1 53.19 16 ASN B O 1
ATOM 4934 N N . ASP B 1 17 ? 29.562 -27.859 25.109 1 63.69 17 ASP B N 1
ATOM 4935 C CA . ASP B 1 17 ? 29.25 -29.109 25.797 1 63.69 17 ASP B CA 1
ATOM 4936 C C . ASP B 1 17 ? 27.812 -29.109 26.297 1 63.69 17 ASP B C 1
ATOM 4938 O O . ASP B 1 17 ? 27.406 -28.219 27.062 1 63.69 17 ASP B O 1
ATOM 4942 N N . PHE B 1 18 ? 26.859 -29.719 25.562 1 69.44 18 PHE B N 1
ATOM 4943 C CA . PHE B 1 18 ? 25.516 -30 26.062 1 69.44 18 PHE B CA 1
ATOM 4944 C C . PHE B 1 18 ? 25.562 -30.688 27.422 1 69.44 18 PHE B C 1
ATOM 4946 O O . PHE B 1 18 ? 26.25 -31.703 27.578 1 69.44 18 PHE B O 1
ATOM 4953 N N . ARG B 1 19 ? 25.156 -29.875 28.391 1 71.44 19 ARG B N 1
ATOM 4954 C CA . ARG B 1 19 ? 25.047 -30.484 29.719 1 71.44 19 ARG B CA 1
ATOM 4955 C C . ARG B 1 19 ? 23.625 -30.984 29.984 1 71.44 19 ARG B C 1
ATOM 4957 O O . ARG B 1 19 ? 22.688 -30.188 30 1 71.44 19 ARG B O 1
ATOM 4964 N N . GLY B 1 20 ? 23.312 -32.156 29.734 1 65.12 20 GLY B N 1
ATOM 4965 C CA . GLY B 1 20 ? 22.016 -32.781 29.938 1 65.12 20 GLY B CA 1
ATOM 4966 C C . GLY B 1 20 ? 21.344 -32.344 31.234 1 65.12 20 GLY B C 1
ATOM 4967 O O . GLY B 1 20 ? 20.219 -31.859 31.219 1 65.12 20 GLY B O 1
ATOM 4968 N N . ASP B 1 21 ? 21.672 -32.781 32.406 1 61.94 21 ASP B N 1
ATOM 4969 C CA . ASP B 1 21 ? 21.156 -32.438 33.75 1 61.94 21 ASP B CA 1
ATOM 4970 C C . ASP B 1 21 ? 22.188 -31.672 34.562 1 61.94 21 ASP B C 1
ATOM 4972 O O . ASP B 1 21 ? 23.266 -32.188 34.844 1 61.94 21 ASP B O 1
ATOM 4976 N N . SER B 1 22 ? 22.125 -30.422 34.438 1 59.41 22 SER B N 1
ATOM 4977 C CA . SER B 1 22 ? 23.047 -29.703 35.281 1 59.41 22 SER B CA 1
ATOM 4978 C C . SER B 1 22 ? 22.578 -29.719 36.75 1 59.41 22 SER B C 1
ATOM 4980 O O . SER B 1 22 ? 21.453 -29.328 37.031 1 59.41 22 SER B O 1
ATOM 4982 N N . PRO B 1 23 ? 23.188 -30.359 37.625 1 58.62 23 PRO B N 1
ATOM 4983 C CA . PRO B 1 23 ? 22.766 -30.438 39.031 1 58.62 23 PRO B CA 1
ATOM 4984 C C . PRO B 1 23 ? 22.641 -29.062 39.656 1 58.62 23 PRO B C 1
ATOM 4986 O O . PRO B 1 23 ? 21.844 -28.875 40.594 1 58.62 23 PRO B O 1
ATOM 4989 N N . GLN B 1 24 ? 23.469 -28.094 39.406 1 65.69 24 GLN B N 1
ATOM 4990 C CA . GLN B 1 24 ? 23.453 -26.812 40.125 1 65.69 24 GLN B CA 1
ATOM 4991 C C . GLN B 1 24 ? 22.719 -25.734 39.312 1 65.69 24 GLN B C 1
ATOM 4993 O O . GLN B 1 24 ? 22.719 -25.766 38.094 1 65.69 24 GLN B O 1
ATOM 4998 N N . LEU B 1 25 ? 21.922 -25.031 40 1 76.56 25 LEU B N 1
ATOM 4999 C CA . LEU B 1 25 ? 21.25 -23.844 39.469 1 76.56 25 LEU B CA 1
ATOM 5000 C C . LEU B 1 25 ? 22.25 -22.891 38.844 1 76.56 25 LEU B C 1
ATOM 5002 O O . LEU B 1 25 ? 23.328 -22.656 39.406 1 76.56 25 LEU B O 1
ATOM 5006 N N . PHE B 1 26 ? 22.125 -22.703 37.625 1 81.69 26 PHE B N 1
ATOM 5007 C CA . PHE B 1 26 ? 22.969 -21.719 36.969 1 81.69 26 PHE B CA 1
ATOM 5008 C C . PHE B 1 26 ? 22.156 -20.516 36.5 1 81.69 26 PHE B C 1
ATOM 5010 O O . PHE B 1 26 ? 20.938 -20.609 36.406 1 81.69 26 PHE B O 1
ATOM 5017 N N . ARG B 1 27 ? 22.891 -19.344 36.344 1 85.62 27 ARG B N 1
ATOM 5018 C CA . ARG B 1 27 ? 22.297 -18.156 35.75 1 85.62 27 ARG B CA 1
ATOM 5019 C C . ARG B 1 27 ? 22.641 -18.047 34.281 1 85.62 27 ARG B C 1
ATOM 5021 O O . ARG B 1 27 ? 23.812 -17.984 33.906 1 85.62 27 ARG B O 1
ATOM 5028 N N . CYS B 1 28 ? 21.625 -18.141 33.5 1 82.69 28 CYS B N 1
ATOM 5029 C CA . CYS B 1 28 ? 21.812 -18.094 32.062 1 82.69 28 CYS B CA 1
ATOM 5030 C C . CYS B 1 28 ? 22.531 -16.812 31.641 1 82.69 28 CYS B C 1
ATOM 5032 O O . CYS B 1 28 ? 22.109 -15.719 32 1 82.69 28 CYS B O 1
ATOM 5034 N N . PHE B 1 29 ? 23.531 -17 30.938 1 81.06 29 PHE B N 1
ATOM 5035 C CA . PHE B 1 29 ? 24.344 -15.859 30.5 1 81.06 29 PHE B CA 1
ATOM 5036 C C . PHE B 1 29 ? 23.547 -14.961 29.562 1 81.06 29 PHE B C 1
ATOM 5038 O O . PHE B 1 29 ? 23.875 -13.781 29.406 1 81.06 29 PHE B O 1
ATOM 5045 N N . VAL B 1 30 ? 22.562 -15.461 28.922 1 78.88 30 VAL B N 1
ATOM 5046 C CA . VAL B 1 30 ? 21.828 -14.734 27.891 1 78.88 30 VAL B CA 1
ATOM 5047 C C . VAL B 1 30 ? 20.625 -14.008 28.516 1 78.88 30 VAL B C 1
ATOM 5049 O O . VAL B 1 30 ? 20.531 -12.781 28.453 1 78.88 30 VAL B O 1
ATOM 5052 N N . CYS B 1 31 ? 19.75 -14.711 29.156 1 74.31 31 CYS B N 1
ATOM 5053 C CA . CYS B 1 31 ? 18.531 -14.094 29.672 1 74.31 31 CYS B CA 1
ATOM 5054 C C . CYS B 1 31 ? 18.734 -13.648 31.125 1 74.31 31 CYS B C 1
ATOM 5056 O O . CYS B 1 31 ? 17.906 -12.906 31.656 1 74.31 31 CYS B O 1
ATOM 5058 N N . ASN B 1 32 ? 19.766 -13.984 31.719 1 77.75 32 ASN B N 1
ATOM 5059 C CA . ASN B 1 32 ? 20.109 -13.633 33.094 1 77.75 32 ASN B CA 1
ATOM 5060 C C . ASN B 1 32 ? 19.094 -14.211 34.094 1 77.75 32 ASN B C 1
ATOM 5062 O O . ASN B 1 32 ? 18.938 -13.695 35.188 1 77.75 32 ASN B O 1
ATOM 5066 N N . GLU B 1 33 ? 18.422 -15.219 33.625 1 77.81 33 GLU B N 1
ATOM 5067 C CA . GLU B 1 33 ? 17.484 -15.898 34.5 1 77.81 33 GLU B CA 1
ATOM 5068 C C . GLU B 1 33 ? 18.094 -17.172 35.094 1 77.81 33 GLU B C 1
ATOM 5070 O O . GLU B 1 33 ? 18.969 -17.781 34.469 1 77.81 33 GLU B O 1
ATOM 5075 N N . GLU B 1 34 ? 17.594 -17.406 36.25 1 81.06 34 GLU B N 1
ATOM 5076 C CA . GLU B 1 34 ? 18.094 -18.609 36.906 1 81.06 34 GLU B CA 1
ATOM 5077 C C . GLU B 1 34 ? 17.422 -19.859 36.344 1 81.06 34 GLU B C 1
ATOM 5079 O O . GLU B 1 34 ? 16.219 -19.859 36.062 1 81.06 34 GLU B O 1
ATOM 5084 N N . SER B 1 35 ? 18.25 -20.844 36.062 1 76.62 35 SER B N 1
ATOM 5085 C CA . SER B 1 35 ? 17.719 -22.109 35.562 1 76.62 35 SER B CA 1
ATOM 5086 C C . SER B 1 35 ? 16.859 -22.812 36.594 1 76.62 35 SER B C 1
ATOM 5088 O O . SER B 1 35 ? 16.984 -22.562 37.781 1 76.62 35 SER B O 1
ATOM 5090 N N . LYS B 1 36 ? 15.844 -23.594 36 1 71.25 36 LYS B N 1
ATOM 5091 C CA . LYS B 1 36 ? 15.141 -24.5 36.906 1 71.25 36 LYS B CA 1
ATOM 5092 C C . LYS B 1 36 ? 16.031 -25.688 37.281 1 71.25 36 LYS B C 1
ATOM 5094 O O . LYS B 1 36 ? 17.062 -25.922 36.688 1 71.25 36 LYS B O 1
ATOM 5099 N N . GLU B 1 37 ? 15.562 -26.281 38.312 1 66.75 37 GLU B N 1
ATOM 5100 C CA . GLU B 1 37 ? 16.281 -27.484 38.75 1 66.75 37 GLU B CA 1
ATOM 5101 C C . GLU B 1 37 ? 16.328 -28.531 37.656 1 66.75 37 GLU B C 1
ATOM 5103 O O . GLU B 1 37 ? 15.32 -28.766 36.969 1 66.75 37 GLU B O 1
ATOM 5108 N N . TYR B 1 38 ? 17.422 -29.172 37.312 1 63.53 38 TYR B N 1
ATOM 5109 C CA . TYR B 1 38 ? 17.672 -30.25 36.344 1 63.53 38 TYR B CA 1
ATOM 5110 C C . TYR B 1 38 ? 17.344 -29.812 34.938 1 63.53 38 TYR B C 1
ATOM 5112 O O . TYR B 1 38 ? 16.5 -30.438 34.281 1 63.53 38 TYR B O 1
ATOM 5120 N N . SER B 1 39 ? 17.812 -28.656 34.594 1 71.88 39 SER B N 1
ATOM 5121 C CA . SER B 1 39 ? 17.516 -28.203 33.25 1 71.88 39 SER B CA 1
ATOM 5122 C C . SER B 1 39 ? 18.703 -28.391 32.312 1 71.88 39 SER B C 1
ATOM 5124 O O . SER B 1 39 ? 19.844 -28.359 32.75 1 71.88 39 SER B O 1
ATOM 5126 N N . GLU B 1 40 ? 18.359 -28.828 31.156 1 77.19 40 GLU B N 1
ATOM 5127 C CA . GLU B 1 40 ? 19.375 -28.922 30.109 1 77.19 40 GLU B CA 1
ATOM 5128 C C . GLU B 1 40 ? 19.953 -27.547 29.766 1 77.19 40 GLU B C 1
ATOM 5130 O O . GLU B 1 40 ? 19.234 -26.547 29.828 1 77.19 40 GLU B O 1
ATOM 5135 N N . SER B 1 41 ? 21.359 -27.578 29.766 1 79.31 41 SER B N 1
ATOM 5136 C CA . SER B 1 41 ? 21.984 -26.297 29.484 1 79.31 41 SER B CA 1
ATOM 5137 C C . SER B 1 41 ? 23.172 -26.469 28.547 1 79.31 41 SER B C 1
ATOM 5139 O O . SER B 1 41 ? 23.609 -27.594 28.281 1 79.31 41 SER B O 1
ATOM 5141 N N . TYR B 1 42 ? 23.5 -25.453 27.875 1 79.69 42 TYR B N 1
ATOM 5142 C CA . TYR B 1 42 ? 24.766 -25.375 27.141 1 79.69 42 TYR B CA 1
ATOM 5143 C C . TYR B 1 42 ? 25.828 -24.656 27.953 1 79.69 42 TYR B C 1
ATOM 5145 O O . TYR B 1 42 ? 25.547 -23.656 28.609 1 79.69 42 TYR B O 1
ATOM 5153 N N . TYR B 1 43 ? 27 -25.344 28.156 1 79.44 43 TYR B N 1
ATOM 5154 C CA . TYR B 1 43 ? 28.078 -24.781 28.953 1 79.44 43 TYR B CA 1
ATOM 5155 C C . TYR B 1 43 ? 29.375 -24.719 28.172 1 79.44 43 TYR B C 1
ATOM 5157 O O . TYR B 1 43 ? 29.719 -25.672 27.453 1 79.44 43 TYR B O 1
ATOM 5165 N N . CYS B 1 44 ? 29.953 -23.469 28.031 1 76.94 44 CYS B N 1
ATOM 5166 C CA . CYS B 1 44 ? 31.266 -23.312 27.422 1 76.94 44 CYS B CA 1
ATOM 5167 C C . CYS B 1 44 ? 32.375 -23.328 28.484 1 76.94 44 CYS B C 1
ATOM 5169 O O . CYS B 1 44 ? 32.438 -22.438 29.328 1 76.94 44 CYS B O 1
ATOM 5171 N N . PRO B 1 45 ? 33.188 -24.203 28.5 1 74.5 45 PRO B N 1
ATOM 5172 C CA . PRO B 1 45 ? 34.25 -24.312 29.516 1 74.5 45 PRO B CA 1
ATOM 5173 C C . PRO B 1 45 ? 35.281 -23.203 29.391 1 74.5 45 PRO B C 1
ATOM 5175 O O . PRO B 1 45 ? 35.938 -22.859 30.375 1 74.5 45 PRO B O 1
ATOM 5178 N N . THR B 1 46 ? 35.438 -22.703 28.219 1 75.25 46 THR B N 1
ATOM 5179 C CA . THR B 1 46 ? 36.438 -21.672 27.984 1 75.25 46 THR B CA 1
ATOM 5180 C C . THR B 1 46 ? 35.969 -20.344 28.594 1 75.25 46 THR B C 1
ATOM 5182 O O . THR B 1 46 ? 36.75 -19.688 29.312 1 75.25 46 THR B O 1
ATOM 5185 N N . CYS B 1 47 ? 34.75 -20.016 28.297 1 74.69 47 CYS B N 1
ATOM 5186 C CA . CYS B 1 47 ? 34.25 -18.734 28.781 1 74.69 47 CYS B CA 1
ATOM 5187 C C . CYS B 1 47 ? 33.594 -18.891 30.141 1 74.69 47 CYS B C 1
ATOM 5189 O O . CYS B 1 47 ? 33.312 -17.891 30.828 1 74.69 47 CYS B O 1
ATOM 5191 N N . LYS B 1 48 ? 33.438 -20.172 30.578 1 78.31 48 LYS B N 1
ATOM 5192 C CA . LYS B 1 48 ? 32.781 -20.5 31.844 1 78.31 48 LYS B CA 1
ATOM 5193 C C . LYS B 1 48 ? 31.375 -19.875 31.906 1 78.31 48 LYS B C 1
ATOM 5195 O O . LYS B 1 48 ? 31 -19.281 32.906 1 78.31 48 LYS B O 1
ATOM 5200 N N . LYS B 1 49 ? 30.797 -19.844 30.781 1 80.88 49 LYS B N 1
ATOM 5201 C CA . LYS B 1 49 ? 29.438 -19.312 30.688 1 80.88 49 LYS B CA 1
ATOM 5202 C C . LYS B 1 49 ? 28.438 -20.422 30.375 1 80.88 49 LYS B C 1
ATOM 5204 O O . LYS B 1 49 ? 28.75 -21.359 29.641 1 80.88 49 LYS B O 1
ATOM 5209 N N . GLU B 1 50 ? 27.281 -20.359 31.078 1 81.5 50 GLU B N 1
ATOM 5210 C CA . GLU B 1 50 ? 26.219 -21.359 30.891 1 81.5 50 GLU B CA 1
ATOM 5211 C C . GLU B 1 50 ? 24.922 -20.703 30.438 1 81.5 50 GLU B C 1
ATOM 5213 O O . GLU B 1 50 ? 24.625 -19.562 30.797 1 81.5 50 GLU B O 1
ATOM 5218 N N . SER B 1 51 ? 24.234 -21.391 29.438 1 80.44 51 SER B N 1
ATOM 5219 C CA . SER B 1 51 ? 23 -20.812 28.891 1 80.44 51 SER B CA 1
ATOM 5220 C C . SER B 1 51 ? 21.922 -21.875 28.781 1 80.44 51 SER B C 1
ATOM 5222 O O . SER B 1 51 ? 22.203 -23.062 28.703 1 80.44 51 SER B O 1
ATOM 5224 N N . HIS B 1 52 ? 20.719 -21.359 28.844 1 79.25 52 HIS B N 1
ATOM 5225 C CA . HIS B 1 52 ? 19.594 -22.234 28.5 1 79.25 52 HIS B CA 1
ATOM 5226 C C . HIS B 1 52 ? 19.719 -22.734 27.062 1 79.25 52 HIS B C 1
ATOM 5228 O O . HIS B 1 52 ? 20.359 -22.109 26.219 1 79.25 52 HIS B O 1
ATOM 5234 N N . ILE B 1 53 ? 19.078 -23.875 26.812 1 75.19 53 ILE B N 1
ATOM 5235 C CA . ILE B 1 53 ? 19.094 -24.453 25.469 1 75.19 53 ILE B CA 1
ATOM 5236 C C . ILE B 1 53 ? 18.422 -23.484 24.484 1 75.19 53 ILE B C 1
ATOM 5238 O O . ILE B 1 53 ? 18.922 -23.266 23.375 1 75.19 53 ILE B O 1
ATOM 5242 N N . GLY B 1 54 ? 17.312 -22.891 24.906 1 74.12 54 GLY B N 1
ATOM 5243 C CA . GLY B 1 54 ? 16.578 -21.969 24.047 1 74.12 54 GLY B CA 1
ATOM 5244 C C . GLY B 1 54 ? 17.281 -20.625 23.891 1 74.12 54 GLY B C 1
ATOM 5245 O O . GLY B 1 54 ? 17.047 -19.906 22.922 1 74.12 54 GLY B O 1
ATOM 5246 N N . CYS B 1 55 ? 18.219 -20.375 24.812 1 77.38 55 CYS B N 1
ATOM 5247 C CA . CYS B 1 55 ? 18.891 -19.094 24.812 1 77.38 55 CYS B CA 1
ATOM 5248 C C . CYS B 1 55 ? 20.219 -19.172 24.047 1 77.38 55 CYS B C 1
ATOM 5250 O O . CYS B 1 55 ? 20.781 -18.141 23.672 1 77.38 55 CYS B O 1
ATOM 5252 N N . PHE B 1 56 ? 20.531 -20.312 23.828 1 76.31 56 PHE B N 1
ATOM 5253 C CA . PHE B 1 56 ? 21.859 -20.531 23.266 1 76.31 56 PHE B CA 1
ATOM 5254 C C . PHE B 1 56 ? 22.016 -19.828 21.922 1 76.31 56 PHE B C 1
ATOM 5256 O O . PHE B 1 56 ? 23.094 -19.359 21.578 1 76.31 56 PHE B O 1
ATOM 5263 N N . LYS B 1 57 ? 20.953 -19.656 21.109 1 77.5 57 LYS B N 1
ATOM 5264 C CA . LYS B 1 57 ? 21.031 -19.062 19.781 1 77.5 57 LYS B CA 1
ATOM 5265 C C . LYS B 1 57 ? 21.172 -17.547 19.859 1 77.5 57 LYS B C 1
ATOM 5267 O O . LYS B 1 57 ? 21.531 -16.906 18.859 1 77.5 57 LYS B O 1
ATOM 5272 N N . PHE B 1 58 ? 21.047 -17.016 21.078 1 83.31 58 PHE B N 1
ATOM 5273 C CA . PHE B 1 58 ? 21.016 -15.562 21.219 1 83.31 58 PHE B CA 1
ATOM 5274 C C . PHE B 1 58 ? 22.281 -15.055 21.891 1 83.31 58 PHE B C 1
ATOM 5276 O O . PHE B 1 58 ? 22.781 -15.664 22.844 1 83.31 58 PHE B O 1
ATOM 5283 N N . GLN B 1 59 ? 22.875 -14.016 21.281 1 83.62 59 GLN B N 1
ATOM 5284 C CA . GLN B 1 59 ? 24.016 -13.328 21.906 1 83.62 59 GLN B CA 1
ATOM 5285 C C . GLN B 1 59 ? 23.547 -12.07 22.641 1 83.62 59 GLN B C 1
ATOM 5287 O O . GLN B 1 59 ? 22.688 -11.344 22.156 1 83.62 59 GLN B O 1
ATOM 5292 N N . PRO B 1 60 ? 24.125 -11.914 23.781 1 84.12 60 PRO B N 1
ATOM 5293 C CA . PRO B 1 60 ? 23.734 -10.703 24.516 1 84.12 60 PRO B CA 1
ATOM 5294 C C . PRO B 1 60 ? 24 -9.422 23.719 1 84.12 60 PRO B C 1
ATOM 5296 O O . PRO B 1 60 ? 23.234 -8.461 23.844 1 84.12 60 PRO B O 1
ATOM 5299 N N . GLN B 1 61 ? 25.078 -9.484 23 1 90.31 61 GLN B N 1
ATOM 5300 C CA . GLN B 1 61 ? 25.422 -8.328 22.172 1 90.31 61 GLN B CA 1
ATOM 5301 C C . GLN B 1 61 ? 25.953 -8.773 20.812 1 90.31 61 GLN B C 1
ATOM 5303 O O . GLN B 1 61 ? 26.719 -9.742 20.719 1 90.31 61 GLN B O 1
ATOM 5308 N N . ILE B 1 62 ? 25.469 -8.102 19.812 1 92.06 62 ILE B N 1
ATOM 5309 C CA . ILE B 1 62 ? 25.938 -8.352 18.453 1 92.06 62 ILE B CA 1
ATOM 5310 C C . ILE B 1 62 ? 26.656 -7.113 17.922 1 92.06 62 ILE B C 1
ATOM 5312 O O . ILE B 1 62 ? 26.094 -6.023 17.875 1 92.06 62 ILE B O 1
ATOM 5316 N N . LYS B 1 63 ? 27.891 -7.332 17.531 1 92.25 63 LYS B N 1
ATOM 5317 C CA . LYS B 1 63 ? 28.641 -6.223 16.969 1 92.25 63 LYS B CA 1
ATOM 5318 C C . LYS B 1 63 ? 28.641 -6.262 15.445 1 92.25 63 LYS B C 1
ATOM 5320 O O . LYS B 1 63 ? 28.547 -7.34 14.852 1 92.25 63 LYS B O 1
ATOM 5325 N N . GLN B 1 64 ? 28.656 -5.121 14.828 1 92.44 64 GLN B N 1
ATOM 5326 C CA . GLN B 1 64 ? 28.781 -4.941 13.391 1 92.44 64 GLN B CA 1
ATOM 5327 C C . GLN B 1 64 ? 27.75 -5.777 12.633 1 92.44 64 GLN B C 1
ATOM 5329 O O . GLN B 1 64 ? 28.094 -6.5 11.695 1 92.44 64 GLN B O 1
ATOM 5334 N N . HIS B 1 65 ? 26.547 -5.82 13.117 1 93.69 65 HIS B N 1
ATOM 5335 C CA . HIS B 1 65 ? 25.484 -6.48 12.367 1 93.69 65 HIS B CA 1
ATOM 5336 C C . HIS B 1 65 ? 25.281 -5.832 11 1 93.69 65 HIS B C 1
ATOM 5338 O O . HIS B 1 65 ? 25.312 -4.605 10.883 1 93.69 65 HIS B O 1
ATOM 5344 N N . PRO B 1 66 ? 25.062 -6.578 9.984 1 93.62 66 PRO B N 1
ATOM 5345 C CA . PRO B 1 66 ? 24.984 -6.012 8.633 1 93.62 66 PRO B CA 1
ATOM 5346 C C . PRO B 1 66 ? 23.875 -4.965 8.5 1 93.62 66 PRO B C 1
ATOM 5348 O O . PRO B 1 66 ? 24.031 -4.004 7.738 1 93.62 66 PRO B O 1
ATOM 5351 N N . TYR B 1 67 ? 22.797 -5.055 9.211 1 94.06 67 TYR B N 1
ATOM 5352 C CA . TYR B 1 67 ? 21.703 -4.082 9.148 1 94.06 67 TYR B CA 1
ATOM 5353 C C . TYR B 1 67 ? 22.016 -2.855 9.992 1 94.06 67 TYR B C 1
ATOM 5355 O O . TYR B 1 67 ? 21.328 -1.835 9.898 1 94.06 67 TYR B O 1
ATOM 5363 N N . HIS B 1 68 ? 22.984 -2.949 10.836 1 94 68 HIS B N 1
ATOM 5364 C CA . HIS B 1 68 ? 23.375 -1.872 11.734 1 94 68 HIS B CA 1
ATOM 5365 C C . HIS B 1 68 ? 24.844 -1.999 12.133 1 94 68 HIS B C 1
ATOM 5367 O O . HIS B 1 68 ? 25.156 -2.236 13.305 1 94 68 HIS B O 1
ATOM 5373 N N . PRO B 1 69 ? 25.75 -1.596 11.281 1 92.06 69 PRO B N 1
ATOM 5374 C CA . PRO B 1 69 ? 27.172 -1.918 11.469 1 92.06 69 PRO B CA 1
ATOM 5375 C C . PRO B 1 69 ? 27.859 -0.968 12.438 1 92.06 69 PRO B C 1
ATOM 5377 O O . PRO B 1 69 ? 28.891 -1.325 13.031 1 92.06 69 PRO B O 1
ATOM 5380 N N . SER B 1 70 ? 27.438 0.146 12.688 1 90.69 70 SER B N 1
ATOM 5381 C CA . SER B 1 70 ? 28.188 1.19 13.375 1 90.69 70 SER B CA 1
ATOM 5382 C C . SER B 1 70 ? 28.094 1.025 14.891 1 90.69 70 SER B C 1
ATOM 5384 O O . SER B 1 70 ? 28.984 1.472 15.617 1 90.69 70 SER B O 1
ATOM 5386 N N . HIS B 1 71 ? 27 0.439 15.391 1 93.94 71 HIS B N 1
ATOM 5387 C CA . HIS B 1 71 ? 26.812 0.312 16.828 1 93.94 71 HIS B CA 1
ATOM 5388 C C . HIS B 1 71 ? 26.422 -1.112 17.219 1 93.94 71 HIS B C 1
ATOM 5390 O O . HIS B 1 71 ? 25.781 -1.816 16.422 1 93.94 71 HIS B O 1
ATOM 5396 N N . PRO B 1 72 ? 26.812 -1.472 18.375 1 95.12 72 PRO B N 1
ATOM 5397 C CA . PRO B 1 72 ? 26.406 -2.803 18.844 1 95.12 72 PRO B CA 1
ATOM 5398 C C . PRO B 1 72 ? 24.922 -2.889 19.172 1 95.12 72 PRO B C 1
ATOM 5400 O O . PRO B 1 72 ? 24.328 -1.896 19.594 1 95.12 72 PRO B O 1
ATOM 5403 N N . LEU B 1 73 ? 24.344 -4.059 18.922 1 95.19 73 LEU B N 1
ATOM 5404 C CA . LEU B 1 73 ? 22.953 -4.348 19.266 1 95.19 73 LEU B CA 1
ATOM 5405 C C . LEU B 1 73 ? 22.859 -5.176 20.547 1 95.19 73 LEU B C 1
ATOM 5407 O O . LEU B 1 73 ? 23.547 -6.195 20.672 1 95.19 73 LEU B O 1
ATOM 5411 N N . THR B 1 74 ? 22.094 -4.699 21.469 1 94.62 74 THR B N 1
ATOM 5412 C CA . THR B 1 74 ? 21.953 -5.387 22.75 1 94.62 74 THR B CA 1
ATOM 5413 C C . THR B 1 74 ? 20.641 -6.164 22.797 1 94.62 74 THR B C 1
ATOM 5415 O O . THR B 1 74 ? 19.594 -5.668 22.359 1 94.62 74 THR B O 1
ATOM 5418 N N . LEU B 1 75 ? 20.703 -7.332 23.344 1 91.81 75 LEU B N 1
ATOM 5419 C CA . LEU B 1 75 ? 19.531 -8.18 23.453 1 91.81 75 LEU B CA 1
ATOM 5420 C C . LEU B 1 75 ? 18.609 -7.695 24.562 1 91.81 75 LEU B C 1
ATOM 5422 O O . LEU B 1 75 ? 19.062 -7.398 25.672 1 91.81 75 LEU B O 1
ATOM 5426 N N . VAL B 1 76 ? 17.375 -7.516 24.172 1 90.94 76 VAL B N 1
ATOM 5427 C CA . VAL B 1 76 ? 16.359 -7.133 25.141 1 90.94 76 VAL B CA 1
ATOM 5428 C C . VAL B 1 76 ? 15.32 -8.25 25.266 1 90.94 76 VAL B C 1
ATOM 5430 O O . VAL B 1 76 ? 14.812 -8.75 24.25 1 90.94 76 VAL B O 1
ATOM 5433 N N . ILE B 1 77 ? 15.07 -8.656 26.453 1 84.31 77 ILE B N 1
ATOM 5434 C CA . ILE B 1 77 ? 14.086 -9.703 26.719 1 84.31 77 ILE B CA 1
ATOM 5435 C C . ILE B 1 77 ? 12.938 -9.125 27.547 1 84.31 77 ILE B C 1
ATOM 5437 O O . ILE B 1 77 ? 13.156 -8.562 28.625 1 84.31 77 ILE B O 1
ATOM 5441 N N . THR B 1 78 ? 11.758 -9.094 26.828 1 77.81 78 THR B N 1
ATOM 5442 C CA . THR B 1 78 ? 10.602 -8.602 27.578 1 77.81 78 THR B CA 1
ATOM 5443 C C . THR B 1 78 ? 10.219 -9.57 28.688 1 77.81 78 THR B C 1
ATOM 5445 O O . THR B 1 78 ? 10.273 -10.789 28.5 1 77.81 78 THR B O 1
ATOM 5448 N N . PRO B 1 79 ? 9.883 -8.984 29.781 1 66.94 79 PRO B N 1
ATOM 5449 C CA . PRO B 1 79 ? 9.523 -9.844 30.906 1 66.94 79 PRO B CA 1
ATOM 5450 C C . PRO B 1 79 ? 8.281 -10.695 30.641 1 66.94 79 PRO B C 1
ATOM 5452 O O . PRO B 1 79 ? 7.367 -10.25 29.938 1 66.94 79 PRO B O 1
ATOM 5455 N N . ASN B 1 80 ? 8.141 -11.914 31 1 58.88 80 ASN B N 1
ATOM 5456 C CA . ASN B 1 80 ? 7.035 -12.875 30.984 1 58.88 80 ASN B CA 1
ATOM 5457 C C . ASN B 1 80 ? 6.879 -13.523 29.609 1 58.88 80 ASN B C 1
ATOM 5459 O O . ASN B 1 80 ? 5.824 -14.086 29.297 1 58.88 80 ASN B O 1
ATOM 5463 N N . SER B 1 81 ? 7.809 -13.203 28.781 1 56.75 81 SER B N 1
ATOM 5464 C CA . SER B 1 81 ? 7.594 -13.727 27.438 1 56.75 81 SER B CA 1
ATOM 5465 C C . SER B 1 81 ? 8.039 -15.18 27.328 1 56.75 81 SER B C 1
ATOM 5467 O O . SER B 1 81 ? 9.172 -15.516 27.688 1 56.75 81 SER B O 1
ATOM 5469 N N . ASN B 1 82 ? 7.203 -16.031 27.516 1 53.22 82 ASN B N 1
ATOM 5470 C CA . ASN B 1 82 ? 7.434 -17.453 27.328 1 53.22 82 ASN B CA 1
ATOM 5471 C C . ASN B 1 82 ? 7.508 -17.797 25.844 1 53.22 82 ASN B C 1
ATOM 5473 O O . ASN B 1 82 ? 7.449 -18.984 25.469 1 53.22 82 ASN B O 1
ATOM 5477 N N . SER B 1 83 ? 7.598 -16.859 25.062 1 52.59 83 SER B N 1
ATOM 5478 C CA . SER B 1 83 ? 7.285 -17.266 23.688 1 52.59 83 SER B CA 1
ATOM 5479 C C . SER B 1 83 ? 8.516 -17.812 22.984 1 52.59 83 SER B C 1
ATOM 5481 O O . SER B 1 83 ? 9.625 -17.312 23.172 1 52.59 83 SER B O 1
ATOM 5483 N N . LEU B 1 84 ? 8.406 -19.078 22.594 1 50.75 84 LEU B N 1
ATOM 5484 C CA . LEU B 1 84 ? 9.383 -19.719 21.719 1 50.75 84 LEU B CA 1
ATOM 5485 C C . LEU B 1 84 ? 9.594 -18.891 20.453 1 50.75 84 LEU B C 1
ATOM 5487 O O . LEU B 1 84 ? 8.625 -18.438 19.828 1 50.75 84 LEU B O 1
ATOM 5491 N N . ILE B 1 85 ? 10.742 -18.312 20.266 1 55.44 85 ILE B N 1
ATOM 5492 C CA . ILE B 1 85 ? 11.086 -17.5 19.094 1 55.44 85 ILE B CA 1
ATOM 5493 C C . ILE B 1 85 ? 11.148 -18.391 17.859 1 55.44 85 ILE B C 1
ATOM 5495 O O . ILE B 1 85 ? 11.898 -19.359 17.828 1 55.44 85 ILE B O 1
ATOM 5499 N N . PRO B 1 86 ? 10.281 -18.156 16.906 1 54.12 86 PRO B N 1
ATOM 5500 C CA . PRO B 1 86 ? 10.391 -18.953 15.688 1 54.12 86 PRO B CA 1
ATOM 5501 C C . PRO B 1 86 ? 11.703 -18.734 14.945 1 54.12 86 PRO B C 1
ATOM 5503 O O . PRO B 1 86 ? 12.297 -17.656 15.055 1 54.12 86 PRO B O 1
ATOM 5506 N N . ASN B 1 87 ? 12.32 -19.703 14.453 1 50.84 87 ASN B N 1
ATOM 5507 C CA . ASN B 1 87 ? 13.547 -19.641 13.664 1 50.84 87 ASN B CA 1
ATOM 5508 C C . ASN B 1 87 ? 13.359 -18.766 12.422 1 50.84 87 ASN B C 1
ATOM 5510 O O . ASN B 1 87 ? 14.312 -18.125 11.961 1 50.84 87 ASN B O 1
ATOM 5514 N N . SER B 1 88 ? 12.25 -18.875 11.75 1 56.25 88 SER B N 1
ATOM 5515 C CA . SER B 1 88 ? 11.93 -18.109 10.547 1 56.25 88 SER B CA 1
ATOM 5516 C C . SER B 1 88 ? 10.484 -17.625 10.57 1 56.25 88 SER B C 1
ATOM 5518 O O . SER B 1 88 ? 9.648 -18.172 11.289 1 56.25 88 SER B O 1
ATOM 5520 N N . TRP B 1 89 ? 10.383 -16.406 10.023 1 55.97 89 TRP B N 1
ATOM 5521 C CA . TRP B 1 89 ? 9 -15.953 9.914 1 55.97 89 TRP B CA 1
ATOM 5522 C C . TRP B 1 89 ? 8.234 -16.797 8.906 1 55.97 89 TRP B C 1
ATOM 5524 O O . TRP B 1 89 ? 8.789 -17.219 7.891 1 55.97 89 TRP B O 1
ATOM 5534 N N . PRO B 1 90 ? 7.059 -17.234 9.32 1 53.47 90 PRO B N 1
ATOM 5535 C CA . PRO B 1 90 ? 6.258 -17.938 8.312 1 53.47 90 PRO B CA 1
ATOM 5536 C C . PRO B 1 90 ? 6.008 -17.094 7.066 1 53.47 90 PRO B C 1
ATOM 5538 O O . PRO B 1 90 ? 6.008 -15.852 7.145 1 53.47 90 PRO B O 1
ATOM 5541 N N . ASP B 1 91 ? 6.188 -17.656 5.969 1 56.38 91 ASP B N 1
ATOM 5542 C CA . ASP B 1 91 ? 5.875 -17.016 4.691 1 56.38 91 ASP B CA 1
ATOM 5543 C C . ASP B 1 91 ? 4.469 -16.422 4.707 1 56.38 91 ASP B C 1
ATOM 5545 O O . ASP B 1 91 ? 3.479 -17.156 4.637 1 56.38 91 ASP B O 1
ATOM 5549 N N . GLU B 1 92 ? 4.352 -15.391 5.562 1 57.03 92 GLU B N 1
ATOM 5550 C CA . GLU B 1 92 ? 3.018 -14.797 5.566 1 57.03 92 GLU B CA 1
ATOM 5551 C C . GLU B 1 92 ? 2.844 -13.82 4.402 1 57.03 92 GLU B C 1
ATOM 5553 O O . GLU B 1 92 ? 3.809 -13.203 3.957 1 57.03 92 GLU B O 1
ATOM 5558 N N . GLU B 1 93 ? 1.622 -13.891 3.748 1 59.09 93 GLU B N 1
ATOM 5559 C CA . GLU B 1 93 ? 1.227 -13.133 2.568 1 59.09 93 GLU B CA 1
ATOM 5560 C C . GLU B 1 93 ? 1.271 -11.633 2.842 1 59.09 93 GLU B C 1
ATOM 5562 O O . GLU B 1 93 ? 1.651 -10.844 1.969 1 59.09 93 GLU B O 1
ATOM 5567 N N . VAL B 1 94 ? 0.729 -11.203 4.023 1 61.56 94 VAL B N 1
ATOM 5568 C CA . VAL B 1 94 ? 0.641 -9.758 4.211 1 61.56 94 VAL B CA 1
ATOM 5569 C C . VAL B 1 94 ? 1.227 -9.383 5.57 1 61.56 94 VAL B C 1
ATOM 5571 O O . VAL B 1 94 ? 0.823 -9.922 6.602 1 61.56 94 VAL B O 1
ATOM 5574 N N . ILE B 1 95 ? 2.307 -8.602 5.535 1 69.38 95 ILE B N 1
ATOM 5575 C CA . ILE B 1 95 ? 2.906 -8.109 6.77 1 69.38 95 ILE B CA 1
ATOM 5576 C C . ILE B 1 95 ? 2.113 -6.91 7.285 1 69.38 95 ILE B C 1
ATOM 5578 O O . ILE B 1 95 ? 1.945 -5.918 6.574 1 69.38 95 ILE B O 1
ATOM 5582 N N . SER B 1 96 ? 1.481 -7.074 8.422 1 74.81 96 SER B N 1
ATOM 5583 C CA . SER B 1 96 ? 0.792 -5.953 9.047 1 74.81 96 SER B CA 1
ATOM 5584 C C . SER B 1 96 ? 1.78 -4.996 9.711 1 74.81 96 SER B C 1
ATOM 5586 O O . SER B 1 96 ? 2.713 -5.43 10.391 1 74.81 96 SER B O 1
ATOM 5588 N N . PRO B 1 97 ? 1.645 -3.768 9.375 1 78.25 97 PRO B N 1
ATOM 5589 C CA . PRO B 1 97 ? 2.529 -2.809 10.039 1 78.25 97 PRO B CA 1
ATOM 5590 C C . PRO B 1 97 ? 2.375 -2.822 11.555 1 78.25 97 PRO B C 1
ATOM 5592 O O . PRO B 1 97 ? 1.328 -3.221 12.07 1 78.25 97 PRO B O 1
ATOM 5595 N N . PRO B 1 98 ? 3.42 -2.557 12.211 1 83.25 98 PRO B N 1
ATOM 5596 C CA . PRO B 1 98 ? 3.34 -2.512 13.672 1 83.25 98 PRO B CA 1
ATOM 5597 C C . PRO B 1 98 ? 2.365 -1.45 14.18 1 83.25 98 PRO B C 1
ATOM 5599 O O . PRO B 1 98 ? 2.115 -0.458 13.492 1 83.25 98 PRO B O 1
ATOM 5602 N N . ASP B 1 99 ? 1.905 -1.739 15.367 1 87.69 99 ASP B N 1
ATOM 5603 C CA . ASP B 1 99 ? 1.101 -0.743 16.062 1 87.69 99 ASP B CA 1
ATOM 5604 C C . ASP B 1 99 ? 1.9 0.535 16.312 1 87.69 99 ASP B C 1
ATOM 5606 O O . ASP B 1 99 ? 3.082 0.477 16.656 1 87.69 99 ASP B O 1
ATOM 5610 N N . GLU B 1 100 ? 1.266 1.626 16.188 1 88 100 GLU B N 1
ATOM 5611 C CA . GLU B 1 100 ? 1.919 2.926 16.297 1 88 100 GLU B CA 1
ATOM 5612 C C . GLU B 1 100 ? 2.436 3.152 17.719 1 88 100 GLU B C 1
ATOM 5614 O O . GLU B 1 100 ? 3.307 3.996 17.938 1 88 100 GLU B O 1
ATOM 5619 N N . ASN B 1 101 ? 1.927 2.404 18.688 1 88.19 101 ASN B N 1
ATOM 5620 C CA . ASN B 1 101 ? 2.289 2.594 20.094 1 88.19 101 ASN B CA 1
ATOM 5621 C C . ASN B 1 101 ? 3.357 1.6 20.531 1 88.19 101 ASN B C 1
ATOM 5623 O O . ASN B 1 101 ? 3.855 1.676 21.656 1 88.19 101 ASN B O 1
ATOM 5627 N N . LEU B 1 102 ? 3.639 0.699 19.594 1 89.5 102 LEU B N 1
ATOM 5628 C CA . LEU B 1 102 ? 4.59 -0.348 19.953 1 89.5 102 LEU B CA 1
ATOM 5629 C C . LEU B 1 102 ? 5.801 -0.321 19.016 1 89.5 102 LEU B C 1
ATOM 5631 O O . LEU B 1 102 ? 5.73 0.231 17.922 1 89.5 102 LEU B O 1
ATOM 5635 N N . GLY B 1 103 ? 6.828 -0.935 19.484 1 91.25 103 GLY B N 1
ATOM 5636 C CA . GLY B 1 103 ? 8.039 -0.98 18.672 1 91.25 103 GLY B CA 1
ATOM 5637 C C . GLY B 1 103 ? 7.938 -1.945 17.516 1 91.25 103 GLY B C 1
ATOM 5638 O O . GLY B 1 103 ? 7.344 -3.018 17.641 1 91.25 103 GLY B O 1
ATOM 5639 N N . GLY B 1 104 ? 8.523 -1.494 16.453 1 92.38 104 GLY B N 1
ATOM 5640 C CA . GLY B 1 104 ? 8.547 -2.344 15.281 1 92.38 104 GLY B CA 1
ATOM 5641 C C . GLY B 1 104 ? 9.953 -2.701 14.828 1 92.38 104 GLY B C 1
ATOM 5642 O O . GLY B 1 104 ? 10.898 -1.949 15.07 1 92.38 104 GLY B O 1
ATOM 5643 N N . CYS B 1 105 ? 10.086 -3.891 14.211 1 92.62 105 CYS B N 1
ATOM 5644 C CA . CYS B 1 105 ? 11.359 -4.316 13.625 1 92.62 105 CYS B CA 1
ATOM 5645 C C . CYS B 1 105 ? 11.695 -3.484 12.391 1 92.62 105 CYS B C 1
ATOM 5647 O O . CYS B 1 105 ? 10.875 -3.365 11.477 1 92.62 105 CYS B O 1
ATOM 5649 N N . LYS B 1 106 ? 12.898 -2.977 12.375 1 92.25 106 LYS B N 1
ATOM 5650 C CA . LYS B 1 106 ? 13.281 -2.115 11.266 1 92.25 106 LYS B CA 1
ATOM 5651 C C . LYS B 1 106 ? 13.602 -2.936 10.016 1 92.25 106 LYS B C 1
ATOM 5653 O O . LYS B 1 106 ? 13.703 -2.391 8.914 1 92.25 106 LYS B O 1
ATOM 5658 N N . CYS B 1 107 ? 13.68 -4.219 10.094 1 89.62 107 CYS B N 1
ATOM 5659 C CA . CYS B 1 107 ? 14.016 -5.094 8.977 1 89.62 107 CYS B CA 1
ATOM 5660 C C . CYS B 1 107 ? 12.758 -5.676 8.344 1 89.62 107 CYS B C 1
ATOM 5662 O O . CYS B 1 107 ? 12.422 -5.344 7.207 1 89.62 107 CYS B O 1
ATOM 5664 N N . CYS B 1 108 ? 12.016 -6.453 9.109 1 85.5 108 CYS B N 1
ATOM 5665 C CA . CYS B 1 108 ? 10.852 -7.141 8.555 1 85.5 108 CYS B CA 1
ATOM 5666 C C . CYS B 1 108 ? 9.586 -6.309 8.734 1 85.5 108 CYS B C 1
ATOM 5668 O O . CYS B 1 108 ? 8.555 -6.613 8.148 1 85.5 108 CYS B O 1
ATOM 5670 N N . ARG B 1 109 ? 9.633 -5.32 9.633 1 86.88 109 ARG B N 1
ATOM 5671 C CA . ARG B 1 109 ? 8.562 -4.352 9.844 1 86.88 109 ARG B CA 1
ATOM 5672 C C . ARG B 1 109 ? 7.414 -4.973 10.633 1 86.88 109 ARG B C 1
ATOM 5674 O O . ARG B 1 109 ? 6.301 -4.445 10.641 1 86.88 109 ARG B O 1
ATOM 5681 N N . ARG B 1 110 ? 7.703 -6.023 11.305 1 87.38 110 ARG B N 1
ATOM 5682 C CA . ARG B 1 110 ? 6.734 -6.621 12.211 1 87.38 110 ARG B CA 1
ATOM 5683 C C . ARG B 1 110 ? 6.887 -6.066 13.625 1 87.38 110 ARG B C 1
ATOM 5685 O O . ARG B 1 110 ? 7.895 -5.426 13.938 1 87.38 110 ARG B O 1
ATOM 5692 N N . GLN B 1 111 ? 5.809 -6.344 14.398 1 89.88 111 GLN B N 1
ATOM 5693 C CA . GLN B 1 111 ? 5.879 -5.945 15.797 1 89.88 111 GLN B CA 1
ATOM 5694 C C . GLN B 1 111 ? 6.984 -6.703 16.531 1 89.88 111 GLN B C 1
ATOM 5696 O O . GLN B 1 111 ? 7.176 -7.898 16.312 1 89.88 111 GLN B O 1
ATOM 5701 N N . LEU B 1 112 ? 7.699 -5.949 17.297 1 90.44 112 LEU B N 1
ATOM 5702 C CA . LEU B 1 112 ? 8.766 -6.582 18.062 1 90.44 112 LEU B CA 1
ATOM 5703 C C . LEU B 1 112 ? 8.211 -7.688 18.953 1 90.44 112 LEU B C 1
ATOM 5705 O O . LEU B 1 112 ? 7.145 -7.527 19.562 1 90.44 112 LEU B O 1
ATOM 5709 N N . GLN B 1 113 ? 8.906 -8.703 19.016 1 83.12 113 GLN B N 1
ATOM 5710 C CA . GLN B 1 113 ? 8.531 -9.836 19.859 1 83.12 113 GLN B CA 1
ATOM 5711 C C . GLN B 1 113 ? 9.141 -9.719 21.25 1 83.12 113 GLN B C 1
ATOM 5713 O O . GLN B 1 113 ? 9.578 -8.633 21.656 1 83.12 113 GLN B O 1
ATOM 5718 N N . ASP B 1 114 ? 9.141 -10.867 21.953 1 83.38 114 ASP B N 1
ATOM 5719 C CA . ASP B 1 114 ? 9.625 -10.891 23.328 1 83.38 114 ASP B CA 1
ATOM 5720 C C . ASP B 1 114 ? 11.141 -10.727 23.375 1 83.38 114 ASP B C 1
ATOM 5722 O O . ASP B 1 114 ? 11.695 -10.359 24.422 1 83.38 114 ASP B O 1
ATOM 5726 N N . LYS B 1 115 ? 11.703 -11.203 22.312 1 87.62 115 LYS B N 1
ATOM 5727 C CA . LYS B 1 115 ? 13.148 -11.047 22.219 1 87.62 115 LYS B CA 1
ATOM 5728 C C . LYS B 1 115 ? 13.539 -10.211 21 1 87.62 115 LYS B C 1
ATOM 5730 O O . LYS B 1 115 ? 13.125 -10.516 19.875 1 87.62 115 LYS B O 1
ATOM 5735 N N . TYR B 1 116 ? 14.258 -9.156 21.219 1 92.31 116 TYR B N 1
ATOM 5736 C CA . TYR B 1 116 ? 14.703 -8.32 20.109 1 92.31 116 TYR B CA 1
ATOM 5737 C C . TYR B 1 116 ? 16.016 -7.629 20.453 1 92.31 116 TYR B C 1
ATOM 5739 O O . TYR B 1 116 ? 16.469 -7.676 21.594 1 92.31 116 TYR B O 1
ATOM 5747 N N . TYR B 1 117 ? 16.688 -7.16 19.531 1 94.5 117 TYR B N 1
ATOM 5748 C CA . TYR B 1 117 ? 17.938 -6.434 19.688 1 94.5 117 TYR B CA 1
ATOM 5749 C C . TYR B 1 117 ? 17.719 -4.934 19.516 1 94.5 117 TYR B C 1
ATOM 5751 O O . TYR B 1 117 ? 16.922 -4.508 18.688 1 94.5 117 TYR B O 1
ATOM 5759 N N . HIS B 1 118 ? 18.438 -4.164 20.312 1 96 118 HIS B N 1
ATOM 5760 C CA . HIS B 1 118 ? 18.203 -2.725 20.344 1 96 118 HIS B CA 1
ATOM 5761 C C . HIS B 1 118 ? 19.516 -1.948 20.453 1 96 118 HIS B C 1
ATOM 5763 O O . HIS B 1 118 ? 20.438 -2.377 21.141 1 96 118 HIS B O 1
ATOM 5769 N N . CYS B 1 119 ? 19.703 -0.917 19.641 1 95.38 119 CYS B N 1
ATOM 5770 C CA . CYS B 1 119 ? 20.766 0.071 19.781 1 95.38 119 CYS B CA 1
ATOM 5771 C C . CYS B 1 119 ? 20.25 1.335 20.453 1 95.38 119 CYS B C 1
ATOM 5773 O O . CYS B 1 119 ? 19.406 2.039 19.906 1 95.38 119 CYS B O 1
ATOM 5775 N N . SER B 1 120 ? 20.734 1.718 21.547 1 92 120 SER B N 1
ATOM 5776 C CA . SER B 1 120 ? 20.25 2.854 22.328 1 92 120 SER B CA 1
ATOM 5777 C C . SER B 1 120 ? 20.703 4.176 21.719 1 92 120 SER B C 1
ATOM 5779 O O . SER B 1 120 ? 20.078 5.211 21.922 1 92 120 SER B O 1
ATOM 5781 N N . ILE B 1 121 ? 21.75 4.141 20.938 1 90.44 121 ILE B N 1
ATOM 5782 C CA . ILE B 1 121 ? 22.281 5.352 20.328 1 90.44 121 ILE B CA 1
ATOM 5783 C C . ILE B 1 121 ? 21.406 5.781 19.172 1 90.44 121 ILE B C 1
ATOM 5785 O O . ILE B 1 121 ? 20.984 6.941 19.094 1 90.44 121 ILE B O 1
ATOM 5789 N N . CYS B 1 122 ? 21.031 4.852 18.328 1 90.88 122 CYS B N 1
ATOM 5790 C CA . CYS B 1 122 ? 20.281 5.148 17.109 1 90.88 122 CYS B CA 1
ATOM 5791 C C . CYS B 1 122 ? 18.797 4.863 17.297 1 90.88 122 CYS B C 1
ATOM 5793 O O . CYS B 1 122 ? 18 5.129 16.406 1 90.88 122 CYS B O 1
ATOM 5795 N N . LYS B 1 123 ? 18.422 4.301 18.438 1 91.62 123 LYS B N 1
ATOM 5796 C CA . LYS B 1 123 ? 17.047 3.873 18.703 1 91.62 123 LYS B CA 1
ATOM 5797 C C . LYS B 1 123 ? 16.562 2.916 17.609 1 91.62 123 LYS B C 1
ATOM 5799 O O . LYS B 1 123 ? 15.453 3.07 17.094 1 91.62 123 LYS B O 1
ATOM 5804 N N . PHE B 1 124 ? 17.484 2.029 17.328 1 94 124 PHE B N 1
ATOM 5805 C CA . PHE B 1 124 ? 17.266 1.024 16.281 1 94 124 PHE B CA 1
ATOM 5806 C C . PHE B 1 124 ? 16.938 -0.326 16.906 1 94 124 PHE B C 1
ATOM 5808 O O . PHE B 1 124 ? 17.625 -0.792 17.812 1 94 124 PHE B O 1
ATOM 5815 N N . SER B 1 125 ? 15.805 -0.948 16.375 1 94.69 125 SER B N 1
ATOM 5816 C CA . SER B 1 125 ? 15.406 -2.24 16.938 1 94.69 125 SER B CA 1
ATOM 5817 C C . SER B 1 125 ? 15.117 -3.246 15.828 1 94.69 125 SER B C 1
ATOM 5819 O O . SER B 1 125 ? 14.562 -2.889 14.781 1 94.69 125 SER B O 1
ATOM 5821 N N . ILE B 1 126 ? 15.531 -4.496 16.078 1 93.94 126 ILE B N 1
ATOM 5822 C CA . ILE B 1 126 ? 15.234 -5.598 15.172 1 93.94 126 ILE B CA 1
ATOM 5823 C C . ILE B 1 126 ? 14.828 -6.832 15.977 1 93.94 126 ILE B C 1
ATOM 5825 O O . ILE B 1 126 ? 15.367 -7.082 17.062 1 93.94 126 ILE B O 1
ATOM 5829 N N . THR B 1 127 ? 13.891 -7.52 15.43 1 90.94 127 THR B N 1
ATOM 5830 C CA . THR B 1 127 ? 13.477 -8.75 16.094 1 90.94 127 THR B CA 1
ATOM 5831 C C . THR B 1 127 ? 14.625 -9.758 16.125 1 90.94 127 THR B C 1
ATOM 5833 O O . THR B 1 127 ? 15.523 -9.711 15.273 1 90.94 127 THR B O 1
ATOM 5836 N N . ALA B 1 128 ? 14.625 -10.641 17.062 1 89 128 ALA B N 1
ATOM 5837 C CA . ALA B 1 128 ? 15.688 -11.625 17.203 1 89 128 ALA B CA 1
ATOM 5838 C C . ALA B 1 128 ? 15.797 -12.508 15.969 1 89 128 ALA B C 1
ATOM 5840 O O . ALA B 1 128 ? 16.906 -12.867 15.547 1 89 128 ALA B O 1
ATOM 5841 N N . THR B 1 129 ? 14.719 -12.82 15.359 1 83.5 129 THR B N 1
ATOM 5842 C CA . THR B 1 129 ? 14.695 -13.672 14.18 1 83.5 129 THR B CA 1
ATOM 5843 C C . THR B 1 129 ? 15.43 -13.008 13.016 1 83.5 129 THR B C 1
ATOM 5845 O O . THR B 1 129 ? 16.078 -13.68 12.219 1 83.5 129 THR B O 1
ATOM 5848 N N . CYS B 1 130 ? 15.32 -11.719 12.93 1 87.94 130 CYS B N 1
ATOM 5849 C CA . CYS B 1 130 ? 15.961 -10.969 11.859 1 87.94 130 CYS B CA 1
ATOM 5850 C C . CYS B 1 130 ? 17.438 -10.727 12.172 1 87.94 130 CYS B C 1
ATOM 5852 O O . CYS B 1 130 ? 18.219 -10.406 11.281 1 87.94 130 CYS B O 1
ATOM 5854 N N . ALA B 1 131 ? 17.719 -10.906 13.406 1 89.94 131 ALA B N 1
ATOM 5855 C CA . ALA B 1 131 ? 19.078 -10.586 13.82 1 89.94 131 ALA B CA 1
ATOM 5856 C C . ALA B 1 131 ? 19.969 -11.82 13.812 1 89.94 131 ALA B C 1
ATOM 5858 O O . ALA B 1 131 ? 21.188 -11.727 13.602 1 89.94 131 ALA B O 1
ATOM 5859 N N . ILE B 1 132 ? 19.156 -12.953 14 1 83.56 132 ILE B N 1
ATOM 5860 C CA . ILE B 1 132 ? 19.922 -14.188 14.125 1 83.56 132 ILE B CA 1
ATOM 5861 C C . ILE B 1 132 ? 20.281 -14.711 12.742 1 83.56 132 ILE B C 1
ATOM 5863 O O . ILE B 1 132 ? 19.5 -14.609 11.805 1 83.56 132 ILE B O 1
ATOM 5867 N N . ASN B 1 133 ? 21.406 -14.984 12.305 1 82.38 133 ASN B N 1
ATOM 5868 C CA . ASN B 1 133 ? 21.938 -15.438 11.023 1 82.38 133 ASN B CA 1
ATOM 5869 C C . ASN B 1 133 ? 22 -14.297 10.016 1 82.38 133 ASN B C 1
ATOM 5871 O O . ASN B 1 133 ? 21.266 -14.297 9.016 1 82.38 133 ASN B O 1
ATOM 5875 N N . PRO B 1 134 ? 22.719 -13.438 10.297 1 87.75 134 PRO B N 1
ATOM 5876 C CA . PRO B 1 134 ? 22.797 -12.234 9.469 1 87.75 134 PRO B CA 1
ATOM 5877 C C . PRO B 1 134 ? 23.234 -12.531 8.039 1 87.75 134 PRO B C 1
ATOM 5879 O O . PRO B 1 134 ? 24.078 -13.398 7.812 1 87.75 134 PRO B O 1
ATOM 5882 N N . PRO B 1 135 ? 22.594 -11.914 7.09 1 89.69 135 PRO B N 1
ATOM 5883 C CA . PRO B 1 135 ? 23.031 -12.031 5.699 1 89.69 135 PRO B CA 1
ATOM 5884 C C . PRO B 1 135 ? 24.344 -11.305 5.438 1 89.69 135 PRO B C 1
ATOM 5886 O O . PRO B 1 135 ? 24.75 -10.438 6.223 1 89.69 135 PRO B O 1
ATOM 5889 N N . PRO B 1 136 ? 25.047 -11.758 4.379 1 92.19 136 PRO B N 1
ATOM 5890 C CA . PRO B 1 136 ? 26.25 -10.984 4.027 1 92.19 136 PRO B CA 1
ATOM 5891 C C . PRO B 1 136 ? 25.922 -9.578 3.551 1 92.19 136 PRO B C 1
ATOM 5893 O O . PRO B 1 136 ? 24.859 -9.352 2.953 1 92.19 136 PRO B O 1
ATOM 5896 N N . LEU B 1 137 ? 26.781 -8.711 3.824 1 92.12 137 LEU B N 1
ATOM 5897 C CA . LEU B 1 137 ? 26.594 -7.32 3.439 1 92.12 137 LEU B CA 1
ATOM 5898 C C . LEU B 1 137 ? 26.594 -7.168 1.922 1 92.12 137 LEU B C 1
ATOM 5900 O O . LEU B 1 137 ? 25.859 -6.344 1.373 1 92.12 137 LEU B O 1
ATOM 5904 N N . THR B 1 138 ? 27.469 -7.949 1.287 1 92.44 138 THR B N 1
ATOM 5905 C CA . THR B 1 138 ? 27.578 -7.902 -0.166 1 92.44 138 THR B CA 1
ATOM 5906 C C . THR B 1 138 ? 27.531 -9.305 -0.758 1 92.44 138 THR B C 1
ATOM 5908 O O . THR B 1 138 ? 27.984 -10.266 -0.129 1 92.44 138 THR B O 1
ATOM 5911 N N . ILE B 1 139 ? 26.891 -9.367 -1.9 1 91.5 139 ILE B N 1
ATOM 5912 C CA . ILE B 1 139 ? 26.891 -10.641 -2.607 1 91.5 139 ILE B CA 1
ATOM 5913 C C . ILE B 1 139 ? 27.297 -10.422 -4.062 1 91.5 139 ILE B C 1
ATOM 5915 O O . ILE B 1 139 ? 27.141 -9.32 -4.598 1 91.5 139 ILE B O 1
ATOM 5919 N N . VAL B 1 140 ? 27.891 -11.383 -4.672 1 86.5 140 VAL B N 1
ATOM 5920 C CA . VAL B 1 140 ? 28.281 -11.359 -6.078 1 86.5 140 VAL B CA 1
ATOM 5921 C C . VAL B 1 140 ? 27.391 -12.305 -6.879 1 86.5 140 VAL B C 1
ATOM 5923 O O . VAL B 1 140 ? 27.266 -13.484 -6.543 1 86.5 140 VAL B O 1
ATOM 5926 N N . PRO B 1 141 ? 26.703 -11.586 -7.832 1 79.94 141 PRO B N 1
ATOM 5927 C CA . PRO B 1 141 ? 25.828 -12.445 -8.633 1 79.94 141 PRO B CA 1
ATOM 5928 C C . PRO B 1 141 ? 26.594 -13.461 -9.469 1 79.94 141 PRO B C 1
ATOM 5930 O O . PRO B 1 141 ? 27.703 -13.164 -9.938 1 79.94 141 PRO B O 1
ATOM 5933 N N . THR B 1 142 ? 26.141 -14.648 -9.578 1 65.25 142 THR B N 1
ATOM 5934 C CA . THR B 1 142 ? 26.844 -15.672 -10.352 1 65.25 142 THR B CA 1
ATOM 5935 C C . THR B 1 142 ? 26.234 -15.82 -11.734 1 65.25 142 THR B C 1
ATOM 5937 O O . THR B 1 142 ? 26.859 -16.359 -12.648 1 65.25 142 THR B O 1
ATOM 5940 N N . LYS B 1 143 ? 25.125 -15.289 -12.008 1 68.62 143 LYS B N 1
ATOM 5941 C CA . LYS B 1 143 ? 24.469 -15.75 -13.234 1 68.62 143 LYS B CA 1
ATOM 5942 C C . LYS B 1 143 ? 24.047 -14.578 -14.109 1 68.62 143 LYS B C 1
ATOM 5944 O O . LYS B 1 143 ? 24.734 -14.227 -15.07 1 68.62 143 LYS B O 1
ATOM 5949 N N . SER B 1 144 ? 22.891 -13.883 -13.805 1 64.81 144 SER B N 1
ATOM 5950 C CA . SER B 1 144 ? 22.109 -13.125 -14.781 1 64.81 144 SER B CA 1
ATOM 5951 C C . SER B 1 144 ? 22.359 -11.633 -14.648 1 64.81 144 SER B C 1
ATOM 5953 O O . SER B 1 144 ? 21.75 -10.828 -15.375 1 64.81 144 SER B O 1
ATOM 5955 N N . HIS B 1 145 ? 23.375 -11.117 -13.898 1 77.06 145 HIS B N 1
ATOM 5956 C CA . HIS B 1 145 ? 23.562 -9.672 -13.758 1 77.06 145 HIS B CA 1
ATOM 5957 C C . HIS B 1 145 ? 25 -9.266 -14.07 1 77.06 145 HIS B C 1
ATOM 5959 O O . HIS B 1 145 ? 25.938 -9.922 -13.641 1 77.06 145 HIS B O 1
ATOM 5965 N N . GLU B 1 146 ? 25.141 -8.32 -14.914 1 75.38 146 GLU B N 1
ATOM 5966 C CA . GLU B 1 146 ? 26.438 -7.922 -15.453 1 75.38 146 GLU B CA 1
ATOM 5967 C C . GLU B 1 146 ? 27.312 -7.281 -14.375 1 75.38 146 GLU B C 1
ATOM 5969 O O . GLU B 1 146 ? 28.531 -7.422 -14.398 1 75.38 146 GLU B O 1
ATOM 5974 N N . HIS B 1 147 ? 26.641 -6.676 -13.445 1 77.56 147 HIS B N 1
ATOM 5975 C CA . HIS B 1 147 ? 27.406 -5.965 -12.43 1 77.56 147 HIS B CA 1
ATOM 5976 C C . HIS B 1 147 ? 27.75 -6.871 -11.25 1 77.56 147 HIS B C 1
ATOM 5978 O O . HIS B 1 147 ? 26.953 -7.758 -10.906 1 77.56 147 HIS B O 1
ATOM 5984 N N . MET B 1 148 ? 28.875 -6.684 -10.656 1 73.06 148 MET B N 1
ATOM 5985 C CA . MET B 1 148 ? 29.453 -7.676 -9.758 1 73.06 148 MET B CA 1
ATOM 5986 C C . MET B 1 148 ? 29.078 -7.395 -8.305 1 73.06 148 MET B C 1
ATOM 5988 O O . MET B 1 148 ? 29.297 -8.234 -7.43 1 73.06 148 MET B O 1
ATOM 5992 N N . ALA B 1 149 ? 28.422 -6.32 -8.023 1 86.12 149 ALA B N 1
ATOM 5993 C CA . ALA B 1 149 ? 28.297 -6.098 -6.586 1 86.12 149 ALA B CA 1
ATOM 5994 C C . ALA B 1 149 ? 26.859 -5.727 -6.223 1 86.12 149 ALA B C 1
ATOM 5996 O O . ALA B 1 149 ? 26.281 -4.801 -6.801 1 86.12 149 ALA B O 1
ATOM 5997 N N . PHE B 1 150 ? 26.25 -6.59 -5.348 1 92.56 150 PHE B N 1
ATOM 5998 C CA . PHE B 1 150 ? 24.953 -6.301 -4.742 1 92.56 150 PHE B CA 1
ATOM 5999 C C . PHE B 1 150 ? 25.109 -5.984 -3.26 1 92.56 150 PHE B C 1
ATOM 6001 O O . PHE B 1 150 ? 25.859 -6.668 -2.549 1 92.56 150 PHE B O 1
ATOM 6008 N N . THR B 1 151 ? 24.547 -4.914 -2.848 1 93.12 151 THR B N 1
ATOM 6009 C CA . THR B 1 151 ? 24.594 -4.5 -1.449 1 93.12 151 THR B CA 1
ATOM 6010 C C . THR B 1 151 ? 23.281 -4.809 -0.745 1 93.12 151 THR B C 1
ATOM 6012 O O . THR B 1 151 ? 22.203 -4.645 -1.328 1 93.12 151 THR B O 1
ATOM 6015 N N . LEU B 1 152 ? 23.453 -5.191 0.525 1 93.88 152 LEU B N 1
ATOM 6016 C CA . LEU B 1 152 ? 22.266 -5.5 1.331 1 93.88 152 LEU B CA 1
ATOM 6017 C C . LEU B 1 152 ? 21.359 -4.285 1.443 1 93.88 152 LEU B C 1
ATOM 6019 O O . LEU B 1 152 ? 21.812 -3.186 1.758 1 93.88 152 LEU B O 1
ATOM 6023 N N . PHE B 1 153 ? 20.094 -4.555 1.105 1 92.44 153 PHE B N 1
ATOM 6024 C CA . PHE B 1 153 ? 19.078 -3.514 1.215 1 92.44 153 PHE B CA 1
ATOM 6025 C C . PHE B 1 153 ? 18.625 -3.35 2.66 1 92.44 153 PHE B C 1
ATOM 6027 O O . PHE B 1 153 ? 18.469 -4.336 3.385 1 92.44 153 PHE B O 1
ATOM 6034 N N . PRO B 1 154 ? 18.406 -2.154 3.107 1 87.5 154 PRO B N 1
ATOM 6035 C CA . PRO B 1 154 ? 18.234 -1.895 4.539 1 87.5 154 PRO B CA 1
ATOM 6036 C C . PRO B 1 154 ? 16.938 -2.506 5.098 1 87.5 154 PRO B C 1
ATOM 6038 O O . PRO B 1 154 ? 16.844 -2.727 6.305 1 87.5 154 PRO B O 1
ATOM 6041 N N . ARG B 1 155 ? 15.969 -2.684 4.344 1 87.25 155 ARG B N 1
ATOM 6042 C CA . ARG B 1 155 ? 14.719 -3.207 4.887 1 87.25 155 ARG B CA 1
ATOM 6043 C C . ARG B 1 155 ? 13.922 -3.941 3.812 1 87.25 155 ARG B C 1
ATOM 6045 O O . ARG B 1 155 ? 14.164 -3.756 2.617 1 87.25 155 ARG B O 1
ATOM 6052 N N . ARG B 1 156 ? 13.031 -4.734 4.355 1 84.75 156 ARG B N 1
ATOM 6053 C CA . ARG B 1 156 ? 12.07 -5.371 3.461 1 84.75 156 ARG B CA 1
ATOM 6054 C C . ARG B 1 156 ? 10.914 -4.43 3.145 1 84.75 156 ARG B C 1
ATOM 6056 O O . ARG B 1 156 ? 10.383 -3.764 4.035 1 84.75 156 ARG B O 1
ATOM 6063 N N . ILE B 1 157 ? 10.688 -4.254 1.867 1 82.38 157 ILE B N 1
ATOM 6064 C CA . ILE B 1 157 ? 9.695 -3.264 1.463 1 82.38 157 ILE B CA 1
ATOM 6065 C C . ILE B 1 157 ? 8.664 -3.91 0.542 1 82.38 157 ILE B C 1
ATOM 6067 O O . ILE B 1 157 ? 8.953 -4.91 -0.12 1 82.38 157 ILE B O 1
ATOM 6071 N N . SER B 1 158 ? 7.465 -3.363 0.587 1 84.38 158 SER B N 1
ATOM 6072 C CA . SER B 1 158 ? 6.406 -3.842 -0.3 1 84.38 158 SER B CA 1
ATOM 6073 C C . SER B 1 158 ? 6.555 -3.256 -1.701 1 84.38 158 SER B C 1
ATOM 6075 O O . SER B 1 158 ? 5.727 -2.453 -2.135 1 84.38 158 SER B O 1
ATOM 6077 N N . PHE B 1 159 ? 7.578 -3.664 -2.309 1 88.12 159 PHE B N 1
ATOM 6078 C CA . PHE B 1 159 ? 7.934 -3.242 -3.658 1 88.12 159 PHE B CA 1
ATOM 6079 C C . PHE B 1 159 ? 8.281 -4.445 -4.527 1 88.12 159 PHE B C 1
ATOM 6081 O O . PHE B 1 159 ? 8.82 -5.438 -4.035 1 88.12 159 PHE B O 1
ATOM 6088 N N . PRO B 1 160 ? 7.973 -4.254 -5.777 1 91.62 160 PRO B N 1
ATOM 6089 C CA . PRO B 1 160 ? 8.219 -5.414 -6.633 1 91.62 160 PRO B CA 1
ATOM 6090 C C . PRO B 1 160 ? 9.711 -5.68 -6.852 1 91.62 160 PRO B C 1
ATOM 6092 O O . PRO B 1 160 ? 10.492 -4.738 -6.996 1 91.62 160 PRO B O 1
ATOM 6095 N N . CYS B 1 161 ? 10.055 -6.902 -6.836 1 94.56 161 CYS B N 1
ATOM 6096 C CA . CYS B 1 161 ? 11.398 -7.348 -7.195 1 94.56 161 CYS B CA 1
ATOM 6097 C C . CYS B 1 161 ? 11.664 -7.117 -8.68 1 94.56 161 CYS B C 1
ATOM 6099 O O . CYS B 1 161 ? 10.836 -7.461 -9.523 1 94.56 161 CYS B O 1
ATOM 6101 N N . ASP B 1 162 ? 12.781 -6.613 -9.016 1 94.31 162 ASP B N 1
ATOM 6102 C CA . ASP B 1 162 ? 13.102 -6.316 -10.414 1 94.31 162 ASP B CA 1
ATOM 6103 C C . ASP B 1 162 ? 13.312 -7.598 -11.211 1 94.31 162 ASP B C 1
ATOM 6105 O O . ASP B 1 162 ? 13.234 -7.59 -12.445 1 94.31 162 ASP B O 1
ATOM 6109 N N . ALA B 1 163 ? 13.562 -8.664 -10.531 1 94.44 163 ALA B N 1
ATOM 6110 C CA . ALA B 1 163 ? 13.906 -9.914 -11.203 1 94.44 163 ALA B CA 1
ATOM 6111 C C . ALA B 1 163 ? 12.664 -10.773 -11.438 1 94.44 163 ALA B C 1
ATOM 6113 O O . ALA B 1 163 ? 12.617 -11.562 -12.383 1 94.44 163 ALA B O 1
ATOM 6114 N N . CYS B 1 164 ? 11.711 -10.641 -10.547 1 94.94 164 CYS B N 1
ATOM 6115 C CA . CYS B 1 164 ? 10.594 -11.562 -10.672 1 94.94 164 CYS B CA 1
ATOM 6116 C C . CYS B 1 164 ? 9.266 -10.828 -10.609 1 94.94 164 CYS B C 1
ATOM 6118 O O . CYS B 1 164 ? 8.219 -11.383 -10.961 1 94.94 164 CYS B O 1
ATOM 6120 N N . GLY B 1 165 ? 9.242 -9.648 -10.125 1 93.12 165 GLY B N 1
ATOM 6121 C CA . GLY B 1 165 ? 8.023 -8.852 -10.102 1 93.12 165 GLY B CA 1
ATOM 6122 C C . GLY B 1 165 ? 7.184 -9.086 -8.859 1 93.12 165 GLY B C 1
ATOM 6123 O O . GLY B 1 165 ? 6.184 -8.391 -8.641 1 93.12 165 GLY B O 1
ATOM 6124 N N . VAL B 1 166 ? 7.555 -9.977 -8.062 1 92.56 166 VAL B N 1
ATOM 6125 C CA . VAL B 1 166 ? 6.848 -10.242 -6.812 1 92.56 166 VAL B CA 1
ATOM 6126 C C . VAL B 1 166 ? 7.293 -9.242 -5.746 1 92.56 166 VAL B C 1
ATOM 6128 O O . VAL B 1 166 ? 8.43 -8.758 -5.777 1 92.56 166 VAL B O 1
ATOM 6131 N N . LEU B 1 167 ? 6.434 -9.008 -4.84 1 90.31 167 LEU B N 1
ATOM 6132 C CA . LEU B 1 167 ? 6.75 -8.047 -3.791 1 90.31 167 LEU B CA 1
ATOM 6133 C C . LEU B 1 167 ? 7.949 -8.508 -2.971 1 90.31 167 LEU B C 1
ATOM 6135 O O . LEU B 1 167 ? 8.062 -9.688 -2.643 1 90.31 167 LEU B O 1
ATOM 6139 N N . LEU B 1 168 ? 8.797 -7.598 -2.613 1 90.38 168 LEU B N 1
ATOM 6140 C CA . LEU B 1 168 ? 10.062 -7.887 -1.954 1 90.38 168 LEU B CA 1
ATOM 6141 C C . LEU B 1 168 ? 9.836 -8.312 -0.507 1 90.38 168 LEU B C 1
ATOM 6143 O O . LEU B 1 168 ? 10.719 -8.922 0.107 1 90.38 168 LEU B O 1
ATOM 6147 N N . ASP B 1 169 ? 8.758 -7.922 0.048 1 85.31 169 ASP B N 1
ATOM 6148 C CA . ASP B 1 169 ? 8.516 -8.273 1.444 1 85.31 169 ASP B CA 1
ATOM 6149 C C . ASP B 1 169 ? 7.75 -9.586 1.557 1 85.31 169 ASP B C 1
ATOM 6151 O O . ASP B 1 169 ? 7.41 -10.023 2.658 1 85.31 169 ASP B O 1
ATOM 6155 N N . LYS B 1 170 ? 7.445 -10.078 0.348 1 78.56 170 LYS B N 1
ATOM 6156 C CA . LYS B 1 170 ? 6.781 -11.375 0.375 1 78.56 170 LYS B CA 1
ATOM 6157 C C . LYS B 1 170 ? 7.77 -12.492 0.692 1 78.56 170 LYS B C 1
ATOM 6159 O O . LYS B 1 170 ? 8.766 -12.664 -0.016 1 78.56 170 LYS B O 1
ATOM 6164 N N . GLY B 1 171 ? 7.645 -13.039 1.886 1 72.06 171 GLY B N 1
ATOM 6165 C CA . GLY B 1 171 ? 8.531 -14.117 2.309 1 72.06 171 GLY B CA 1
ATOM 6166 C C . GLY B 1 171 ? 9.625 -13.648 3.25 1 72.06 171 GLY B C 1
ATOM 6167 O O . GLY B 1 171 ? 9.555 -12.547 3.793 1 72.06 171 GLY B O 1
ATOM 6168 N N . SER B 1 172 ? 10.648 -14.484 3.43 1 75.88 172 SER B N 1
ATOM 6169 C CA . SER B 1 172 ? 11.688 -14.195 4.41 1 75.88 172 SER B CA 1
ATOM 6170 C C . SER B 1 172 ? 13.023 -13.898 3.732 1 75.88 172 SER B C 1
ATOM 6172 O O . SER B 1 172 ? 14.047 -13.75 4.402 1 75.88 172 SER B O 1
ATOM 6174 N N . ASP B 1 173 ? 12.898 -13.758 2.445 1 85.56 173 ASP B N 1
ATOM 6175 C CA . ASP B 1 173 ? 14.148 -13.562 1.725 1 85.56 173 ASP B CA 1
ATOM 6176 C C . ASP B 1 173 ? 14.68 -12.141 1.928 1 85.56 173 ASP B C 1
ATOM 6178 O O . ASP B 1 173 ? 13.898 -11.203 2.098 1 85.56 173 ASP B O 1
ATOM 6182 N N . HIS B 1 174 ? 15.992 -12.047 1.923 1 90.38 174 HIS B N 1
ATOM 6183 C CA . HIS B 1 174 ? 16.625 -10.742 2.029 1 90.38 174 HIS B CA 1
ATOM 6184 C C . HIS B 1 174 ? 16.641 -10.023 0.683 1 90.38 174 HIS B C 1
ATOM 6186 O O . HIS B 1 174 ? 16.469 -10.656 -0.362 1 90.38 174 HIS B O 1
ATOM 6192 N N . VAL B 1 175 ? 16.734 -8.766 0.759 1 92.75 175 VAL B N 1
ATOM 6193 C CA . VAL B 1 175 ? 16.688 -7.934 -0.438 1 92.75 175 VAL B CA 1
ATOM 6194 C C . VAL B 1 175 ? 18.062 -7.289 -0.664 1 92.75 175 VAL B C 1
ATOM 6196 O O . VAL B 1 175 ? 18.734 -6.895 0.291 1 92.75 175 VAL B O 1
ATOM 6199 N N . TYR B 1 176 ? 18.531 -7.258 -1.9 1 93.69 176 TYR B N 1
ATOM 6200 C CA . TYR B 1 176 ? 19.797 -6.641 -2.268 1 93.69 176 TYR B CA 1
ATOM 6201 C C . TYR B 1 176 ? 19.609 -5.629 -3.395 1 93.69 176 TYR B C 1
ATOM 6203 O O . TYR B 1 176 ? 18.609 -5.68 -4.117 1 93.69 176 TYR B O 1
ATOM 6211 N N . THR B 1 177 ? 20.531 -4.707 -3.521 1 93.25 177 THR B N 1
ATOM 6212 C CA . THR B 1 177 ? 20.438 -3.678 -4.547 1 93.25 177 THR B CA 1
ATOM 6213 C C . THR B 1 177 ? 21.781 -3.502 -5.25 1 93.25 177 THR B C 1
ATOM 6215 O O . THR B 1 177 ? 22.844 -3.621 -4.621 1 93.25 177 THR B O 1
ATOM 6218 N N . CYS B 1 178 ? 21.75 -3.512 -6.535 1 92.94 178 CYS B N 1
ATOM 6219 C CA . CYS B 1 178 ? 22.891 -3.055 -7.332 1 92.94 178 CYS B CA 1
ATOM 6220 C C . CYS B 1 178 ? 22.812 -1.552 -7.578 1 92.94 178 CYS B C 1
ATOM 6222 O O . CYS B 1 178 ? 22.047 -1.097 -8.438 1 92.94 178 CYS B O 1
ATOM 6224 N N . LEU B 1 179 ? 23.609 -0.768 -6.926 1 88.12 179 LEU B N 1
ATOM 6225 C CA . LEU B 1 179 ? 23.562 0.689 -6.988 1 88.12 179 LEU B CA 1
ATOM 6226 C C . LEU B 1 179 ? 24.016 1.192 -8.352 1 88.12 179 LEU B C 1
ATOM 6228 O O . LEU B 1 179 ? 23.609 2.262 -8.797 1 88.12 179 LEU B O 1
ATOM 6232 N N . SER B 1 180 ? 24.828 0.375 -9.016 1 88.88 180 SER B N 1
ATOM 6233 C CA . SER B 1 180 ? 25.359 0.766 -10.312 1 88.88 180 SER B CA 1
ATOM 6234 C C . SER B 1 180 ? 24.281 0.808 -11.383 1 88.88 180 SER B C 1
ATOM 6236 O O . SER B 1 180 ? 24.312 1.657 -12.273 1 88.88 180 SER B O 1
ATOM 6238 N N . SER B 1 181 ? 23.328 -0.045 -11.281 1 89.88 181 SER B N 1
ATOM 6239 C CA . SER B 1 181 ? 22.281 -0.112 -12.289 1 89.88 181 SER B CA 1
ATOM 6240 C C . SER B 1 181 ? 20.906 0.177 -11.688 1 89.88 181 SER B C 1
ATOM 6242 O O . SER B 1 181 ? 19.891 0.147 -12.391 1 89.88 181 SER B O 1
ATOM 6244 N N . ASN B 1 182 ? 20.828 0.488 -10.477 1 91.38 182 ASN B N 1
ATOM 6245 C CA . ASN B 1 182 ? 19.562 0.716 -9.805 1 91.38 182 ASN B CA 1
ATOM 6246 C C . ASN B 1 182 ? 18.641 -0.5 -9.914 1 91.38 182 ASN B C 1
ATOM 6248 O O . ASN B 1 182 ? 17.5 -0.387 -10.375 1 91.38 182 ASN B O 1
ATOM 6252 N N . TYR B 1 183 ? 19.188 -1.621 -9.445 1 93.06 183 TYR B N 1
ATOM 6253 C CA . TYR B 1 183 ? 18.5 -2.908 -9.508 1 93.06 183 TYR B CA 1
ATOM 6254 C C . TYR B 1 183 ? 18.266 -3.467 -8.109 1 93.06 183 TYR B C 1
ATOM 6256 O O . TYR B 1 183 ? 19.203 -3.613 -7.32 1 93.06 183 TYR B O 1
ATOM 6264 N N . ILE B 1 184 ? 16.969 -3.678 -7.734 1 93.56 184 ILE B N 1
ATOM 6265 C CA . ILE B 1 184 ? 16.609 -4.207 -6.426 1 93.56 184 ILE 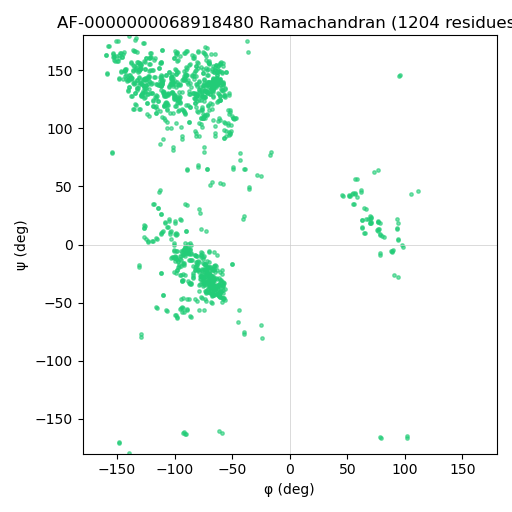B CA 1
ATOM 6266 C C . ILE B 1 184 ? 15.914 -5.562 -6.586 1 93.56 184 ILE B C 1
ATOM 6268 O O . ILE B 1 184 ? 14.93 -5.68 -7.316 1 93.56 184 ILE B O 1
ATOM 6272 N N . ALA B 1 185 ? 16.406 -6.586 -5.883 1 93.81 185 ALA B N 1
ATOM 6273 C CA . ALA B 1 185 ? 15.852 -7.922 -6.09 1 93.81 185 ALA B CA 1
ATOM 6274 C C . ALA B 1 185 ? 16.016 -8.781 -4.844 1 93.81 185 ALA B C 1
ATOM 6276 O O . ALA B 1 185 ? 16.766 -8.43 -3.93 1 93.81 185 ALA B O 1
ATOM 6277 N N . HIS B 1 186 ? 15.266 -9.852 -4.84 1 93.5 186 HIS B N 1
ATOM 6278 C CA . HIS B 1 186 ? 15.445 -10.883 -3.826 1 93.5 186 HIS B CA 1
ATOM 6279 C C . HIS B 1 186 ? 16.828 -11.523 -3.928 1 93.5 186 HIS B C 1
ATOM 6281 O O . HIS B 1 186 ? 17.375 -11.664 -5.027 1 93.5 186 HIS B O 1
ATOM 6287 N N . ARG B 1 187 ? 17.312 -11.875 -2.758 1 92.44 187 ARG B N 1
ATOM 6288 C CA . ARG B 1 187 ? 18.562 -12.609 -2.775 1 92.44 187 ARG B CA 1
ATOM 6289 C C . ARG B 1 187 ? 18.453 -13.883 -3.6 1 92.44 187 ARG B C 1
ATOM 6291 O O . ARG B 1 187 ? 19.297 -14.172 -4.441 1 92.44 187 ARG B O 1
ATOM 6298 N N . LYS B 1 188 ? 17.391 -14.617 -3.381 1 91.5 188 LYS B N 1
ATOM 6299 C CA . LYS B 1 188 ? 17.172 -15.875 -4.098 1 91.5 188 LYS B CA 1
ATOM 6300 C C . LYS B 1 188 ? 17.094 -15.641 -5.602 1 91.5 188 LYS B C 1
ATOM 6302 O O . LYS B 1 188 ? 17.578 -16.453 -6.387 1 91.5 188 LYS B O 1
ATOM 6307 N N . CYS B 1 189 ? 16.438 -14.57 -6.008 1 92.56 189 CYS B N 1
ATOM 6308 C CA . CYS B 1 189 ? 16.312 -14.258 -7.43 1 92.56 189 CYS B CA 1
ATOM 6309 C C . CYS B 1 189 ? 17.672 -13.945 -8.031 1 92.56 189 CYS B C 1
ATOM 6311 O O . CYS B 1 189 ? 17.953 -14.328 -9.172 1 92.56 189 CYS B O 1
ATOM 6313 N N . ILE B 1 190 ? 18.5 -13.266 -7.297 1 92.25 190 ILE B N 1
ATOM 6314 C CA . ILE B 1 190 ? 19.828 -12.898 -7.773 1 92.25 190 ILE B CA 1
ATOM 6315 C C . ILE B 1 190 ? 20.688 -14.148 -7.898 1 92.25 190 ILE B C 1
ATOM 6317 O O . ILE B 1 190 ? 21.438 -14.305 -8.875 1 92.25 190 ILE B O 1
ATOM 6321 N N . GLU B 1 191 ? 20.516 -15.055 -6.992 1 90.06 191 GLU B N 1
ATOM 6322 C CA . GLU B 1 191 ? 21.422 -16.188 -6.898 1 90.06 191 GLU B CA 1
ATOM 6323 C C . GLU B 1 191 ? 20.891 -17.391 -7.688 1 90.06 191 GLU B C 1
ATOM 6325 O O . GLU B 1 191 ? 21.672 -18.203 -8.195 1 90.06 191 GLU B O 1
ATOM 6330 N N . GLU B 1 192 ? 19.594 -17.516 -7.773 1 89.81 192 GLU B N 1
ATOM 6331 C CA . GLU B 1 192 ? 19.062 -18.812 -8.203 1 89.81 192 GLU B CA 1
ATOM 6332 C C . GLU B 1 192 ? 18.422 -18.703 -9.578 1 89.81 192 GLU B C 1
ATOM 6334 O O . GLU B 1 192 ? 18.281 -19.703 -10.281 1 89.81 192 GLU B O 1
ATOM 6339 N N . LEU B 1 193 ? 17.953 -17.609 -10.055 1 92.88 193 LEU B N 1
ATOM 6340 C CA . LEU B 1 193 ? 17.297 -17.531 -11.352 1 92.88 193 LEU B CA 1
ATOM 6341 C C . LEU B 1 193 ? 18.281 -17.812 -12.484 1 92.88 193 LEU B C 1
ATOM 6343 O O . LEU B 1 193 ? 19.328 -17.188 -12.562 1 92.88 193 LEU B O 1
ATOM 6347 N N . PRO B 1 194 ? 17.922 -18.75 -13.352 1 94.38 194 PRO B N 1
ATOM 6348 C CA . PRO B 1 194 ? 18.781 -19.047 -14.5 1 94.38 194 PRO B CA 1
ATOM 6349 C C . PRO B 1 194 ? 18.703 -17.969 -15.578 1 94.38 194 PRO B C 1
ATOM 6351 O O . PRO B 1 194 ? 17.781 -17.156 -15.594 1 94.38 194 PRO B O 1
ATOM 6354 N N . CYS B 1 195 ? 19.656 -18 -16.484 1 94 195 CYS B N 1
ATOM 6355 C CA . CYS B 1 195 ? 19.734 -16.984 -17.531 1 94 195 CYS B CA 1
ATOM 6356 C C . CYS B 1 195 ? 18.922 -17.406 -18.75 1 94 195 CYS B C 1
ATOM 6358 O O . CYS B 1 195 ? 18.062 -16.656 -19.219 1 94 195 CYS B O 1
ATOM 6360 N N . VAL B 1 196 ? 19.25 -18.594 -19.281 1 95.56 196 VAL B N 1
ATOM 6361 C CA . VAL B 1 196 ? 18.578 -19.125 -20.453 1 95.56 196 VAL B CA 1
ATOM 6362 C C . VAL B 1 196 ? 17.984 -20.5 -20.141 1 95.56 196 VAL B C 1
ATOM 6364 O O . VAL B 1 196 ? 18.672 -21.375 -19.625 1 95.56 196 VAL B O 1
ATOM 6367 N N . ILE B 1 197 ? 16.734 -20.641 -20.469 1 96.44 197 ILE B N 1
ATOM 6368 C CA . ILE B 1 197 ? 16.078 -21.906 -20.172 1 96.44 197 ILE B CA 1
ATOM 6369 C C . ILE B 1 197 ? 15.25 -22.359 -21.375 1 96.44 197 ILE B C 1
ATOM 6371 O O . ILE B 1 197 ? 15.117 -21.625 -22.359 1 96.44 197 ILE B O 1
ATOM 6375 N N . LYS B 1 198 ? 14.859 -23.594 -21.297 1 95.31 198 LYS B N 1
ATOM 6376 C CA . LYS B 1 198 ? 13.93 -24.156 -22.266 1 95.31 198 LYS B CA 1
ATOM 6377 C C . LYS B 1 198 ? 12.758 -24.844 -21.562 1 95.31 198 LYS B C 1
ATOM 6379 O O . LYS B 1 198 ? 12.961 -25.609 -20.625 1 95.31 198 LYS B O 1
ATOM 6384 N N . ILE B 1 199 ? 11.602 -24.438 -22 1 94.5 199 ILE B N 1
ATOM 6385 C CA . ILE B 1 199 ? 10.414 -25.109 -21.469 1 94.5 199 ILE B CA 1
ATOM 6386 C C . ILE B 1 199 ? 9.625 -25.734 -22.625 1 94.5 199 ILE B C 1
ATOM 6388 O O . ILE B 1 199 ? 9.82 -25.375 -23.781 1 94.5 199 ILE B O 1
ATOM 6392 N N . THR B 1 200 ? 8.711 -26.625 -22.344 1 91.81 200 THR B N 1
ATOM 6393 C CA . THR B 1 200 ? 7.996 -27.406 -23.359 1 91.81 200 THR B CA 1
ATOM 6394 C C . THR B 1 200 ? 6.855 -26.578 -23.953 1 91.81 200 THR B C 1
ATOM 6396 O O . THR B 1 200 ? 6.316 -26.938 -25 1 91.81 200 THR B O 1
ATOM 6399 N N . ARG B 1 201 ? 6.562 -25.484 -23.406 1 92 201 ARG B N 1
ATOM 6400 C CA . ARG B 1 201 ? 5.414 -24.688 -23.812 1 92 201 ARG B CA 1
ATOM 6401 C C . ARG B 1 201 ? 5.781 -23.734 -24.953 1 92 201 ARG B C 1
ATOM 6403 O O . ARG B 1 201 ? 4.914 -23.078 -25.531 1 92 201 ARG B O 1
ATOM 6410 N N . HIS B 1 202 ? 7.035 -23.688 -25.219 1 92.88 202 HIS B N 1
ATOM 6411 C CA . HIS B 1 202 ? 7.531 -22.844 -26.312 1 92.88 202 HIS B CA 1
ATOM 6412 C C . HIS B 1 202 ? 8.688 -23.516 -27.047 1 92.88 202 HIS B C 1
ATOM 6414 O O . HIS B 1 202 ? 9.492 -24.219 -26.438 1 92.88 202 HIS B O 1
ATOM 6420 N N . SER B 1 203 ? 8.797 -23.328 -28.344 1 90.5 203 SER B N 1
ATOM 6421 C CA . SER B 1 203 ? 9.766 -24.031 -29.172 1 90.5 203 SER B CA 1
ATOM 6422 C C . SER B 1 203 ? 11.164 -23.453 -29.016 1 90.5 203 SER B C 1
ATOM 6424 O O . SER B 1 203 ? 12.156 -24.156 -29.172 1 90.5 203 SER B O 1
ATOM 6426 N N . HIS B 1 204 ? 11.227 -22.172 -28.672 1 94.25 204 HIS B N 1
ATOM 6427 C CA . HIS B 1 204 ? 12.516 -21.5 -28.578 1 94.25 204 HIS B CA 1
ATOM 6428 C C . HIS B 1 204 ? 12.984 -21.391 -27.141 1 94.25 204 HIS B C 1
ATOM 6430 O O . HIS B 1 204 ? 12.188 -21.562 -26.219 1 94.25 204 HIS B O 1
ATOM 6436 N N . ARG B 1 205 ? 14.25 -21.188 -27.016 1 96.31 205 ARG B N 1
ATOM 6437 C CA . ARG B 1 205 ? 14.805 -20.906 -25.688 1 96.31 205 ARG B CA 1
ATOM 6438 C C . ARG B 1 205 ? 14.32 -19.562 -25.172 1 96.31 205 ARG B C 1
ATOM 6440 O O . ARG B 1 205 ? 13.977 -18.672 -25.953 1 96.31 205 ARG B O 1
ATOM 6447 N N . LEU B 1 206 ? 14.227 -19.516 -23.906 1 97 206 LEU B N 1
ATOM 6448 C CA . LEU B 1 206 ? 13.797 -18.281 -23.234 1 97 206 LEU B CA 1
ATOM 6449 C C . LEU B 1 206 ? 14.945 -17.656 -22.453 1 97 206 LEU B C 1
ATOM 6451 O O . LEU B 1 206 ? 15.742 -18.375 -21.844 1 97 206 LEU B O 1
ATOM 6455 N N . GLN B 1 207 ? 15.031 -16.422 -22.5 1 95.94 207 GLN B N 1
ATOM 6456 C CA . GLN B 1 207 ? 16.062 -15.68 -21.781 1 95.94 207 GLN B CA 1
ATOM 6457 C C . GLN B 1 207 ? 15.445 -14.781 -20.703 1 95.94 207 GLN B C 1
ATOM 6459 O O . GLN B 1 207 ? 14.406 -14.156 -20.938 1 95.94 207 GLN B O 1
ATOM 6464 N N . HIS B 1 208 ? 16.141 -14.773 -19.516 1 95.75 208 HIS B N 1
ATOM 6465 C CA . HIS B 1 208 ? 15.703 -13.875 -18.453 1 95.75 208 HIS B CA 1
ATOM 6466 C C . HIS B 1 208 ? 16.062 -12.43 -18.781 1 95.75 208 HIS B C 1
ATOM 6468 O O . HIS B 1 208 ? 17.219 -12.125 -19.094 1 95.75 208 HIS B O 1
ATOM 6474 N N . THR B 1 209 ? 15.062 -11.555 -18.734 1 92.62 209 THR B N 1
ATOM 6475 C CA . THR B 1 209 ? 15.266 -10.133 -18.984 1 92.62 209 THR B CA 1
ATOM 6476 C C . THR B 1 209 ? 14.633 -9.305 -17.859 1 92.62 209 THR B C 1
ATOM 6478 O O . THR B 1 209 ? 13.531 -9.609 -17.406 1 92.62 209 THR B O 1
ATOM 6481 N N . PRO B 1 210 ? 15.359 -8.281 -17.469 1 91.62 210 PRO B N 1
ATOM 6482 C CA . PRO B 1 210 ? 14.828 -7.48 -16.359 1 91.62 210 PRO B CA 1
ATOM 6483 C C . PRO B 1 210 ? 13.586 -6.684 -16.75 1 91.62 210 PRO B C 1
ATOM 6485 O O . PRO B 1 210 ? 12.844 -6.223 -15.867 1 91.62 210 PRO B O 1
ATOM 6488 N N . SER B 1 211 ? 13.336 -6.465 -18.031 1 93.06 211 SER B N 1
ATOM 6489 C CA . SER B 1 211 ? 12.164 -5.738 -18.516 1 93.06 211 SER B CA 1
ATOM 6490 C C . SER B 1 211 ? 11.859 -6.09 -19.969 1 93.06 211 SER B C 1
ATOM 6492 O O . SER B 1 211 ? 12.758 -6.426 -20.734 1 93.06 211 SER B O 1
ATOM 6494 N N . LEU B 1 212 ? 10.555 -6.059 -20.266 1 93.25 212 LEU B N 1
ATOM 6495 C CA . LEU B 1 212 ? 10.117 -6.277 -21.641 1 93.25 212 LEU B CA 1
ATOM 6496 C C . LEU B 1 212 ? 9.922 -4.949 -22.359 1 93.25 212 LEU B C 1
ATOM 6498 O O . LEU B 1 212 ? 9.805 -4.922 -23.594 1 93.25 212 LEU B O 1
ATOM 6502 N N . PHE B 1 213 ? 9.977 -3.945 -21.625 1 92.75 213 PHE B N 1
ATOM 6503 C CA . PHE B 1 213 ? 9.727 -2.633 -22.219 1 92.75 213 PHE B CA 1
ATOM 6504 C C . PHE B 1 213 ? 10.883 -2.207 -23.109 1 92.75 213 PHE B C 1
ATOM 6506 O O . PHE B 1 213 ? 12.055 -2.381 -22.734 1 92.75 213 PHE B O 1
ATOM 6513 N N . SER B 1 214 ? 10.531 -1.799 -24.203 1 88.81 214 SER B N 1
ATOM 6514 C CA . SER B 1 214 ? 11.477 -1.209 -25.141 1 88.81 214 SER B CA 1
ATOM 6515 C C . SER B 1 214 ? 10.906 0.059 -25.781 1 88.81 214 SER B C 1
ATOM 6517 O O . SER B 1 214 ? 9.719 0.117 -26.094 1 88.81 214 SER B O 1
ATOM 6519 N N . PRO B 1 215 ? 11.805 1.026 -25.891 1 88.31 215 PRO B N 1
ATOM 6520 C CA . PRO B 1 215 ? 11.312 2.279 -26.469 1 88.31 215 PRO B CA 1
ATOM 6521 C C . PRO B 1 215 ? 10.727 2.094 -27.859 1 88.31 215 PRO B C 1
ATOM 6523 O O . PRO B 1 215 ? 11.305 1.374 -28.688 1 88.31 215 PRO B O 1
ATOM 6526 N N . ASN B 1 216 ? 9.672 2.693 -28.141 1 79.81 216 ASN B N 1
ATOM 6527 C CA . ASN B 1 216 ? 9.039 2.811 -29.453 1 79.81 216 ASN B CA 1
ATOM 6528 C C . ASN B 1 216 ? 8.57 1.454 -29.969 1 79.81 216 ASN B C 1
ATOM 6530 O O . ASN B 1 216 ? 8.438 1.261 -31.172 1 79.81 216 ASN B O 1
ATOM 6534 N N . VAL B 1 217 ? 8.594 0.426 -29.156 1 83.38 217 VAL B N 1
ATOM 6535 C CA . VAL B 1 217 ? 8.07 -0.884 -29.516 1 83.38 217 VAL B CA 1
ATOM 6536 C C . VAL B 1 217 ? 6.82 -1.186 -28.688 1 83.38 217 VAL B C 1
ATOM 6538 O O . VAL B 1 217 ? 6.758 -0.85 -27.5 1 83.38 217 VAL B O 1
ATOM 6541 N N . ASP B 1 218 ? 5.859 -1.687 -29.344 1 83.56 218 ASP B N 1
ATOM 6542 C CA . ASP B 1 218 ? 4.645 -2.064 -28.625 1 83.56 218 ASP B CA 1
ATOM 6543 C C . ASP B 1 218 ? 4.875 -3.309 -27.781 1 83.56 218 ASP B C 1
ATOM 6545 O O . ASP B 1 218 ? 5.109 -4.398 -28.312 1 83.56 218 ASP B O 1
ATOM 6549 N N . THR B 1 219 ? 4.844 -3.092 -26.562 1 82.38 219 THR B N 1
ATOM 6550 C CA . THR B 1 219 ? 5.074 -4.188 -25.625 1 82.38 219 THR B CA 1
ATOM 6551 C C . THR B 1 219 ? 3.799 -4.52 -24.859 1 82.38 219 THR B C 1
ATOM 6553 O O . THR B 1 219 ? 3.861 -5.066 -23.75 1 82.38 219 THR B O 1
ATOM 6556 N N . SER B 1 220 ? 2.699 -4.238 -25.422 1 84.94 220 SER B N 1
ATOM 6557 C CA . SER B 1 220 ? 1.46 -4.504 -24.688 1 84.94 220 SER B CA 1
ATOM 6558 C C . SER B 1 220 ? 0.949 -5.914 -24.969 1 84.94 220 SER B C 1
ATOM 6560 O O . SER B 1 220 ? 1.359 -6.551 -25.938 1 84.94 220 SER B O 1
ATOM 6562 N N . GLY B 1 221 ? 0.284 -6.453 -24.109 1 86.56 221 GLY B N 1
ATOM 6563 C CA . GLY B 1 221 ? -0.528 -7.633 -24.375 1 86.56 221 GLY B CA 1
ATOM 6564 C C . GLY B 1 221 ? 0.195 -8.93 -24.062 1 86.56 221 GLY B C 1
ATOM 6565 O O . GLY B 1 221 ? -0.104 -9.969 -24.656 1 86.56 221 GLY B O 1
ATOM 6566 N N . PHE B 1 222 ? 1.215 -8.906 -23.297 1 92 222 PHE B N 1
ATOM 6567 C CA . PHE B 1 222 ? 1.877 -10.156 -22.938 1 92 222 PHE B CA 1
ATOM 6568 C C . PHE B 1 222 ? 1.104 -10.883 -21.844 1 92 222 PHE B C 1
ATOM 6570 O O . PHE B 1 222 ? 0.779 -10.297 -20.797 1 92 222 PHE B O 1
ATOM 6577 N N . ALA B 1 223 ? 0.773 -12.086 -22.172 1 92.81 223 ALA B N 1
ATOM 6578 C CA . ALA B 1 223 ? 0.239 -12.992 -21.156 1 92.81 223 ALA B CA 1
ATOM 6579 C C . ALA B 1 223 ? 1.226 -14.117 -20.844 1 92.81 223 ALA B C 1
ATOM 6581 O O . ALA B 1 223 ? 1.879 -14.641 -21.75 1 92.81 223 ALA B O 1
ATOM 6582 N N . CYS B 1 224 ? 1.369 -14.453 -19.609 1 94.94 224 CYS B N 1
ATOM 6583 C CA . CYS B 1 224 ? 2.311 -15.492 -19.188 1 94.94 224 CYS B CA 1
ATOM 6584 C C . CYS B 1 224 ? 1.995 -16.812 -19.859 1 94.94 224 CYS B C 1
ATOM 6586 O O . CYS B 1 224 ? 0.852 -17.281 -19.844 1 94.94 224 CYS B O 1
ATOM 6588 N N . GLY B 1 225 ? 2.955 -17.469 -20.391 1 93.5 225 GLY B N 1
ATOM 6589 C CA . GLY B 1 225 ? 2.779 -18.734 -21.094 1 93.5 225 GLY B CA 1
ATOM 6590 C C . GLY B 1 225 ? 2.418 -19.875 -20.156 1 93.5 225 GLY B C 1
ATOM 6591 O O . GLY B 1 225 ? 2.061 -20.969 -20.625 1 93.5 225 GLY B O 1
ATOM 6592 N N . VAL B 1 226 ? 2.438 -19.594 -18.891 1 92.88 226 VAL B N 1
ATOM 6593 C CA . VAL B 1 226 ? 2.188 -20.672 -17.938 1 92.88 226 VAL B CA 1
ATOM 6594 C C . VAL B 1 226 ? 0.9 -20.391 -17.156 1 92.88 226 VAL B C 1
ATOM 6596 O O . VAL B 1 226 ? -0.071 -21.141 -17.266 1 92.88 226 VAL B O 1
ATOM 6599 N N . CYS B 1 227 ? 0.771 -19.281 -16.562 1 89.56 227 CYS B N 1
ATOM 6600 C CA . CYS B 1 227 ? -0.403 -19 -15.734 1 89.56 227 CYS B CA 1
ATOM 6601 C C . CYS B 1 227 ? -1.429 -18.188 -16.516 1 89.56 227 CYS B C 1
ATOM 6603 O O . CYS B 1 227 ? -2.574 -18.047 -16.078 1 89.56 227 CYS B O 1
ATOM 6605 N N . HIS B 1 228 ? -0.982 -17.484 -17.594 1 90.25 228 HIS B N 1
ATOM 6606 C CA . HIS B 1 228 ? -1.835 -16.781 -18.531 1 90.25 228 HIS B CA 1
ATOM 6607 C C . HIS B 1 228 ? -2.326 -15.461 -17.938 1 90.25 228 HIS B C 1
ATOM 6609 O O . HIS B 1 228 ? -3.258 -14.844 -18.469 1 90.25 228 HIS B O 1
ATOM 6615 N N . LYS B 1 229 ? -1.761 -15.062 -16.906 1 90.44 229 LYS B N 1
ATOM 6616 C CA . LYS B 1 229 ? -1.991 -13.719 -16.375 1 90.44 229 LYS B CA 1
ATOM 6617 C C . LYS B 1 229 ? -1.098 -12.695 -17.062 1 90.44 229 LYS B C 1
ATOM 6619 O O . LYS B 1 229 ? -0.097 -13.055 -17.688 1 90.44 229 LYS B O 1
ATOM 6624 N N . PRO B 1 230 ? -1.549 -11.461 -16.922 1 92.75 230 PRO B N 1
ATOM 6625 C CA . PRO B 1 230 ? -0.744 -10.438 -17.594 1 92.75 230 PRO B CA 1
ATOM 6626 C C . PRO B 1 230 ? 0.674 -10.344 -17.031 1 92.75 230 PRO B C 1
ATOM 6628 O O . PRO B 1 230 ? 0.879 -10.5 -15.828 1 92.75 230 PRO B O 1
ATOM 6631 N N . VAL B 1 231 ? 1.596 -10.125 -17.891 1 95.62 231 VAL B N 1
ATOM 6632 C CA . VAL B 1 231 ? 2.992 -9.938 -17.5 1 95.62 231 VAL B CA 1
ATOM 6633 C C . VAL B 1 231 ? 3.312 -8.445 -17.422 1 95.62 231 VAL B C 1
ATOM 6635 O O . VAL B 1 231 ? 3.092 -7.699 -18.375 1 95.62 231 VAL B O 1
ATOM 6638 N N . ASP B 1 232 ? 3.746 -8.023 -16.281 1 95.19 232 ASP B N 1
ATOM 6639 C CA . ASP B 1 232 ? 4.191 -6.641 -16.141 1 95.19 232 ASP B CA 1
ATOM 6640 C C . ASP B 1 232 ? 5.508 -6.402 -16.875 1 95.19 232 ASP B C 1
ATOM 6642 O O . ASP B 1 232 ? 6.539 -6.977 -16.516 1 95.19 232 ASP B O 1
ATOM 6646 N N . VAL B 1 233 ? 5.516 -5.523 -17.812 1 95.06 233 VAL B N 1
ATOM 6647 C CA . VAL B 1 233 ? 6.637 -5.371 -18.734 1 95.06 233 VAL B CA 1
ATOM 6648 C C . VAL B 1 233 ? 7.797 -4.676 -18.016 1 95.06 233 VAL B C 1
ATOM 6650 O O . VAL B 1 233 ? 8.914 -4.633 -18.531 1 95.06 233 VAL B O 1
ATOM 6653 N N . ASN B 1 234 ? 7.609 -4.152 -16.859 1 94.5 234 ASN B N 1
ATOM 6654 C CA . ASN B 1 234 ? 8.625 -3.363 -16.156 1 94.5 234 ASN B CA 1
ATOM 6655 C C . ASN B 1 234 ? 9.523 -4.242 -15.297 1 94.5 234 ASN B C 1
ATOM 6657 O O . ASN B 1 234 ? 10.523 -3.771 -14.758 1 94.5 234 ASN B O 1
ATOM 6661 N N . TYR B 1 235 ? 9.211 -5.512 -15.172 1 95.38 235 TYR B N 1
ATOM 6662 C CA . TYR B 1 235 ? 9.961 -6.375 -14.273 1 95.38 235 TYR B CA 1
ATOM 6663 C C . TYR B 1 235 ? 10.461 -7.621 -15 1 95.38 235 TYR B C 1
ATOM 6665 O O . TYR B 1 235 ? 10.141 -7.832 -16.172 1 95.38 235 TYR B O 1
ATOM 6673 N N . GLY B 1 236 ? 11.227 -8.312 -14.242 1 95.75 236 GLY B N 1
ATOM 6674 C CA . GLY B 1 236 ? 11.914 -9.438 -14.852 1 95.75 236 GLY B CA 1
ATOM 6675 C C . GLY B 1 236 ? 10.984 -10.578 -15.219 1 95.75 236 GLY B C 1
ATOM 6676 O O . GLY B 1 236 ? 10.039 -10.875 -14.492 1 95.75 236 GLY B O 1
ATOM 6677 N N . GLN B 1 237 ? 11.242 -11.164 -16.375 1 96.69 237 GLN B N 1
ATOM 6678 C CA . GLN B 1 237 ? 10.523 -12.297 -16.938 1 96.69 237 GLN B CA 1
ATOM 6679 C C . GLN B 1 237 ? 11.391 -13.055 -17.938 1 96.69 237 GLN B C 1
ATOM 6681 O O . GLN B 1 237 ? 12.523 -12.648 -18.219 1 96.69 237 GLN B O 1
ATOM 6686 N N . TYR B 1 238 ? 10.898 -14.164 -18.344 1 97.5 238 TYR B N 1
ATOM 6687 C CA . TYR B 1 238 ? 11.57 -14.898 -19.406 1 97.5 238 TYR B CA 1
ATOM 6688 C C . TYR B 1 238 ? 10.891 -14.656 -20.75 1 97.5 238 TYR B C 1
ATOM 6690 O O . TYR B 1 238 ? 9.672 -14.828 -20.875 1 97.5 238 TYR B O 1
ATOM 6698 N N . SER B 1 239 ? 11.664 -14.219 -21.703 1 96.5 239 SER B N 1
ATOM 6699 C CA . SER B 1 239 ? 11.141 -13.961 -23.047 1 96.5 239 SER B CA 1
ATOM 6700 C C . SER B 1 239 ? 11.922 -14.734 -24.094 1 96.5 239 SER B C 1
ATOM 6702 O O . SER B 1 239 ? 13.039 -15.195 -23.844 1 96.5 239 SER B O 1
ATOM 6704 N N . CYS B 1 240 ? 11.328 -14.914 -25.25 1 96.56 240 CYS B N 1
ATOM 6705 C CA . CYS B 1 240 ? 11.891 -15.719 -26.328 1 96.56 240 CYS B CA 1
ATOM 6706 C C . CYS B 1 240 ? 13.133 -15.055 -26.906 1 96.56 240 CYS B C 1
ATOM 6708 O O . CYS B 1 240 ? 13.109 -13.867 -27.234 1 96.56 240 CYS B O 1
ATOM 6710 N N . ILE B 1 241 ? 14.148 -15.789 -27.109 1 94.19 241 ILE B N 1
ATOM 6711 C CA . ILE B 1 241 ? 15.422 -15.273 -27.609 1 94.19 241 ILE B CA 1
ATOM 6712 C C . ILE B 1 241 ? 15.281 -14.898 -29.078 1 94.19 241 ILE B C 1
ATOM 6714 O O . ILE B 1 241 ? 16 -14.023 -29.578 1 94.19 241 ILE B O 1
ATOM 6718 N N . LYS B 1 242 ? 14.359 -15.531 -29.766 1 94.44 242 LYS B N 1
ATOM 6719 C CA . LYS B 1 242 ? 14.18 -15.289 -31.188 1 94.44 242 LYS B CA 1
ATOM 6720 C C . LYS B 1 242 ? 13.219 -14.133 -31.438 1 94.44 242 LYS B C 1
ATOM 6722 O O . LYS B 1 242 ? 12.922 -13.789 -32.594 1 94.44 242 LYS B O 1
ATOM 6727 N N . GLY B 1 243 ? 12.695 -13.609 -30.391 1 91.25 243 GLY B N 1
ATOM 6728 C CA . GLY B 1 243 ? 11.891 -12.398 -30.516 1 91.25 243 GLY B CA 1
ATOM 6729 C C . GLY B 1 243 ? 10.406 -12.68 -30.672 1 91.25 243 GLY B C 1
ATOM 6730 O O . GLY B 1 243 ? 9.648 -11.812 -31.109 1 91.25 243 GLY B O 1
ATOM 6731 N N . CYS B 1 244 ? 9.977 -13.914 -30.406 1 93.56 244 CYS B N 1
ATOM 6732 C CA . CYS B 1 244 ? 8.547 -14.211 -30.438 1 93.56 244 CYS B CA 1
ATOM 6733 C C . CYS B 1 244 ? 7.809 -13.406 -29.375 1 93.56 244 CYS B C 1
ATOM 6735 O O . CYS B 1 244 ? 8.398 -12.984 -28.375 1 93.56 244 CYS B O 1
ATOM 6737 N N . HIS B 1 245 ? 6.566 -13.047 -29.656 1 93.56 245 HIS B N 1
ATOM 6738 C CA . HIS B 1 245 ? 5.723 -12.398 -28.656 1 93.56 245 HIS B CA 1
ATOM 6739 C C . HIS B 1 245 ? 5.293 -13.383 -27.578 1 93.56 245 HIS B C 1
ATOM 6741 O O . HIS B 1 245 ? 4.109 -13.711 -27.453 1 93.56 245 HIS B O 1
ATOM 6747 N N . TYR B 1 246 ? 6.305 -13.867 -26.828 1 95.5 246 TYR B N 1
ATOM 6748 C CA . TYR B 1 246 ? 6.105 -14.875 -25.797 1 95.5 246 TYR B CA 1
ATOM 6749 C C . TYR B 1 246 ? 6.902 -14.531 -24.531 1 95.5 246 TYR B C 1
ATOM 6751 O O . TYR B 1 246 ? 8.086 -14.203 -24.609 1 95.5 246 TYR B O 1
ATOM 6759 N N . ALA B 1 247 ? 6.184 -14.531 -23.438 1 96.81 247 ALA B N 1
ATOM 6760 C CA . ALA B 1 247 ? 6.836 -14.234 -22.156 1 96.81 247 ALA B CA 1
ATOM 6761 C C . ALA B 1 247 ? 6.238 -15.078 -21.031 1 96.81 247 ALA B C 1
ATOM 6763 O O . ALA B 1 247 ? 5.09 -15.523 -21.125 1 96.81 247 ALA B O 1
ATOM 6764 N N . VAL B 1 248 ? 7.078 -15.344 -20.078 1 97.5 248 VAL B N 1
ATOM 6765 C CA . VAL B 1 248 ? 6.656 -16.109 -18.906 1 97.5 248 VAL B CA 1
ATOM 6766 C C . VAL B 1 248 ? 7.18 -15.445 -17.641 1 97.5 248 VAL B C 1
ATOM 6768 O O . VAL B 1 248 ? 8.32 -14.969 -17.594 1 97.5 248 VAL B O 1
ATOM 6771 N N . HIS B 1 249 ? 6.324 -15.422 -16.609 1 97 249 HIS B N 1
ATOM 6772 C CA . HIS B 1 249 ? 6.797 -14.922 -15.32 1 97 249 HIS B CA 1
ATOM 6773 C C . HIS B 1 249 ? 8.031 -15.688 -14.859 1 97 249 HIS B C 1
ATOM 6775 O O . HIS B 1 249 ? 8.148 -16.891 -15.102 1 97 249 HIS B O 1
ATOM 6781 N N . SER B 1 250 ? 8.859 -14.969 -14.141 1 96.81 250 SER B N 1
ATOM 6782 C CA . SER B 1 250 ? 10.078 -15.602 -13.656 1 96.81 250 SER B CA 1
ATOM 6783 C C . SER B 1 250 ? 9.766 -16.766 -12.727 1 96.81 250 SER B C 1
ATOM 6785 O O . SER B 1 250 ? 10.344 -17.844 -12.859 1 96.81 250 SER B O 1
ATOM 6787 N N . LYS B 1 251 ? 8.82 -16.562 -11.859 1 93.94 251 LYS B N 1
ATOM 6788 C CA . LYS B 1 251 ? 8.484 -17.594 -10.883 1 93.94 251 LYS B CA 1
ATOM 6789 C C . LYS B 1 251 ? 7.703 -18.734 -11.539 1 93.94 251 LYS B C 1
ATOM 6791 O O . LYS B 1 251 ? 7.793 -19.875 -11.109 1 93.94 251 LYS B O 1
ATOM 6796 N N . CYS B 1 252 ? 6.957 -18.453 -12.594 1 95.12 252 CYS B N 1
ATOM 6797 C CA . CYS B 1 252 ? 6.238 -19.484 -13.344 1 95.12 252 CYS B CA 1
ATOM 6798 C C . CYS B 1 252 ? 7.199 -20.328 -14.172 1 95.12 252 CYS B C 1
ATOM 6800 O O . CYS B 1 252 ? 7.062 -21.547 -14.227 1 95.12 252 CYS B O 1
ATOM 6802 N N . ALA B 1 253 ? 8.125 -19.703 -14.719 1 96.5 253 ALA B N 1
ATOM 6803 C CA . ALA B 1 253 ? 9.078 -20.359 -15.609 1 96.5 253 ALA B CA 1
ATOM 6804 C C . ALA B 1 253 ? 9.984 -21.312 -14.836 1 96.5 253 ALA B C 1
ATOM 6806 O O . ALA B 1 253 ? 10.461 -22.312 -15.383 1 96.5 253 ALA B O 1
ATOM 6807 N N . THR B 1 254 ? 10.195 -21.016 -13.609 1 95.38 254 THR B N 1
ATOM 6808 C CA . THR B 1 254 ? 11.172 -21.797 -12.859 1 95.38 254 THR B CA 1
ATOM 6809 C C . THR B 1 254 ? 10.484 -22.734 -11.883 1 95.38 254 THR B C 1
ATOM 6811 O O . THR B 1 254 ? 11.109 -23.25 -10.953 1 95.38 254 THR B O 1
ATOM 6814 N N . ARG B 1 255 ? 9.297 -22.922 -12.039 1 93.56 255 ARG B N 1
ATOM 6815 C CA . ARG B 1 255 ? 8.602 -23.922 -11.25 1 93.56 255 ARG B CA 1
ATOM 6816 C C . ARG B 1 255 ? 9.172 -25.312 -11.523 1 93.56 255 ARG B C 1
ATOM 6818 O O . ARG B 1 255 ? 9.555 -25.625 -12.648 1 93.56 255 ARG B O 1
ATOM 6825 N N . LYS B 1 256 ? 9.039 -26.156 -10.555 1 91.88 256 LYS B N 1
ATOM 6826 C CA . LYS B 1 256 ? 9.602 -27.5 -10.672 1 91.88 256 LYS B CA 1
ATOM 6827 C C . LYS B 1 256 ? 8.836 -28.328 -11.703 1 91.88 256 LYS B C 1
ATOM 6829 O O . LYS B 1 256 ? 9.398 -29.219 -12.328 1 91.88 256 LYS B O 1
ATOM 6834 N N . ASP B 1 257 ? 7.594 -28.031 -11.914 1 89.88 257 ASP B N 1
ATOM 6835 C CA . ASP B 1 257 ? 6.77 -28.797 -12.844 1 89.88 257 ASP B CA 1
ATOM 6836 C C . ASP B 1 257 ? 6.848 -28.219 -14.25 1 89.88 257 ASP B C 1
ATOM 6838 O O . ASP B 1 257 ? 6.32 -28.797 -15.203 1 89.88 257 ASP B O 1
ATOM 6842 N N . VAL B 1 258 ? 7.48 -27.109 -14.461 1 93.5 258 VAL B N 1
ATOM 6843 C CA . VAL B 1 258 ? 7.523 -26.438 -15.758 1 93.5 258 VAL B CA 1
ATOM 6844 C C . VAL B 1 258 ? 8.93 -26.531 -16.344 1 93.5 258 VAL B C 1
ATOM 6846 O O . VAL B 1 258 ? 9.102 -26.797 -17.531 1 93.5 258 VAL B O 1
ATOM 6849 N N . TRP B 1 259 ? 9.898 -26.312 -15.5 1 94.81 259 TRP B N 1
ATOM 6850 C CA . TRP B 1 259 ? 11.297 -26.25 -15.914 1 94.81 259 TRP B CA 1
ATOM 6851 C C . TRP B 1 259 ? 12.078 -27.438 -15.383 1 94.81 259 TRP B C 1
ATOM 6853 O O . TRP B 1 259 ? 11.883 -27.859 -14.242 1 94.81 259 TRP B O 1
ATOM 6863 N N . ASP B 1 260 ? 12.992 -28 -16.156 1 92.88 260 ASP B N 1
ATOM 6864 C CA . ASP B 1 260 ? 13.719 -29.219 -15.805 1 92.88 260 ASP B CA 1
ATOM 6865 C C . ASP B 1 260 ? 14.961 -28.891 -14.969 1 92.88 260 ASP B C 1
ATOM 6867 O O . ASP B 1 260 ? 15.719 -29.781 -14.602 1 92.88 260 ASP B O 1
ATOM 6871 N N . GLY B 1 261 ? 15.281 -27.578 -14.75 1 93.38 261 GLY B N 1
ATOM 6872 C CA . GLY B 1 261 ? 16.375 -27.203 -13.867 1 93.38 261 GLY B CA 1
ATOM 6873 C C . GLY B 1 261 ? 17.688 -26.984 -14.602 1 93.38 261 GLY B C 1
ATOM 6874 O O . GLY B 1 261 ? 18.719 -26.688 -13.977 1 93.38 261 GLY B O 1
ATOM 6875 N N . LYS B 1 262 ? 17.672 -27.062 -15.906 1 92.19 262 LYS B N 1
ATOM 6876 C CA . LYS B 1 262 ? 18.922 -27 -16.656 1 92.19 262 LYS B CA 1
ATOM 6877 C C . LYS B 1 262 ? 19.188 -25.578 -17.141 1 92.19 262 LYS B C 1
ATOM 6879 O O . LYS B 1 262 ? 18.328 -24.953 -17.781 1 92.19 262 LYS B O 1
ATOM 6884 N N . GLU B 1 263 ? 20.328 -25.016 -16.844 1 93.19 263 GLU B N 1
ATOM 6885 C CA . GLU B 1 263 ? 20.812 -23.75 -17.375 1 93.19 263 GLU B CA 1
ATOM 6886 C C . GLU B 1 263 ? 21.422 -23.938 -18.75 1 93.19 263 GLU B C 1
ATOM 6888 O O . GLU B 1 263 ? 22.297 -24.781 -18.953 1 93.19 263 GLU B O 1
ATOM 6893 N N . LEU B 1 264 ? 21.016 -23.141 -19.703 1 93.94 264 LEU B N 1
ATOM 6894 C CA . LEU B 1 264 ? 21.422 -23.391 -21.094 1 93.94 264 LEU B CA 1
ATOM 6895 C C . LEU B 1 264 ? 22.281 -22.234 -21.609 1 93.94 264 LEU B C 1
ATOM 6897 O O . LEU B 1 264 ? 22.562 -22.172 -22.812 1 93.94 264 LEU B O 1
ATOM 6901 N N . LYS B 1 265 ? 22.578 -21.359 -20.734 1 90.75 265 LYS B N 1
ATOM 6902 C CA . LYS B 1 265 ? 23.469 -20.297 -21.172 1 90.75 265 LYS B CA 1
ATOM 6903 C C . LYS B 1 265 ? 24.781 -20.859 -21.703 1 90.75 265 LYS B C 1
ATOM 6905 O O . LYS B 1 265 ? 25.438 -21.656 -21.031 1 90.75 265 LYS B O 1
ATOM 6910 N N . GLY B 1 266 ? 25.172 -20.453 -22.859 1 87.44 266 GLY B N 1
ATOM 6911 C CA . GLY B 1 266 ? 26.406 -20.891 -23.453 1 87.44 266 GLY B CA 1
ATOM 6912 C C . GLY B 1 266 ? 26.312 -22.281 -24.062 1 87.44 266 GLY B C 1
ATOM 6913 O O . GLY B 1 266 ? 27.297 -22.797 -24.609 1 87.44 266 GLY B O 1
ATOM 6914 N N . VAL B 1 267 ? 25.219 -22.969 -23.859 1 90.38 267 VAL B N 1
ATOM 6915 C CA . VAL B 1 267 ? 25.031 -24.297 -24.422 1 90.38 267 VAL B CA 1
ATOM 6916 C C . VAL B 1 267 ? 24.547 -24.172 -25.875 1 90.38 267 VAL B C 1
ATOM 6918 O O . VAL B 1 267 ? 23.609 -23.438 -26.156 1 90.38 267 VAL B O 1
ATOM 6921 N N . ARG B 1 268 ? 25.344 -24.781 -26.797 1 87.25 268 ARG B N 1
ATOM 6922 C CA . ARG B 1 268 ? 25 -24.734 -28.219 1 87.25 268 ARG B CA 1
ATOM 6923 C C . ARG B 1 268 ? 23.656 -25.391 -28.469 1 87.25 268 ARG B C 1
ATOM 6925 O O . ARG B 1 268 ? 23.312 -26.406 -27.844 1 87.25 268 ARG B O 1
ATOM 6932 N N . GLU B 1 269 ? 22.75 -24.656 -29.078 1 80.62 269 GLU B N 1
ATOM 6933 C CA . GLU B 1 269 ? 21.438 -25.219 -29.422 1 80.62 269 GLU B CA 1
ATOM 6934 C C . GLU B 1 269 ? 21.594 -26.453 -30.312 1 80.62 269 GLU B C 1
ATOM 6936 O O . GLU B 1 269 ? 22.266 -26.391 -31.344 1 80.62 269 GLU B O 1
ATOM 6941 N N . GLU B 1 270 ? 21.672 -27.609 -29.734 1 62.03 270 GLU B N 1
ATOM 6942 C CA . GLU B 1 270 ? 21.75 -28.797 -30.594 1 62.03 270 GLU B CA 1
ATOM 6943 C C . GLU B 1 270 ? 20.562 -28.844 -31.562 1 62.03 270 GLU B C 1
ATOM 6945 O O . GLU B 1 270 ? 19.438 -28.531 -31.188 1 62.03 270 GLU B O 1
ATOM 6950 N N . GLN B 1 271 ? 20.859 -28.516 -32.812 1 54.38 271 GLN B N 1
ATOM 6951 C CA . GLN B 1 271 ? 19.844 -28.703 -33.844 1 54.38 271 GLN B CA 1
ATOM 6952 C C . GLN B 1 271 ? 19.062 -30 -33.594 1 54.38 271 GLN B C 1
ATOM 6954 O O . GLN B 1 271 ? 19.641 -31.094 -33.656 1 54.38 271 GLN B O 1
ATOM 6959 N N . GLU B 1 272 ? 18.359 -30.125 -32.594 1 51.84 272 GLU B N 1
ATOM 6960 C CA . GLU B 1 272 ? 17.547 -31.328 -32.438 1 51.84 272 GLU B CA 1
ATOM 6961 C C . GLU B 1 272 ? 17.016 -31.797 -33.781 1 51.84 272 GLU B C 1
ATOM 6963 O O . GLU B 1 272 ? 16.031 -31.25 -34.312 1 51.84 272 GLU B O 1
ATOM 6968 N N . ASN B 1 273 ? 17.859 -31.875 -34.781 1 47.38 273 ASN B N 1
ATOM 6969 C CA . ASN B 1 273 ? 17.359 -32.625 -35.906 1 47.38 273 ASN B CA 1
ATOM 6970 C C . ASN B 1 273 ? 16.594 -33.875 -35.469 1 47.38 273 ASN B C 1
ATOM 6972 O O . ASN B 1 273 ? 17.125 -35 -35.531 1 47.38 273 ASN B O 1
ATOM 6976 N N . ASP B 1 274 ? 16.156 -33.875 -34.344 1 47.06 274 ASP B N 1
ATOM 6977 C CA . ASP B 1 274 ? 15.5 -35.188 -34.156 1 47.06 274 ASP B CA 1
ATOM 6978 C C . ASP B 1 274 ? 14.672 -35.562 -35.375 1 47.06 274 ASP B C 1
ATOM 6980 O O . ASP B 1 274 ? 13.734 -34.844 -35.75 1 47.06 274 ASP B O 1
ATOM 6984 N N . GLY B 1 275 ? 15.305 -36 -36.344 1 45.38 275 GLY B N 1
ATOM 6985 C CA . GLY B 1 275 ? 14.617 -36.688 -37.438 1 45.38 275 GLY B CA 1
ATOM 6986 C C . GLY B 1 275 ? 13.219 -37.156 -37.062 1 45.38 275 GLY B C 1
ATOM 6987 O O . GLY B 1 275 ? 13.055 -37.969 -36.156 1 45.38 275 GLY B O 1
ATOM 6988 N N . VAL B 1 276 ? 12.305 -36.281 -37.031 1 52.47 276 VAL B N 1
ATOM 6989 C CA . VAL B 1 276 ? 10.898 -36.688 -36.969 1 52.47 276 VAL B CA 1
ATOM 6990 C C . VAL B 1 276 ? 10.719 -38.094 -37.562 1 52.47 276 VAL B C 1
ATOM 6992 O O . VAL B 1 276 ? 10.812 -38.25 -38.781 1 52.47 276 VAL B O 1
ATOM 6995 N N . VAL B 1 277 ? 11.32 -39.062 -37.094 1 56.91 277 VAL B N 1
ATOM 6996 C CA . VAL B 1 277 ? 10.953 -40.375 -37.594 1 56.91 277 VAL B CA 1
ATOM 6997 C C . VAL B 1 277 ? 9.445 -40.562 -37.5 1 56.91 277 VAL B C 1
ATOM 6999 O O . VAL B 1 277 ? 8.891 -40.531 -36.375 1 56.91 277 VAL B O 1
ATOM 7002 N N . GLU B 1 278 ? 8.773 -40.312 -38.562 1 65.12 278 GLU B N 1
ATOM 7003 C CA . GLU B 1 278 ? 7.336 -40.531 -38.688 1 65.12 278 GLU B CA 1
ATOM 7004 C C . GLU B 1 278 ? 6.973 -41.969 -38.281 1 65.12 278 GLU B C 1
ATOM 7006 O O . GLU B 1 278 ? 7.773 -42.906 -38.438 1 65.12 278 GLU B O 1
ATOM 7011 N N . LEU B 1 279 ? 6.031 -42.156 -37.469 1 74.88 279 LEU B N 1
ATOM 7012 C CA . LEU B 1 279 ? 5.535 -43.438 -36.969 1 74.88 279 LEU B CA 1
ATOM 7013 C C . LEU B 1 279 ? 4.902 -44.25 -38.094 1 74.88 279 LEU B C 1
ATOM 7015 O O . LEU B 1 279 ? 4.516 -45.406 -37.906 1 74.88 279 LEU B O 1
ATOM 7019 N N . PHE B 1 280 ? 4.797 -43.594 -39.25 1 79.81 280 PHE B N 1
ATOM 7020 C CA . PHE B 1 280 ? 4.164 -44.312 -40.375 1 79.81 280 PHE B CA 1
ATOM 7021 C C . PHE B 1 280 ? 4.895 -44.062 -41.688 1 79.81 280 PHE B C 1
ATOM 7023 O O . PHE B 1 280 ? 5.621 -43.062 -41.812 1 79.81 280 PHE B O 1
ATOM 7030 N N . GLN B 1 281 ? 4.906 -45.031 -42.469 1 84.06 281 GLN B N 1
ATOM 7031 C CA . GLN B 1 281 ? 5.426 -44.938 -43.844 1 84.06 281 GLN B CA 1
ATOM 7032 C C . GLN B 1 281 ? 4.293 -44.969 -44.875 1 84.06 281 GLN B C 1
ATOM 7034 O O . GLN B 1 281 ? 3.406 -45.812 -44.812 1 84.06 281 GLN B O 1
ATOM 7039 N N . ARG B 1 282 ? 4.316 -43.938 -45.594 1 86.25 282 ARG B N 1
ATOM 7040 C CA . ARG B 1 282 ? 3.309 -43.906 -46.656 1 86.25 282 ARG B CA 1
ATOM 7041 C C . ARG B 1 282 ? 3.691 -44.812 -47.812 1 86.25 282 ARG B C 1
ATOM 7043 O O . ARG B 1 282 ? 4.762 -44.688 -48.406 1 86.25 282 ARG B O 1
ATOM 7050 N N . ILE B 1 283 ? 2.938 -45.812 -48.094 1 87.88 283 ILE B N 1
ATOM 7051 C CA . ILE B 1 283 ? 3.174 -46.75 -49.156 1 87.88 283 ILE B CA 1
ATOM 7052 C C . ILE B 1 283 ? 2.545 -46.219 -50.469 1 87.88 283 ILE B C 1
ATOM 7054 O O . ILE B 1 283 ? 3.186 -46.219 -51.5 1 87.88 283 ILE B O 1
ATOM 7058 N N . ASP B 1 284 ? 1.345 -45.781 -50.375 1 87.19 284 ASP B N 1
ATOM 7059 C CA . ASP B 1 284 ? 0.649 -45.094 -51.469 1 87.19 284 ASP B CA 1
ATOM 7060 C C . ASP B 1 284 ? -0.322 -44.062 -50.938 1 87.19 284 ASP B C 1
ATOM 7062 O O . ASP B 1 284 ? -0.262 -43.688 -49.75 1 87.19 284 ASP B O 1
ATOM 7066 N N . ASP B 1 285 ? -1.208 -43.469 -51.844 1 85.69 285 ASP B N 1
ATOM 7067 C CA . ASP B 1 285 ? -2.078 -42.375 -51.469 1 85.69 285 ASP B CA 1
ATOM 7068 C C . ASP B 1 285 ? -3.111 -42.812 -50.438 1 85.69 285 ASP B C 1
ATOM 7070 O O . ASP B 1 285 ? -3.648 -41.969 -49.688 1 85.69 285 ASP B O 1
ATOM 7074 N N . GLU B 1 286 ? -3.346 -44.094 -50.375 1 89.88 286 GLU B N 1
ATOM 7075 C CA . GLU B 1 286 ? -4.43 -44.531 -49.5 1 89.88 286 GLU B CA 1
ATOM 7076 C C . GLU B 1 286 ? -3.941 -45.594 -48.531 1 89.88 286 GLU B C 1
ATOM 7078 O O . GLU B 1 286 ? -4.742 -46.188 -47.812 1 89.88 286 GLU B O 1
ATOM 7083 N N . THR B 1 287 ? -2.656 -45.875 -48.5 1 91.75 287 THR B N 1
ATOM 7084 C CA . THR B 1 287 ? -2.141 -46.938 -47.688 1 91.75 287 THR B CA 1
ATOM 7085 C C . THR B 1 287 ? -0.924 -46.5 -46.875 1 91.75 287 THR B C 1
ATOM 7087 O O . THR B 1 287 ? -0.052 -45.812 -47.406 1 91.75 287 THR B O 1
ATOM 7090 N N . ILE B 1 288 ? -0.997 -46.875 -45.594 1 91.56 288 ILE B N 1
ATOM 7091 C CA . ILE B 1 288 ? 0.157 -46.562 -44.75 1 91.56 288 ILE B CA 1
ATOM 7092 C C . ILE B 1 288 ? 0.612 -47.812 -44 1 91.56 288 ILE B C 1
ATOM 7094 O O . ILE B 1 288 ? -0.132 -48.781 -43.906 1 91.56 288 ILE B O 1
ATOM 7098 N N . LEU B 1 289 ? 1.916 -47.812 -43.625 1 90.94 289 LEU B N 1
ATOM 7099 C CA . LEU B 1 289 ? 2.459 -48.75 -42.656 1 90.94 289 LEU B CA 1
ATOM 7100 C C . LEU B 1 289 ? 2.799 -48.062 -41.344 1 90.94 289 LEU B C 1
ATOM 7102 O O . LEU B 1 289 ? 3.65 -47.188 -41.312 1 90.94 289 LEU B O 1
ATOM 7106 N N . HIS B 1 290 ? 2.021 -48.375 -40.406 1 88.81 290 HIS B N 1
ATOM 7107 C CA . HIS B 1 290 ? 2.205 -47.781 -39.094 1 88.81 290 HIS B CA 1
ATOM 7108 C C . HIS B 1 290 ? 3.178 -48.594 -38.219 1 88.81 290 HIS B C 1
ATOM 7110 O O . HIS B 1 290 ? 3.162 -49.812 -38.25 1 88.81 290 HIS B O 1
ATOM 7116 N N . CYS B 1 291 ? 4.055 -48.031 -37.5 1 81.44 291 CYS B N 1
ATOM 7117 C CA . CYS B 1 291 ? 5.113 -48.688 -36.719 1 81.44 291 CYS B CA 1
ATOM 7118 C C . CYS B 1 291 ? 4.531 -49.656 -35.688 1 81.44 291 CYS B C 1
ATOM 7120 O O . CYS B 1 291 ? 5.18 -50.625 -35.312 1 81.44 291 CYS B O 1
ATOM 7122 N N . ASN B 1 292 ? 3.285 -49.406 -35.281 1 80.19 292 ASN B N 1
ATOM 7123 C CA . ASN B 1 292 ? 2.697 -50.219 -34.219 1 80.19 292 ASN B CA 1
ATOM 7124 C C . ASN B 1 292 ? 1.811 -51.312 -34.781 1 80.19 292 ASN B C 1
ATOM 7126 O O . ASN B 1 292 ? 1.028 -51.938 -34.031 1 80.19 292 ASN B O 1
ATOM 7130 N N . HIS B 1 293 ? 1.897 -51.406 -35.969 1 86.75 293 HIS B N 1
ATOM 7131 C CA . HIS B 1 293 ? 1.125 -52.469 -36.625 1 86.75 293 HIS B CA 1
ATOM 7132 C C . HIS B 1 293 ? 1.897 -53.094 -37.781 1 86.75 293 HIS B C 1
ATOM 7134 O O . HIS B 1 293 ? 2.58 -52.375 -38.531 1 86.75 293 HIS B O 1
ATOM 7140 N N . GLU B 1 294 ? 1.778 -54.406 -37.969 1 86.88 294 GLU B N 1
ATOM 7141 C CA . GLU B 1 294 ? 2.596 -55.125 -38.938 1 86.88 294 GLU B CA 1
ATOM 7142 C C . GLU B 1 294 ? 1.998 -55.031 -40.344 1 86.88 294 GLU B C 1
ATOM 7144 O O . GLU B 1 294 ? 2.721 -55.125 -41.344 1 86.88 294 GLU B O 1
ATOM 7149 N N . HIS B 1 295 ? 0.685 -54.812 -40.406 1 91.75 295 HIS B N 1
ATOM 7150 C CA . HIS B 1 295 ? 0.024 -54.844 -41.719 1 91.75 295 HIS B CA 1
ATOM 7151 C C . HIS B 1 295 ? -0.192 -53.438 -42.25 1 91.75 295 HIS B C 1
ATOM 7153 O O . HIS B 1 295 ? -0.099 -52.469 -41.469 1 91.75 295 HIS B O 1
ATOM 7159 N N . TYR B 1 296 ? -0.513 -53.438 -43.5 1 92.69 296 TYR B N 1
ATOM 7160 C CA . TYR B 1 296 ? -0.856 -52.188 -44.125 1 92.69 296 TYR B CA 1
ATOM 7161 C C . TYR B 1 296 ? -2.238 -51.719 -43.688 1 92.69 296 TYR B C 1
ATOM 7163 O O . TYR B 1 296 ? -3.154 -52.531 -43.531 1 92.69 296 TYR B O 1
ATOM 7171 N N . LEU B 1 297 ? -2.281 -50.469 -43.469 1 93.44 297 LEU B N 1
ATOM 7172 C CA . LEU B 1 297 ? -3.557 -49.844 -43.125 1 93.44 297 LEU B CA 1
ATOM 7173 C C . LEU B 1 297 ? -4.109 -49.031 -44.312 1 93.44 297 LEU B C 1
ATOM 7175 O O . LEU B 1 297 ? -3.381 -48.281 -44.938 1 93.44 297 LEU B O 1
ATOM 7179 N N . LYS B 1 298 ? -5.348 -49.281 -44.625 1 93.81 298 LYS B N 1
ATOM 7180 C CA . LYS B 1 298 ? -5.988 -48.625 -45.75 1 93.81 298 LYS B CA 1
ATOM 7181 C C . LYS B 1 298 ? -6.906 -47.5 -45.281 1 93.81 298 LYS B C 1
ATOM 7183 O O . LYS B 1 298 ? -7.645 -47.656 -44.312 1 93.81 298 LYS B O 1
ATOM 7188 N N . TYR B 1 299 ? -6.848 -46.406 -46.031 1 92.25 299 TYR B N 1
ATOM 7189 C CA . TYR B 1 299 ? -7.633 -45.219 -45.719 1 92.25 299 TYR B CA 1
ATOM 7190 C C . TYR B 1 299 ? -9.078 -45.375 -46.156 1 92.25 299 TYR B C 1
ATOM 7192 O O . TYR B 1 299 ? -9.344 -45.906 -47.25 1 92.25 299 TYR B O 1
ATOM 7200 N N . SER B 1 300 ? -9.914 -45.125 -45.25 1 86.88 300 SER B N 1
ATOM 7201 C CA . SER B 1 300 ? -11.336 -45.031 -45.594 1 86.88 300 SER B CA 1
ATOM 7202 C C . SER B 1 300 ? -11.906 -43.688 -45.156 1 86.88 300 SER B C 1
ATOM 7204 O O . SER B 1 300 ? -11.812 -43.312 -44 1 86.88 300 SER B O 1
ATOM 7206 N N . GLY B 1 301 ? -12.266 -42.844 -46.125 1 76.94 301 GLY B N 1
ATOM 7207 C CA . GLY B 1 301 ? -12.867 -41.562 -45.812 1 76.94 301 GLY B CA 1
ATOM 7208 C C . GLY B 1 301 ? -14.172 -41.656 -45.062 1 76.94 301 GLY B C 1
ATOM 7209 O O . GLY B 1 301 ? -14.492 -42.719 -44.5 1 76.94 301 GLY B O 1
ATOM 7210 N N . GLY B 1 302 ? -14.914 -40.656 -45.094 1 70.31 302 GLY B N 1
ATOM 7211 C CA . GLY B 1 302 ? -16.234 -40.531 -44.5 1 70.31 302 GLY B CA 1
ATOM 7212 C C . GLY B 1 302 ? -17.234 -41.531 -45.062 1 70.31 302 GLY B C 1
ATOM 7213 O O . GLY B 1 302 ? -16.984 -42.156 -46.094 1 70.31 302 GLY B O 1
ATOM 7214 N N . ASN B 1 303 ? -18.141 -42.156 -44.281 1 67.25 303 ASN B N 1
ATOM 7215 C CA . ASN B 1 303 ? -19.25 -43.062 -44.656 1 67.25 303 ASN B CA 1
ATOM 7216 C C . ASN B 1 303 ? -18.922 -44.5 -44.312 1 67.25 303 ASN B C 1
ATOM 7218 O O . ASN B 1 303 ? -18.938 -45.375 -45.188 1 67.25 303 ASN B O 1
ATOM 7222 N N . ASN B 1 304 ? -18.391 -44.531 -43.125 1 67.44 304 ASN B N 1
ATOM 7223 C CA . ASN B 1 304 ? -18.062 -45.875 -42.625 1 67.44 304 ASN B CA 1
ATOM 7224 C C . ASN B 1 304 ? -19.312 -46.594 -42.156 1 67.44 304 ASN B C 1
ATOM 7226 O O . ASN B 1 304 ? -20.25 -46 -41.656 1 67.44 304 ASN B O 1
ATOM 7230 N N . ASP B 1 305 ? -19.844 -47.531 -42.719 1 62.28 305 ASP B N 1
ATOM 7231 C CA . ASP B 1 305 ? -21 -48.312 -42.281 1 62.28 305 ASP B CA 1
ATOM 7232 C C . ASP B 1 305 ? -20.75 -49 -40.969 1 62.28 305 ASP B C 1
ATOM 7234 O O . ASP B 1 305 ? -20.672 -50.219 -40.906 1 62.28 305 ASP B O 1
ATOM 7238 N N . VAL B 1 306 ? -20.328 -48.25 -39.969 1 61.59 306 VAL B N 1
ATOM 7239 C CA . VAL B 1 306 ? -19.891 -48.906 -38.75 1 61.59 306 VAL B CA 1
ATOM 7240 C C . VAL B 1 306 ? -20.859 -48.562 -37.594 1 61.59 306 VAL B C 1
ATOM 7242 O O . VAL B 1 306 ? -20.578 -47.719 -36.75 1 61.59 306 VAL B O 1
ATOM 7245 N N . CYS B 1 307 ? -22.203 -48.625 -37.812 1 54.94 307 CYS B N 1
ATOM 7246 C CA . CYS B 1 307 ? -23.156 -48.188 -36.781 1 54.94 307 CYS B CA 1
ATOM 7247 C C . CYS B 1 307 ? -23.328 -49.219 -35.688 1 54.94 307 CYS B C 1
ATOM 7249 O O . CYS B 1 307 ? -24.453 -49.531 -35.281 1 54.94 307 CYS B O 1
ATOM 7251 N N . ASP B 1 308 ? -22.344 -50.125 -35.344 1 60.81 308 ASP B N 1
ATOM 7252 C CA . ASP B 1 308 ? -22.844 -51.094 -34.406 1 60.81 308 ASP B CA 1
ATOM 7253 C C . ASP B 1 308 ? -22.203 -50.875 -33.031 1 60.81 308 ASP B C 1
ATOM 7255 O O . ASP B 1 308 ? -22.438 -51.688 -32.094 1 60.81 308 ASP B O 1
ATOM 7259 N N . GLY B 1 309 ? -21.516 -49.844 -32.719 1 63.81 309 GLY B N 1
ATOM 7260 C CA . GLY B 1 309 ? -21.047 -49.531 -31.359 1 63.81 309 GLY B CA 1
ATOM 7261 C C . GLY B 1 309 ? -19.938 -50.469 -30.891 1 63.81 309 GLY B C 1
ATOM 7262 O O . GLY B 1 309 ? -19.641 -50.5 -29.703 1 63.81 309 GLY B O 1
ATOM 7263 N N . ASN B 1 310 ? -19.25 -51.188 -31.781 1 77.25 310 ASN B N 1
ATOM 7264 C CA . ASN B 1 310 ? -18.281 -52.188 -31.328 1 77.25 310 ASN B CA 1
ATOM 7265 C C . ASN B 1 310 ? -16.891 -51.938 -31.891 1 77.25 310 ASN B C 1
ATOM 7267 O O . ASN B 1 310 ? -15.961 -52.688 -31.656 1 77.25 310 ASN B O 1
ATOM 7271 N N . LYS B 1 311 ? -16.781 -50.906 -32.594 1 86.31 311 LYS B N 1
ATOM 7272 C CA . LYS B 1 311 ? -15.484 -50.594 -33.156 1 86.31 311 LYS B CA 1
ATOM 7273 C C . LYS B 1 311 ? -14.836 -49.406 -32.469 1 86.31 311 LYS B C 1
ATOM 7275 O O . LYS B 1 311 ? -15.453 -48.344 -32.344 1 86.31 311 LYS B O 1
ATOM 7280 N N . TYR B 1 312 ? -13.633 -49.656 -32.062 1 90.56 312 TYR B N 1
ATOM 7281 C CA . TYR B 1 312 ? -12.883 -48.625 -31.344 1 90.56 312 TYR B CA 1
ATOM 7282 C C . TYR B 1 312 ? -11.562 -48.312 -32.031 1 90.56 312 TYR B C 1
ATOM 7284 O O . TYR B 1 312 ? -10.938 -49.219 -32.625 1 90.56 312 TYR B O 1
ATOM 7292 N N . CYS B 1 313 ? -11.219 -47.062 -31.984 1 93 313 CYS B N 1
ATOM 7293 C CA . CYS B 1 313 ? -9.867 -46.719 -32.406 1 93 313 CYS B CA 1
ATOM 7294 C C . CYS B 1 313 ? -8.836 -47.312 -31.438 1 93 313 CYS B C 1
ATOM 7296 O O . CYS B 1 313 ? -8.977 -47.219 -30.219 1 93 313 CYS B O 1
ATOM 7298 N N . GLN B 1 314 ? -7.82 -47.906 -31.969 1 91.06 314 GLN B N 1
ATOM 7299 C CA . GLN B 1 314 ? -6.859 -48.625 -31.141 1 91.06 314 GLN B CA 1
ATOM 7300 C C . GLN B 1 314 ? -5.945 -47.656 -30.406 1 91.06 314 GLN B C 1
ATOM 7302 O O . GLN B 1 314 ? -5.246 -48.031 -29.453 1 91.06 314 GLN B O 1
ATOM 7307 N N . ALA B 1 315 ? -5.957 -46.438 -30.766 1 93.19 315 ALA B N 1
ATOM 7308 C CA . ALA B 1 315 ? -5.078 -45.438 -30.172 1 93.19 315 ALA B CA 1
ATOM 7309 C C . ALA B 1 315 ? -5.816 -44.625 -29.094 1 93.19 315 ALA B C 1
ATOM 7311 O O . ALA B 1 315 ? -5.52 -44.75 -27.906 1 93.19 315 ALA B O 1
ATOM 7312 N N . CYS B 1 316 ? -6.863 -43.938 -29.453 1 93.62 316 CYS B N 1
ATOM 7313 C CA . CYS B 1 316 ? -7.566 -43.062 -28.516 1 93.62 316 CYS B CA 1
ATOM 7314 C C . CYS B 1 316 ? -8.703 -43.781 -27.828 1 93.62 316 CYS B C 1
ATOM 7316 O O . CYS B 1 316 ? -9.25 -43.312 -26.844 1 93.62 316 CYS B O 1
ATOM 7318 N N . LEU B 1 317 ? -9.125 -44.875 -28.297 1 92.56 317 LEU B N 1
ATOM 7319 C CA . LEU B 1 317 ? -10.141 -45.781 -27.719 1 92.56 317 LEU B CA 1
ATOM 7320 C C . LEU B 1 317 ? -11.523 -45.125 -27.797 1 92.56 317 LEU B C 1
ATOM 7322 O O . LEU B 1 317 ? -12.438 -45.531 -27.078 1 92.56 317 LEU B O 1
ATOM 7326 N N . LEU B 1 318 ? -11.656 -44.125 -28.656 1 92.94 318 LEU B N 1
ATOM 7327 C CA . LEU B 1 318 ? -12.977 -43.562 -28.922 1 92.94 318 LEU B CA 1
ATOM 7328 C C . LEU B 1 318 ? -13.727 -44.406 -29.938 1 92.94 318 LEU B C 1
ATOM 7330 O O . LEU B 1 318 ? -13.117 -45.062 -30.797 1 92.94 318 LEU B O 1
ATOM 7334 N N . LEU B 1 319 ? -15 -44.375 -29.766 1 89.56 319 LEU B N 1
ATOM 7335 C CA . LEU B 1 319 ? -15.859 -45.094 -30.703 1 89.56 319 LEU B CA 1
ATOM 7336 C C . LEU B 1 319 ? -15.781 -44.5 -32.094 1 89.56 319 LEU B C 1
ATOM 7338 O O . LEU B 1 319 ? -15.742 -43.281 -32.25 1 89.56 319 LEU B O 1
ATOM 7342 N N . ILE B 1 320 ? -15.758 -45.406 -33.031 1 89.94 320 ILE B N 1
ATOM 7343 C CA . ILE B 1 320 ? -15.703 -44.969 -34.406 1 89.94 320 ILE B CA 1
ATOM 7344 C C . ILE B 1 320 ? -17.109 -44.656 -34.906 1 89.94 320 ILE B C 1
ATOM 7346 O O . ILE B 1 320 ? -18.047 -45.469 -34.719 1 89.94 320 ILE B O 1
ATOM 7350 N N . VAL B 1 321 ? -17.25 -43.5 -35.5 1 84.81 321 VAL B N 1
ATOM 7351 C CA . VAL B 1 321 ? -18.547 -43.094 -36.062 1 84.81 321 VAL B CA 1
ATOM 7352 C C . VAL B 1 321 ? -18.453 -43.062 -37.562 1 84.81 321 VAL B C 1
ATOM 7354 O O . VAL B 1 321 ? -17.359 -43.125 -38.125 1 84.81 321 VAL B O 1
ATOM 7357 N N . ASP B 1 322 ? -19.578 -42.969 -38.219 1 83.25 322 ASP B N 1
ATOM 7358 C CA . ASP B 1 322 ? -19.672 -43.094 -39.656 1 83.25 322 ASP B CA 1
ATOM 7359 C C . ASP B 1 322 ? -18.953 -41.938 -40.344 1 83.25 322 ASP B C 1
ATOM 7361 O O . ASP B 1 322 ? -18.406 -42.094 -41.438 1 83.25 322 ASP B O 1
ATOM 7365 N N . SER B 1 323 ? -18.922 -40.906 -39.75 1 84.81 323 SER B N 1
ATOM 7366 C CA . SER B 1 323 ? -18.359 -39.719 -40.375 1 84.81 323 SER B CA 1
ATOM 7367 C C . SER B 1 323 ? -16.859 -39.656 -40.188 1 84.81 323 SER B C 1
ATOM 7369 O O . SER B 1 323 ? -16.188 -38.781 -40.75 1 84.81 323 SER B O 1
ATOM 7371 N N . ASP B 1 324 ? -16.219 -40.625 -39.5 1 89.56 324 ASP B N 1
ATOM 7372 C CA . ASP B 1 324 ? -14.805 -40.562 -39.156 1 89.56 324 ASP B CA 1
ATOM 7373 C C . ASP B 1 324 ? -13.93 -41 -40.344 1 89.56 324 ASP B C 1
ATOM 7375 O O . ASP B 1 324 ? -14.344 -41.875 -41.125 1 89.56 324 ASP B O 1
ATOM 7379 N N . SER B 1 325 ? -12.805 -40.375 -40.469 1 91.88 325 SER B N 1
ATOM 7380 C CA . SER B 1 325 ? -11.766 -40.844 -41.344 1 91.88 325 SER B CA 1
ATOM 7381 C C . SER B 1 325 ? -10.859 -41.844 -40.656 1 91.88 325 SER B C 1
ATOM 7383 O O . SER B 1 325 ? -10.328 -41.594 -39.594 1 91.88 325 SER B O 1
ATOM 7385 N N . LEU B 1 326 ? -10.664 -43.031 -41.375 1 92.88 326 LEU B N 1
ATOM 7386 C CA . LEU B 1 326 ? -10.023 -44.125 -40.656 1 92.88 326 LEU B CA 1
ATOM 7387 C C . LEU B 1 326 ? -8.922 -44.75 -41.5 1 92.88 326 LEU B C 1
ATOM 7389 O O . LEU B 1 326 ? -8.922 -44.625 -42.75 1 92.88 326 LEU B O 1
ATOM 7393 N N . TYR B 1 327 ? -7.988 -45.281 -40.844 1 92.62 327 TYR B N 1
ATOM 7394 C CA . TYR B 1 327 ? -7.07 -46.25 -41.406 1 92.62 327 TYR B CA 1
ATOM 7395 C C . TYR B 1 327 ? -7.348 -47.625 -40.812 1 92.62 327 TYR B C 1
ATOM 7397 O O . TYR B 1 327 ? -7.32 -47.812 -39.594 1 92.62 327 TYR B O 1
ATOM 7405 N N . SER B 1 328 ? -7.672 -48.594 -41.594 1 92 328 SER B N 1
ATOM 7406 C CA . SER B 1 328 ? -8.031 -49.906 -41.094 1 92 328 SER B CA 1
ATOM 7407 C C . SER B 1 328 ? -7.164 -51 -41.75 1 92 328 SER B C 1
ATOM 7409 O O . SER B 1 328 ? -6.715 -50.844 -42.875 1 92 328 SER B O 1
ATOM 7411 N N . CYS B 1 329 ? -6.852 -51.938 -40.938 1 92.44 329 CYS B N 1
ATOM 7412 C CA . CYS B 1 329 ? -6.125 -53.094 -41.438 1 92.44 329 CYS B CA 1
ATOM 7413 C C . CYS B 1 329 ? -7.059 -54 -42.219 1 92.44 329 CYS B C 1
ATOM 7415 O O . CYS B 1 329 ? -8.18 -54.281 -41.781 1 92.44 329 CYS B O 1
ATOM 7417 N N . MET B 1 330 ? -6.719 -54.531 -43.344 1 85.12 330 MET B N 1
ATOM 7418 C CA . MET B 1 330 ? -7.547 -55.406 -44.156 1 85.12 330 MET B CA 1
ATOM 7419 C C . MET B 1 330 ? -7.488 -56.844 -43.656 1 85.12 330 MET B C 1
ATOM 7421 O O . MET B 1 330 ? -8.375 -57.656 -43.969 1 85.12 330 MET B O 1
ATOM 7425 N N . LYS B 1 331 ? -6.484 -57.156 -42.906 1 90.62 331 LYS B N 1
ATOM 7426 C CA . LYS B 1 331 ? -6.266 -58.531 -42.469 1 90.62 331 LYS B CA 1
ATOM 7427 C C . LYS B 1 331 ? -6.762 -58.781 -41.062 1 90.62 331 LYS B C 1
ATOM 7429 O O . LYS B 1 331 ? -7.004 -59.906 -40.656 1 90.62 331 LYS B O 1
ATOM 7434 N N . CYS B 1 332 ? -6.828 -57.688 -40.25 1 88.56 332 CYS B N 1
ATOM 7435 C CA . CYS B 1 332 ? -7.254 -57.812 -38.875 1 88.56 332 CYS B CA 1
ATOM 7436 C C . CYS B 1 332 ? -8.172 -56.656 -38.469 1 88.56 332 CYS B C 1
ATOM 7438 O O . CYS B 1 332 ? -8.516 -55.812 -39.312 1 88.56 332 CYS B O 1
ATOM 7440 N N . ASN B 1 333 ? -8.641 -56.656 -37.25 1 85.5 333 ASN B N 1
ATOM 7441 C CA . ASN B 1 333 ? -9.594 -55.656 -36.75 1 85.5 333 ASN B CA 1
ATOM 7442 C C . ASN B 1 333 ? -8.891 -54.438 -36.156 1 85.5 333 ASN B C 1
ATOM 7444 O O . ASN B 1 333 ? -9.367 -53.875 -35.188 1 85.5 333 ASN B O 1
ATOM 7448 N N . PHE B 1 334 ? -7.789 -54.156 -36.781 1 90.69 334 PHE B N 1
ATOM 7449 C CA . PHE B 1 334 ? -7.039 -52.969 -36.312 1 90.69 334 PHE B CA 1
ATOM 7450 C C . PHE B 1 334 ? -7.492 -51.719 -37.062 1 90.69 334 PHE B C 1
ATOM 7452 O O . PHE B 1 334 ? -7.434 -51.656 -38.281 1 90.69 334 PHE B O 1
ATOM 7459 N N . ILE B 1 335 ? -8.008 -50.719 -36.281 1 91.94 335 ILE B N 1
ATOM 7460 C CA . ILE B 1 335 ? -8.539 -49.5 -36.844 1 91.94 335 ILE B CA 1
ATOM 7461 C C . ILE B 1 335 ? -7.977 -48.281 -36.094 1 91.94 335 ILE B C 1
ATOM 7463 O O . ILE B 1 335 ? -7.871 -48.312 -34.875 1 91.94 335 ILE B O 1
ATOM 7467 N N . LEU B 1 336 ? -7.562 -47.312 -36.844 1 93.12 336 LEU B N 1
ATOM 7468 C CA . LEU B 1 336 ? -7.113 -46.031 -36.281 1 93.12 336 LEU B CA 1
ATOM 7469 C C . LEU B 1 336 ? -7.832 -44.875 -36.938 1 93.12 336 LEU B C 1
ATOM 7471 O O . LEU B 1 336 ? -8.062 -44.875 -38.156 1 93.12 336 LEU B O 1
ATOM 7475 N N . HIS B 1 337 ? -8.219 -43.938 -36.062 1 93.75 337 HIS B N 1
ATOM 7476 C CA . HIS B 1 337 ? -8.602 -42.656 -36.656 1 93.75 337 HIS B CA 1
ATOM 7477 C C . HIS B 1 337 ? -7.465 -42.062 -37.469 1 93.75 337 HIS B C 1
ATOM 7479 O O . HIS B 1 337 ? -6.293 -42.344 -37.219 1 93.75 337 HIS B O 1
ATOM 7485 N N . GLU B 1 338 ? -7.789 -41.281 -38.406 1 92.62 338 GLU B N 1
ATOM 7486 C CA . GLU B 1 338 ? -6.762 -40.625 -39.219 1 92.62 338 GLU B CA 1
ATOM 7487 C C . GLU B 1 338 ? -5.82 -39.781 -38.344 1 92.62 338 GLU B C 1
ATOM 7489 O O . GLU B 1 338 ? -4.602 -39.844 -38.531 1 92.62 338 GLU B O 1
ATOM 7494 N N . ALA B 1 339 ? -6.414 -39 -37.469 1 91.88 339 ALA B N 1
ATOM 7495 C CA . ALA B 1 339 ? -5.629 -38.156 -36.594 1 91.88 339 ALA B CA 1
ATOM 7496 C C . ALA B 1 339 ? -4.711 -38.969 -35.688 1 91.88 339 ALA B C 1
ATOM 7498 O O . ALA B 1 339 ? -3.607 -38.562 -35.344 1 91.88 339 ALA B O 1
ATOM 7499 N N . CYS B 1 340 ? -5.141 -40.188 -35.25 1 93.12 340 CYS B N 1
ATOM 7500 C CA . CYS B 1 340 ? -4.375 -41.062 -34.375 1 93.12 340 CYS B CA 1
ATOM 7501 C C . CYS B 1 340 ? -3.277 -41.781 -35.125 1 93.12 340 CYS B C 1
ATOM 7503 O O . CYS B 1 340 ? -2.236 -42.125 -34.562 1 93.12 340 CYS B O 1
ATOM 7505 N N . ALA B 1 341 ? -3.49 -41.969 -36.406 1 91 341 ALA B N 1
ATOM 7506 C CA . ALA B 1 341 ? -2.502 -42.656 -37.219 1 91 341 ALA B CA 1
ATOM 7507 C C . ALA B 1 341 ? -1.314 -41.75 -37.531 1 91 341 ALA B C 1
ATOM 7509 O O . ALA B 1 341 ? -0.196 -42.219 -37.719 1 91 341 ALA B O 1
ATOM 7510 N N . LEU B 1 342 ? -1.58 -40.531 -37.5 1 89.19 342 LEU B N 1
ATOM 7511 C CA . LEU B 1 342 ? -0.56 -39.562 -37.906 1 89.19 342 LEU B CA 1
ATOM 7512 C C . LEU B 1 342 ? 0.048 -38.844 -36.688 1 89.19 342 LEU B C 1
ATOM 7514 O O . LEU B 1 342 ? 0.582 -37.75 -36.812 1 89.19 342 LEU B O 1
ATOM 7518 N N . LEU B 1 343 ? -0.048 -39.438 -35.562 1 90.81 343 LEU B N 1
ATOM 7519 C CA . LEU B 1 343 ? 0.522 -38.844 -34.344 1 90.81 343 LEU B CA 1
ATOM 7520 C C . LEU B 1 343 ? 2.045 -38.812 -34.438 1 90.81 343 LEU B C 1
ATOM 7522 O O . LEU B 1 343 ? 2.668 -39.75 -34.938 1 90.81 343 LEU B O 1
ATOM 7526 N N . PRO B 1 344 ? 2.66 -37.719 -33.906 1 89 344 PRO B N 1
ATOM 7527 C CA . PRO B 1 344 ? 4.121 -37.656 -33.906 1 89 344 PRO B CA 1
ATOM 7528 C C . PRO B 1 344 ? 4.746 -38.562 -32.844 1 89 344 PRO B C 1
ATOM 7530 O O . PRO B 1 344 ? 4.133 -38.844 -31.812 1 89 344 PRO B O 1
ATOM 7533 N N . ARG B 1 345 ? 5.926 -39.031 -33.094 1 87.62 345 ARG B N 1
ATOM 7534 C CA . ARG B 1 345 ? 6.629 -39.906 -32.188 1 87.62 345 ARG B CA 1
ATOM 7535 C C . ARG B 1 345 ? 7 -39.188 -30.891 1 87.62 345 ARG B C 1
ATOM 7537 O O . ARG B 1 345 ? 6.941 -39.781 -29.812 1 87.62 345 ARG B O 1
ATOM 7544 N N . LYS B 1 346 ? 7.422 -37.969 -31.047 1 90.06 346 LYS B N 1
ATOM 7545 C CA . LYS B 1 346 ? 7.82 -37.188 -29.906 1 90.06 346 LYS B CA 1
ATOM 7546 C C . LYS B 1 346 ? 7.062 -35.844 -29.875 1 90.06 346 LYS B C 1
ATOM 7548 O O . LYS B 1 346 ? 6.859 -35.219 -30.906 1 90.06 346 LYS B O 1
ATOM 7553 N N . ILE B 1 347 ? 6.605 -35.562 -28.672 1 91.38 347 ILE B N 1
ATOM 7554 C CA . ILE B 1 347 ? 5.875 -34.312 -28.562 1 91.38 347 ILE B CA 1
ATOM 7555 C C . ILE B 1 347 ? 6.312 -33.562 -27.312 1 91.38 347 ILE B C 1
ATOM 7557 O O . ILE B 1 347 ? 6.805 -34.188 -26.359 1 91.38 347 ILE B O 1
ATOM 7561 N N . ALA B 1 348 ? 6.23 -32.219 -27.438 1 92.12 348 ALA B N 1
ATOM 7562 C CA . ALA B 1 348 ? 6.277 -31.359 -26.25 1 92.12 348 ALA B CA 1
ATOM 7563 C C . ALA B 1 348 ? 4.871 -31 -25.781 1 92.12 348 ALA B C 1
ATOM 7565 O O . ALA B 1 348 ? 4.027 -30.594 -26.578 1 92.12 348 ALA B O 1
ATOM 7566 N N . HIS B 1 349 ? 4.617 -31.344 -24.547 1 93.25 349 HIS B N 1
ATOM 7567 C CA . HIS B 1 349 ? 3.281 -31.078 -24.031 1 93.25 349 HIS B CA 1
ATOM 7568 C C . HIS B 1 349 ? 3.342 -30.188 -22.797 1 93.25 349 HIS B C 1
ATOM 7570 O O . HIS B 1 349 ? 4.211 -30.359 -21.938 1 93.25 349 HIS B O 1
ATOM 7576 N N . PRO B 1 350 ? 2.441 -29.25 -22.625 1 92 350 PRO B N 1
ATOM 7577 C CA . PRO B 1 350 ? 2.477 -28.266 -21.531 1 92 350 PRO B CA 1
ATOM 7578 C C . PRO B 1 350 ? 2.318 -28.906 -20.156 1 92 350 PRO B C 1
ATOM 7580 O O . PRO B 1 350 ? 2.689 -28.312 -19.141 1 92 350 PRO B O 1
ATOM 7583 N N . LEU B 1 351 ? 1.846 -30.094 -20.031 1 93.25 351 LEU B N 1
ATOM 7584 C CA . LEU B 1 351 ? 1.568 -30.719 -18.734 1 93.25 351 LEU B CA 1
ATOM 7585 C C . LEU B 1 351 ? 2.836 -31.312 -18.141 1 93.25 351 LEU B C 1
ATOM 7587 O O . LEU B 1 351 ? 2.836 -31.766 -17 1 93.25 351 LEU B O 1
ATOM 7591 N N . HIS B 1 352 ? 3.881 -31.328 -18.969 1 93.75 352 HIS B N 1
ATOM 7592 C CA . HIS B 1 352 ? 5.105 -31.969 -18.484 1 93.75 352 HIS B CA 1
ATOM 7593 C C . HIS B 1 352 ? 6.34 -31.203 -18.953 1 93.75 352 HIS B C 1
ATOM 7595 O O . HIS B 1 352 ? 6.352 -30.656 -20.062 1 93.75 352 HIS B O 1
ATOM 7601 N N . LYS B 1 353 ? 7.391 -31.234 -18.234 1 93.5 353 LYS B N 1
ATOM 7602 C CA . LYS B 1 353 ? 8.586 -30.422 -18.484 1 93.5 353 LYS B CA 1
ATOM 7603 C C . LYS B 1 353 ? 9.516 -31.125 -19.469 1 93.5 353 LYS B C 1
ATOM 7605 O O . LYS B 1 353 ? 10.445 -30.5 -20 1 93.5 353 LYS B O 1
ATOM 7610 N N . HIS B 1 354 ? 9.305 -32.469 -19.766 1 93.06 354 HIS B N 1
ATOM 7611 C CA . HIS B 1 354 ? 10.133 -33.219 -20.719 1 93.06 354 HIS B CA 1
ATOM 7612 C C . HIS B 1 354 ? 9.336 -33.625 -21.938 1 93.06 354 HIS B C 1
ATOM 7614 O O . HIS B 1 354 ? 8.109 -33.75 -21.875 1 93.06 354 HIS B O 1
ATOM 7620 N N . PRO B 1 355 ? 10.039 -33.75 -23.031 1 91.5 355 PRO B N 1
ATOM 7621 C CA . PRO B 1 355 ? 9.344 -34.312 -24.188 1 91.5 355 PRO B CA 1
ATOM 7622 C C . PRO B 1 355 ? 8.82 -35.75 -23.938 1 91.5 355 PRO B C 1
ATOM 7624 O O . PRO B 1 355 ? 9.414 -36.5 -23.172 1 91.5 355 PRO B O 1
ATOM 7627 N N . LEU B 1 356 ? 7.723 -36.062 -24.594 1 93.12 356 LEU B N 1
ATOM 7628 C CA . LEU B 1 356 ? 7.09 -37.344 -24.438 1 93.12 356 LEU B CA 1
ATOM 7629 C C . LEU B 1 356 ? 7.215 -38.188 -25.719 1 93.12 356 LEU B C 1
ATOM 7631 O O . LEU B 1 356 ? 7.195 -37.625 -26.812 1 93.12 356 LEU B O 1
ATOM 7635 N N . THR B 1 357 ? 7.348 -39.438 -25.547 1 91.31 357 THR B N 1
ATOM 7636 C CA . THR B 1 357 ? 7.492 -40.344 -26.688 1 91.31 357 THR B CA 1
ATOM 7637 C C . THR B 1 357 ? 6.289 -41.281 -26.781 1 91.31 357 THR B C 1
ATOM 7639 O O . THR B 1 357 ? 5.805 -41.812 -25.781 1 91.31 357 THR B O 1
ATOM 7642 N N . LEU B 1 358 ? 5.824 -41.469 -28 1 91.81 358 LEU B N 1
ATOM 7643 C CA . LEU B 1 358 ? 4.652 -42.281 -28.266 1 91.81 358 LEU B CA 1
ATOM 7644 C C . LEU B 1 358 ? 4.996 -43.781 -28.125 1 91.81 358 LEU B C 1
ATOM 7646 O O . LEU B 1 358 ? 5.984 -44.25 -28.703 1 91.81 358 LEU B O 1
ATOM 7650 N N . LEU B 1 359 ? 4.207 -44.469 -27.312 1 87.19 359 LEU B N 1
ATOM 7651 C CA . LEU B 1 359 ? 4.348 -45.906 -27.156 1 87.19 359 LEU B CA 1
ATOM 7652 C C . LEU B 1 359 ? 3.047 -46.625 -27.516 1 87.19 359 LEU B C 1
ATOM 7654 O O . LEU B 1 359 ? 1.959 -46.156 -27.188 1 87.19 359 LEU B O 1
ATOM 7658 N N . PRO B 1 360 ? 3.135 -47.625 -28.344 1 75.62 360 PRO B N 1
ATOM 7659 C CA . PRO B 1 360 ? 1.918 -48.344 -28.75 1 75.62 360 PRO B CA 1
ATOM 7660 C C . PRO B 1 360 ? 1.295 -49.156 -27.609 1 75.62 360 PRO B C 1
ATOM 7662 O O . PRO B 1 360 ? 0.102 -49.469 -27.641 1 75.62 360 PRO B O 1
ATOM 7665 N N . PHE B 1 361 ? 2.121 -49.656 -26.688 1 73.25 361 PHE B N 1
ATOM 7666 C CA . PHE B 1 361 ? 1.57 -50.469 -25.609 1 73.25 361 PHE B CA 1
ATOM 7667 C C . PHE B 1 361 ? 2.09 -50 -24.25 1 73.25 361 PHE B C 1
ATOM 7669 O O . PHE B 1 361 ? 3.213 -49.5 -24.156 1 73.25 361 PHE B O 1
ATOM 7676 N N . PRO B 1 362 ? 1.062 -49.969 -23.297 1 65 362 PRO B N 1
ATOM 7677 C CA . PRO B 1 362 ? 1.521 -49.594 -21.969 1 65 362 PRO B CA 1
ATOM 7678 C C . PRO B 1 362 ? 2.646 -50.469 -21.453 1 65 362 PRO B C 1
ATOM 7680 O O . PRO B 1 362 ? 2.5 -51.688 -21.406 1 65 362 PRO B O 1
ATOM 7683 N N . THR B 1 363 ? 3.846 -50.062 -21.656 1 58.94 363 THR B N 1
ATOM 7684 C CA . THR B 1 363 ? 4.957 -50.875 -21.188 1 58.94 363 THR B CA 1
ATOM 7685 C C . THR B 1 363 ? 5.102 -50.781 -19.672 1 58.94 363 THR B C 1
ATOM 7687 O O . THR B 1 363 ? 5.715 -51.656 -19.047 1 58.94 363 THR B O 1
ATOM 7690 N N . ASN B 1 364 ? 4.547 -49.719 -19.125 1 57.75 364 ASN B N 1
ATOM 7691 C CA . ASN B 1 364 ? 4.812 -49.562 -17.703 1 57.75 364 ASN B CA 1
ATOM 7692 C C . ASN B 1 364 ? 3.787 -50.312 -16.844 1 57.75 364 ASN B C 1
ATOM 7694 O O . ASN B 1 364 ? 2.613 -50.375 -17.203 1 57.75 364 ASN B O 1
ATOM 7698 N N . LEU B 1 365 ? 4.363 -51.031 -15.898 1 55.28 365 LEU B N 1
ATOM 7699 C CA . LEU B 1 365 ? 3.586 -51.75 -14.891 1 55.28 365 LEU B CA 1
ATOM 7700 C C . LEU B 1 365 ? 2.738 -50.781 -14.07 1 55.28 365 LEU B C 1
ATOM 7702 O O . LEU B 1 365 ? 3.217 -49.719 -13.672 1 55.28 365 LEU B O 1
ATOM 7706 N N . TYR B 1 366 ? 1.459 -50.844 -14.344 1 62.56 366 TYR B N 1
ATOM 7707 C CA . TYR B 1 366 ? 0.558 -50.062 -13.5 1 62.56 366 TYR B CA 1
ATOM 7708 C C . TYR B 1 366 ? 0.366 -50.719 -12.148 1 62.56 366 TYR B C 1
ATOM 7710 O O . TYR B 1 366 ? -0.023 -51.906 -12.07 1 62.56 366 TYR B O 1
ATOM 7718 N N . LEU B 1 367 ? 1 -50 -11.102 1 53.53 367 LEU B N 1
ATOM 7719 C CA . LEU B 1 367 ? 0.927 -50.562 -9.758 1 53.53 367 LEU B CA 1
ATOM 7720 C C . LEU B 1 367 ? -0.452 -50.344 -9.148 1 53.53 367 LEU B C 1
ATOM 7722 O O . LEU B 1 367 ? -0.896 -49.188 -9.016 1 53.53 367 LEU B O 1
ATOM 7726 N N . ILE B 1 368 ? -1.337 -51.188 -9.078 1 53.19 368 ILE B N 1
ATOM 7727 C CA . ILE B 1 368 ? -2.645 -51.062 -8.445 1 53.19 368 ILE B CA 1
ATOM 7728 C C . ILE B 1 368 ? -2.49 -51.125 -6.93 1 53.19 368 ILE B C 1
ATOM 7730 O O . ILE B 1 368 ? -3.084 -50.312 -6.207 1 53.19 368 ILE B O 1
ATOM 7734 N N . GLN B 1 369 ? -1.923 -52.125 -6.352 1 53.62 369 GLN B N 1
ATOM 7735 C CA . GLN B 1 369 ? -1.669 -52.344 -4.93 1 53.62 369 GLN B CA 1
ATOM 7736 C C . GLN B 1 369 ? -0.247 -52.844 -4.691 1 53.62 369 GLN B C 1
ATOM 7738 O O . GLN B 1 369 ? 0.492 -53.094 -5.641 1 53.62 369 GLN B O 1
ATOM 7743 N N . PHE B 1 370 ? 0.108 -53 -3.408 1 56.53 370 PHE B N 1
ATOM 7744 C CA . PHE B 1 370 ? 1.431 -53.406 -2.951 1 56.53 370 PHE B CA 1
ATOM 7745 C C . PHE B 1 370 ? 1.933 -54.594 -3.754 1 56.53 370 PHE B C 1
ATOM 7747 O O . PHE B 1 370 ? 1.379 -55.719 -3.658 1 56.53 370 PHE B O 1
ATOM 7754 N N . LYS B 1 371 ? 2.963 -54.531 -4.684 1 61.88 371 LYS B N 1
ATOM 7755 C CA . LYS B 1 371 ? 3.77 -55.531 -5.371 1 61.88 371 LYS B CA 1
ATOM 7756 C C . LYS B 1 371 ? 2.98 -56.188 -6.504 1 61.88 371 LYS B C 1
ATOM 7758 O O . LYS B 1 371 ? 3.195 -57.375 -6.816 1 61.88 371 LYS B O 1
ATOM 7763 N N . VAL B 1 372 ? 1.767 -55.625 -6.895 1 68.38 372 VAL B N 1
ATOM 7764 C CA . VAL B 1 372 ? 1.021 -56.188 -8 1 68.38 372 VAL B CA 1
ATOM 7765 C C . VAL B 1 372 ? 1.137 -55.312 -9.234 1 68.38 372 VAL B C 1
ATOM 7767 O O . VAL B 1 372 ? 0.774 -54.125 -9.195 1 68.38 372 VAL B O 1
ATOM 7770 N N . PHE B 1 373 ? 1.692 -55.906 -10.344 1 74.88 373 PHE B N 1
ATOM 7771 C CA . PHE B 1 373 ? 1.888 -55.156 -11.586 1 74.88 373 PHE B CA 1
ATOM 7772 C C . PHE B 1 373 ? 0.896 -55.625 -12.648 1 74.88 373 PHE B C 1
ATOM 7774 O O . PHE B 1 373 ? 0.604 -56.812 -12.75 1 74.88 373 PHE B O 1
ATOM 7781 N N . VAL B 1 374 ? 0.219 -54.656 -13.195 1 81.19 374 VAL B N 1
ATOM 7782 C CA . VAL B 1 374 ? -0.723 -54.969 -14.266 1 81.19 374 VAL B CA 1
ATOM 7783 C C . VAL B 1 374 ? -0.14 -54.531 -15.609 1 81.19 374 VAL B C 1
ATOM 7785 O O . VAL B 1 374 ? 0.429 -53.438 -15.711 1 81.19 374 VAL B O 1
ATOM 7788 N N . GLU B 1 375 ? -0.131 -55.469 -16.578 1 83.06 375 GLU B N 1
ATOM 7789 C CA . GLU B 1 375 ? 0.288 -55.156 -17.938 1 83.06 375 GLU B CA 1
ATOM 7790 C C . GLU B 1 375 ? -0.913 -55.062 -18.875 1 83.06 375 GLU B C 1
ATOM 7792 O O . GLU B 1 375 ? -1.943 -55.688 -18.641 1 83.06 375 GLU B O 1
ATOM 7797 N N . GLY B 1 376 ? -0.777 -54.219 -19.844 1 86.31 376 GLY B N 1
ATOM 7798 C CA . GLY B 1 376 ? -1.838 -54.062 -20.828 1 86.31 376 GLY B CA 1
ATOM 7799 C C . GLY B 1 376 ? -2.76 -52.906 -20.562 1 86.31 376 GLY B C 1
ATOM 7800 O O . GLY B 1 376 ? -3.762 -52.719 -21.266 1 86.31 376 GLY B O 1
ATOM 7801 N N . MET B 1 377 ? -2.531 -52.25 -19.562 1 88.94 377 MET B N 1
ATOM 7802 C CA . MET B 1 377 ? -3.287 -51.031 -19.266 1 88.94 377 MET B CA 1
ATOM 7803 C C . MET B 1 377 ? -2.406 -50 -18.578 1 88.94 377 MET B C 1
ATOM 7805 O O . MET B 1 377 ? -1.317 -50.312 -18.094 1 88.94 377 MET B O 1
ATOM 7809 N N . PHE B 1 378 ? -2.783 -48.812 -18.578 1 89.88 378 PHE B N 1
ATOM 7810 C CA . PHE B 1 378 ? -2.045 -47.75 -17.906 1 89.88 378 PHE B CA 1
ATOM 7811 C C . PHE B 1 378 ? -2.994 -46.656 -17.391 1 89.88 378 PHE B C 1
ATOM 7813 O O . PHE B 1 378 ? -4.172 -46.625 -17.75 1 89.88 378 PHE B O 1
ATOM 7820 N N . LYS B 1 379 ? -2.514 -45.906 -16.484 1 91.44 379 LYS B N 1
ATOM 7821 C CA . LYS B 1 379 ? -3.262 -44.781 -15.945 1 91.44 379 LYS B CA 1
ATOM 7822 C C . LYS B 1 379 ? -2.701 -43.469 -16.453 1 91.44 379 LYS B C 1
ATOM 7824 O O . LYS B 1 379 ? -1.513 -43.188 -16.281 1 91.44 379 LYS B O 1
ATOM 7829 N N . CYS B 1 380 ? -3.516 -42.719 -17.094 1 93.94 380 CYS B N 1
ATOM 7830 C CA . CYS B 1 380 ? -3.098 -41.438 -17.641 1 93.94 380 CYS B CA 1
ATOM 7831 C C . CYS B 1 380 ? -2.76 -40.438 -16.531 1 93.94 380 CYS B C 1
ATOM 7833 O O . CYS B 1 380 ? -3.525 -40.281 -15.57 1 93.94 380 CYS B O 1
ATOM 7835 N N . SER B 1 381 ? -1.642 -39.75 -16.625 1 94.06 381 SER B N 1
ATOM 7836 C CA . SER B 1 381 ? -1.229 -38.781 -15.625 1 94.06 381 SER B CA 1
ATOM 7837 C C . SER B 1 381 ? -2.066 -37.5 -15.711 1 94.06 381 SER B C 1
ATOM 7839 O O . SER B 1 381 ? -2.078 -36.719 -14.781 1 94.06 381 SER B O 1
ATOM 7841 N N . GLY B 1 382 ? -2.762 -37.281 -16.797 1 94.19 382 GLY B N 1
ATOM 7842 C CA . GLY B 1 382 ? -3.564 -36.094 -17 1 94.19 382 GLY B CA 1
ATOM 7843 C C . GLY B 1 382 ? -4.965 -36.188 -16.422 1 94.19 382 GLY B C 1
ATOM 7844 O O . GLY B 1 382 ? -5.316 -35.5 -15.469 1 94.19 382 GLY B O 1
ATOM 7845 N N . CYS B 1 383 ? -5.75 -37.156 -16.953 1 94 383 CYS B N 1
ATOM 7846 C CA . CYS B 1 383 ? -7.141 -37.312 -16.547 1 94 383 CYS B CA 1
ATOM 7847 C C . CYS B 1 383 ? -7.285 -38.406 -15.492 1 94 383 CYS B C 1
ATOM 7849 O O . CYS B 1 383 ? -8.352 -38.562 -14.891 1 94 383 CYS B O 1
ATOM 7851 N N . HIS B 1 384 ? -6.281 -39.188 -15.281 1 92.56 384 HIS B N 1
ATOM 7852 C CA . HIS B 1 384 ? -6.242 -40.25 -14.297 1 92.56 384 HIS B CA 1
ATOM 7853 C C . HIS B 1 384 ? -7.234 -41.375 -14.648 1 92.56 384 HIS B C 1
ATOM 7855 O O . HIS B 1 384 ? -7.719 -42.062 -13.766 1 92.56 384 HIS B O 1
ATOM 7861 N N . GLN B 1 385 ? -7.566 -41.438 -15.828 1 92.62 385 GLN B N 1
ATOM 7862 C CA . GLN B 1 385 ? -8.359 -42.562 -16.312 1 92.62 385 GLN B CA 1
ATOM 7863 C C . GLN B 1 385 ? -7.469 -43.688 -16.828 1 92.62 385 GLN B C 1
ATOM 7865 O O . GLN B 1 385 ? -6.355 -43.438 -17.297 1 92.62 385 GLN B O 1
ATOM 7870 N N . ARG B 1 386 ? -8.016 -44.812 -16.656 1 90.62 386 ARG B N 1
ATOM 7871 C CA . ARG B 1 386 ? -7.273 -45.969 -17.156 1 90.62 386 ARG B CA 1
ATOM 7872 C C . ARG B 1 386 ? -7.617 -46.25 -18.625 1 90.62 386 ARG B C 1
ATOM 7874 O O . ARG B 1 386 ? -8.75 -46.031 -19.047 1 90.62 386 ARG B O 1
ATOM 7881 N N . GLY B 1 387 ? -6.574 -46.625 -19.328 1 90.06 387 GLY B N 1
ATOM 7882 C CA . GLY B 1 387 ? -6.758 -46.906 -20.734 1 90.06 387 GLY B CA 1
ATOM 7883 C C . GLY B 1 387 ? -5.832 -48 -21.25 1 90.06 387 GLY B C 1
ATOM 7884 O O . GLY B 1 387 ? -4.918 -48.406 -20.531 1 90.06 387 GLY B O 1
ATOM 7885 N N . CYS B 1 388 ? -6.16 -48.531 -22.438 1 90.44 388 CYS B N 1
ATOM 7886 C CA . CYS B 1 388 ? -5.344 -49.594 -23.016 1 90.44 388 CYS B CA 1
ATOM 7887 C C . CYS B 1 388 ? -4.918 -49.219 -24.438 1 90.44 388 CYS B C 1
ATOM 7889 O O . CYS B 1 388 ? -4.52 -50.094 -25.203 1 90.44 388 CYS B O 1
ATOM 7891 N N . GLY B 1 389 ? -5.031 -47.938 -24.781 1 91.44 389 GLY B N 1
ATOM 7892 C CA . GLY B 1 389 ? -4.602 -47.469 -26.094 1 91.44 389 GLY B CA 1
ATOM 7893 C C . GLY B 1 389 ? -3.166 -46.969 -26.094 1 91.44 389 GLY B C 1
ATOM 7894 O O . GLY B 1 389 ? -2.348 -47.406 -25.281 1 91.44 389 GLY B O 1
ATOM 7895 N N . PHE B 1 390 ? -2.875 -46.188 -27.156 1 92.06 390 PHE B N 1
ATOM 7896 C CA . PHE B 1 390 ? -1.542 -45.594 -27.25 1 92.06 390 PHE B CA 1
ATOM 7897 C C . PHE B 1 390 ? -1.309 -44.594 -26.125 1 92.06 390 PHE B C 1
ATOM 7899 O O . PHE B 1 390 ? -2.262 -44.062 -25.547 1 92.06 390 PHE B O 1
ATOM 7906 N N . MET B 1 391 ? -0.081 -44.438 -25.781 1 92.62 391 MET B N 1
ATOM 7907 C CA . MET B 1 391 ? 0.235 -43.469 -24.734 1 92.62 391 MET B CA 1
ATOM 7908 C C . MET B 1 391 ? 1.551 -42.781 -25.031 1 92.62 391 MET B C 1
ATOM 7910 O O . MET B 1 391 ? 2.406 -43.312 -25.734 1 92.62 391 MET B O 1
ATOM 7914 N N . TYR B 1 392 ? 1.652 -41.562 -24.609 1 93.88 392 TYR B N 1
ATOM 7915 C CA . TYR B 1 392 ? 2.902 -40.812 -24.594 1 93.88 392 TYR B CA 1
ATOM 7916 C C . TYR B 1 392 ? 3.566 -40.906 -23.219 1 93.88 392 TYR B C 1
ATOM 7918 O O . TYR B 1 392 ? 2.928 -40.656 -22.188 1 93.88 392 TYR B O 1
ATOM 7926 N N . GLN B 1 393 ? 4.816 -41.312 -23.172 1 93.31 393 GLN B N 1
ATOM 7927 C CA . GLN B 1 393 ? 5.508 -41.5 -21.906 1 93.31 393 GLN B CA 1
ATOM 7928 C C . GLN B 1 393 ? 6.816 -40.719 -21.859 1 93.31 393 GLN B C 1
ATOM 7930 O O . GLN B 1 393 ? 7.477 -40.531 -22.891 1 93.31 393 GLN B O 1
ATOM 7935 N N . CYS B 1 394 ? 7.105 -40.156 -20.703 1 93.75 394 CYS B N 1
ATOM 7936 C CA . CYS B 1 394 ? 8.398 -39.5 -20.5 1 93.75 394 CYS B CA 1
ATOM 7937 C C . CYS B 1 394 ? 9.508 -40.531 -20.375 1 93.75 394 CYS B C 1
ATOM 7939 O O . CYS B 1 394 ? 9.383 -41.531 -19.656 1 93.75 394 CYS B O 1
ATOM 7941 N N . THR B 1 395 ? 10.625 -40.375 -21.078 1 88.81 395 THR B N 1
ATOM 7942 C CA . THR B 1 395 ? 11.703 -41.375 -21.109 1 88.81 395 THR B CA 1
ATOM 7943 C C . THR B 1 395 ? 12.836 -40.938 -20.172 1 88.81 395 THR B C 1
ATOM 7945 O O . THR B 1 395 ? 13.867 -41.625 -20.094 1 88.81 395 THR B O 1
ATOM 7948 N N . GLU B 1 396 ? 12.68 -39.844 -19.516 1 90.69 396 GLU B N 1
ATOM 7949 C CA . GLU B 1 396 ? 13.703 -39.375 -18.578 1 90.69 396 GLU B CA 1
ATOM 7950 C C . GLU B 1 396 ? 13.812 -40.312 -17.375 1 90.69 396 GLU B C 1
ATOM 7952 O O . GLU B 1 396 ? 12.797 -40.781 -16.859 1 90.69 396 GLU B O 1
ATOM 7957 N N . LYS B 1 397 ? 15.023 -40.5 -16.922 1 89.12 397 LYS B N 1
ATOM 7958 C CA . LYS B 1 397 ? 15.289 -41.406 -15.82 1 89.12 397 LYS B CA 1
ATOM 7959 C C . LYS B 1 397 ? 14.555 -40.969 -14.555 1 89.12 397 LYS B C 1
ATOM 7961 O O . LYS B 1 397 ? 14.664 -39.812 -14.141 1 89.12 397 LYS B O 1
ATOM 7966 N N . GLY B 1 398 ? 13.805 -41.875 -14.055 1 85.94 398 GLY B N 1
ATOM 7967 C CA . GLY B 1 398 ? 13.133 -41.625 -12.789 1 85.94 398 GLY B CA 1
ATOM 7968 C C . GLY B 1 398 ? 11.766 -40.969 -12.961 1 85.94 398 GLY B C 1
ATOM 7969 O O . GLY B 1 398 ? 11.023 -40.812 -11.992 1 85.94 398 GLY B O 1
ATOM 7970 N N . CYS B 1 399 ? 11.391 -40.594 -14.172 1 89.88 399 CYS B N 1
ATOM 7971 C CA . CYS B 1 399 ? 10.102 -39.938 -14.422 1 89.88 399 CYS B CA 1
ATOM 7972 C C . CYS B 1 399 ? 9.086 -40.938 -14.953 1 89.88 399 CYS B C 1
ATOM 7974 O O . CYS B 1 399 ? 9.398 -41.75 -15.836 1 89.88 399 CYS B O 1
ATOM 7976 N N . ARG B 1 400 ? 7.879 -41.031 -14.367 1 87.62 400 ARG B N 1
ATOM 7977 C CA . ARG B 1 400 ? 6.848 -41.969 -14.773 1 87.62 400 ARG B CA 1
ATOM 7978 C C . ARG B 1 400 ? 5.625 -41.25 -15.328 1 87.62 400 ARG B C 1
ATOM 7980 O O . ARG B 1 400 ? 4.504 -41.75 -15.227 1 87.62 400 ARG B O 1
ATOM 7987 N N . PHE B 1 401 ? 5.926 -40.156 -15.906 1 93.25 401 PHE B N 1
ATOM 7988 C CA . PHE B 1 401 ? 4.824 -39.375 -16.453 1 93.25 401 PHE B CA 1
ATOM 7989 C C . PHE B 1 401 ? 4.352 -39.969 -17.781 1 93.25 401 PHE B C 1
ATOM 7991 O O . PHE B 1 401 ? 5.168 -40.312 -18.625 1 93.25 401 PHE B O 1
ATOM 7998 N N . GLN B 1 402 ? 3.02 -40.156 -17.922 1 94.19 402 GLN B N 1
ATOM 7999 C CA . GLN B 1 402 ? 2.463 -40.688 -19.156 1 94.19 402 GLN B CA 1
ATOM 8000 C C . GLN B 1 402 ? 1.073 -40.125 -19.438 1 94.19 402 GLN B C 1
ATOM 8002 O O . GLN B 1 402 ? 0.295 -39.906 -18.516 1 94.19 402 GLN B O 1
ATOM 8007 N N . LEU B 1 403 ? 0.823 -39.906 -20.703 1 95.19 403 LEU B N 1
ATOM 8008 C CA . LEU B 1 403 ? -0.459 -39.375 -21.141 1 95.19 403 LEU B CA 1
ATOM 8009 C C . LEU B 1 403 ? -1.096 -40.281 -22.188 1 95.19 403 LEU B C 1
ATOM 8011 O O . LEU B 1 403 ? -0.403 -40.781 -23.062 1 95.19 403 LEU B O 1
ATOM 8015 N N . ASP B 1 404 ? -2.439 -40.469 -22 1 94.56 404 ASP B N 1
ATOM 8016 C CA . ASP B 1 404 ? -3.148 -41.094 -23.109 1 94.56 404 ASP B CA 1
ATOM 8017 C C . ASP B 1 404 ? -3.209 -40.188 -24.312 1 94.56 404 ASP B C 1
ATOM 8019 O O . ASP B 1 404 ? -2.928 -38.969 -24.188 1 94.56 404 ASP B O 1
ATOM 8023 N N . VAL B 1 405 ? -3.516 -40.719 -25.422 1 94.75 405 VAL B N 1
ATOM 8024 C CA . VAL B 1 405 ? -3.465 -39.969 -26.688 1 94.75 405 VAL B CA 1
ATOM 8025 C C . VAL B 1 405 ? -4.477 -38.812 -26.641 1 94.75 405 VAL B C 1
ATOM 8027 O O . VAL B 1 405 ? -4.238 -37.75 -27.219 1 94.75 405 VAL B O 1
ATOM 8030 N N . ARG B 1 406 ? -5.539 -38.969 -25.922 1 95.25 406 ARG B N 1
ATOM 8031 C CA . ARG B 1 406 ? -6.559 -37.938 -25.844 1 95.25 406 ARG B CA 1
ATOM 8032 C C . ARG B 1 406 ? -6.027 -36.719 -25.094 1 95.25 406 ARG B C 1
ATOM 8034 O O . ARG B 1 406 ? -6.129 -35.594 -25.594 1 95.25 406 ARG B O 1
ATOM 8041 N N . CYS B 1 407 ? -5.449 -36.969 -23.953 1 95.5 407 CYS B N 1
ATOM 8042 C CA . CYS B 1 407 ? -4.883 -35.875 -23.172 1 95.5 407 CYS B CA 1
ATOM 8043 C C . CYS B 1 407 ? -3.676 -35.25 -23.859 1 95.5 407 CYS B C 1
ATOM 8045 O O . CYS B 1 407 ? -3.479 -34.031 -23.812 1 95.5 407 CYS B O 1
ATOM 8047 N N . ALA B 1 408 ? -2.904 -36.062 -24.484 1 95.81 408 ALA B N 1
ATOM 8048 C CA . ALA B 1 408 ? -1.681 -35.594 -25.141 1 95.81 408 ALA B CA 1
ATOM 8049 C C . ALA B 1 408 ? -1.999 -34.75 -26.375 1 95.81 408 ALA B C 1
ATOM 8051 O O . ALA B 1 408 ? -1.182 -33.938 -26.797 1 95.81 408 ALA B O 1
ATOM 8052 N N . SER B 1 409 ? -3.131 -34.969 -26.953 1 94.75 409 SER B N 1
ATOM 8053 C CA . SER B 1 409 ? -3.486 -34.281 -28.188 1 94.75 409 SER B CA 1
ATOM 8054 C C . SER B 1 409 ? -4.191 -32.938 -27.891 1 94.75 409 SER B C 1
ATOM 8056 O O . SER B 1 409 ? -4.559 -32.219 -28.812 1 94.75 409 SER B O 1
ATOM 8058 N N . LEU B 1 410 ? -4.348 -32.625 -26.672 1 93.38 410 LEU B N 1
ATOM 8059 C CA . LEU B 1 410 ? -4.992 -31.375 -26.312 1 93.38 410 LEU B CA 1
ATOM 8060 C C . LEU B 1 410 ? -4.082 -30.188 -26.609 1 93.38 410 LEU B C 1
ATOM 8062 O O . LEU B 1 410 ? -2.904 -30.188 -26.25 1 93.38 410 LEU B O 1
ATOM 8066 N N . PRO B 1 411 ? -4.719 -29.266 -27.297 1 90.69 411 PRO B N 1
ATOM 8067 C CA . PRO B 1 411 ? -3.947 -28.031 -27.484 1 90.69 411 PRO B CA 1
ATOM 8068 C C . PRO B 1 411 ? -3.822 -27.219 -26.203 1 90.69 411 PRO B C 1
ATOM 8070 O O . PRO B 1 411 ? -4.449 -27.547 -25.188 1 90.69 411 PRO B O 1
ATOM 8073 N N . GLU B 1 412 ? -2.98 -26.25 -26.281 1 88.06 412 GLU B N 1
ATOM 8074 C CA . GLU B 1 412 ? -2.766 -25.391 -25.125 1 88.06 412 GLU B CA 1
ATOM 8075 C C . GLU B 1 412 ? -4.059 -24.703 -24.703 1 88.06 412 GLU B C 1
ATOM 8077 O O . GLU B 1 412 ? -4.312 -24.516 -23.5 1 88.06 412 GLU B O 1
ATOM 8082 N N . SER B 1 413 ? -4.812 -24.266 -25.672 1 91.69 413 SER B N 1
ATOM 8083 C CA . SER B 1 413 ? -6.105 -23.641 -25.422 1 91.69 413 SER B CA 1
ATOM 8084 C C . SER B 1 413 ? -7.137 -24.047 -26.469 1 91.69 413 SER B C 1
ATOM 8086 O O . SER B 1 413 ? -6.789 -24.312 -27.609 1 91.69 413 SER B O 1
ATOM 8088 N N . PHE B 1 414 ? -8.367 -24.266 -26.016 1 93.5 414 PHE B N 1
ATOM 8089 C CA . PHE B 1 414 ? -9.445 -24.625 -26.922 1 93.5 414 PHE B CA 1
ATOM 8090 C C . PHE B 1 414 ? -10.805 -24.344 -26.297 1 93.5 414 PHE B C 1
ATOM 8092 O O . PHE B 1 414 ? -10.891 -24.078 -25.094 1 93.5 414 PHE B O 1
ATOM 8099 N N . ILE B 1 415 ? -11.742 -24.312 -27.125 1 94.94 415 ILE B N 1
ATOM 8100 C CA . ILE B 1 415 ? -13.102 -24.109 -26.641 1 94.94 415 ILE B CA 1
ATOM 8101 C C . ILE B 1 415 ? -13.766 -25.453 -26.375 1 94.94 415 ILE B C 1
ATOM 8103 O O . ILE B 1 415 ? -13.938 -26.25 -27.297 1 94.94 415 ILE B O 1
ATOM 8107 N N . HIS B 1 416 ? -14.062 -25.734 -25.25 1 94.62 416 HIS B N 1
ATOM 8108 C CA . HIS B 1 416 ? -14.789 -26.938 -24.875 1 94.62 416 HIS B CA 1
ATOM 8109 C C . HIS B 1 416 ? -16.297 -26.734 -25.047 1 94.62 416 HIS B C 1
ATOM 8111 O O . HIS B 1 416 ? -16.812 -25.641 -24.828 1 94.62 416 HIS B O 1
ATOM 8117 N N . GLY B 1 417 ? -16.969 -27.688 -25.406 1 91.69 417 GLY B N 1
ATOM 8118 C CA . GLY B 1 417 ? -18.406 -27.609 -25.656 1 91.69 417 GLY B CA 1
ATOM 8119 C C . GLY B 1 417 ? -19.203 -27.156 -24.453 1 91.69 417 GLY B C 1
ATOM 8120 O O . GLY B 1 417 ? -20.281 -26.578 -24.594 1 91.69 417 GLY B O 1
ATOM 8121 N N . SER B 1 418 ? -18.672 -27.312 -23.281 1 92.81 418 SER B N 1
ATOM 8122 C CA . SER B 1 418 ? -19.391 -27 -22.062 1 92.81 418 SER B CA 1
ATOM 8123 C C . SER B 1 418 ? -19.219 -25.531 -21.688 1 92.81 418 SER B C 1
ATOM 8125 O O . SER B 1 418 ? -19.906 -25.031 -20.797 1 92.81 418 SER B O 1
ATOM 8127 N N . HIS B 1 419 ? -18.312 -24.859 -22.281 1 93.25 419 HIS B N 1
ATOM 8128 C CA . HIS B 1 419 ? -17.984 -23.484 -21.906 1 93.25 419 HIS B CA 1
ATOM 8129 C C . HIS B 1 419 ? -17.719 -22.625 -23.141 1 93.25 419 HIS B C 1
ATOM 8131 O O . HIS B 1 419 ? -17.125 -23.094 -24.109 1 93.25 419 HIS B O 1
ATOM 8137 N N . GLY B 1 420 ? -18.125 -21.391 -23.203 1 92.94 420 GLY B N 1
ATOM 8138 C CA . GLY B 1 420 ? -18.047 -20.5 -24.359 1 92.94 420 GLY B CA 1
ATOM 8139 C C . GLY B 1 420 ? -16.672 -19.859 -24.516 1 92.94 420 GLY B C 1
ATOM 8140 O O . GLY B 1 420 ? -16.328 -19.391 -25.594 1 92.94 420 GLY B O 1
ATOM 8141 N N . HIS B 1 421 ? -15.922 -19.812 -23.5 1 94.31 421 HIS B N 1
ATOM 8142 C CA . HIS B 1 421 ? -14.594 -19.203 -23.562 1 94.31 421 HIS B CA 1
ATOM 8143 C C . HIS B 1 421 ? -13.516 -20.266 -23.766 1 94.31 421 HIS B C 1
ATOM 8145 O O . HIS B 1 421 ? -13.719 -21.438 -23.438 1 94.31 421 HIS B O 1
ATOM 8151 N N . PRO B 1 422 ? -12.406 -19.781 -24.266 1 94.44 422 PRO B N 1
ATOM 8152 C CA . PRO B 1 422 ? -11.297 -20.734 -24.375 1 94.44 422 PRO B CA 1
ATOM 8153 C C . PRO B 1 422 ? -10.781 -21.188 -23.016 1 94.44 422 PRO B C 1
ATOM 8155 O O . PRO B 1 422 ? -10.68 -20.391 -22.078 1 94.44 422 PRO B O 1
ATOM 8158 N N . LEU B 1 423 ? -10.531 -22.5 -22.922 1 94.94 423 LEU B N 1
ATOM 8159 C CA . LEU B 1 423 ? -9.969 -23.094 -21.703 1 94.94 423 LEU B CA 1
ATOM 8160 C C . LEU B 1 423 ? -8.484 -23.375 -21.875 1 94.94 423 LEU B C 1
ATOM 8162 O O . LEU B 1 423 ? -8.047 -23.797 -22.938 1 94.94 423 LEU B O 1
ATOM 8166 N N . PHE B 1 424 ? -7.766 -23.094 -20.828 1 94.31 424 PHE B N 1
ATOM 8167 C CA . PHE B 1 424 ? -6.328 -23.312 -20.844 1 94.31 424 PHE B CA 1
ATOM 8168 C C . PHE B 1 424 ? -5.941 -24.469 -19.938 1 94.31 424 PHE B C 1
ATOM 8170 O O . PHE B 1 424 ? -6.535 -24.641 -18.859 1 94.31 424 PHE B O 1
ATOM 8177 N N . LEU B 1 425 ? -4.953 -25.234 -20.453 1 92.94 425 LEU B N 1
ATOM 8178 C CA . LEU B 1 425 ? -4.391 -26.266 -19.578 1 92.94 425 LEU B CA 1
ATOM 8179 C C . LEU B 1 425 ? -3.723 -25.656 -18.359 1 92.94 425 LEU B C 1
ATOM 8181 O O . LEU B 1 425 ? -2.898 -24.734 -18.5 1 92.94 425 LEU B O 1
ATOM 8185 N N . SER B 1 426 ? -4.176 -26.062 -17.219 1 87.44 426 SER B N 1
ATOM 8186 C CA . SER B 1 426 ? -3.676 -25.453 -15.992 1 87.44 426 SER B CA 1
ATOM 8187 C C . SER B 1 426 ? -3.117 -26.5 -15.039 1 87.44 426 SER B C 1
ATOM 8189 O O . SER B 1 426 ? -3.633 -27.625 -14.969 1 87.44 426 SER B O 1
ATOM 8191 N N . VAL B 1 427 ? -2.055 -26.062 -14.383 1 78.19 427 VAL B N 1
ATOM 8192 C CA . VAL B 1 427 ? -1.474 -26.938 -13.359 1 78.19 427 VAL B CA 1
ATOM 8193 C C . VAL B 1 427 ? -2.098 -26.625 -12 1 78.19 427 VAL B C 1
ATOM 8195 O O . VAL B 1 427 ? -1.934 -27.391 -11.047 1 78.19 427 VAL B O 1
ATOM 8198 N N . THR B 1 428 ? -2.92 -25.641 -11.953 1 82.12 428 THR B N 1
ATOM 8199 C CA . THR B 1 428 ? -3.619 -25.281 -10.727 1 82.12 428 THR B CA 1
ATOM 8200 C C . THR B 1 428 ? -4.977 -25.984 -10.656 1 82.12 428 THR B C 1
ATOM 8202 O O . THR B 1 428 ? -5.668 -26.109 -11.664 1 82.12 428 THR B O 1
ATOM 8205 N N . LYS B 1 429 ? -5.285 -26.375 -9.453 1 87.94 429 LYS B N 1
ATOM 8206 C CA . LYS B 1 429 ? -6.555 -27.062 -9.242 1 87.94 429 LYS B CA 1
ATOM 8207 C C . LYS B 1 429 ? -7.656 -26.078 -8.867 1 87.94 429 LYS B C 1
ATOM 8209 O O . LYS B 1 429 ? -7.379 -25 -8.336 1 87.94 429 LYS B O 1
ATOM 8214 N N . GLY B 1 430 ? -8.836 -26.391 -9.344 1 91.25 430 GLY B N 1
ATOM 8215 C CA . GLY B 1 430 ? -10.008 -25.594 -8.992 1 91.25 430 GLY B CA 1
ATOM 8216 C C . GLY B 1 430 ? -11.289 -26.406 -8.953 1 91.25 430 GLY B C 1
ATOM 8217 O O . GLY B 1 430 ? -11.273 -27.609 -9.219 1 91.25 430 GLY B O 1
ATOM 8218 N N . LYS B 1 431 ? -12.312 -25.734 -8.539 1 94.12 431 LYS B N 1
ATOM 8219 C CA . LYS B 1 431 ? -13.609 -26.391 -8.492 1 94.12 431 LYS B CA 1
ATOM 8220 C C . LYS B 1 431 ? -14.125 -26.703 -9.898 1 94.12 431 LYS B C 1
ATOM 8222 O O . LYS B 1 431 ? -14.336 -25.797 -10.703 1 94.12 431 LYS B O 1
ATOM 8227 N N . CYS B 1 432 ? -14.367 -28 -10.172 1 95.38 432 CYS B N 1
ATOM 8228 C CA . CYS B 1 432 ? -14.766 -28.453 -11.5 1 95.38 432 CYS B CA 1
ATOM 8229 C C . CYS B 1 432 ? -16.188 -28.031 -11.812 1 95.38 432 CYS B C 1
ATOM 8231 O O . CYS B 1 432 ? -17.078 -28.156 -10.977 1 95.38 432 CYS B O 1
ATOM 8233 N N . MET B 1 433 ? -16.453 -27.562 -12.969 1 92.56 433 MET B N 1
ATOM 8234 C CA . MET B 1 433 ? -17.766 -27.047 -13.391 1 92.56 433 MET B CA 1
ATOM 8235 C C . MET B 1 433 ? -18.781 -28.172 -13.461 1 92.56 433 MET B C 1
ATOM 8237 O O . MET B 1 433 ? -19.984 -27.938 -13.375 1 92.56 433 MET B O 1
ATOM 8241 N N . ARG B 1 434 ? -18.297 -29.422 -13.586 1 92.81 434 ARG B N 1
ATOM 8242 C CA . ARG B 1 434 ? -19.219 -30.531 -13.727 1 92.81 434 ARG B CA 1
ATOM 8243 C C . ARG B 1 434 ? -19.5 -31.188 -12.383 1 92.81 434 ARG B C 1
ATOM 8245 O O . ARG B 1 434 ? -20.656 -31.359 -11.992 1 92.81 434 ARG B O 1
ATOM 8252 N N . CYS B 1 435 ? -18.469 -31.609 -11.711 1 91.69 435 CYS B N 1
ATOM 8253 C CA . CYS B 1 435 ? -18.656 -32.438 -10.539 1 91.69 435 CYS B CA 1
ATOM 8254 C C . CYS B 1 435 ? -18.547 -31.609 -9.258 1 91.69 435 CYS B C 1
ATOM 8256 O O . CYS B 1 435 ? -18.703 -32.156 -8.156 1 91.69 435 CYS B O 1
ATOM 8258 N N . ASP B 1 436 ? -18.125 -30.375 -9.25 1 91.75 436 ASP B N 1
ATOM 8259 C CA . ASP B 1 436 ? -18.078 -29.438 -8.141 1 91.75 436 ASP B CA 1
ATOM 8260 C C . ASP B 1 436 ? -17.016 -29.844 -7.109 1 91.75 436 ASP B C 1
ATOM 8262 O O . ASP B 1 436 ? -17.172 -29.562 -5.918 1 91.75 436 ASP B O 1
ATOM 8266 N N . THR B 1 437 ? -16.031 -30.594 -7.609 1 93.44 437 THR B N 1
ATOM 8267 C CA . THR B 1 437 ? -14.914 -30.969 -6.742 1 93.44 437 THR B CA 1
ATOM 8268 C C . THR B 1 437 ? -13.586 -30.5 -7.332 1 93.44 437 THR B C 1
ATOM 8270 O O . THR B 1 437 ? -13.508 -30.156 -8.516 1 93.44 437 THR B O 1
ATOM 8273 N N . ASN B 1 438 ? -12.641 -30.438 -6.469 1 92.69 438 ASN B N 1
ATOM 8274 C CA . ASN B 1 438 ? -11.305 -30.062 -6.922 1 92.69 438 ASN B CA 1
ATOM 8275 C C . ASN B 1 438 ? -10.352 -31.25 -6.902 1 92.69 438 ASN B C 1
ATOM 8277 O O . ASN B 1 438 ? -9.133 -31.078 -6.902 1 92.69 438 ASN B O 1
ATOM 8281 N N . GLN B 1 439 ? -10.953 -32.469 -6.875 1 92.5 439 GLN B N 1
ATOM 8282 C CA . GLN B 1 439 ? -10.109 -33.656 -6.754 1 92.5 439 GLN B CA 1
ATOM 8283 C C . GLN B 1 439 ? -10.414 -34.656 -7.859 1 92.5 439 GLN B C 1
ATOM 8285 O O . GLN B 1 439 ? -9.977 -35.812 -7.793 1 92.5 439 GLN B O 1
ATOM 8290 N N . CYS B 1 440 ? -11.094 -34.25 -8.836 1 91.25 440 CYS B N 1
ATOM 8291 C CA . CYS B 1 440 ? -11.523 -35.219 -9.828 1 91.25 440 CYS B CA 1
ATOM 8292 C C . CYS B 1 440 ? -10.398 -35.562 -10.797 1 91.25 440 CYS B C 1
ATOM 8294 O O . CYS B 1 440 ? -10.422 -36.625 -11.453 1 91.25 440 CYS B O 1
ATOM 8296 N N . SER B 1 441 ? -9.398 -34.656 -10.922 1 93.38 441 SER B N 1
ATOM 8297 C CA . SER B 1 441 ? -8.273 -34.906 -11.82 1 93.38 441 SER B CA 1
ATOM 8298 C C . SER B 1 441 ? -7 -34.219 -11.312 1 93.38 441 SER B C 1
ATOM 8300 O O . SER B 1 441 ? -7.066 -33.312 -10.5 1 93.38 441 SER B O 1
ATOM 8302 N N . PRO B 1 442 ? -5.84 -34.75 -11.773 1 93.31 442 PRO B N 1
ATOM 8303 C CA . PRO B 1 442 ? -4.594 -34.094 -11.406 1 93.31 442 PRO B CA 1
ATOM 8304 C C . PRO B 1 442 ? -4.434 -32.719 -12.094 1 93.31 442 PRO B C 1
ATOM 8306 O O . PRO B 1 442 ? -3.869 -31.797 -11.508 1 93.31 442 PRO B O 1
ATOM 8309 N N . PHE B 1 443 ? -4.961 -32.719 -13.336 1 94.69 443 PHE B N 1
ATOM 8310 C CA . PHE B 1 443 ? -4.844 -31.469 -14.094 1 94.69 443 PHE B CA 1
ATOM 8311 C C . PHE B 1 443 ? -6.219 -30.953 -14.5 1 94.69 443 PHE B C 1
ATOM 8313 O O . PHE B 1 443 ? -7.188 -31.703 -14.547 1 94.69 443 PHE B O 1
ATOM 8320 N N . TYR B 1 444 ? -6.227 -29.641 -14.695 1 95.31 444 TYR B N 1
ATOM 8321 C CA . TYR B 1 444 ? -7.5 -28.984 -14.953 1 95.31 444 TYR B CA 1
ATOM 8322 C C . TYR B 1 444 ? -7.395 -28.047 -16.156 1 95.31 444 TYR B C 1
ATOM 8324 O O . TYR B 1 444 ? -6.293 -27.703 -16.594 1 95.31 444 TYR B O 1
ATOM 8332 N N . LEU B 1 445 ? -8.516 -27.812 -16.719 1 95.56 445 LEU B N 1
ATOM 8333 C CA . LEU B 1 445 ? -8.688 -26.719 -17.672 1 95.56 445 LEU B CA 1
ATOM 8334 C C . LEU B 1 445 ? -9.227 -25.484 -16.969 1 95.56 445 LEU B C 1
ATOM 8336 O O . LEU B 1 445 ? -10.07 -25.578 -16.078 1 95.56 445 LEU B O 1
ATOM 8340 N N . GLU B 1 446 ? -8.664 -24.375 -17.328 1 94.88 446 GLU B N 1
ATOM 8341 C CA . GLU B 1 446 ? -9.047 -23.141 -16.625 1 94.88 446 GLU B CA 1
ATOM 8342 C C . GLU B 1 446 ? -9.5 -22.078 -17.609 1 94.88 446 GLU B C 1
ATOM 8344 O O . GLU B 1 446 ? -8.914 -21.906 -18.688 1 94.88 446 GLU B O 1
ATOM 8349 N N . CYS B 1 447 ? -10.625 -21.484 -17.297 1 94.69 447 CYS B N 1
ATOM 8350 C CA . CYS B 1 447 ? -11 -20.25 -17.969 1 94.69 447 CYS B CA 1
ATOM 8351 C C . CYS B 1 447 ? -10.492 -19.031 -17.203 1 94.69 447 CYS B C 1
ATOM 8353 O O . CYS B 1 447 ? -10.977 -18.734 -16.125 1 94.69 447 CYS B O 1
ATOM 8355 N N . VAL B 1 448 ? -9.602 -18.344 -17.734 1 89.56 448 VAL B N 1
ATOM 8356 C CA . VAL B 1 448 ? -8.953 -17.219 -17.062 1 89.56 448 VAL B CA 1
ATOM 8357 C C . VAL B 1 448 ? -9.945 -16.078 -16.875 1 89.56 448 VAL B C 1
ATOM 8359 O O . VAL B 1 448 ? -9.922 -15.391 -15.852 1 89.56 448 VAL B O 1
ATOM 8362 N N . GLU B 1 449 ? -10.844 -15.859 -17.719 1 89.31 449 GLU B N 1
ATOM 8363 C CA . GLU B 1 449 ? -11.812 -14.766 -17.688 1 89.31 449 GLU B CA 1
ATOM 8364 C C . GLU B 1 449 ? -12.867 -15 -16.609 1 89.31 449 GLU B C 1
ATOM 8366 O O . GLU B 1 449 ? -13.203 -14.086 -15.852 1 89.31 449 GLU B O 1
ATOM 8371 N N . CYS B 1 450 ? -13.297 -16.219 -16.516 1 92.44 450 CYS B N 1
ATOM 8372 C CA . CYS B 1 450 ? -14.391 -16.531 -15.602 1 92.44 450 CYS B CA 1
ATOM 8373 C C . CYS B 1 450 ? -13.859 -17.109 -14.289 1 92.44 450 CYS B C 1
ATOM 8375 O O . CYS B 1 450 ? -14.594 -17.219 -13.312 1 92.44 450 CYS B O 1
ATOM 8377 N N . THR B 1 451 ? -12.656 -17.422 -14.258 1 91 451 THR B N 1
ATOM 8378 C CA . THR B 1 451 ? -12.039 -18.062 -13.109 1 91 451 THR B CA 1
ATOM 8379 C C . THR B 1 451 ? -12.758 -19.359 -12.766 1 91 451 THR B C 1
ATOM 8381 O O . THR B 1 451 ? -13.109 -19.609 -11.609 1 91 451 THR B O 1
ATOM 8384 N N . LEU B 1 452 ? -13.062 -20.109 -13.797 1 94.12 452 LEU B N 1
ATOM 8385 C CA . LEU B 1 452 ? -13.703 -21.422 -13.648 1 94.12 452 LEU B CA 1
ATOM 8386 C C . LEU B 1 452 ? -12.75 -22.531 -14.055 1 94.12 452 LEU B C 1
ATOM 8388 O O . LEU B 1 452 ? -11.828 -22.312 -14.844 1 94.12 452 LEU B O 1
ATOM 8392 N N . PHE B 1 453 ? -13.023 -23.781 -13.516 1 96 453 PHE B N 1
ATOM 8393 C CA . PHE B 1 453 ? -12.148 -24.906 -13.781 1 96 453 PHE B CA 1
ATOM 8394 C C . PHE B 1 453 ? -12.953 -26.125 -14.258 1 96 453 PHE B C 1
ATOM 8396 O O . PHE B 1 453 ? -14.148 -26.219 -13.992 1 96 453 PHE B O 1
ATOM 8403 N N . LEU B 1 454 ? -12.336 -26.906 -15.023 1 96.44 454 LEU B N 1
ATOM 8404 C CA . LEU B 1 454 ? -12.867 -28.188 -15.492 1 96.44 454 LEU B CA 1
ATOM 8405 C C . LEU B 1 454 ? -11.805 -29.281 -15.406 1 96.44 454 LEU B C 1
ATOM 8407 O O . LEU B 1 454 ? -10.789 -29.219 -16.094 1 96.44 454 LEU B O 1
ATOM 8411 N N . GLY B 1 455 ? -12.062 -30.297 -14.578 1 96.12 455 GLY B N 1
ATOM 8412 C CA . GLY B 1 455 ? -11.117 -31.406 -14.492 1 96.12 455 GLY B CA 1
ATOM 8413 C C . GLY B 1 455 ? -10.969 -32.156 -15.789 1 96.12 455 GLY B C 1
ATOM 8414 O O . GLY B 1 455 ? -11.945 -32.344 -16.516 1 96.12 455 GLY B O 1
ATOM 8415 N N . LEU B 1 456 ? -9.758 -32.594 -16.078 1 95.88 456 LEU B N 1
ATOM 8416 C CA . LEU B 1 456 ? -9.523 -33.281 -17.344 1 95.88 456 LEU B CA 1
ATOM 8417 C C . LEU B 1 456 ? -10.352 -34.562 -17.406 1 95.88 456 LEU B C 1
ATOM 8419 O O . LEU B 1 456 ? -10.773 -34.969 -18.5 1 95.88 456 LEU B O 1
ATOM 8423 N N . LYS B 1 457 ? -10.539 -35.219 -16.281 1 95.81 457 LYS B N 1
ATOM 8424 C CA . LYS B 1 457 ? -11.391 -36.406 -16.25 1 95.81 457 LYS B CA 1
ATOM 8425 C C . LYS B 1 457 ? -12.789 -36.094 -16.781 1 95.81 457 LYS B C 1
ATOM 8427 O O . LYS B 1 457 ? -13.32 -36.812 -17.609 1 95.81 457 LYS B O 1
ATOM 8432 N N . CYS B 1 458 ? -13.336 -35 -16.281 1 95.19 458 CYS B N 1
ATOM 8433 C CA . CYS B 1 458 ? -14.672 -34.562 -16.672 1 95.19 458 CYS B CA 1
ATOM 8434 C C . CYS B 1 458 ? -14.664 -33.969 -18.062 1 95.19 458 CYS B C 1
ATOM 8436 O O . CYS B 1 458 ? -15.609 -34.156 -18.828 1 95.19 458 CYS B O 1
ATOM 8438 N N . GLY B 1 459 ? -13.625 -33.344 -18.422 1 95.06 459 GLY B N 1
ATOM 8439 C CA . GLY B 1 459 ? -13.547 -32.625 -19.688 1 95.06 459 GLY B CA 1
ATOM 8440 C C . GLY B 1 459 ? -13.281 -33.562 -20.859 1 95.06 459 GLY B C 1
ATOM 8441 O O . GLY B 1 459 ? -13.594 -33.219 -22.016 1 95.06 459 GLY B O 1
ATOM 8442 N N . MET B 1 460 ? -12.734 -34.719 -20.625 1 94.94 460 MET B N 1
ATOM 8443 C CA . MET B 1 460 ? -12.328 -35.594 -21.719 1 94.94 460 MET B CA 1
ATOM 8444 C C . MET B 1 460 ? -13.367 -36.688 -21.953 1 94.94 460 MET B C 1
ATOM 8446 O O . MET B 1 460 ? -13.086 -37.688 -22.609 1 94.94 460 MET B O 1
ATOM 8450 N N . LEU B 1 461 ? -14.57 -36.469 -21.484 1 95.31 461 LEU B N 1
ATOM 8451 C CA . LEU B 1 461 ? -15.648 -37.438 -21.781 1 95.31 461 LEU B CA 1
ATOM 8452 C C . LEU B 1 461 ? -15.945 -37.469 -23.266 1 95.31 461 LEU B C 1
ATOM 8454 O O . LEU B 1 461 ? -15.883 -36.438 -23.938 1 95.31 461 LEU B O 1
ATOM 8458 N N . PRO B 1 462 ? -16.219 -38.656 -23.766 1 94.19 462 PRO B N 1
ATOM 8459 C CA . PRO B 1 462 ? -16.531 -38.719 -25.203 1 94.19 462 PRO B CA 1
ATOM 8460 C C . PRO B 1 462 ? -17.75 -37.906 -25.578 1 94.19 462 PRO B C 1
ATOM 8462 O O . PRO B 1 462 ? -18.75 -37.906 -24.859 1 94.19 462 PRO B O 1
ATOM 8465 N N . SER B 1 463 ? -17.703 -37.281 -26.734 1 93.06 463 SER B N 1
ATOM 8466 C CA . SER B 1 463 ? -18.812 -36.469 -27.188 1 93.06 463 SER B CA 1
ATOM 8467 C C . SER B 1 463 ? -19.969 -37.344 -27.688 1 9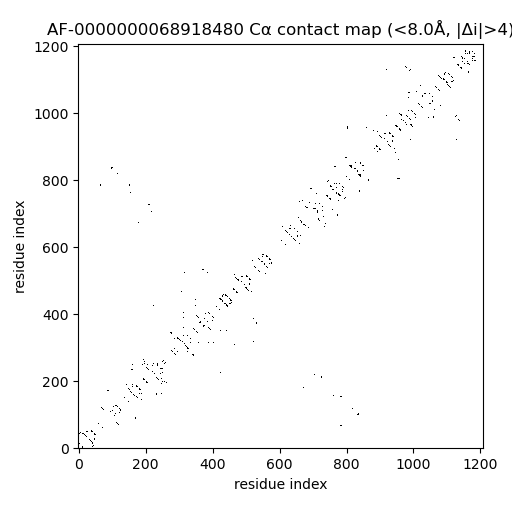3.06 463 SER B C 1
ATOM 8469 O O . SER B 1 463 ? -21.125 -36.938 -27.656 1 93.06 463 SER B O 1
ATOM 8471 N N . VAL B 1 464 ? -19.562 -38.531 -28.172 1 91.38 464 VAL B N 1
ATOM 8472 C CA . VAL B 1 464 ? -20.547 -39.438 -28.703 1 91.38 464 VAL B CA 1
ATOM 8473 C C . VAL B 1 464 ? -20.391 -40.812 -28.047 1 91.38 464 VAL B C 1
ATOM 8475 O O . VAL B 1 464 ? -19.266 -41.25 -27.766 1 91.38 464 VAL B O 1
ATOM 8478 N N . ALA B 1 465 ? -21.547 -41.438 -27.781 1 91 465 ALA B N 1
ATOM 8479 C CA . ALA B 1 465 ? -21.562 -42.781 -27.219 1 91 465 ALA B CA 1
ATOM 8480 C C . ALA B 1 465 ? -22.719 -43.594 -27.781 1 91 465 ALA B C 1
ATOM 8482 O O . ALA B 1 465 ? -23.578 -43.062 -28.469 1 91 465 ALA B O 1
ATOM 8483 N N . TYR B 1 466 ? -22.594 -44.844 -27.547 1 87.94 466 TYR B N 1
ATOM 8484 C CA . TYR B 1 466 ? -23.641 -45.719 -28.078 1 87.94 466 TYR B CA 1
ATOM 8485 C C . TYR B 1 466 ? -24.359 -46.438 -26.953 1 87.94 466 TYR B C 1
ATOM 8487 O O . TYR B 1 466 ? -23.75 -46.812 -25.938 1 87.94 466 TYR B O 1
ATOM 8495 N N . TYR B 1 467 ? -25.641 -46.594 -27.203 1 87 467 TYR B N 1
ATOM 8496 C CA . TYR B 1 467 ? -26.531 -47.312 -26.297 1 87 467 TYR B CA 1
ATOM 8497 C C . TYR B 1 467 ? -27.156 -48.5 -26.984 1 87 467 TYR B C 1
ATOM 8499 O O . TYR B 1 467 ? -27.703 -48.375 -28.078 1 87 467 TYR B O 1
ATOM 8507 N N . LYS B 1 468 ? -27.125 -49.688 -26.391 1 81.69 468 LYS B N 1
ATOM 8508 C CA . LYS B 1 468 ? -27.547 -50.938 -26.984 1 81.69 468 LYS B CA 1
ATOM 8509 C C . LYS B 1 468 ? -29 -50.875 -27.438 1 81.69 468 LYS B C 1
ATOM 8511 O O . LYS B 1 468 ? -29.375 -51.562 -28.406 1 81.69 468 LYS B O 1
ATOM 8516 N N . PHE B 1 469 ? -29.828 -50.125 -26.75 1 84.06 469 PHE B N 1
ATOM 8517 C CA . PHE B 1 469 ? -31.266 -50.156 -27.047 1 84.06 469 PHE B CA 1
ATOM 8518 C C . PHE B 1 469 ? -31.672 -49 -27.922 1 84.06 469 PHE B C 1
ATOM 8520 O O . PHE B 1 469 ? -32.844 -48.719 -28.078 1 84.06 469 PHE B O 1
ATOM 8527 N N . ASP B 1 470 ? -30.703 -48.281 -28.391 1 86.44 470 ASP B N 1
ATOM 8528 C CA . ASP B 1 470 ? -30.969 -47.156 -29.297 1 86.44 470 ASP B CA 1
ATOM 8529 C C . ASP B 1 470 ? -30.125 -47.25 -30.562 1 86.44 470 ASP B C 1
ATOM 8531 O O . ASP B 1 470 ? -28.906 -47.469 -30.5 1 86.44 470 ASP B O 1
ATOM 8535 N N . LYS B 1 471 ? -30.656 -47.125 -31.688 1 82.19 471 LYS B N 1
ATOM 8536 C CA . LYS B 1 471 ? -29.984 -47.312 -32.969 1 82.19 471 LYS B CA 1
ATOM 8537 C C . LYS B 1 471 ? -29.156 -46.062 -33.312 1 82.19 471 LYS B C 1
ATOM 8539 O O . LYS B 1 471 ? -28.266 -46.125 -34.188 1 82.19 471 LYS B O 1
ATOM 8544 N N . HIS B 1 472 ? -29.438 -45.031 -32.625 1 86.5 472 HIS B N 1
ATOM 8545 C CA . HIS B 1 472 ? -28.766 -43.781 -32.938 1 86.5 472 HIS B CA 1
ATOM 8546 C C . HIS B 1 472 ? -27.672 -43.5 -31.922 1 86.5 472 HIS B C 1
ATOM 8548 O O . HIS B 1 472 ? -27.781 -43.875 -30.75 1 86.5 472 HIS B O 1
ATOM 8554 N N . PRO B 1 473 ? -26.562 -42.875 -32.438 1 88 473 PRO B N 1
ATOM 8555 C CA . PRO B 1 473 ? -25.547 -42.406 -31.469 1 88 473 PRO B CA 1
ATOM 8556 C C . PRO B 1 473 ? -26.078 -41.344 -30.516 1 88 473 PRO B C 1
ATOM 8558 O O . PRO B 1 473 ? -26.859 -40.5 -30.906 1 88 473 PRO B O 1
ATOM 8561 N N . LEU B 1 474 ? -25.688 -41.469 -29.266 1 92.75 474 LEU B N 1
ATOM 8562 C CA . LEU B 1 474 ? -26.062 -40.5 -28.266 1 92.75 474 LEU B CA 1
ATOM 8563 C C . LEU B 1 474 ? -25.016 -39.375 -28.172 1 92.75 474 LEU B C 1
ATOM 8565 O O . LEU B 1 474 ? -23.828 -39.625 -28.375 1 92.75 474 LEU B O 1
ATOM 8569 N N . THR B 1 475 ? -25.484 -38.219 -27.906 1 93.75 475 THR B N 1
ATOM 8570 C CA . THR B 1 475 ? -24.578 -37.062 -27.766 1 93.75 475 THR B CA 1
ATOM 8571 C C . THR B 1 475 ? -24.562 -36.562 -26.328 1 93.75 475 THR B C 1
ATOM 8573 O O . THR B 1 475 ? -25.578 -36.594 -25.641 1 93.75 475 THR B O 1
ATOM 8576 N N . LEU B 1 476 ? -23.375 -36.125 -25.953 1 95.44 476 LEU B N 1
ATOM 8577 C CA . LEU B 1 476 ? -23.219 -35.625 -24.594 1 95.44 476 LEU B CA 1
ATOM 8578 C C . LEU B 1 476 ? -23.812 -34.219 -24.469 1 95.44 476 LEU B C 1
ATOM 8580 O O . LEU B 1 476 ? -23.422 -33.312 -25.203 1 95.44 476 LEU B O 1
ATOM 8584 N N . CYS B 1 477 ? -24.719 -34 -23.562 1 93.81 477 CYS B N 1
ATOM 8585 C CA . CYS B 1 477 ? -25.328 -32.719 -23.234 1 93.81 477 CYS B CA 1
ATOM 8586 C C . CYS B 1 477 ? -24.734 -32.156 -21.969 1 93.81 477 CYS B C 1
ATOM 8588 O O . CYS B 1 477 ? -24.656 -32.812 -20.938 1 93.81 477 CYS B O 1
ATOM 8590 N N . TYR B 1 478 ? -24.344 -30.922 -21.969 1 92.25 478 TYR B N 1
ATOM 8591 C CA . TYR B 1 478 ? -23.641 -30.297 -20.859 1 92.25 478 TYR B CA 1
ATOM 8592 C C . TYR B 1 478 ? -24.609 -29.578 -19.938 1 92.25 478 TYR B C 1
ATOM 8594 O O . TYR B 1 478 ? -24.219 -28.641 -19.234 1 92.25 478 TYR B O 1
ATOM 8602 N N . GLY B 1 479 ? -25.734 -29.828 -19.906 1 84.38 479 GLY B N 1
ATOM 8603 C CA . GLY B 1 479 ? -26.703 -29.203 -19.031 1 84.38 479 GLY B CA 1
ATOM 8604 C C . GLY B 1 479 ? -27.438 -28.047 -19.656 1 84.38 479 GLY B C 1
ATOM 8605 O O . GLY B 1 479 ? -26.922 -27.391 -20.562 1 84.38 479 GLY B O 1
ATOM 8606 N N . GLU B 1 480 ? -28.625 -27.891 -19.344 1 75.38 480 GLU B N 1
ATOM 8607 C CA . GLU B 1 480 ? -29.453 -26.766 -19.797 1 75.38 480 GLU B CA 1
ATOM 8608 C C . GLU B 1 480 ? -29.641 -25.734 -18.703 1 75.38 480 GLU B C 1
ATOM 8610 O O . GLU B 1 480 ? -30.078 -26.062 -17.594 1 75.38 480 GLU B O 1
ATOM 8615 N N . LYS B 1 481 ? -28.859 -24.625 -18.75 1 61.06 481 LYS B N 1
ATOM 8616 C CA . LYS B 1 481 ? -29.062 -23.562 -17.766 1 61.06 481 LYS B CA 1
ATOM 8617 C C . LYS B 1 481 ? -30.406 -22.891 -17.953 1 61.06 481 LYS B C 1
ATOM 8619 O O . LYS B 1 481 ? -30.844 -22.656 -19.094 1 61.06 481 LYS B O 1
ATOM 8624 N N . GLY B 1 482 ? -31.25 -22.562 -16.828 1 60.12 482 GLY B N 1
ATOM 8625 C CA . GLY B 1 482 ? -32.5 -21.797 -16.766 1 60.12 482 GLY B CA 1
ATOM 8626 C C . GLY B 1 482 ? -33.719 -22.656 -16.938 1 60.12 482 GLY B C 1
ATOM 8627 O O . GLY B 1 482 ? -34.844 -22.141 -16.906 1 60.12 482 GLY B O 1
ATOM 8628 N N . THR B 1 483 ? -33.562 -23.719 -17.594 1 54.53 483 THR B N 1
ATOM 8629 C CA . THR B 1 483 ? -34.844 -24.406 -17.766 1 54.53 483 THR B CA 1
ATOM 8630 C C . THR B 1 483 ? -35.281 -25.078 -16.469 1 54.53 483 THR B C 1
ATOM 8632 O O . THR B 1 483 ? -34.531 -25.922 -15.93 1 54.53 483 THR B O 1
ATOM 8635 N N . SER B 1 484 ? -35.812 -24.328 -15.617 1 50.66 484 SER B N 1
ATOM 8636 C CA . SER B 1 484 ? -36.406 -24.719 -14.344 1 50.66 484 SER B CA 1
ATOM 8637 C C . SER B 1 484 ? -36.875 -26.156 -14.375 1 50.66 484 SER B C 1
ATOM 8639 O O . SER B 1 484 ? -36.75 -26.875 -13.383 1 50.66 484 SER B O 1
ATOM 8641 N N . SER B 1 485 ? -37.969 -26.531 -15.156 1 52.84 485 SER B N 1
ATOM 8642 C CA . SER B 1 485 ? -38.969 -27.547 -14.898 1 52.84 485 SER B CA 1
ATOM 8643 C C . SER B 1 485 ? -38.594 -28.891 -15.508 1 52.84 485 SER B C 1
ATOM 8645 O O . SER B 1 485 ? -39.312 -29.875 -15.375 1 52.84 485 SER B O 1
ATOM 8647 N N . GLY B 1 486 ? -37.5 -29.078 -16.281 1 60.94 486 GLY B N 1
ATOM 8648 C CA . GLY B 1 486 ? -37.594 -30.328 -17.016 1 60.94 486 GLY B CA 1
ATOM 8649 C C . GLY B 1 486 ? -36.812 -31.469 -16.344 1 60.94 486 GLY B C 1
ATOM 8650 O O . GLY B 1 486 ? -35.719 -31.281 -15.867 1 60.94 486 GLY B O 1
ATOM 8651 N N . GLN B 1 487 ? -37.406 -32.375 -15.711 1 73.06 487 GLN B N 1
ATOM 8652 C CA . GLN B 1 487 ? -36.906 -33.625 -15.156 1 73.06 487 GLN B CA 1
ATOM 8653 C C . GLN B 1 487 ? -36.812 -34.688 -16.234 1 73.06 487 GLN B C 1
ATOM 8655 O O . GLN B 1 487 ? -37.719 -34.844 -17.047 1 73.06 487 GLN B O 1
ATOM 8660 N N . TYR B 1 488 ? -35.531 -35.094 -16.391 1 83.56 488 TYR B N 1
ATOM 8661 C CA . TYR B 1 488 ? -35.312 -36.25 -17.25 1 83.56 488 TYR B CA 1
ATOM 8662 C C . TYR B 1 488 ? -35.156 -37.5 -16.438 1 83.56 488 TYR B C 1
ATOM 8664 O O . TYR B 1 488 ? -35.219 -37.469 -15.203 1 83.56 488 TYR B O 1
ATOM 8672 N N . TRP B 1 489 ? -35.312 -38.656 -17.141 1 90.56 489 TRP B N 1
ATOM 8673 C CA . TRP B 1 489 ? -35.125 -39.969 -16.5 1 90.56 489 TRP B CA 1
ATOM 8674 C C . TRP B 1 489 ? -34.062 -40.781 -17.219 1 90.56 489 TRP B C 1
ATOM 8676 O O . TRP B 1 489 ? -34 -40.781 -18.453 1 90.56 489 TRP B O 1
ATOM 8686 N N . CYS B 1 490 ? -33.219 -41.438 -16.453 1 94.06 490 CYS B N 1
ATOM 8687 C CA . CYS B 1 490 ? -32.219 -42.344 -17.031 1 94.06 490 CYS B CA 1
ATOM 8688 C C . CYS B 1 490 ? -32.844 -43.688 -17.375 1 94.06 490 CYS B C 1
ATOM 8690 O O . CYS B 1 490 ? -33.438 -44.344 -16.516 1 94.06 490 CYS B O 1
ATOM 8692 N N . GLU B 1 491 ? -32.688 -44.156 -18.531 1 90.94 491 GLU B N 1
ATOM 8693 C CA . GLU B 1 491 ? -33.312 -45.406 -18.984 1 90.94 491 GLU B CA 1
ATOM 8694 C C . GLU B 1 491 ? -32.656 -46.625 -18.375 1 90.94 491 GLU B C 1
ATOM 8696 O O . GLU B 1 491 ? -33.25 -47.688 -18.328 1 90.94 491 GLU B O 1
ATOM 8701 N N . LEU B 1 492 ? -31.5 -46.438 -17.859 1 88.88 492 LEU B N 1
ATOM 8702 C CA . LEU B 1 492 ? -30.75 -47.562 -17.344 1 88.88 492 LEU B CA 1
ATOM 8703 C C . LEU B 1 492 ? -31.016 -47.75 -15.844 1 88.88 492 LEU B C 1
ATOM 8705 O O . LEU B 1 492 ? -31.375 -48.844 -15.406 1 88.88 492 LEU B O 1
ATOM 8709 N N . CYS B 1 493 ? -30.828 -46.781 -15.039 1 88.5 493 CYS B N 1
ATOM 8710 C CA . CYS B 1 493 ? -31 -46.906 -13.594 1 88.5 493 CYS B CA 1
ATOM 8711 C C . CYS B 1 493 ? -32.406 -46.469 -13.172 1 88.5 493 CYS B C 1
ATOM 8713 O O . CYS B 1 493 ? -32.812 -46.688 -12.031 1 88.5 493 CYS B O 1
ATOM 8715 N N . GLU B 1 494 ? -33.062 -45.75 -14 1 89.06 494 GLU B N 1
ATOM 8716 C CA . GLU B 1 494 ? -34.438 -45.344 -13.789 1 89.06 494 GLU B CA 1
ATOM 8717 C C . GLU B 1 494 ? -34.531 -44.312 -12.68 1 89.06 494 GLU B C 1
ATOM 8719 O O . GLU B 1 494 ? -35.562 -44.188 -12.016 1 89.06 494 GLU B O 1
ATOM 8724 N N . SER B 1 495 ? -33.469 -43.688 -12.469 1 91.56 495 SER B N 1
ATOM 8725 C CA . SER B 1 495 ? -33.5 -42.594 -11.492 1 91.56 495 SER B CA 1
ATOM 8726 C C . SER B 1 495 ? -33.625 -41.219 -12.188 1 91.56 495 SER B C 1
ATOM 8728 O O . SER B 1 495 ? -33.469 -41.125 -13.406 1 91.56 495 SER B O 1
ATOM 8730 N N . LYS B 1 496 ? -33.969 -40.25 -11.383 1 90.12 496 LYS B N 1
ATOM 8731 C CA . LYS B 1 496 ? -34.156 -38.906 -11.891 1 90.12 496 LYS B CA 1
ATOM 8732 C C . LYS B 1 496 ? -32.844 -38.25 -12.312 1 90.12 496 LYS B C 1
ATOM 8734 O O . LYS B 1 496 ? -31.812 -38.5 -11.68 1 90.12 496 LYS B O 1
ATOM 8739 N N . LEU B 1 497 ? -32.906 -37.625 -13.445 1 88.94 497 LEU B N 1
ATOM 8740 C CA . LEU B 1 497 ? -31.797 -36.844 -13.992 1 88.94 497 LEU B CA 1
ATOM 8741 C C . LEU B 1 497 ? -32.125 -35.344 -14.031 1 88.94 497 LEU B C 1
ATOM 8743 O O . LEU B 1 497 ? -33.094 -34.938 -14.695 1 88.94 497 LEU B O 1
ATOM 8747 N N . HIS B 1 498 ? -31.406 -34.594 -13.258 1 86.06 498 HIS B N 1
ATOM 8748 C CA . HIS B 1 498 ? -31.641 -33.156 -13.258 1 86.06 498 HIS B CA 1
ATOM 8749 C C . HIS B 1 498 ? -31.156 -32.531 -14.547 1 86.06 498 HIS B C 1
ATOM 8751 O O . HIS B 1 498 ? -30.109 -32.906 -15.078 1 86.06 498 HIS B O 1
ATOM 8757 N N . SER B 1 499 ? -31.75 -31.5 -14.93 1 84.94 499 SER B N 1
ATOM 8758 C CA . SER B 1 499 ? -31.469 -30.859 -16.219 1 84.94 499 SER B CA 1
ATOM 8759 C C . SER B 1 499 ? -30.109 -30.156 -16.203 1 84.94 499 SER B C 1
ATOM 8761 O O . SER B 1 499 ? -29.516 -29.922 -17.25 1 84.94 499 SER B O 1
ATOM 8763 N N . SER B 1 500 ? -29.609 -29.844 -15.055 1 85.19 500 SER B N 1
ATOM 8764 C CA . SER B 1 500 ? -28.344 -29.109 -14.961 1 85.19 500 SER B CA 1
ATOM 8765 C C . SER B 1 500 ? -27.156 -30.062 -15.016 1 85.19 500 SER B C 1
ATOM 8767 O O . SER B 1 500 ? -26.016 -29.641 -15.211 1 85.19 500 SER B O 1
ATOM 8769 N N . GLU B 1 501 ? -27.406 -31.359 -14.977 1 90.12 501 GLU B N 1
ATOM 8770 C CA . GLU B 1 501 ? -26.344 -32.344 -14.984 1 90.12 501 GLU B CA 1
ATOM 8771 C C . GLU B 1 501 ? -25.922 -32.719 -16.406 1 90.12 501 GLU B C 1
ATOM 8773 O O . GLU B 1 501 ? -26.672 -32.469 -17.359 1 90.12 501 GLU B O 1
ATOM 8778 N N . TRP B 1 502 ? -24.703 -33.156 -16.531 1 94.06 502 TRP B N 1
ATOM 8779 C CA . TRP B 1 502 ? -24.281 -33.688 -17.828 1 94.06 502 TRP B CA 1
ATOM 8780 C C . TRP B 1 502 ? -24.891 -35.062 -18.078 1 94.06 502 TRP B C 1
ATOM 8782 O O . TRP B 1 502 ? -24.938 -35.906 -17.172 1 94.06 502 TRP B O 1
ATOM 8792 N N . PHE B 1 503 ? -25.438 -35.25 -19.219 1 95.06 503 PHE B N 1
ATOM 8793 C CA . PHE B 1 503 ? -26.031 -36.531 -19.562 1 95.06 503 PHE B CA 1
ATOM 8794 C C . PHE B 1 503 ? -25.984 -36.781 -21.062 1 95.06 503 PHE B C 1
ATOM 8796 O O . PHE B 1 503 ? -25.688 -35.844 -21.828 1 95.06 503 PHE B O 1
ATOM 8803 N N . TYR B 1 504 ? -26.062 -38.031 -21.438 1 95.56 504 TYR B N 1
ATOM 8804 C CA . TYR B 1 504 ? -26.109 -38.375 -22.859 1 95.56 504 TYR B CA 1
ATOM 8805 C C . TYR B 1 504 ? -27.562 -38.438 -23.344 1 95.56 504 TYR B C 1
ATOM 8807 O O . TYR B 1 504 ? -28.438 -38.938 -22.625 1 95.56 504 TYR B O 1
ATOM 8815 N N . THR B 1 505 ? -27.844 -37.969 -24.594 1 94.31 505 THR B N 1
ATOM 8816 C CA . THR B 1 505 ? -29.203 -37.969 -25.109 1 94.31 505 THR B CA 1
ATOM 8817 C C . THR B 1 505 ? -29.219 -38.219 -26.609 1 94.31 505 THR B C 1
ATOM 8819 O O . THR B 1 505 ? -28.188 -38.062 -27.281 1 94.31 505 THR B O 1
ATOM 8822 N N . CYS B 1 506 ? -30.234 -38.812 -27.016 1 93.06 506 CYS B N 1
ATOM 8823 C CA . CYS B 1 506 ? -30.5 -39 -28.438 1 93.06 506 CYS B CA 1
ATOM 8824 C C . CYS B 1 506 ? -31.516 -37.969 -28.938 1 93.06 506 CYS B C 1
ATOM 8826 O O . CYS B 1 506 ? -32.656 -37.906 -28.438 1 93.06 506 CYS B O 1
ATOM 8828 N N . ASP B 1 507 ? -31.203 -37.281 -29.922 1 87.19 507 ASP B N 1
ATOM 8829 C CA . ASP B 1 507 ? -32.062 -36.219 -30.438 1 87.19 507 ASP B CA 1
ATOM 8830 C C . ASP B 1 507 ? -33.281 -36.781 -31.156 1 87.19 507 ASP B C 1
ATOM 8832 O O . ASP B 1 507 ? -34.312 -36.125 -31.234 1 87.19 507 ASP B O 1
ATOM 8836 N N . ILE B 1 508 ? -33.188 -37.938 -31.562 1 89.5 508 ILE B N 1
ATOM 8837 C CA . ILE B 1 508 ? -34.219 -38.562 -32.375 1 89.5 508 ILE B CA 1
ATOM 8838 C C . ILE B 1 508 ? -35.188 -39.344 -31.469 1 89.5 508 ILE B C 1
ATOM 8840 O O . ILE B 1 508 ? -36.406 -39.156 -31.531 1 89.5 508 ILE B O 1
ATOM 8844 N N . CYS B 1 509 ? -34.688 -40.156 -30.531 1 90.38 509 CYS B N 1
ATOM 8845 C CA . CYS B 1 509 ? -35.5 -41.062 -29.734 1 90.38 509 CYS B CA 1
ATOM 8846 C C . CYS B 1 509 ? -35.844 -40.438 -28.391 1 90.38 509 CYS B C 1
ATOM 8848 O O . CYS B 1 509 ? -36.75 -40.875 -27.703 1 90.38 509 CYS B O 1
ATOM 8850 N N . GLY B 1 510 ? -35.125 -39.406 -27.969 1 88.88 510 GLY B N 1
ATOM 8851 C CA . GLY B 1 510 ? -35.375 -38.719 -26.719 1 88.88 510 GLY B CA 1
ATOM 8852 C C . GLY B 1 510 ? -34.875 -39.5 -25.516 1 88.88 510 GLY B C 1
ATOM 8853 O O . GLY B 1 510 ? -35.375 -39.312 -24.391 1 88.88 510 GLY B O 1
ATOM 8854 N N . VAL B 1 511 ? -34 -40.406 -25.781 1 92.06 511 VAL B N 1
ATOM 8855 C CA . VAL B 1 511 ? -33.406 -41.188 -24.688 1 92.06 511 VAL B CA 1
ATOM 8856 C C . VAL B 1 511 ? -32.406 -40.375 -23.922 1 92.06 511 VAL B C 1
ATOM 8858 O O . VAL B 1 511 ? -31.672 -39.562 -24.5 1 92.06 511 VAL B O 1
ATOM 8861 N N . THR B 1 512 ? -32.531 -40.562 -22.516 1 93.5 512 THR B N 1
ATOM 8862 C CA . THR B 1 512 ? -31.547 -39.875 -21.656 1 93.5 512 THR B CA 1
ATOM 8863 C C . THR B 1 512 ? -30.875 -40.875 -20.719 1 93.5 512 THR B C 1
ATOM 8865 O O . THR B 1 512 ? -31.531 -41.781 -20.188 1 93.5 512 THR B O 1
ATOM 8868 N N . LEU B 1 513 ? -29.531 -40.719 -20.594 1 95.56 513 LEU B N 1
ATOM 8869 C CA . LEU B 1 513 ? -28.766 -41.625 -19.75 1 95.56 513 LEU B CA 1
ATOM 8870 C C . LEU B 1 513 ? -27.75 -40.844 -18.922 1 95.56 513 LEU B C 1
ATOM 8872 O O . LEU B 1 513 ? -27.125 -39.906 -19.406 1 95.56 513 LEU B O 1
ATOM 8876 N N . HIS B 1 514 ? -27.609 -41.375 -17.672 1 94.69 514 HIS B N 1
ATOM 8877 C CA . HIS B 1 514 ? -26.5 -40.875 -16.875 1 94.69 514 HIS B CA 1
ATOM 8878 C C . HIS B 1 514 ? -25.172 -41.188 -17.547 1 94.69 514 HIS B C 1
ATOM 8880 O O . HIS B 1 514 ? -25.031 -42.188 -18.234 1 94.69 514 HIS B O 1
ATOM 8886 N N . VAL B 1 515 ? -24.188 -40.281 -17.297 1 94.62 515 VAL B N 1
ATOM 8887 C CA . VAL B 1 515 ? -22.859 -40.469 -17.844 1 94.62 515 VAL B CA 1
ATOM 8888 C C . VAL B 1 515 ? -22.281 -41.781 -17.297 1 94.62 515 VAL B C 1
ATOM 8890 O O . VAL B 1 515 ? -21.781 -42.625 -18.047 1 94.62 515 VAL B O 1
ATOM 8893 N N . THR B 1 516 ? -22.406 -42.062 -16.047 1 92.88 516 THR B N 1
ATOM 8894 C CA . THR B 1 516 ? -21.812 -43.219 -15.398 1 92.88 516 THR B CA 1
ATOM 8895 C C . THR B 1 516 ? -22.562 -44.5 -15.758 1 92.88 516 THR B C 1
ATOM 8897 O O . THR B 1 516 ? -21.984 -45.594 -15.836 1 92.88 516 THR B O 1
ATOM 8900 N N . CYS B 1 517 ? -23.875 -44.344 -15.961 1 92.44 517 CYS B N 1
ATOM 8901 C CA . CYS B 1 517 ? -24.672 -45.5 -16.312 1 92.44 517 CYS B CA 1
ATOM 8902 C C . CYS B 1 517 ? -24.328 -46 -17.719 1 92.44 517 CYS B C 1
ATOM 8904 O O . CYS B 1 517 ? -24.25 -47.219 -17.953 1 92.44 517 CYS B O 1
ATOM 8906 N N . LEU B 1 518 ? -24.094 -45.062 -18.531 1 92.88 518 LEU B N 1
ATOM 8907 C CA . LEU B 1 518 ? -23.844 -45.438 -19.922 1 92.88 518 LEU B CA 1
ATOM 8908 C C . LEU B 1 518 ? -22.391 -45.875 -20.125 1 92.88 518 LEU B C 1
ATOM 8910 O O . LEU B 1 518 ? -22.125 -46.906 -20.75 1 92.88 518 LEU B O 1
ATOM 8914 N N . LEU B 1 519 ? -21.453 -45.125 -19.609 1 93.06 519 LEU B N 1
ATOM 8915 C CA . LEU B 1 519 ? -20.047 -45.312 -19.922 1 93.06 519 LEU B CA 1
ATOM 8916 C C . LEU B 1 519 ? -19.375 -46.25 -18.891 1 93.06 519 LEU B C 1
ATOM 8918 O O . LEU B 1 519 ? -18.359 -46.875 -19.188 1 93.06 519 LEU B O 1
ATOM 8922 N N . GLY B 1 520 ? -19.906 -46.312 -17.703 1 91.75 520 GLY B N 1
ATOM 8923 C CA . GLY B 1 520 ? -19.281 -47.094 -16.641 1 91.75 520 GLY B CA 1
ATOM 8924 C C . GLY B 1 520 ? -18.109 -46.375 -15.992 1 91.75 520 GLY B C 1
ATOM 8925 O O . GLY B 1 520 ? -17.938 -45.156 -16.188 1 91.75 520 GLY B O 1
ATOM 8926 N N . LYS B 1 521 ? -17.281 -47.156 -15.188 1 88.88 521 LYS B N 1
ATOM 8927 C CA . LYS B 1 521 ? -16.141 -46.562 -14.461 1 88.88 521 LYS B CA 1
ATOM 8928 C C . LYS B 1 521 ? -14.898 -46.531 -15.336 1 88.88 521 LYS B C 1
ATOM 8930 O O . LYS B 1 521 ? -14.086 -45.625 -15.219 1 88.88 521 LYS B O 1
ATOM 8935 N N . GLU B 1 522 ? -14.781 -47.5 -16.172 1 89.75 522 GLU B N 1
ATOM 8936 C CA . GLU B 1 522 ? -13.641 -47.594 -17.062 1 89.75 522 GLU B CA 1
ATOM 8937 C C . GLU B 1 522 ? -14.008 -47.125 -18.484 1 89.75 522 GLU B C 1
ATOM 8939 O O . GLU B 1 522 ? -14.102 -47.938 -19.391 1 89.75 522 GLU B O 1
ATOM 8944 N N . VAL B 1 523 ? -13.992 -45.812 -18.641 1 90.94 523 VAL B N 1
ATOM 8945 C CA . VAL B 1 523 ? -14.539 -45.188 -19.844 1 90.94 523 VAL B CA 1
ATOM 8946 C C . VAL B 1 523 ? -13.68 -45.531 -21.047 1 90.94 523 VAL B C 1
ATOM 8948 O O . VAL B 1 523 ? -14.188 -45.688 -22.156 1 90.94 523 VAL B O 1
ATOM 8951 N N . TYR B 1 524 ? -12.414 -45.688 -20.828 1 92.62 524 TYR B N 1
ATOM 8952 C CA . TYR B 1 524 ? -11.531 -45.812 -21.984 1 92.62 524 TYR B CA 1
ATOM 8953 C C . TYR B 1 524 ? -10.82 -47.156 -21.969 1 92.62 524 TYR B C 1
ATOM 8955 O O . TYR B 1 524 ? -9.648 -47.25 -22.344 1 92.62 524 TYR B O 1
ATOM 8963 N N . MET B 1 525 ? -11.523 -48.094 -21.516 1 90.06 525 MET B N 1
ATOM 8964 C CA . MET B 1 525 ? -11.156 -49.5 -21.672 1 90.06 525 MET B CA 1
ATOM 8965 C C . MET B 1 525 ? -12.023 -50.156 -22.734 1 90.06 525 MET B C 1
ATOM 8967 O O . MET B 1 525 ? -13.227 -49.906 -22.812 1 90.06 525 MET B O 1
ATOM 8971 N N . LYS B 1 526 ? -11.477 -50.906 -23.562 1 87.88 526 LYS B N 1
ATOM 8972 C CA . LYS B 1 526 ? -12.25 -51.562 -24.594 1 87.88 526 LYS B CA 1
ATOM 8973 C C . LYS B 1 526 ? -12.594 -53 -24.188 1 87.88 526 LYS B C 1
ATOM 8975 O O . LYS B 1 526 ? -11.812 -53.656 -23.5 1 87.88 526 LYS B O 1
ATOM 8980 N N . PRO B 1 527 ? -13.742 -53.406 -24.672 1 87.88 527 PRO B N 1
ATOM 8981 C CA . PRO B 1 527 ? -14.094 -54.812 -24.406 1 87.88 527 PRO B CA 1
ATOM 8982 C C . PRO B 1 527 ? -13.211 -55.812 -25.188 1 87.88 527 PRO B C 1
ATOM 8984 O O . PRO B 1 527 ? -12.633 -55.438 -26.203 1 87.88 527 PRO B O 1
ATOM 8987 N N . ASN B 1 528 ? -13.117 -57 -24.656 1 87.12 528 ASN B N 1
ATOM 8988 C CA . ASN B 1 528 ? -12.352 -58.094 -25.266 1 87.12 528 ASN B CA 1
ATOM 8989 C C . ASN B 1 528 ? -10.852 -57.781 -25.281 1 87.12 528 ASN B C 1
ATOM 8991 O O . ASN B 1 528 ? -10.18 -57.969 -26.297 1 87.12 528 ASN B O 1
ATOM 8995 N N . HIS B 1 529 ? -10.531 -57.094 -24.359 1 90 529 HIS B N 1
ATOM 8996 C CA . HIS B 1 529 ? -9.125 -56.812 -24.125 1 90 529 HIS B CA 1
ATOM 8997 C C . HIS B 1 529 ? -8.555 -57.688 -23 1 90 529 HIS B C 1
ATOM 8999 O O . HIS B 1 529 ? -9.258 -58 -22.047 1 90 529 HIS B O 1
ATOM 9005 N N . THR B 1 530 ? -7.316 -58.062 -23.234 1 89.88 530 THR B N 1
ATOM 9006 C CA . THR B 1 530 ? -6.688 -58.938 -22.266 1 89.88 530 THR B CA 1
ATOM 9007 C C . THR B 1 530 ? -5.582 -58.188 -21.5 1 89.88 530 THR B C 1
ATOM 9009 O O . THR B 1 530 ? -4.746 -57.531 -22.109 1 89.88 530 THR B O 1
ATOM 9012 N N . ILE B 1 531 ? -5.691 -58.344 -20.25 1 88.88 531 ILE B N 1
ATOM 9013 C CA . ILE B 1 531 ? -4.648 -57.75 -19.406 1 88.88 531 ILE B CA 1
ATOM 9014 C C . ILE B 1 531 ? -3.932 -58.875 -18.641 1 88.88 531 ILE B C 1
ATOM 9016 O O . ILE B 1 531 ? -4.434 -60 -18.562 1 88.88 531 ILE B O 1
ATOM 9020 N N . ASN B 1 532 ? -2.721 -58.531 -18.219 1 87.75 532 ASN B N 1
ATOM 9021 C CA . ASN B 1 532 ? -1.949 -59.5 -17.438 1 87.75 532 ASN B CA 1
ATOM 9022 C C . ASN B 1 532 ? -1.698 -58.969 -16.016 1 87.75 532 ASN B C 1
ATOM 9024 O O . ASN B 1 532 ? -1.11 -57.906 -15.82 1 87.75 532 ASN B O 1
ATOM 9028 N N . ILE B 1 533 ? -2.223 -59.75 -15.062 1 86.44 533 ILE B N 1
ATOM 9029 C CA . ILE B 1 533 ? -1.946 -59.438 -13.664 1 86.44 533 ILE B CA 1
ATOM 9030 C C . ILE B 1 533 ? -0.953 -60.469 -13.109 1 86.44 533 ILE B C 1
ATOM 9032 O O . ILE B 1 533 ? -1.276 -61.656 -12.977 1 86.44 533 ILE B O 1
ATOM 9036 N N . ASN B 1 534 ? 0.219 -60.031 -12.719 1 79.88 534 ASN B N 1
ATOM 9037 C CA . ASN B 1 534 ? 1.269 -60.969 -12.273 1 79.88 534 ASN B CA 1
ATOM 9038 C C . ASN B 1 534 ? 1.424 -62.156 -13.219 1 79.88 534 ASN B C 1
ATOM 9040 O O . ASN B 1 534 ? 1.383 -63.281 -12.781 1 79.88 534 ASN B O 1
ATOM 9044 N N . ASP B 1 535 ? 1.382 -61.938 -14.539 1 80.06 535 ASP B N 1
ATOM 9045 C CA . ASP B 1 535 ? 1.634 -62.906 -15.609 1 80.06 535 ASP B CA 1
ATOM 9046 C C . ASP B 1 535 ? 0.425 -63.812 -15.836 1 80.06 535 ASP B C 1
ATOM 9048 O O . ASP B 1 535 ? 0.533 -64.875 -16.484 1 80.06 535 ASP B O 1
ATOM 9052 N N . GLU B 1 536 ? -0.642 -63.5 -15.211 1 86.94 536 GLU B N 1
ATOM 9053 C CA . GLU B 1 536 ? -1.885 -64.25 -15.469 1 86.94 536 GLU B CA 1
ATOM 9054 C C . GLU B 1 536 ? -2.824 -63.438 -16.359 1 86.94 536 GLU B C 1
ATOM 9056 O O . GLU B 1 536 ? -3.061 -62.25 -16.109 1 86.94 536 GLU B O 1
ATOM 9061 N N . LYS B 1 537 ? -3.371 -64.125 -17.219 1 90.62 537 LYS B N 1
ATOM 9062 C CA . LYS B 1 537 ? -4.227 -63.469 -18.203 1 90.62 537 LYS B CA 1
ATOM 9063 C C . LYS B 1 537 ? -5.629 -63.219 -17.656 1 90.62 537 LYS B C 1
ATOM 9065 O O . LYS B 1 537 ? -6.227 -64.125 -17.062 1 90.62 537 LYS B O 1
ATOM 9070 N N . VAL B 1 538 ? -6.082 -62.031 -17.797 1 92.31 538 VAL B N 1
ATOM 9071 C CA . VAL B 1 538 ? -7.438 -61.625 -17.422 1 92.31 538 VAL B CA 1
ATOM 9072 C C . VAL B 1 538 ? -8.117 -60.938 -18.578 1 92.31 538 VAL B C 1
ATOM 9074 O O . VAL B 1 538 ? -7.551 -60 -19.156 1 92.31 538 VAL B O 1
ATOM 9077 N N . ASN B 1 539 ? -9.289 -61.375 -18.859 1 93.44 539 ASN B N 1
ATOM 9078 C CA . ASN B 1 539 ? -10.008 -60.75 -19.984 1 93.44 539 ASN B CA 1
ATOM 9079 C C . ASN B 1 539 ? -11.023 -59.719 -19.516 1 93.44 539 ASN B C 1
ATOM 9081 O O . ASN B 1 539 ? -11.672 -59.906 -18.484 1 93.44 539 ASN B O 1
ATOM 9085 N N . ILE B 1 540 ? -11.055 -58.719 -20.25 1 92.31 540 ILE B N 1
ATOM 9086 C CA . ILE B 1 540 ? -12.094 -57.719 -20.031 1 92.31 540 ILE B CA 1
ATOM 9087 C C . ILE B 1 540 ? -13.25 -57.938 -21 1 92.31 540 ILE B C 1
ATOM 9089 O O . ILE B 1 540 ? -13.047 -57.938 -22.219 1 92.31 540 ILE B O 1
ATOM 9093 N N . VAL B 1 541 ? -14.414 -58.062 -20.438 1 91.31 541 VAL B N 1
ATOM 9094 C CA . VAL B 1 541 ? -15.562 -58.406 -21.266 1 91.31 541 VAL B CA 1
ATOM 9095 C C . VAL B 1 541 ? -16.719 -57.438 -21 1 91.31 541 VAL B C 1
ATOM 9097 O O . VAL B 1 541 ? -16.797 -56.844 -19.922 1 91.31 541 VAL B O 1
ATOM 9100 N N . ARG B 1 542 ? -17.547 -57.312 -22 1 89.69 542 ARG B N 1
ATOM 9101 C CA . ARG B 1 542 ? -18.734 -56.5 -21.844 1 89.69 542 ARG B CA 1
ATOM 9102 C C . ARG B 1 542 ? -19.734 -57.156 -20.906 1 89.69 542 ARG B C 1
ATOM 9104 O O . ARG B 1 542 ? -19.938 -58.375 -20.953 1 89.69 542 ARG B O 1
ATOM 9111 N N . ASN B 1 543 ? -20.281 -56.344 -20.094 1 87.94 543 ASN B N 1
ATOM 9112 C CA . ASN B 1 543 ? -21.281 -56.844 -19.156 1 87.94 543 ASN B CA 1
ATOM 9113 C C . ASN B 1 543 ? -22.688 -56.781 -19.766 1 87.94 543 ASN B C 1
ATOM 9115 O O . ASN B 1 543 ? -23.516 -56 -19.312 1 87.94 543 ASN B O 1
ATOM 9119 N N . ASN B 1 544 ? -22.984 -57.531 -20.828 1 74.94 544 ASN B N 1
ATOM 9120 C CA . ASN B 1 544 ? -24.266 -57.469 -21.531 1 74.94 544 ASN B CA 1
ATOM 9121 C C . ASN B 1 544 ? -25.156 -58.656 -21.156 1 74.94 544 ASN B C 1
ATOM 9123 O O . ASN B 1 544 ? -26.234 -58.812 -21.719 1 74.94 544 ASN B O 1
ATOM 9127 N N . GLY B 1 545 ? -24.781 -59.406 -20.312 1 68.88 545 GLY B N 1
ATOM 9128 C CA . GLY B 1 545 ? -25.547 -60.594 -20 1 68.88 545 GLY B CA 1
ATOM 9129 C C . GLY B 1 545 ? -26.766 -60.312 -19.141 1 68.88 545 GLY B C 1
ATOM 9130 O O . GLY B 1 545 ? -26.828 -59.312 -18.438 1 68.88 545 GLY B O 1
ATOM 9131 N N . ASN B 1 546 ? -27.938 -60.938 -19.531 1 72.31 546 ASN B N 1
ATOM 9132 C CA . ASN B 1 546 ? -29.125 -61 -18.688 1 72.31 546 ASN B CA 1
ATOM 9133 C C . ASN B 1 546 ? -29.328 -62.406 -18.125 1 72.31 546 ASN B C 1
ATOM 9135 O O . ASN B 1 546 ? -29.672 -63.344 -18.859 1 72.31 546 ASN B O 1
ATOM 9139 N N . PRO B 1 547 ? -29.016 -62.656 -16.672 1 77.75 547 PRO B N 1
ATOM 9140 C CA . PRO B 1 547 ? -28.719 -61.719 -15.578 1 77.75 547 PRO B CA 1
ATOM 9141 C C . PRO B 1 547 ? -27.25 -61.312 -15.523 1 77.75 547 PRO B C 1
ATOM 9143 O O . PRO B 1 547 ? -26.406 -61.969 -16.141 1 77.75 547 PRO B O 1
ATOM 9146 N N . ARG B 1 548 ? -26.922 -60.281 -14.852 1 86.88 548 ARG B N 1
ATOM 9147 C CA . ARG B 1 548 ? -25.562 -59.844 -14.609 1 86.88 548 ARG B CA 1
ATOM 9148 C C . ARG B 1 548 ? -24.812 -60.812 -13.727 1 86.88 548 ARG B C 1
ATOM 9150 O O . ARG B 1 548 ? -25.391 -61.406 -12.797 1 86.88 548 ARG B O 1
ATOM 9157 N N . PRO B 1 549 ? -23.625 -61.031 -14.023 1 90.31 549 PRO B N 1
ATOM 9158 C CA . PRO B 1 549 ? -22.859 -62 -13.25 1 90.31 549 PRO B CA 1
ATOM 9159 C C . PRO B 1 549 ? -22.547 -61.531 -11.836 1 90.31 549 PRO B C 1
ATOM 9161 O O . PRO B 1 549 ? -22.609 -60.344 -11.555 1 90.31 549 PRO B O 1
ATOM 9164 N N . PHE B 1 550 ? -22.281 -62.5 -10.953 1 92.75 550 PHE B N 1
ATOM 9165 C CA . PHE B 1 550 ? -21.844 -62.219 -9.594 1 92.75 550 PHE B CA 1
ATOM 9166 C C . PHE B 1 550 ? -20.328 -62.188 -9.5 1 92.75 550 PHE B C 1
ATOM 9168 O O . PHE B 1 550 ? -19.641 -62.969 -10.156 1 92.75 550 PHE B O 1
ATOM 9175 N N . CYS B 1 551 ? -19.875 -61.281 -8.727 1 94.25 551 CYS B N 1
ATOM 9176 C CA . CYS B 1 551 ? -18.438 -61.188 -8.5 1 94.25 551 CYS B CA 1
ATOM 9177 C C . CYS B 1 551 ? -17.922 -62.375 -7.715 1 94.25 551 CYS B C 1
ATOM 9179 O O . CYS B 1 551 ? -18.516 -62.75 -6.691 1 94.25 551 CYS B O 1
ATOM 9181 N N . GLY B 1 552 ? -16.922 -62.969 -8.117 1 91.5 552 GLY B N 1
ATOM 9182 C CA . GLY B 1 552 ? -16.359 -64.125 -7.496 1 91.5 552 GLY B CA 1
ATOM 9183 C C . GLY B 1 552 ? -15.703 -63.875 -6.156 1 91.5 552 GLY B C 1
ATOM 9184 O O . GLY B 1 552 ? -15.445 -64.812 -5.383 1 91.5 552 GLY B O 1
ATOM 9185 N N . LYS B 1 553 ? -15.484 -62.594 -5.926 1 90.75 553 LYS B N 1
ATOM 9186 C CA . LYS B 1 553 ? -14.812 -62.25 -4.68 1 90.75 553 LYS B CA 1
ATOM 9187 C C . LYS B 1 553 ? -15.789 -61.625 -3.693 1 90.75 553 LYS B C 1
ATOM 9189 O O . LYS B 1 553 ? -15.992 -62.125 -2.594 1 90.75 553 LYS B O 1
ATOM 9194 N N . CYS B 1 554 ? -16.469 -60.5 -4.094 1 91.5 554 CYS B N 1
ATOM 9195 C CA . CYS B 1 554 ? -17.328 -59.781 -3.154 1 91.5 554 CYS B CA 1
ATOM 9196 C C . CYS B 1 554 ? -18.75 -60.344 -3.178 1 91.5 554 CYS B C 1
ATOM 9198 O O . CYS B 1 554 ? -19.578 -59.969 -2.355 1 91.5 554 CYS B O 1
ATOM 9200 N N . ASN B 1 555 ? -19.094 -61.188 -3.994 1 90.38 555 ASN B N 1
ATOM 9201 C CA . ASN B 1 555 ? -20.375 -61.844 -4.125 1 90.38 555 ASN B CA 1
ATOM 9202 C C . ASN B 1 555 ? -21.5 -60.875 -4.453 1 90.38 555 ASN B C 1
ATOM 9204 O O . ASN B 1 555 ? -22.672 -61.219 -4.32 1 90.38 555 ASN B O 1
ATOM 9208 N N . GLY B 1 556 ? -21.125 -59.75 -4.82 1 90.62 556 GLY B N 1
ATOM 9209 C CA . GLY B 1 556 ? -22.094 -58.781 -5.289 1 90.62 556 GLY B CA 1
ATOM 9210 C C . GLY B 1 556 ? -22.359 -58.875 -6.781 1 90.62 556 GLY B C 1
ATOM 9211 O O . GLY B 1 556 ? -21.609 -59.5 -7.512 1 90.62 556 GLY B O 1
ATOM 9212 N N . ARG B 1 557 ? -23.391 -58.25 -7.234 1 89.69 557 ARG B N 1
ATOM 9213 C CA . ARG B 1 557 ? -23.672 -58.188 -8.664 1 89.69 557 ARG B CA 1
ATOM 9214 C C . ARG B 1 557 ? -22.766 -57.188 -9.367 1 89.69 557 ARG B C 1
ATOM 9216 O O . ARG B 1 557 ? -22.562 -56.062 -8.883 1 89.69 557 ARG B O 1
ATOM 9223 N N . CYS B 1 558 ? -22.203 -57.656 -10.445 1 90.88 558 CYS B N 1
ATOM 9224 C CA . CYS B 1 558 ? -21.406 -56.75 -11.25 1 90.88 558 CYS B CA 1
ATOM 9225 C C . CYS B 1 558 ? -22.281 -55.781 -12.031 1 90.88 558 CYS B C 1
ATOM 9227 O O . CYS B 1 558 ? -22.938 -56.188 -12.992 1 90.88 558 CYS B O 1
ATOM 9229 N N . VAL B 1 559 ? -22.234 -54.531 -11.68 1 86.88 559 VAL B N 1
ATOM 9230 C CA . VAL B 1 559 ? -23.188 -53.562 -12.227 1 86.88 559 VAL B CA 1
ATOM 9231 C C . VAL B 1 559 ? -22.516 -52.719 -13.297 1 86.88 559 VAL B C 1
ATOM 9233 O O . VAL B 1 559 ? -23.188 -52.094 -14.133 1 86.88 559 VAL B O 1
ATOM 9236 N N . ASP B 1 560 ? -21.219 -52.781 -13.422 1 90.56 560 ASP B N 1
ATOM 9237 C CA . ASP B 1 560 ? -20.516 -51.906 -14.359 1 90.56 560 ASP B CA 1
ATOM 9238 C C . ASP B 1 560 ? -20.625 -52.438 -15.789 1 90.56 560 ASP B C 1
ATOM 9240 O O . ASP B 1 560 ? -21.047 -53.562 -16 1 90.56 560 ASP B O 1
ATOM 9244 N N . THR B 1 561 ? -20.281 -51.562 -16.734 1 89.12 561 THR B N 1
ATOM 9245 C CA . THR B 1 561 ? -20.422 -51.906 -18.141 1 89.12 561 THR B CA 1
ATOM 9246 C C . THR B 1 561 ? -19.359 -52.938 -18.547 1 89.12 561 THR B C 1
ATOM 9248 O O . THR B 1 561 ? -19.562 -53.688 -19.516 1 89.12 561 THR B O 1
ATOM 9251 N N . LEU B 1 562 ? -18.281 -52.969 -17.828 1 91.5 562 LEU B N 1
ATOM 9252 C CA . LEU B 1 562 ? -17.219 -53.938 -18.078 1 91.5 562 LEU B CA 1
ATOM 9253 C C . LEU B 1 562 ? -16.953 -54.781 -16.844 1 91.5 562 LEU B C 1
ATOM 9255 O O . LEU B 1 562 ? -17.125 -54.312 -15.711 1 91.5 562 LEU B O 1
ATOM 9259 N N . VAL B 1 563 ? -16.609 -56.062 -17.109 1 93.31 563 VAL B N 1
ATOM 9260 C CA . VAL B 1 563 ? -16.266 -56.969 -16.016 1 93.31 563 VAL B CA 1
ATOM 9261 C C . VAL B 1 563 ? -14.969 -57.719 -16.344 1 93.31 563 VAL B C 1
ATOM 9263 O O . VAL B 1 563 ? -14.594 -57.812 -17.516 1 93.31 563 VAL B O 1
ATOM 9266 N N . PHE B 1 564 ? -14.344 -58.094 -15.352 1 92.81 564 PHE B N 1
ATOM 9267 C CA . PHE B 1 564 ? -13.117 -58.875 -15.492 1 92.81 564 PHE B CA 1
ATOM 9268 C C . PHE B 1 564 ? -13.414 -60.375 -15.422 1 92.81 564 PHE B C 1
ATOM 9270 O O . PHE B 1 564 ? -14.203 -60.812 -14.586 1 92.81 564 PHE B O 1
ATOM 9277 N N . PHE B 1 565 ? -12.852 -61.094 -16.391 1 94.25 565 PHE B N 1
ATOM 9278 C CA . PHE B 1 565 ? -13.164 -62.5 -16.484 1 94.25 565 PHE B CA 1
ATOM 9279 C C . PHE B 1 565 ? -11.883 -63.344 -16.5 1 94.25 565 PHE B C 1
ATOM 9281 O O . PHE B 1 565 ? -10.992 -63.094 -17.328 1 94.25 565 PHE B O 1
ATOM 9288 N N . LYS B 1 566 ? -11.852 -64.25 -15.625 1 94 566 LYS B N 1
ATOM 9289 C CA . LYS B 1 566 ? -10.75 -65.25 -15.602 1 94 566 LYS B CA 1
ATOM 9290 C C . LYS B 1 566 ? -11.188 -66.562 -16.188 1 94 566 LYS B C 1
ATOM 9292 O O . LYS B 1 566 ? -11.891 -67.312 -15.547 1 94 566 LYS B O 1
ATOM 9297 N N . GLU B 1 567 ? -10.648 -66.938 -17.281 1 90.56 567 GLU B N 1
ATOM 9298 C CA . GLU B 1 567 ? -11.094 -68.062 -18.078 1 90.56 567 GLU B CA 1
ATOM 9299 C C . GLU B 1 567 ? -10.852 -69.375 -17.328 1 90.56 567 GLU B C 1
ATOM 9301 O O . GLU B 1 567 ? -11.688 -70.312 -17.375 1 90.56 567 GLU B O 1
ATOM 9306 N N . ASP B 1 568 ? -9.727 -69.625 -16.688 1 86.88 568 ASP B N 1
ATOM 9307 C CA . ASP B 1 568 ? -9.367 -70.875 -16.031 1 86.88 568 ASP B CA 1
ATOM 9308 C C . ASP B 1 568 ? -10.281 -71.125 -14.828 1 86.88 568 ASP B C 1
ATOM 9310 O O . ASP B 1 568 ? -10.609 -72.312 -14.531 1 86.88 568 ASP B O 1
ATOM 9314 N N . LEU B 1 569 ? -10.711 -70.062 -14.242 1 89.44 569 LEU B N 1
ATOM 9315 C CA . LEU B 1 569 ? -11.555 -70.188 -13.062 1 89.44 569 LEU B CA 1
ATOM 9316 C C . LEU B 1 569 ? -13.031 -70.062 -13.438 1 89.44 569 LEU B C 1
ATOM 9318 O O . LEU B 1 569 ? -13.914 -70.375 -12.648 1 89.44 569 LEU B O 1
ATOM 9322 N N . ARG B 1 570 ? -13.305 -69.5 -14.586 1 90.88 570 ARG B N 1
ATOM 9323 C CA . ARG B 1 570 ? -14.648 -69.25 -15.078 1 90.88 570 ARG B CA 1
ATOM 9324 C C . ARG B 1 570 ? -15.422 -68.375 -14.102 1 90.88 570 ARG B C 1
ATOM 9326 O O . ARG B 1 570 ? -16.547 -68.688 -13.734 1 90.88 570 ARG B O 1
ATOM 9333 N N . LYS B 1 571 ? -14.727 -67.438 -13.609 1 93.19 571 LYS B N 1
ATOM 9334 C CA . LYS B 1 571 ? -15.328 -66.5 -12.656 1 93.19 571 LYS B CA 1
ATOM 9335 C C . LYS B 1 571 ? -15.219 -65.062 -13.148 1 93.19 571 LYS B C 1
ATOM 9337 O O . LYS B 1 571 ? -14.258 -64.688 -13.836 1 93.19 571 LYS B O 1
ATOM 9342 N N . TYR B 1 572 ? -16.203 -64.312 -12.742 1 93.75 572 TYR B N 1
ATOM 9343 C CA . TYR B 1 572 ? -16.25 -62.875 -13.039 1 93.75 572 TYR B CA 1
ATOM 9344 C C . TYR B 1 572 ? -15.961 -62.031 -11.797 1 93.75 572 TYR B C 1
ATOM 9346 O O . TYR B 1 572 ? -16.219 -62.469 -10.68 1 93.75 572 TYR B O 1
ATOM 9354 N N . CYS B 1 573 ? -15.297 -60.875 -12.023 1 93.75 573 CYS B N 1
ATOM 9355 C CA . CYS B 1 573 ? -15.086 -59.938 -10.938 1 93.75 573 CYS B CA 1
ATOM 9356 C C . CYS B 1 573 ? -15.5 -58.531 -11.352 1 93.75 573 CYS B C 1
ATOM 9358 O O . CYS B 1 573 ? -15.344 -58.156 -12.516 1 93.75 573 CYS B O 1
ATOM 9360 N N . CYS B 1 574 ? -15.922 -57.719 -10.359 1 90.5 574 CYS B N 1
ATOM 9361 C CA . CYS B 1 574 ? -16.438 -56.375 -10.633 1 90.5 574 CYS B CA 1
ATOM 9362 C C . CYS B 1 574 ? -15.312 -55.375 -10.719 1 90.5 574 CYS B C 1
ATOM 9364 O O . CYS B 1 574 ? -15.438 -54.344 -11.414 1 90.5 574 CYS B O 1
ATOM 9366 N N . THR B 1 575 ? -14.25 -55.562 -9.93 1 88.69 575 THR B N 1
ATOM 9367 C CA . THR B 1 575 ? -13.156 -54.625 -9.922 1 88.69 575 THR B CA 1
ATOM 9368 C C . THR B 1 575 ? -11.805 -55.312 -10.008 1 88.69 575 THR B C 1
ATOM 9370 O O . THR B 1 575 ? -11.727 -56.531 -9.828 1 88.69 575 THR B O 1
ATOM 9373 N N . LEU B 1 576 ? -10.82 -54.469 -10.297 1 85.94 576 LEU B N 1
ATOM 9374 C CA . LEU B 1 576 ? -9.469 -55 -10.383 1 85.94 576 LEU B CA 1
ATOM 9375 C C . LEU B 1 576 ? -8.992 -55.5 -9.031 1 85.94 576 LEU B C 1
ATOM 9377 O O . LEU B 1 576 ? -8.391 -56.594 -8.953 1 85.94 576 LEU B O 1
ATOM 9381 N N . PRO B 1 577 ? -9.336 -54.781 -7.98 1 84.69 577 PRO B N 1
ATOM 9382 C CA . PRO B 1 577 ? -8.953 -55.344 -6.676 1 84.69 577 PRO B CA 1
ATOM 9383 C C . PRO B 1 577 ? -9.656 -56.656 -6.355 1 84.69 577 PRO B C 1
ATOM 9385 O O . PRO B 1 577 ? -9.047 -57.562 -5.77 1 84.69 577 PRO B O 1
ATOM 9388 N N . CYS B 1 578 ? -10.898 -56.781 -6.754 1 89.38 578 CYS B N 1
ATOM 9389 C CA . CYS B 1 578 ? -11.609 -58.031 -6.551 1 89.38 578 CYS B CA 1
ATOM 9390 C C . CYS B 1 578 ? -10.945 -59.188 -7.312 1 89.38 578 CYS B C 1
ATOM 9392 O O . CYS B 1 578 ? -10.828 -60.312 -6.801 1 89.38 578 CYS B O 1
ATOM 9394 N N . MET B 1 579 ? -10.484 -58.938 -8.445 1 89.56 579 MET B N 1
ATOM 9395 C CA . MET B 1 579 ? -9.82 -59.938 -9.266 1 89.56 579 MET B CA 1
ATOM 9396 C C . MET B 1 579 ? -8.492 -60.375 -8.648 1 89.56 579 MET B C 1
ATOM 9398 O O . MET B 1 579 ? -8.164 -61.562 -8.602 1 89.56 579 MET B O 1
ATOM 9402 N N . GLN B 1 580 ? -7.809 -59.375 -8.195 1 86.12 580 GLN B N 1
ATOM 9403 C CA . GLN B 1 580 ? -6.531 -59.656 -7.547 1 86.12 580 GLN B CA 1
ATOM 9404 C C . GLN B 1 580 ? -6.727 -60.5 -6.301 1 86.12 580 GLN B C 1
ATOM 9406 O O . GLN B 1 580 ? -5.984 -61.469 -6.082 1 86.12 580 GLN B O 1
ATOM 9411 N N . LYS B 1 581 ? -7.707 -60.188 -5.516 1 86.88 581 LYS B N 1
ATOM 9412 C CA . LYS B 1 581 ? -7.984 -60.938 -4.289 1 86.88 581 LYS B CA 1
ATOM 9413 C C . LYS B 1 581 ? -8.453 -62.375 -4.605 1 86.88 581 LYS B C 1
ATOM 9415 O O . LYS B 1 581 ? -8.133 -63.312 -3.877 1 86.88 581 LYS B O 1
ATOM 9420 N N . LEU B 1 582 ? -9.156 -62.469 -5.645 1 89.56 582 LEU B N 1
ATOM 9421 C CA . LEU B 1 582 ? -9.617 -63.781 -6.086 1 89.56 582 LEU B CA 1
ATOM 9422 C C . LEU B 1 582 ? -8.438 -64.625 -6.512 1 89.56 582 LEU B C 1
ATOM 9424 O O . LEU B 1 582 ? -8.367 -65.812 -6.148 1 89.56 582 LEU B O 1
ATOM 9428 N N . MET B 1 583 ? -7.562 -64.125 -7.191 1 87.38 583 MET B N 1
ATOM 9429 C CA . MET B 1 583 ? -6.402 -64.875 -7.68 1 87.38 583 MET B CA 1
ATOM 9430 C C . MET B 1 583 ? -5.477 -65.25 -6.531 1 87.38 583 MET B C 1
ATOM 9432 O O . MET B 1 583 ? -4.906 -66.312 -6.527 1 87.38 583 MET B O 1
ATOM 9436 N N . ASP B 1 584 ? -5.395 -64.375 -5.59 1 85.31 584 ASP B N 1
ATOM 9437 C CA . ASP B 1 584 ? -4.582 -64.688 -4.414 1 85.31 584 ASP B CA 1
ATOM 9438 C C . ASP B 1 584 ? -5.18 -65.812 -3.604 1 85.31 584 ASP B C 1
ATOM 9440 O O . ASP B 1 584 ? -4.453 -66.688 -3.107 1 85.31 584 ASP B O 1
ATOM 9444 N N . ARG B 1 585 ? -6.387 -65.75 -3.451 1 85.19 585 ARG B N 1
ATOM 9445 C CA . ARG B 1 585 ? -7.078 -66.812 -2.713 1 85.19 585 ARG B CA 1
ATOM 9446 C C . ARG B 1 585 ? -6.91 -68.188 -3.398 1 85.19 585 ARG B C 1
ATOM 9448 O O . ARG B 1 585 ? -6.691 -69.188 -2.736 1 85.19 585 ARG B O 1
ATOM 9455 N N . GLU B 1 586 ? -7.012 -68.188 -4.688 1 83.5 586 GLU B N 1
ATOM 9456 C CA . GLU B 1 586 ? -6.887 -69.438 -5.441 1 83.5 586 GLU B CA 1
ATOM 9457 C C . GLU B 1 586 ? -5.469 -70 -5.367 1 83.5 586 GLU B C 1
ATOM 9459 O O . GLU B 1 586 ? -5.27 -71.188 -5.301 1 83.5 586 GLU B O 1
ATOM 9464 N N . LYS B 1 587 ? -4.531 -69.25 -5.324 1 82.38 587 LYS B N 1
ATOM 9465 C CA . LYS B 1 587 ? -3.141 -69.688 -5.188 1 82.38 587 LYS B CA 1
ATOM 9466 C C . LYS B 1 587 ? -2.881 -70.25 -3.803 1 82.38 587 LYS B C 1
ATOM 9468 O O . LYS B 1 587 ? -2.152 -71.25 -3.666 1 82.38 587 LYS B O 1
ATOM 9473 N N . GLN B 1 588 ? -3.523 -69.688 -2.863 1 76.94 588 GLN B N 1
ATOM 9474 C CA . GLN B 1 588 ? -3.377 -70.188 -1.51 1 76.94 588 GLN B CA 1
ATOM 9475 C C . GLN B 1 588 ? -4.062 -71.562 -1.369 1 76.94 588 GLN B C 1
ATOM 9477 O O . GLN B 1 588 ? -3.541 -72.438 -0.713 1 76.94 588 GLN B O 1
ATOM 9482 N N . GLU B 1 589 ? -5.188 -71.625 -1.984 1 74.56 589 GLU B N 1
ATOM 9483 C CA . GLU B 1 589 ? -5.918 -72.938 -1.911 1 74.56 589 GLU B CA 1
ATOM 9484 C C . GLU B 1 589 ? -5.18 -74 -2.658 1 74.56 589 GLU B C 1
ATOM 9486 O O . GLU B 1 589 ? -5.16 -75.188 -2.213 1 74.56 589 GLU B O 1
ATOM 9491 N N . LYS B 1 590 ? -4.492 -73.812 -3.695 1 71.56 590 LYS B N 1
ATOM 9492 C CA . LYS B 1 590 ? -3.689 -74.812 -4.422 1 71.56 590 LYS B CA 1
ATOM 9493 C C . LYS B 1 590 ? -2.457 -75.188 -3.619 1 71.56 590 LYS B C 1
ATOM 9495 O O . LYS B 1 590 ? -2.031 -76.375 -3.664 1 71.56 590 LYS B O 1
ATOM 9500 N N . LYS B 1 591 ? -1.928 -74.375 -2.889 1 73 591 LYS B N 1
ATOM 9501 C CA . LYS B 1 591 ? -0.795 -74.688 -2.018 1 73 591 LYS B CA 1
ATOM 9502 C C . LYS B 1 591 ? -1.22 -75.562 -0.849 1 73 591 LYS B C 1
ATOM 9504 O O . LYS B 1 591 ? -0.5 -76.5 -0.469 1 73 591 LYS B O 1
ATOM 9509 N N . ASN B 1 592 ? -2.365 -75.188 -0.427 1 68.81 592 ASN B N 1
ATOM 9510 C CA . ASN B 1 592 ? -2.857 -76 0.686 1 68.81 592 ASN B CA 1
ATOM 9511 C C . ASN B 1 592 ? -3.232 -77.438 0.235 1 68.81 592 ASN B C 1
ATOM 9513 O O . ASN B 1 592 ? -2.982 -78.375 0.949 1 68.81 592 ASN B O 1
ATOM 9517 N N . LYS B 1 593 ? -3.775 -77.688 -0.978 1 70.75 593 LYS B N 1
ATOM 9518 C CA . LYS B 1 593 ? -4.121 -79 -1.483 1 70.75 593 LYS B CA 1
ATOM 9519 C C . LYS B 1 593 ? -2.875 -79.812 -1.89 1 70.75 593 LYS B C 1
ATOM 9521 O O . LYS B 1 593 ? -2.852 -81.062 -1.815 1 70.75 593 LYS B O 1
ATOM 9526 N N . GLY B 1 594 ? -1.964 -79.062 -2.385 1 61.72 594 GLY B N 1
ATOM 9527 C CA . GLY B 1 594 ? -0.711 -79.75 -2.686 1 61.72 594 GLY B CA 1
ATOM 9528 C C . GLY B 1 594 ? 0.008 -80.25 -1.449 1 61.72 594 GLY B C 1
ATOM 9529 O O . GLY B 1 594 ? 0.598 -81.312 -1.464 1 61.72 594 GLY B O 1
ATOM 9530 N N . GLU B 1 595 ? -0.107 -79.5 -0.434 1 64.25 595 GLU B N 1
ATOM 9531 C CA . GLU B 1 595 ? 0.485 -79.938 0.832 1 64.25 595 GLU B CA 1
ATOM 9532 C C . GLU B 1 595 ? -0.307 -81.062 1.454 1 64.25 595 GLU B C 1
ATOM 9534 O O . GLU B 1 595 ? 0.27 -82 2.074 1 64.25 595 GLU B O 1
ATOM 9539 N N . GLU B 1 596 ? -1.538 -81.062 1.298 1 59.09 596 GLU B N 1
ATOM 9540 C CA . GLU B 1 596 ? -2.344 -82.188 1.847 1 59.09 596 GLU B CA 1
ATOM 9541 C C . GLU B 1 596 ? -2.111 -83.438 1.083 1 59.09 596 GLU B C 1
ATOM 9543 O O . GLU B 1 596 ? -2.088 -84.562 1.677 1 59.09 596 GLU B O 1
ATOM 9548 N N . LYS B 1 597 ? -1.887 -83.625 -0.207 1 62.34 597 LYS B N 1
ATOM 9549 C CA . LYS B 1 597 ? -1.582 -84.812 -0.958 1 62.34 597 LYS B CA 1
ATOM 9550 C C . LYS B 1 597 ? -0.224 -85.375 -0.555 1 62.34 597 LYS B C 1
ATOM 9552 O O . LYS B 1 597 ? -0.026 -86.625 -0.565 1 62.34 597 LYS B O 1
ATOM 9557 N N . THR B 1 598 ? 0.592 -84.5 -0.188 1 59.53 598 THR B N 1
ATOM 9558 C CA . THR B 1 598 ? 1.883 -85 0.27 1 59.53 598 THR B CA 1
ATOM 9559 C C . THR B 1 598 ? 1.76 -85.625 1.659 1 59.53 598 THR B C 1
ATOM 9561 O O . THR B 1 598 ? 2.455 -86.625 1.977 1 59.53 598 THR B O 1
ATOM 9564 N N . MET B 1 599 ? 0.843 -85.188 2.438 1 59.81 599 MET B N 1
ATOM 9565 C CA . MET B 1 599 ? 0.686 -85.75 3.783 1 59.81 599 MET B CA 1
ATOM 9566 C C . MET B 1 599 ? -0.044 -87.125 3.742 1 59.81 599 MET B C 1
ATOM 9568 O O . MET B 1 599 ? 0.185 -87.938 4.59 1 59.81 599 MET B O 1
ATOM 9572 N N . ASP B 1 600 ? -0.947 -87.312 2.848 1 53.97 600 ASP B N 1
ATOM 9573 C CA . ASP B 1 600 ? -1.694 -88.562 2.799 1 53.97 600 ASP B CA 1
ATOM 9574 C C . ASP B 1 600 ? -0.841 -89.688 2.219 1 53.97 600 ASP B C 1
ATOM 9576 O O . ASP B 1 600 ? -1.161 -90.875 2.389 1 53.97 600 ASP B O 1
ATOM 9580 N N . GLN B 1 601 ? 0.028 -89.438 1.337 1 48.22 601 GLN B N 1
ATOM 9581 C CA . GLN B 1 601 ? 0.856 -90.5 0.79 1 48.22 601 GLN B CA 1
ATOM 9582 C C . GLN B 1 601 ? 1.81 -91.062 1.846 1 48.22 601 GLN B C 1
ATOM 9584 O O . GLN B 1 601 ? 2.449 -92.125 1.632 1 48.22 601 GLN B O 1
ATOM 9589 N N . ASN B 1 602 ? 2.053 -90.312 2.846 1 40.94 602 ASN B N 1
ATOM 9590 C CA . ASN B 1 602 ? 2.977 -90.812 3.859 1 40.94 602 ASN B CA 1
ATOM 9591 C C . ASN B 1 602 ? 2.252 -91.562 4.93 1 40.94 602 ASN B C 1
ATOM 9593 O O . ASN B 1 602 ? 2.742 -91.75 6.055 1 40.94 602 ASN B O 1
ATOM 9597 N N . ARG B 1 603 ? 0.877 -91.875 4.66 1 44.91 603 ARG B N 1
ATOM 9598 C CA . ARG B 1 603 ? 0.341 -92.875 5.617 1 44.91 603 ARG B CA 1
ATOM 9599 C C . ARG B 1 603 ? 0.84 -94.25 5.316 1 44.91 603 ARG B C 1
ATOM 9601 O O . ARG B 1 603 ? 0.752 -94.75 4.18 1 44.91 603 ARG B O 1
ATOM 9608 N N . PRO B 1 604 ? 1.721 -94.812 6.285 1 38.09 604 PRO B N 1
ATOM 9609 C CA . PRO B 1 604 ? 2.115 -96.25 6.117 1 38.09 604 PRO B CA 1
ATOM 9610 C C . PRO B 1 604 ? 0.917 -97.188 5.945 1 38.09 604 PRO B C 1
ATOM 9612 O O . PRO B 1 604 ? -0.177 -96.875 6.434 1 38.09 604 PRO B O 1
#

Solvent-accessible surface area (backbone atoms only — not comparable to full-atom values): 66528 Å² total; per-residue (Å²): 132,75,48,54,38,60,82,54,75,92,82,58,71,11,69,64,44,74,35,66,64,35,84,62,72,45,59,17,66,52,80,66,42,70,48,59,82,59,36,52,27,35,36,30,81,87,77,69,43,38,23,40,63,87,37,49,84,50,46,51,60,42,67,54,37,64,64,28,40,74,50,56,29,35,57,43,72,49,85,87,54,77,70,80,77,60,82,60,71,72,74,46,87,72,85,61,72,37,56,46,51,43,54,40,12,62,38,81,37,35,56,51,58,45,44,26,30,37,24,84,87,70,52,43,40,35,27,41,53,71,58,50,80,64,66,69,53,62,48,64,51,79,65,69,52,91,61,64,58,29,36,56,44,67,46,53,42,92,39,60,13,36,52,47,47,48,46,39,44,53,42,77,57,54,42,27,29,24,64,49,66,49,42,45,28,39,45,62,52,47,68,62,47,64,43,24,37,62,41,38,77,44,95,57,47,28,32,58,34,50,33,62,51,48,90,98,50,90,46,57,84,46,43,16,76,64,82,57,45,78,48,48,23,66,18,9,25,28,30,36,72,88,64,54,100,48,36,25,44,34,67,58,52,63,28,80,66,37,21,80,80,62,70,40,66,91,53,76,79,68,78,73,68,63,68,75,58,66,42,45,43,76,77,53,98,48,33,32,38,39,76,83,43,94,56,57,22,37,59,41,59,63,70,41,89,47,83,74,78,78,51,50,20,56,34,66,42,45,72,55,52,33,74,42,42,32,30,32,30,86,89,53,94,49,32,26,39,46,74,63,59,65,45,66,37,62,45,64,38,76,88,35,39,56,59,24,37,57,35,67,57,45,78,52,66,32,70,80,52,95,96,39,40,30,38,49,29,36,64,20,59,41,32,61,45,50,32,55,25,23,30,30,33,37,79,53,90,93,48,86,50,32,29,35,44,63,67,63,66,54,63,69,59,45,68,47,94,79,43,93,55,60,30,27,64,29,86,58,77,44,56,12,76,84,80,68,39,59,74,69,26,74,27,20,30,30,27,82,88,76,71,44,23,33,24,33,40,72,66,65,55,68,59,61,46,69,46,96,92,43,93,55,68,22,35,58,40,69,36,50,86,84,64,80,81,58,75,43,53,17,78,82,81,67,43,82,34,60,41,68,45,61,29,32,33,25,91,84,80,66,46,36,32,45,53,56,74,67,49,25,89,56,64,37,50,62,65,76,34,66,30,27,51,78,86,37,71,32,35,28,36,67,54,76,55,90,73,60,55,52,14,70,57,80,65,40,73,36,80,44,49,53,31,38,34,32,75,94,74,71,40,36,19,59,42,70,68,38,43,52,52,42,54,51,51,52,54,51,51,53,50,53,52,53,50,49,55,56,56,59,68,67,57,127,132,80,50,57,36,59,83,55,74,92,79,61,76,15,69,60,44,78,36,66,66,36,85,64,74,44,59,17,68,51,80,66,42,70,49,59,84,61,35,52,28,35,34,30,79,89,77,69,42,38,23,39,63,88,38,46,82,51,46,52,60,43,68,56,38,63,64,29,41,73,50,55,28,35,56,44,71,47,85,88,52,80,69,81,76,60,82,62,71,72,73,47,88,72,84,59,72,39,56,47,51,41,53,39,14,61,40,79,38,35,56,49,59,46,45,25,30,36,23,84,87,70,52,41,38,35,27,40,53,71,59,50,79,63,65,70,53,60,49,65,51,79,64,70,50,92,62,61,60,28,35,56,44,67,47,56,42,91,40,60,14,36,53,46,47,47,46,38,43,53,43,78,59,54,42,28,28,24,65,49,66,49,44,45,29,38,45,62,53,48,68,63,45,65,44,23,38,62,40,38,75,45,94,56,48,27,31,57,34,51,32,61,52,49,88,99,49,89,46,59,83,46,42,16,75,66,83,59,44,77,46,50,22,66,19,10,25,29,30,34,72,88,65,55,100,46,35,25,44,34,67,57,52,63,28,79,66,38,20,80,80,63,71,41,65,91,52,76,79,69,76,74,66,65,69,77,60,64,41,46,45,76,76,50,99,50,31,33,37,38,76,82,43,94,55,56,23,37,58,40,59,64,70,41,88,47,83,74,77,77,50,49,21,56,35,64,43,45,70,55,51,32,73,43,41,31,29,31,30,86,87,52,94,49,33,28,41,47,75,62,59,66,45,65,38,64,43,62,39,75,89,35,41,56,59,24,34,58,34,69,58,46,77,52,65,33,70,81,52,95,95,41,41,29,37,50,29,36,64,19,58,41,32,62,47,51,32,56,24,25,31,30,32,38,79,53,88,92,47,83,52,31,26,34,44,63,66,62,65,54,64,70,60,44,66,48,94,79,44,94,54,59,29,28,65,28,83,60,74,43,55,12,76,81,80,69,39,58,73,69,26,73,27,20,30,31,25,80,89,75,71,43,22,35,24,34,42,72,66,65,54,69,60,59,47,69,44,95,92,44,92,53,68,23,37,58,40,68,37,49,85,84,62,80,81,59,75,45,55,17,77,79,81,65,42,84,34,60,41,66,45,60,28,32,34,25,90,84,82,66,47,37,32,44,53,57,75,67,49,25,87,56,64,37,51,62,66,77,34,66,30,28,51,78,86,37,72,34,35,27,35,68,53,75,57,91,74,59,55,51,16,70,56,80,67,40,71,38,80,44,48,52,32,40,34,32,76,94,73,70,40,37,19,59,44,71,68,38,42,52,53,42,52,52,51,52,55,51,52,53,52,53,53,55,52,49,56,58,58,61,69,67,58,129

Radius of gyration: 46.65 Å; Cα contacts (8 Å, |Δi|>4): 2618; chains: 2; bounding box: 79×191×103 Å

Sequence (1208 aa):
MAHECPFSDHLSKPLNDFRGDSPQLFRCFVCNEESKEYSESYYCPTCKKESHIGCFKFQPQIKQHPYHPSHPLTLVITPNSNSLIPNSWPDEEVISPPDENLGGCKCCRRQLQDKYYHCSICKFSITATCAINPPPLTIVPTKSHEHMAFTLFPRRISFPCDACGVLLDKGSDHVYTCLSSNYIAHRKCIEELPCVIKITRHSHRLQHTPSLFSPNVDTSGFACGVCHKPVDVNYGQYSCIKGCHYAVHSKCATRKDVWDGKELKGVREEQENDGVVELFQRIDDETILHCNHEHYLKYSGGNNDVCDGNKYCQACLLLIVDSDSLYSCMKCNFILHEACALLPRKIAHPLHKHPLTLLPFPTNLYLIQFKVFVEGMFKCSGCHQRGCGFMYQCTEKGCRFQLDVRCASLPESFIHGSHGHPLFLSVTKGKCMRCDTNQCSPFYLECVECTLFLGLKCGMLPSVAYYKFDKHPLTLCYGEKGTSSGQYWCELCESKLHSSEWFYTCDICGVTLHVTCLLGKEVYMKPNHTININDEKVNIVRNNGNPRPFCGKCNGRCVDTLVFFKEDLRKYCCTLPCMQKLMDREKQEKKNKGEEKTMDQNRPMAHECPFSDHLSKPLNDFRGDSPQLFRCFVCNEESKEYSESYYCPTCKKESHIGCFKFQPQIKQHPYHPSHPLTLVITPNSNSLIPNSWPDEEVISPPDENLGGCKCCRRQLQDKYYHCSICKFSITATCAINPPPLTIVPTKSHEHMAFTLFPRRISFPCDACGVLLDKGSDHVYTCLSSNYIAHRKCIEELPCVIKITRHSHRLQHTPSLFSPNVDTSGFACGVCHKPVDVNYGQYSCIKGCHYAVHSKCATRKDVWDGKELKGVREEQENDGVVELFQRIDDETILHCNHEHYLKYSGGNNDVCDGNKYCQACLLLIVDSDSLYSCMKCNFILHEACALLPRKIAHPLHKHPLTLLPFPTNLYLIQFKVFVEGMFKCSGCHQRGCGFMYQCTEKGCRFQLDVRCASLPESFIHGSHGHPLFLSVTKGKCMRCDTNQCSPFYLECVECTLFLGLKCGMLPSVAYYKFDKHPLTLCYGEKGTSSGQYWCELCESKLHSSEWFYTCDICGVTLHVTCLLGKEVYMKPNHTININDEKVNIVRNNGNPRPFCGKCNGRCVDTLVFFKEDLRKYCCTLPCMQKLMDREKQEKKNKGEEKTMDQNRP

pLDDT: mean 84.22, std 13.59, range [23.91, 97.5]